Protein AF-A0A0F9P551-F1 (afdb_monomer)

Radius of gyration: 38.26 Å; Cα contacts (8 Å, |Δi|>4): 932; chains: 1; bounding box: 106×95×108 Å

Solvent-accessible surface area (backbone atoms only — not comparable to full-atom values): 45617 Å² total; per-residue (Å²): 137,90,83,88,80,82,90,79,88,76,88,74,81,80,76,86,79,78,91,81,73,90,78,82,71,66,56,50,33,87,83,81,59,68,55,83,84,88,73,91,74,80,84,85,91,88,88,81,89,72,80,91,84,75,76,63,84,85,62,98,41,70,69,56,33,46,75,71,72,43,53,67,63,56,70,69,58,26,50,51,53,43,26,50,54,52,14,51,54,50,42,54,69,57,48,46,57,55,52,64,55,62,74,62,84,69,69,72,20,66,42,71,40,87,91,47,86,70,47,82,42,56,34,69,60,22,51,54,53,52,55,57,47,64,75,50,62,85,40,66,87,38,74,65,27,51,52,49,42,52,55,37,48,44,48,46,40,45,27,56,35,53,32,43,23,49,57,28,49,30,40,40,43,47,33,42,73,39,49,68,60,39,52,51,33,48,54,50,18,58,40,28,52,82,36,74,60,45,57,58,54,46,52,52,56,48,30,57,50,15,62,75,67,76,46,78,30,66,69,54,41,41,75,34,60,29,73,70,61,74,77,72,30,65,54,64,91,45,54,78,61,49,60,49,46,38,71,71,50,50,73,57,32,57,46,30,30,24,24,28,23,27,41,32,39,31,46,34,45,46,38,53,56,50,38,54,51,54,50,49,35,50,75,72,48,55,63,53,76,81,39,98,70,68,78,64,56,93,79,70,50,70,65,61,53,46,33,51,43,18,53,46,38,26,22,59,54,37,35,47,91,68,33,60,41,48,72,57,19,59,54,47,23,56,52,29,30,35,56,30,11,50,51,50,39,53,49,25,33,76,74,37,83,50,74,64,8,48,50,32,31,50,34,52,48,35,29,54,12,47,40,46,32,50,25,40,53,56,14,54,78,64,79,40,86,61,39,81,50,52,78,46,97,55,37,52,25,29,66,65,59,69,63,22,27,38,29,76,52,21,64,58,47,56,53,50,21,36,54,58,27,53,44,75,38,75,42,98,86,71,49,71,45,66,44,78,48,63,61,53,52,51,77,42,33,10,61,59,58,37,50,50,50,14,54,72,70,43,30,33,99,90,65,42,63,29,78,41,73,65,49,50,52,37,70,63,37,24,56,40,52,43,79,49,50,85,73,24,71,79,36,72,44,28,49,47,48,36,53,30,36,23,34,24,32,38,69,43,72,55,51,65,68,56,52,42,50,52,54,33,43,76,71,73,50,44,88,86,42,87,55,31,74,56,54,54,48,54,48,41,70,76,34,61,90,69,44,70,73,62,92,53,62,67,59,45,52,50,49,53,48,43,52,50,53,35,51,51,51,53,47,49,47,52,34,27,69,69,52,75,37,25,38,32,55,44,47,51,54,47,29,52,52,52,46,53,51,48,57,57,48,57,76,66,47,84,84,81,65,95,62,96,37,72,66,51,54,45,45,52,56,50,48,50,39,51,60,76,16,35,38,92,86,80,61,47,44,36,53,69,53,32,49,57,52,44,19,58,47,41,68,72,58,34,66,67,46,51,52,48,50,31,41,73,67,68,59,48,78,51,73,66,57,45,55,51,53,55,33,39,32,53,38,42,79,71,37,60,77,78,52,64,60,61,44,92,69,81,40,90,68,50,71,66,56,37,49,51,55,40,46,53,44,50,51,50,22,72,76,30,72,82,41,54,82,44,54,68,56,58,44,38,47,73,73,38,58,88,76,47,54,74,52,47,49,48,34,34,47,38,73,79,35,76,88,30,41,22,68,68,45,56,48,48,55,63,46,42,48,45,59,50,33,54,77,28,80,82,27,27,42,61,60,49,73,71,44,68,75,50,73,73,74,83,83,70,78,86,75,76,80,92,69,78,89,74,84,80,79,83,82,83,80,80,90,129

Nearest PDB structures (foldseek):
  7oye-assembly1_A  TM=2.138E-01  e=5.828E+00  Gallus gallus
  8b8q-assembly1_A  TM=1.101E-01  e=6.343E+00  Mus musculus

Secondary structure (DSSP, 8-state):
------------------SS-------EETTTEE--PPP---S--------TT------S-HHHHHHTT-----HHHHHHHHHHHHHHHHIIIIIHHHHHHHTS-PPEEEE--TTSPPEEEEHHHHHHHHHHHHHHTTTTTSHHHHHHHHHHHHHHHHHHTT--THHHHTSHHHHHH-HHHHHHHHHHHHHHTT-TTHHHHHHHHHHHHHHHHT---HHHHHHTT------SS--S---THHHHHHHHHTHHHHHHHHHHHHHHHHHHHHHHHHHHHHHHHHHTTTTGGG-TT----TT--HHHHHHHHHHHHHHHTT--S--TTHHHHHHHBSSHHHHHHHHHHHHHHHH--SHHHHHHHHHHHHHHHHHHHHHHHHHHHTT------TTSTTTTEEEEETTEEEETTTHHHHHHHHHHHHS-EE-TTS-EE---HHHHHHTTB-HHHHHHHHHHHSB-TTS-BTTSHHHHHHTTS-HHHHT--TTGGGSHHHHHHHHHHHTT-EEEEPPHHHHHHHHHHHTT--TT-TTHHHHHHHHHHHTTTTSPP--SHHHHHHHHHHHHHHHHHHHHHHHHHTTSS-HHHHHHHHHHHHHHHHHHHHTT-----S---HHHHHHHHHHHHHHHTB-TTT--B-HHHHHHHHHHHHHHHHHHHHHHHHHHTTS---HHHHHHHHHHHHHHHTTTTTS-SB-S--SS--HHHHHHHHHHHHHHHHH-HHHHTS-HHHHHHHHHTTTS-HHHHHHHHHTTSGGGB-HHHHHHHHHTTTGGGGG-TT--HHHHHHPPP------STTS-------------PPP-

Mean predicted aligned error: 14.42 Å

Structure (mmCIF, N/CA/C/O backbone):
data_AF-A0A0F9P551-F1
#
_entry.id   AF-A0A0F9P551-F1
#
loop_
_atom_site.group_PDB
_atom_site.id
_atom_site.type_symbol
_atom_site.label_atom_id
_atom_site.label_alt_id
_atom_site.label_comp_id
_atom_site.label_asym_id
_atom_site.label_entity_id
_atom_site.label_seq_id
_atom_site.pdbx_PDB_ins_code
_atom_site.Cartn_x
_atom_site.Cartn_y
_atom_site.Cartn_z
_atom_site.occupancy
_atom_site.B_iso_or_equiv
_atom_site.auth_seq_id
_atom_site.auth_comp_id
_atom_site.auth_asym_id
_atom_site.auth_atom_id
_atom_site.pdbx_PDB_model_num
ATOM 1 N N . MET A 1 1 ? -3.604 -65.284 -14.907 1.00 31.25 1 MET A N 1
ATOM 2 C CA . MET A 1 1 ? -4.184 -66.222 -15.897 1.00 31.25 1 MET A CA 1
ATOM 3 C C . MET A 1 1 ? -5.579 -65.721 -16.247 1.00 31.25 1 MET A C 1
ATOM 5 O O . MET A 1 1 ? -6.462 -65.796 -15.415 1.00 31.25 1 MET A O 1
ATOM 9 N N . MET A 1 2 ? -5.682 -64.828 -17.230 1.00 32.00 2 MET A N 1
ATOM 10 C CA . MET A 1 2 ? -6.023 -65.096 -18.639 1.00 32.00 2 MET A CA 1
ATOM 11 C C . MET A 1 2 ? -7.514 -65.419 -18.840 1.00 32.00 2 MET A C 1
ATOM 13 O O . MET A 1 2 ? -7.912 -66.575 -18.876 1.00 32.00 2 MET A O 1
ATOM 17 N N . VAL A 1 3 ? -8.316 -64.366 -19.021 1.00 28.17 3 VAL A N 1
ATOM 18 C CA . VAL A 1 3 ? -9.577 -64.426 -19.770 1.00 28.17 3 VAL A CA 1
ATOM 19 C C . VAL A 1 3 ? -9.549 -63.283 -20.779 1.00 28.17 3 VAL A C 1
ATOM 21 O O . VAL A 1 3 ? -9.418 -62.113 -20.428 1.00 28.17 3 VAL A O 1
ATOM 24 N N . ILE A 1 4 ? -9.584 -63.669 -22.050 1.00 38.50 4 ILE A N 1
ATOM 25 C CA . ILE A 1 4 ? -9.648 -62.811 -23.229 1.00 38.50 4 ILE A CA 1
ATOM 26 C C . ILE A 1 4 ? -11.122 -62.546 -23.525 1.00 38.50 4 ILE A C 1
ATOM 28 O O . ILE A 1 4 ? -11.855 -63.501 -23.762 1.00 38.50 4 ILE A O 1
ATOM 32 N N . THR A 1 5 ? -11.526 -61.282 -23.662 1.00 36.62 5 THR A N 1
ATOM 33 C CA . THR A 1 5 ? -12.708 -60.925 -24.465 1.00 36.62 5 THR A CA 1
ATOM 34 C C . THR A 1 5 ? -12.536 -59.590 -25.192 1.00 36.62 5 THR A C 1
ATOM 36 O O . THR A 1 5 ? -12.412 -58.535 -24.582 1.00 36.62 5 THR A O 1
ATOM 39 N N . ARG A 1 6 ? -12.541 -59.708 -26.529 1.00 31.45 6 ARG A N 1
ATOM 40 C CA . ARG A 1 6 ? -13.059 -58.810 -27.583 1.00 31.45 6 ARG A CA 1
ATOM 41 C C . ARG A 1 6 ? -12.851 -57.287 -27.473 1.00 31.45 6 ARG A C 1
ATOM 43 O O . ARG A 1 6 ? -13.551 -56.581 -26.761 1.00 31.45 6 ARG A O 1
ATOM 50 N N . LYS A 1 7 ? -12.001 -56.780 -28.379 1.00 35.06 7 LYS A N 1
ATOM 51 C CA . LYS A 1 7 ? -11.989 -55.393 -28.876 1.00 35.06 7 LYS A CA 1
ATOM 52 C C . LYS A 1 7 ? -13.184 -55.145 -29.808 1.00 35.06 7 LYS A C 1
ATOM 54 O O . LYS A 1 7 ? -13.165 -55.612 -30.945 1.00 35.06 7 LYS A O 1
ATOM 59 N N . GLU A 1 8 ? -14.143 -54.329 -29.382 1.00 33.25 8 GLU A N 1
ATOM 60 C CA . GLU A 1 8 ? -15.024 -53.583 -30.288 1.00 33.25 8 GLU A CA 1
ATOM 61 C C . GLU A 1 8 ? -14.456 -52.174 -30.512 1.00 33.25 8 GLU A C 1
ATOM 63 O O . GLU A 1 8 ? -14.287 -51.378 -29.589 1.00 33.25 8 GLU A O 1
ATOM 68 N N . ARG A 1 9 ? -14.120 -51.866 -31.770 1.00 37.28 9 ARG A N 1
ATOM 69 C CA . ARG A 1 9 ? -13.750 -50.522 -32.227 1.00 37.28 9 ARG A CA 1
ATOM 70 C C . ARG A 1 9 ? -15.031 -49.728 -32.483 1.00 37.28 9 ARG A C 1
ATOM 72 O O . ARG A 1 9 ? -15.604 -49.823 -33.563 1.00 37.28 9 ARG A O 1
ATOM 79 N N . VAL A 1 10 ? -15.421 -48.879 -31.537 1.00 31.19 10 VAL A N 1
ATOM 80 C CA . VAL A 1 10 ? -16.375 -47.793 -31.793 1.00 31.19 10 VAL A CA 1
ATOM 81 C C . VAL A 1 10 ? -15.578 -46.531 -32.127 1.00 31.19 10 VAL A C 1
ATOM 83 O O . VAL A 1 10 ? -14.965 -45.911 -31.261 1.00 31.19 10 VAL A O 1
ATOM 86 N N . ARG A 1 11 ? -15.575 -46.138 -33.407 1.00 34.84 11 ARG A N 1
ATOM 87 C CA . ARG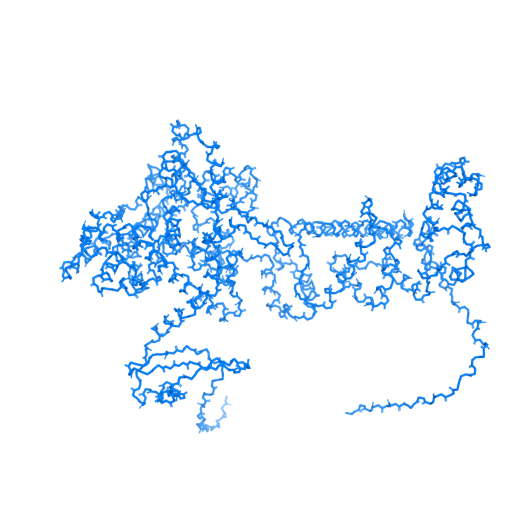 A 1 11 ? -15.148 -44.798 -33.838 1.00 34.84 11 ARG A CA 1
ATOM 88 C C . ARG A 1 11 ? -16.199 -43.786 -33.368 1.00 34.84 11 ARG A C 1
ATOM 90 O O . ARG A 1 11 ? -17.165 -43.533 -34.082 1.00 34.84 11 ARG A O 1
ATOM 97 N N . ARG A 1 12 ? -16.018 -43.191 -32.186 1.00 28.61 12 ARG A N 1
ATOM 98 C CA . ARG A 1 12 ? -16.680 -41.921 -31.849 1.00 28.61 12 ARG A CA 1
ATOM 99 C C . ARG A 1 12 ? -15.838 -40.784 -32.414 1.00 28.61 12 ARG A C 1
ATOM 101 O O . ARG A 1 12 ? -14.722 -40.548 -31.965 1.00 28.61 12 ARG A O 1
ATOM 108 N N . ALA A 1 13 ? -16.374 -40.104 -33.422 1.00 28.30 13 ALA A N 1
ATOM 109 C CA . ALA A 1 13 ? -15.877 -38.804 -33.837 1.00 28.30 13 ALA A CA 1
ATOM 110 C C . ALA A 1 13 ? -16.082 -37.827 -32.670 1.00 28.30 13 ALA A C 1
ATOM 112 O O . ALA A 1 13 ? -17.218 -37.502 -32.325 1.00 28.30 13 ALA A O 1
ATOM 113 N N . ILE A 1 14 ? -14.986 -37.395 -32.047 1.00 26.30 14 ILE A N 1
ATOM 114 C CA . ILE A 1 14 ? -14.995 -36.298 -31.082 1.00 26.30 14 ILE A CA 1
ATOM 115 C C . ILE A 1 14 ? -15.295 -35.031 -31.885 1.00 26.30 14 ILE A C 1
ATOM 117 O O . ILE A 1 14 ? -14.451 -34.530 -32.625 1.00 26.30 14 ILE A O 1
ATOM 121 N N . LYS A 1 15 ? -16.534 -34.545 -31.792 1.00 26.36 15 LYS A N 1
ATOM 122 C CA . LYS A 1 15 ? -16.854 -33.169 -32.159 1.00 26.36 15 LYS A CA 1
ATOM 123 C C . LYS A 1 15 ? -16.352 -32.296 -31.013 1.00 26.36 15 LYS A C 1
ATOM 125 O O . LYS A 1 15 ? -16.965 -32.292 -29.953 1.00 26.36 15 LYS A O 1
ATOM 130 N N . PHE A 1 16 ? -15.247 -31.587 -31.229 1.00 27.23 16 PHE A N 1
ATOM 131 C CA . PHE A 1 16 ? -14.892 -30.434 -30.405 1.00 27.23 16 PHE A CA 1
ATOM 132 C C . PHE A 1 16 ? -15.996 -29.382 -30.589 1.00 27.23 16 PHE A C 1
ATOM 134 O O . PHE A 1 16 ? -16.078 -28.732 -31.631 1.00 27.23 16 PHE A O 1
ATOM 141 N N . GLN A 1 17 ? -16.909 -29.300 -29.624 1.00 29.98 17 GLN A N 1
ATOM 142 C CA . GLN A 1 17 ? -17.651 -28.078 -29.341 1.00 29.98 17 GLN A CA 1
ATOM 143 C C . GLN A 1 17 ? -16.834 -27.352 -28.281 1.00 29.98 17 GLN A C 1
ATOM 145 O O . GLN A 1 17 ? -16.632 -27.893 -27.201 1.00 29.98 17 GLN A O 1
ATOM 150 N N . ASP A 1 18 ? -16.322 -26.186 -28.640 1.00 34.88 18 ASP A N 1
ATOM 151 C CA . ASP A 1 18 ? -15.535 -25.311 -27.778 1.00 34.88 18 ASP A CA 1
ATOM 152 C C . ASP A 1 18 ? -16.440 -24.116 -27.431 1.00 34.88 18 ASP A C 1
ATOM 154 O O . ASP A 1 18 ? -16.708 -23.319 -28.338 1.00 34.88 18 ASP A O 1
ATOM 158 N N . PRO A 1 19 ? -17.046 -24.035 -26.224 1.00 32.75 19 PRO A N 1
ATOM 159 C CA . PRO A 1 19 ? -17.932 -22.922 -25.897 1.00 32.75 19 PRO A CA 1
ATOM 160 C C . PRO A 1 19 ? -17.216 -21.702 -25.310 1.00 32.75 19 PRO A C 1
ATOM 162 O O . PRO A 1 19 ? -17.769 -20.623 -25.455 1.00 32.75 19 PRO A O 1
ATOM 165 N N . ASP A 1 20 ? -16.008 -21.817 -24.741 1.00 34.50 20 ASP A N 1
ATOM 166 C CA . ASP A 1 20 ? -15.398 -20.717 -23.959 1.00 34.50 20 ASP A CA 1
ATOM 167 C C . ASP A 1 20 ? -13.877 -20.546 -24.182 1.00 34.50 20 ASP A C 1
ATOM 169 O O . ASP A 1 20 ? -13.135 -20.097 -23.311 1.00 34.50 20 ASP A O 1
ATOM 173 N N . GLY A 1 21 ? -13.378 -20.888 -25.372 1.00 28.98 21 GLY A N 1
ATOM 174 C CA . GLY A 1 21 ? -11.988 -20.631 -25.755 1.00 28.98 21 GLY A CA 1
ATOM 175 C C . GLY A 1 21 ? -11.710 -19.146 -26.038 1.00 28.98 21 GLY A C 1
ATOM 176 O O . GLY A 1 21 ? -12.378 -18.517 -26.861 1.00 28.98 21 GLY A O 1
ATOM 177 N N . PHE A 1 22 ? -10.674 -18.592 -25.401 1.00 34.22 22 PHE A N 1
ATOM 178 C CA . PHE A 1 22 ? -10.137 -17.248 -25.652 1.00 34.22 22 PHE A CA 1
ATOM 179 C C . PHE A 1 22 ? -9.894 -16.995 -27.159 1.00 34.22 22 PHE A C 1
ATOM 181 O O . PHE A 1 22 ? -9.045 -17.630 -27.791 1.00 34.22 22 PHE A O 1
ATOM 188 N N . TYR A 1 23 ? -10.642 -16.056 -27.755 1.00 43.81 23 TYR A N 1
ATOM 189 C CA . TYR A 1 23 ? -10.592 -15.746 -29.190 1.00 43.81 23 TYR A CA 1
ATOM 190 C C . TYR A 1 23 ? -9.815 -14.451 -29.469 1.00 43.81 23 TYR A C 1
ATOM 192 O O . TYR A 1 23 ? -10.281 -13.357 -29.160 1.00 43.81 23 TYR A O 1
ATOM 200 N N . LEU A 1 24 ? -8.654 -14.562 -30.128 1.00 39.72 24 LEU A N 1
ATOM 201 C CA . LEU A 1 24 ? -7.885 -13.419 -30.643 1.00 39.72 24 LEU A CA 1
ATOM 202 C C . LEU A 1 24 ? -8.433 -12.971 -32.013 1.00 39.72 24 LEU A C 1
ATOM 204 O O . LEU A 1 24 ? -8.274 -13.700 -33.001 1.00 39.72 24 LEU A O 1
ATOM 208 N N . PRO A 1 25 ? -9.051 -11.780 -32.127 1.00 49.53 25 PRO A N 1
ATOM 209 C CA . PRO A 1 25 ? -9.676 -11.340 -33.368 1.00 49.53 25 PRO A CA 1
ATOM 210 C C . PRO A 1 25 ? -8.614 -10.908 -34.402 1.00 49.53 25 PRO A C 1
ATOM 212 O O . PRO A 1 25 ? -7.877 -9.943 -34.208 1.00 49.53 25 PRO A O 1
ATOM 215 N N . ARG A 1 26 ? -8.520 -11.640 -35.524 1.00 54.22 26 ARG A N 1
ATOM 216 C CA . ARG A 1 26 ? -7.579 -11.369 -36.632 1.00 54.22 26 ARG A CA 1
ATOM 217 C C . ARG A 1 26 ? -8.251 -10.499 -37.704 1.00 54.22 26 ARG A C 1
ATOM 219 O O . ARG A 1 26 ? -8.819 -11.015 -38.662 1.00 54.22 26 ARG A O 1
ATOM 226 N N . ASN A 1 27 ? -8.227 -9.182 -37.512 1.00 54.31 27 ASN A N 1
ATOM 227 C CA . ASN A 1 27 ? -9.172 -8.243 -38.147 1.00 54.31 27 ASN A CA 1
ATOM 228 C C . ASN A 1 27 ? -8.808 -7.722 -39.548 1.00 54.31 27 ASN A C 1
ATOM 230 O O . ASN A 1 27 ? -9.450 -6.791 -40.028 1.00 54.31 27 ASN A O 1
ATOM 234 N N . VAL A 1 28 ? -7.812 -8.288 -40.229 1.00 44.69 28 VAL A N 1
ATOM 235 C CA . VAL A 1 28 ? -7.437 -7.829 -41.575 1.00 44.69 28 VAL A CA 1
ATOM 236 C C . VAL A 1 28 ? -7.240 -9.042 -42.464 1.00 44.69 28 VAL A C 1
ATOM 238 O O . VAL A 1 28 ? -6.350 -9.836 -42.202 1.00 44.69 28 VAL A O 1
ATOM 241 N N . ALA A 1 29 ? -8.066 -9.202 -43.493 1.00 43.00 29 ALA A N 1
ATOM 242 C CA . ALA A 1 29 ? -7.725 -10.058 -44.620 1.00 43.00 29 ALA A CA 1
ATOM 243 C C . ALA A 1 29 ? -7.195 -9.164 -45.743 1.00 43.00 29 ALA A C 1
ATOM 245 O O . ALA A 1 29 ? -7.820 -8.148 -46.045 1.00 43.00 29 ALA A O 1
ATOM 246 N N . GLU A 1 30 ? -6.065 -9.526 -46.354 1.00 44.44 30 GLU A N 1
ATOM 247 C CA . GLU A 1 30 ? -5.337 -8.712 -47.355 1.00 44.44 30 GLU A CA 1
ATOM 248 C C . GLU A 1 30 ? -6.156 -8.333 -48.606 1.00 44.44 30 GLU A C 1
ATOM 250 O O . GLU A 1 30 ? -5.728 -7.501 -49.396 1.00 44.44 30 GLU A O 1
ATOM 255 N N . ASN A 1 31 ? -7.380 -8.843 -48.760 1.00 39.75 31 ASN A N 1
ATOM 256 C CA . ASN A 1 31 ? -8.250 -8.550 -49.901 1.00 39.75 31 ASN A CA 1
ATOM 257 C C . ASN A 1 31 ? -9.124 -7.286 -49.700 1.00 39.75 31 ASN A C 1
ATOM 259 O O . ASN A 1 31 ? -10.158 -7.146 -50.352 1.00 39.75 31 ASN A O 1
ATOM 263 N N . GLY A 1 32 ? -8.757 -6.379 -48.784 1.00 39.91 32 GLY A N 1
ATOM 264 C CA . GLY A 1 32 ? -9.345 -5.033 -48.688 1.00 39.91 32 GLY A CA 1
ATOM 265 C C . GLY A 1 32 ? -10.768 -4.936 -48.121 1.00 39.91 32 GLY A C 1
ATOM 266 O O . GLY A 1 32 ? -11.450 -3.950 -48.378 1.00 39.91 32 GLY A O 1
ATOM 267 N N . ARG A 1 33 ? -11.249 -5.926 -47.353 1.00 40.25 33 ARG A N 1
ATOM 268 C CA . ARG A 1 33 ? -12.558 -5.848 -46.670 1.00 40.25 33 ARG A CA 1
ATOM 269 C C . ARG A 1 33 ? -12.405 -6.073 -45.167 1.00 40.25 33 ARG A C 1
ATOM 271 O O . ARG A 1 33 ? -12.046 -7.164 -44.731 1.00 40.25 33 ARG A O 1
ATOM 278 N N . GLU A 1 34 ? -12.667 -5.019 -44.400 1.00 40.75 34 GLU A N 1
ATOM 279 C CA . GLU A 1 34 ? -12.530 -4.961 -42.941 1.00 40.75 34 GLU A CA 1
ATOM 280 C C . GLU A 1 34 ? -13.592 -5.836 -42.238 1.00 40.75 34 GLU A C 1
ATOM 282 O O . GLU A 1 34 ? -14.750 -5.881 -42.657 1.00 40.75 34 GLU A O 1
ATOM 287 N N . LEU A 1 35 ? -13.221 -6.537 -41.160 1.00 44.50 35 LEU A N 1
ATOM 288 C CA . LEU A 1 35 ? -14.144 -7.311 -40.315 1.00 44.50 35 LEU A CA 1
ATOM 289 C C . LEU A 1 35 ? -14.107 -6.765 -38.882 1.00 44.50 35 LEU A C 1
ATOM 291 O O . LEU A 1 35 ? -13.033 -6.680 -38.292 1.00 44.50 35 LEU A O 1
ATOM 295 N N . LYS A 1 36 ? -15.272 -6.438 -38.297 1.00 38.28 36 LYS A N 1
ATOM 296 C CA . LYS A 1 36 ? -15.396 -6.045 -36.877 1.00 38.28 36 LYS A CA 1
ATOM 297 C C . LYS A 1 36 ? -16.060 -7.151 -36.034 1.00 38.28 36 LYS A C 1
ATOM 299 O O . LYS A 1 36 ? -17.048 -7.728 -36.495 1.00 38.28 36 LYS A O 1
ATOM 304 N N . PRO A 1 37 ? -15.566 -7.442 -34.811 1.00 41.44 37 PRO A N 1
ATOM 305 C CA . PRO A 1 37 ? -16.167 -8.424 -33.903 1.00 41.44 37 PRO A CA 1
ATOM 306 C C . PRO A 1 37 ? -17.437 -7.899 -33.204 1.00 41.44 37 PRO A C 1
ATOM 308 O O . PRO A 1 37 ? -17.573 -6.701 -32.957 1.00 41.44 37 PRO A O 1
ATOM 311 N N . GLN A 1 38 ? -18.355 -8.809 -32.849 1.00 36.62 38 GLN A N 1
ATOM 312 C CA . GLN A 1 38 ? -19.454 -8.523 -31.920 1.00 36.62 38 GLN A CA 1
ATOM 313 C C . GLN A 1 38 ? -18.918 -8.489 -30.484 1.00 36.62 38 GLN A C 1
ATOM 315 O O . GLN A 1 38 ? -18.468 -9.509 -29.974 1.00 36.62 38 GLN A O 1
ATOM 320 N N . VAL A 1 39 ? -19.045 -7.348 -29.809 1.00 34.56 39 VAL A N 1
ATOM 321 C CA . VAL A 1 39 ? -19.187 -7.316 -28.348 1.00 34.56 39 VAL A CA 1
ATOM 322 C C . VAL A 1 39 ? -20.687 -7.244 -28.087 1.00 34.56 39 VAL A C 1
ATOM 324 O O . VAL A 1 39 ? -21.363 -6.387 -28.662 1.00 34.56 39 VAL A O 1
ATOM 327 N N . ARG A 1 40 ? -21.239 -8.150 -27.271 1.00 32.38 40 ARG A N 1
ATOM 328 C CA . ARG A 1 40 ? -22.624 -8.028 -26.792 1.00 32.38 40 ARG A CA 1
ATOM 329 C C . ARG A 1 40 ? -22.714 -6.781 -25.911 1.00 32.38 40 ARG A C 1
ATOM 331 O O . ARG A 1 40 ? -22.458 -6.844 -24.718 1.00 32.38 40 ARG A O 1
ATOM 338 N N . VAL A 1 41 ? -23.078 -5.650 -26.505 1.00 34.28 41 VAL A N 1
ATOM 339 C CA . VAL A 1 41 ? -23.569 -4.490 -25.762 1.00 34.28 41 VAL A CA 1
ATOM 340 C C . VAL A 1 41 ? -25.078 -4.659 -25.641 1.00 34.28 41 VAL A C 1
ATOM 342 O O . VAL A 1 41 ? -25.798 -4.648 -26.641 1.00 34.28 41 VAL A O 1
ATOM 345 N N . ALA A 1 42 ? -25.554 -4.876 -24.419 1.00 35.88 42 ALA A N 1
ATOM 346 C CA . ALA A 1 42 ? -26.972 -4.816 -24.109 1.00 35.88 42 ALA A CA 1
ATOM 347 C C . ALA A 1 42 ? -27.458 -3.355 -24.208 1.00 35.88 42 ALA A C 1
ATOM 349 O O . ALA A 1 42 ? -26.883 -2.493 -23.558 1.00 35.88 42 ALA A O 1
ATOM 350 N N . ASN A 1 43 ? -28.524 -3.133 -24.999 1.00 36.59 43 ASN A N 1
ATOM 351 C CA . ASN A 1 43 ? -29.462 -1.985 -25.033 1.00 36.59 43 ASN A CA 1
ATOM 352 C C . ASN A 1 43 ? -28.829 -0.573 -25.173 1.00 36.59 43 ASN A C 1
ATOM 354 O O . ASN A 1 43 ? -28.150 -0.110 -24.276 1.00 36.59 43 ASN A O 1
ATOM 358 N N . ARG A 1 44 ? -29.047 0.268 -26.195 1.00 34.66 44 ARG A N 1
ATOM 359 C CA . ARG A 1 44 ? -30.214 0.609 -27.037 1.00 34.66 44 ARG A CA 1
ATOM 360 C C . ARG A 1 44 ? -29.735 1.499 -28.228 1.00 34.66 44 ARG A C 1
ATOM 362 O O . ARG A 1 44 ? -28.565 1.873 -28.254 1.00 34.66 44 ARG A O 1
ATOM 369 N N . PRO A 1 45 ? -30.603 1.836 -29.207 1.00 47.31 45 PRO A N 1
ATOM 370 C CA . PRO A 1 45 ? -30.227 2.394 -30.513 1.00 47.31 45 PRO A CA 1
ATOM 371 C C . PRO A 1 45 ? -30.273 3.934 -30.593 1.00 47.31 45 PRO A C 1
ATOM 373 O O . PRO A 1 45 ? -30.770 4.575 -29.674 1.00 47.31 45 PRO A O 1
ATOM 376 N N . ILE A 1 46 ? -29.832 4.445 -31.760 1.00 35.75 46 ILE A N 1
ATOM 377 C CA . ILE A 1 46 ? -29.938 5.784 -32.407 1.00 35.75 46 ILE A CA 1
ATOM 378 C C . ILE A 1 46 ? -28.509 6.260 -32.739 1.00 35.75 46 ILE A C 1
ATOM 380 O O . ILE A 1 46 ? -27.673 6.331 -31.855 1.00 35.75 46 ILE A O 1
ATOM 384 N N . GLY A 1 47 ? -28.090 6.599 -33.955 1.00 33.16 47 GLY A N 1
ATOM 385 C CA . GLY A 1 47 ? -28.713 6.733 -35.267 1.00 33.16 47 GLY A CA 1
ATOM 386 C C . GLY A 1 47 ? -27.673 7.442 -36.150 1.00 33.16 47 GLY A C 1
ATOM 387 O O . GLY A 1 47 ? -27.154 8.482 -35.763 1.00 33.16 47 GLY A O 1
ATOM 388 N N . GLY A 1 48 ? -27.309 6.854 -37.290 1.00 34.69 48 GLY A N 1
ATOM 389 C CA . GLY A 1 48 ? -26.302 7.405 -38.203 1.00 34.69 48 GLY A CA 1
ATOM 390 C C . GLY A 1 48 ? -26.016 6.421 -39.330 1.00 34.69 48 GLY A C 1
ATOM 391 O O . GLY A 1 48 ? -25.315 5.432 -39.140 1.00 34.69 48 GLY A O 1
ATOM 392 N N . ALA A 1 49 ? -26.649 6.643 -40.479 1.00 37.22 49 ALA A N 1
ATOM 393 C CA . ALA A 1 49 ? -26.625 5.747 -41.625 1.00 37.22 49 ALA A CA 1
ATOM 394 C C . ALA A 1 49 ? -25.257 5.750 -42.330 1.00 37.22 49 ALA A C 1
ATOM 396 O O . ALA A 1 49 ? -24.871 6.744 -42.937 1.00 37.22 49 ALA A O 1
ATOM 397 N N . ALA A 1 50 ? -24.573 4.605 -42.317 1.00 37.81 50 ALA A N 1
ATOM 398 C CA . ALA A 1 50 ? -23.641 4.234 -43.378 1.00 37.81 50 ALA A CA 1
ATOM 399 C C . ALA A 1 50 ? -24.417 3.457 -44.460 1.00 37.81 50 ALA A C 1
ATOM 401 O O . ALA A 1 50 ? -25.265 2.618 -44.141 1.00 37.81 50 ALA A O 1
ATOM 402 N N . ALA A 1 51 ? -24.164 3.766 -45.733 1.00 38.78 51 ALA A N 1
ATOM 403 C CA . ALA A 1 51 ? -24.877 3.216 -46.886 1.00 38.78 51 ALA A CA 1
ATOM 404 C C . ALA A 1 51 ? -24.802 1.673 -46.961 1.00 38.78 51 ALA A C 1
ATOM 406 O O . ALA A 1 51 ? -23.758 1.058 -46.760 1.00 38.78 51 ALA A O 1
ATOM 407 N N . GLY A 1 52 ? -25.939 1.041 -47.262 1.00 37.81 52 GLY A N 1
ATOM 408 C CA . GLY A 1 52 ? -26.211 -0.385 -47.050 1.00 37.81 52 GLY A CA 1
ATOM 409 C C . GLY A 1 52 ? -25.622 -1.403 -48.036 1.00 37.81 52 GLY A C 1
ATOM 410 O O . GLY A 1 52 ? -26.234 -2.458 -48.187 1.00 37.81 52 GLY A O 1
ATOM 411 N N . PHE A 1 53 ? -24.471 -1.158 -48.675 1.00 41.78 53 PHE A N 1
ATOM 412 C CA . PHE A 1 53 ? -23.905 -2.109 -49.656 1.00 41.78 53 PHE A CA 1
ATOM 413 C C . PHE A 1 53 ? -22.585 -2.789 -49.272 1.00 41.78 53 PHE A C 1
ATOM 415 O O . PHE A 1 53 ? -22.164 -3.707 -49.969 1.00 41.78 53 PHE A O 1
ATOM 422 N N . GLU A 1 54 ? -22.001 -2.486 -48.113 1.00 42.25 54 GLU A N 1
ATOM 423 C CA . GLU A 1 54 ? -20.860 -3.248 -47.586 1.00 42.25 54 GLU A CA 1
ATOM 424 C C . GLU A 1 54 ? -21.104 -3.661 -46.135 1.00 42.25 54 GLU A C 1
ATOM 426 O O . GLU A 1 54 ? -20.475 -3.180 -45.197 1.00 42.25 54 GLU A O 1
ATOM 431 N N . LYS A 1 55 ? -22.049 -4.586 -45.920 1.00 44.06 55 LYS A N 1
ATOM 432 C CA . LYS A 1 55 ? -22.064 -5.323 -44.652 1.00 44.06 55 LYS A CA 1
ATOM 433 C C . LYS A 1 55 ? -20.878 -6.299 -44.662 1.00 44.06 55 LYS A C 1
ATOM 435 O O . LYS A 1 55 ? -20.799 -7.124 -45.579 1.00 44.06 55 LYS A O 1
ATOM 440 N N . PRO A 1 56 ? -19.966 -6.240 -43.679 1.00 50.47 56 PRO A N 1
ATOM 441 C CA . PRO A 1 56 ? -18.808 -7.123 -43.637 1.00 50.47 56 PRO A CA 1
ATOM 442 C C . PRO A 1 56 ? -19.255 -8.595 -43.566 1.00 50.47 56 PRO A C 1
ATOM 444 O O . PRO A 1 56 ? -20.115 -8.961 -42.761 1.00 50.47 56 PRO A O 1
ATOM 447 N N . ARG A 1 57 ? -18.711 -9.448 -44.447 1.00 52.22 57 ARG A N 1
ATOM 448 C CA . ARG A 1 57 ? -19.057 -10.881 -44.522 1.00 52.22 57 ARG A CA 1
ATOM 449 C C . ARG A 1 57 ? -18.498 -11.629 -43.315 1.00 52.22 57 ARG A C 1
ATOM 451 O O . ARG A 1 57 ? -17.296 -11.838 -43.222 1.00 52.22 57 ARG A O 1
ATOM 458 N N . GLN A 1 58 ? -19.369 -12.114 -42.440 1.00 55.94 58 GLN A N 1
ATOM 459 C CA . GLN A 1 58 ? -18.974 -12.979 -41.330 1.00 55.94 58 GLN A CA 1
ATOM 460 C C . GLN A 1 58 ? -18.729 -14.412 -41.827 1.00 55.94 58 GLN A C 1
ATOM 462 O O . GLN A 1 58 ? -19.546 -14.966 -42.562 1.00 55.94 58 GLN A O 1
ATOM 467 N N . MET A 1 59 ? -17.613 -15.022 -41.418 1.00 67.62 59 MET A N 1
ATOM 468 C CA . MET A 1 59 ? -17.308 -16.431 -41.686 1.00 67.62 59 MET A CA 1
ATOM 469 C C . MET A 1 59 ? -17.335 -17.220 -40.369 1.00 67.62 59 MET A C 1
ATOM 471 O O . MET A 1 59 ? -16.730 -16.765 -39.403 1.00 67.62 59 MET A O 1
ATOM 475 N N . PRO A 1 60 ? -17.975 -18.407 -40.308 1.00 61.81 60 PRO A N 1
ATOM 476 C CA . PRO A 1 60 ? -18.111 -19.162 -39.057 1.00 61.81 60 PRO A CA 1
ATOM 477 C C . PRO A 1 60 ? -16.785 -19.659 -38.477 1.00 61.81 60 PRO A C 1
ATOM 479 O O . PRO A 1 60 ? -16.687 -19.885 -37.280 1.00 61.81 60 PRO A O 1
ATOM 482 N N . THR A 1 61 ? -15.780 -19.891 -39.327 1.00 65.06 61 THR A N 1
ATOM 483 C CA . THR A 1 61 ? -14.454 -20.356 -38.909 1.00 65.06 61 THR A CA 1
ATOM 484 C C . THR A 1 61 ? -13.373 -19.807 -39.833 1.00 65.06 61 THR A C 1
ATOM 486 O O . THR A 1 61 ? -13.606 -19.608 -41.030 1.00 65.06 61 THR A O 1
ATOM 489 N N . MET A 1 62 ? -12.159 -19.646 -39.301 1.00 54.31 62 MET A N 1
ATOM 490 C CA . MET A 1 62 ? -10.970 -19.258 -40.072 1.00 54.31 62 MET A CA 1
ATOM 491 C C . MET A 1 62 ? -10.715 -20.223 -41.241 1.00 54.31 62 MET A C 1
ATOM 493 O O . MET A 1 62 ? -10.405 -19.795 -42.345 1.00 54.31 62 MET A O 1
ATOM 497 N N . VAL A 1 63 ? -10.954 -21.526 -41.041 1.00 63.22 63 VAL A N 1
ATOM 498 C CA . VAL A 1 63 ? -10.829 -22.553 -42.090 1.00 63.22 63 VAL A CA 1
ATOM 499 C C . VAL A 1 63 ? -11.786 -22.295 -43.257 1.00 63.22 63 VAL A C 1
ATOM 501 O O . VAL A 1 63 ? -11.406 -22.475 -44.413 1.00 63.22 63 VAL A O 1
ATOM 504 N N . ARG A 1 64 ? -13.027 -21.863 -42.986 1.00 66.06 64 ARG A N 1
ATOM 505 C CA . ARG A 1 64 ? -13.976 -21.481 -44.045 1.00 66.06 64 ARG A CA 1
ATOM 506 C C . ARG A 1 64 ? -13.563 -20.187 -44.739 1.00 66.06 64 ARG A C 1
ATOM 508 O O . ARG A 1 64 ? -13.744 -20.100 -45.946 1.00 66.06 64 ARG A O 1
ATOM 515 N N . GLY A 1 65 ? -12.975 -19.235 -44.015 1.00 76.31 65 GLY A N 1
ATOM 516 C CA . GLY A 1 65 ? -12.400 -18.024 -44.601 1.00 76.31 65 GLY A CA 1
ATOM 517 C C . GLY A 1 65 ? -11.229 -18.321 -45.539 1.00 76.31 65 GLY A C 1
ATOM 518 O O . GLY A 1 65 ? -11.250 -17.890 -46.685 1.00 76.31 65 GLY A O 1
ATOM 519 N N . ILE A 1 66 ? -10.275 -19.153 -45.111 1.00 70.38 66 ILE A N 1
ATOM 520 C CA . ILE A 1 66 ? -9.137 -19.576 -45.946 1.00 70.38 66 ILE A CA 1
ATOM 521 C C . ILE A 1 66 ? -9.639 -20.302 -47.199 1.00 70.38 66 ILE A C 1
ATOM 523 O O . ILE A 1 66 ? -9.237 -19.976 -48.312 1.00 70.38 66 ILE A O 1
ATOM 527 N N . LYS A 1 67 ? -10.595 -21.231 -47.047 1.00 69.56 67 LYS A N 1
ATOM 528 C CA . LYS A 1 67 ? -11.238 -21.912 -48.187 1.00 69.56 67 LYS A CA 1
ATOM 529 C C . LYS A 1 67 ? -12.013 -20.966 -49.109 1.00 69.56 67 LYS A C 1
ATOM 531 O O . LYS A 1 67 ? -12.180 -21.280 -50.280 1.00 69.56 67 LYS A O 1
ATOM 536 N N . ALA A 1 68 ? -12.486 -19.834 -48.593 1.00 73.12 68 ALA A N 1
ATOM 537 C CA . ALA A 1 68 ? -13.160 -18.789 -49.358 1.00 73.12 68 ALA A CA 1
ATOM 538 C C . ALA A 1 68 ? -12.189 -17.738 -49.938 1.00 73.12 68 ALA A C 1
ATOM 540 O O . ALA A 1 68 ? -12.647 -16.713 -50.440 1.00 73.12 68 ALA A O 1
ATOM 541 N N . GLY A 1 69 ? -10.873 -17.983 -49.880 1.00 74.81 69 GLY A N 1
ATOM 542 C CA . GLY A 1 69 ? -9.845 -17.126 -50.478 1.00 74.81 69 GLY A CA 1
ATOM 543 C C . GLY A 1 69 ? -9.387 -15.957 -49.602 1.00 74.81 69 GLY A C 1
ATOM 544 O O . GLY A 1 69 ? -8.750 -15.039 -50.112 1.00 74.81 69 GLY A O 1
ATOM 545 N N . PHE A 1 70 ? -9.707 -15.959 -48.305 1.00 69.81 70 PHE A N 1
ATOM 546 C CA . PHE A 1 70 ? -9.229 -14.940 -47.368 1.00 69.81 70 PHE A CA 1
ATOM 547 C C . PHE A 1 70 ? -7.872 -15.344 -46.773 1.00 69.81 70 PHE A C 1
ATOM 549 O O . PHE A 1 70 ? -7.750 -16.399 -46.147 1.00 69.81 70 PHE A O 1
ATOM 556 N N . SER A 1 71 ? -6.867 -14.484 -46.945 1.00 61.69 71 SER A N 1
ATOM 557 C CA . SER A 1 71 ? -5.597 -14.537 -46.207 1.00 61.69 71 SER A CA 1
ATOM 558 C C . SER A 1 71 ? -5.810 -13.949 -44.813 1.00 61.69 71 SER A C 1
ATOM 560 O O . SER A 1 71 ? -6.527 -12.962 -44.673 1.00 61.69 71 SER A O 1
ATOM 562 N N . TYR A 1 72 ? -5.223 -14.547 -43.780 1.00 67.06 72 TYR A N 1
ATOM 563 C CA . TYR A 1 72 ? -5.263 -14.018 -42.417 1.00 67.06 72 TYR A CA 1
ATOM 564 C C . TYR A 1 72 ? -3.837 -13.760 -41.942 1.00 67.06 72 TYR A C 1
ATOM 566 O O . TYR A 1 72 ? -2.968 -14.593 -42.213 1.00 67.06 72 TYR A O 1
ATOM 574 N N . PRO A 1 73 ? -3.593 -12.693 -41.163 1.00 64.12 73 PRO A N 1
ATOM 575 C CA . PRO A 1 73 ? -2.281 -12.422 -40.623 1.00 64.12 73 PRO A CA 1
ATOM 576 C C . PRO A 1 73 ? -1.823 -13.592 -39.743 1.00 64.12 73 PRO A C 1
ATOM 578 O O . PRO A 1 73 ? -2.640 -14.229 -39.043 1.00 64.12 73 PRO A O 1
ATOM 581 N N . PRO A 1 74 ? -0.515 -13.891 -39.761 1.00 60.97 74 PRO A N 1
ATOM 582 C CA . PRO A 1 74 ? 0.070 -14.846 -38.841 1.00 60.97 74 PRO A CA 1
ATOM 583 C C . PRO A 1 74 ? -0.228 -14.436 -37.390 1.00 60.97 74 PRO A C 1
ATOM 585 O O . PRO A 1 74 ? -0.479 -13.273 -37.074 1.00 60.97 74 PRO A O 1
ATOM 588 N N . PHE A 1 75 ? -0.265 -15.426 -36.496 1.00 52.97 75 PHE A N 1
ATOM 589 C CA . PHE A 1 75 ? -0.731 -15.255 -35.114 1.00 52.97 75 PHE A CA 1
ATOM 590 C C . PHE A 1 75 ? -0.018 -14.118 -34.370 1.00 52.97 75 PHE A C 1
ATOM 592 O O . PHE A 1 75 ? -0.664 -13.348 -33.669 1.00 52.97 75 PHE A O 1
ATOM 599 N N . ASN A 1 76 ? 1.295 -13.990 -34.564 1.00 43.06 76 ASN A N 1
ATOM 600 C CA . ASN A 1 76 ? 2.109 -12.935 -33.968 1.00 43.06 76 ASN A CA 1
ATOM 601 C C . ASN A 1 76 ? 1.664 -11.532 -34.405 1.00 43.06 76 ASN A C 1
ATOM 603 O O . ASN A 1 76 ? 1.525 -10.661 -33.560 1.00 43.06 76 ASN A O 1
ATOM 607 N N . GLU A 1 77 ? 1.380 -11.323 -35.689 1.00 57.25 77 GLU A N 1
ATOM 608 C CA . GLU A 1 77 ? 0.904 -10.035 -36.197 1.00 57.25 77 GLU A CA 1
ATOM 609 C C . GLU A 1 77 ? -0.508 -9.714 -35.687 1.00 57.25 77 GLU A C 1
ATOM 611 O O . GLU A 1 77 ? -0.792 -8.577 -35.311 1.00 57.25 77 GLU A O 1
ATOM 616 N N . ALA A 1 78 ? -1.391 -10.714 -35.618 1.00 52.62 78 ALA A N 1
ATOM 617 C CA . ALA A 1 78 ? -2.726 -10.531 -35.059 1.00 52.62 78 ALA A CA 1
ATOM 618 C C . ALA A 1 78 ? -2.699 -10.204 -33.557 1.00 52.62 78 ALA A C 1
ATOM 620 O O . ALA A 1 78 ? -3.449 -9.337 -33.113 1.00 52.62 78 ALA A O 1
ATOM 621 N N . LEU A 1 79 ? -1.825 -10.865 -32.792 1.00 46.72 79 LEU A N 1
ATOM 622 C CA . LEU A 1 79 ? -1.615 -10.586 -31.374 1.00 46.72 79 LEU A CA 1
ATOM 623 C C . LEU A 1 79 ? -1.062 -9.171 -31.171 1.00 46.72 79 LEU A C 1
ATOM 625 O O . LEU A 1 79 ? -1.610 -8.438 -30.357 1.00 46.72 79 LEU A O 1
ATOM 629 N N . THR A 1 80 ? -0.053 -8.756 -31.949 1.00 47.91 80 THR A N 1
ATOM 630 C CA . THR A 1 80 ? 0.482 -7.385 -31.909 1.00 47.91 80 THR A CA 1
ATOM 631 C C . THR A 1 80 ? -0.611 -6.355 -32.197 1.00 47.91 80 THR A C 1
ATOM 633 O O . THR A 1 80 ? -0.831 -5.472 -31.378 1.00 47.91 80 THR A O 1
ATOM 636 N N . LYS A 1 81 ? -1.389 -6.518 -33.279 1.00 55.31 81 LYS A N 1
ATOM 637 C CA . LYS A 1 81 ? -2.499 -5.602 -33.609 1.00 55.31 81 LYS A CA 1
ATOM 638 C C . LYS A 1 81 ? -3.592 -5.575 -32.536 1.00 55.31 81 LYS A C 1
ATOM 640 O O . LYS A 1 81 ? -4.182 -4.526 -32.279 1.00 55.31 81 LYS A O 1
ATOM 645 N N . TYR A 1 82 ? -3.897 -6.718 -31.921 1.00 49.69 82 TYR A N 1
ATOM 646 C CA . TYR A 1 82 ? -4.876 -6.790 -30.838 1.00 49.69 82 TYR A CA 1
ATOM 647 C C . TYR A 1 82 ? -4.382 -6.051 -29.592 1.00 49.69 82 TYR A C 1
ATOM 649 O O . TYR A 1 82 ? -5.111 -5.199 -29.080 1.00 49.69 82 TYR A O 1
ATOM 657 N N . VAL A 1 83 ? -3.143 -6.320 -29.168 1.00 46.53 83 VAL A N 1
ATOM 658 C CA . VAL A 1 83 ? -2.470 -5.624 -28.064 1.00 46.53 83 VAL A CA 1
ATOM 659 C C . VAL A 1 83 ? -2.455 -4.119 -28.325 1.00 46.53 83 VAL A C 1
ATOM 661 O O . VAL A 1 83 ? -2.962 -3.384 -27.485 1.00 46.53 83 VAL A O 1
ATOM 664 N N . ASP A 1 84 ? -2.034 -3.675 -29.513 1.00 48.53 84 ASP A N 1
ATOM 665 C CA . ASP A 1 84 ? -2.045 -2.263 -29.924 1.00 48.53 84 ASP A CA 1
ATOM 666 C C . ASP A 1 84 ? -3.455 -1.642 -29.844 1.00 48.53 84 ASP A C 1
ATOM 668 O O . ASP A 1 84 ? -3.629 -0.510 -29.396 1.00 48.53 84 ASP A O 1
ATOM 672 N N . SER A 1 85 ? -4.504 -2.381 -30.220 1.00 49.88 85 SER A N 1
ATOM 673 C CA . SER A 1 85 ? -5.886 -1.876 -30.177 1.00 49.88 85 SER A CA 1
ATOM 674 C C . SER A 1 85 ? -6.470 -1.777 -28.760 1.00 49.88 85 SER A C 1
ATOM 676 O O . SER A 1 85 ? -7.242 -0.864 -28.459 1.00 49.88 85 SER A O 1
ATOM 678 N N . VAL A 1 86 ? -6.166 -2.735 -27.878 1.00 45.72 86 VAL A N 1
ATOM 679 C CA . VAL A 1 86 ? -6.587 -2.715 -26.464 1.00 45.72 86 VAL A CA 1
ATOM 680 C C . VAL A 1 86 ? -5.850 -1.596 -25.744 1.00 45.72 86 VAL A C 1
ATOM 682 O O . VAL A 1 86 ? -6.471 -0.758 -25.097 1.00 45.72 86 VAL A O 1
ATOM 685 N N . ALA A 1 87 ? -4.547 -1.529 -25.962 1.00 43.25 87 ALA A N 1
ATOM 686 C CA . ALA A 1 87 ? -3.672 -0.482 -25.497 1.00 43.25 87 ALA A CA 1
ATOM 687 C C . ALA A 1 87 ? -4.129 0.942 -25.819 1.00 43.25 87 ALA A C 1
ATOM 689 O O . ALA A 1 87 ? -4.210 1.766 -24.914 1.00 43.25 87 ALA A O 1
ATOM 690 N N . ILE A 1 88 ? -4.420 1.236 -27.092 1.00 48.28 88 ILE A N 1
ATOM 691 C CA . ILE A 1 88 ? -4.866 2.569 -27.518 1.00 48.28 88 ILE A CA 1
ATOM 692 C C . ILE A 1 88 ? -6.161 2.937 -26.787 1.00 48.28 88 ILE A C 1
ATOM 694 O O . ILE A 1 88 ? -6.262 4.030 -26.240 1.00 48.28 88 ILE A O 1
ATOM 698 N N . ARG A 1 89 ? -7.111 2.001 -26.663 1.00 50.84 89 ARG A N 1
ATOM 699 C CA . ARG A 1 89 ? -8.369 2.228 -25.928 1.00 50.84 89 ARG A CA 1
ATOM 700 C C . ARG A 1 89 ? -8.148 2.498 -24.438 1.00 50.84 89 ARG A C 1
ATOM 702 O O . ARG A 1 89 ? -8.810 3.368 -23.875 1.00 50.84 89 ARG A O 1
ATOM 709 N N . VAL A 1 90 ? -7.231 1.771 -23.798 1.00 45.06 90 VAL A N 1
ATOM 710 C CA . VAL A 1 90 ? -6.863 1.984 -22.388 1.00 45.06 90 VAL A CA 1
ATOM 711 C C . VAL A 1 90 ? -6.167 3.340 -22.210 1.00 45.06 90 VAL A C 1
ATOM 713 O O . VAL A 1 90 ? -6.540 4.112 -21.323 1.00 45.06 90 VAL A O 1
ATOM 716 N N . ALA A 1 91 ? -5.212 3.669 -23.085 1.00 46.09 91 ALA A N 1
ATOM 717 C CA . ALA A 1 91 ? -4.479 4.931 -23.069 1.00 46.09 91 ALA A CA 1
ATOM 718 C C . ALA A 1 91 ? -5.403 6.142 -23.301 1.00 46.09 91 ALA A C 1
ATOM 720 O O . ALA A 1 91 ? -5.326 7.125 -22.566 1.00 46.09 91 ALA A O 1
ATOM 721 N N . GLU A 1 92 ? -6.331 6.067 -24.256 1.00 47.84 92 GLU A N 1
ATOM 722 C CA . GLU A 1 92 ? -7.301 7.133 -24.536 1.00 47.84 92 GLU A CA 1
ATOM 723 C C . GLU A 1 92 ? -8.306 7.331 -23.392 1.00 47.84 92 GLU A C 1
ATOM 725 O O . GLU A 1 92 ? -8.598 8.468 -23.010 1.00 47.84 92 GLU A O 1
ATOM 730 N N . LYS A 1 93 ? -8.827 6.239 -22.813 1.00 47.69 93 LYS A N 1
ATOM 731 C CA . LYS A 1 93 ? -9.866 6.305 -21.774 1.00 47.69 93 LYS A CA 1
ATOM 732 C C . LYS A 1 93 ? -9.332 6.854 -20.447 1.00 47.69 93 LYS A C 1
ATOM 734 O O . LYS A 1 93 ? -10.027 7.655 -19.813 1.00 47.69 93 LYS A O 1
ATOM 739 N N . ASN A 1 94 ? -8.124 6.442 -20.053 1.00 46.53 94 ASN A N 1
ATOM 740 C CA . ASN A 1 94 ? -7.590 6.684 -18.710 1.00 46.53 94 ASN A CA 1
ATOM 741 C C . ASN A 1 94 ? -6.439 7.706 -18.696 1.00 46.53 94 ASN A C 1
ATOM 743 O O . ASN A 1 94 ? -6.468 8.644 -17.900 1.00 46.53 94 ASN A O 1
ATOM 747 N N . LEU A 1 95 ? -5.463 7.589 -19.605 1.00 42.75 95 LEU A N 1
ATOM 748 C CA . LEU A 1 95 ? -4.309 8.497 -19.668 1.00 42.75 95 LEU A CA 1
ATOM 749 C C . LEU A 1 95 ? -4.666 9.827 -20.346 1.00 42.75 95 LEU A C 1
ATOM 751 O O . LEU A 1 95 ? -4.338 10.887 -19.820 1.00 42.75 95 LEU A O 1
ATOM 755 N N . GLY A 1 96 ? -5.405 9.798 -21.460 1.00 42.53 96 GLY A N 1
ATOM 756 C CA . GLY A 1 96 ? -5.781 11.001 -22.214 1.00 42.53 96 GLY A CA 1
ATOM 757 C C . GLY A 1 96 ? -6.530 12.042 -21.371 1.00 42.53 96 GLY A C 1
ATOM 758 O O . GLY A 1 96 ? -6.236 13.233 -21.447 1.00 42.53 96 GLY A O 1
ATOM 759 N N . LYS A 1 97 ? -7.440 11.603 -20.490 1.00 46.84 97 LYS A N 1
ATOM 760 C CA . LYS A 1 97 ? -8.185 12.494 -19.579 1.00 46.84 97 LYS A CA 1
ATOM 761 C C . LYS A 1 97 ? -7.325 13.083 -18.459 1.00 46.84 97 LYS A C 1
ATOM 763 O O . LYS A 1 97 ? -7.567 14.221 -18.061 1.00 46.84 97 LYS A O 1
ATOM 768 N N . ALA A 1 98 ? -6.352 12.331 -17.944 1.00 42.19 98 ALA A N 1
ATOM 769 C CA . ALA A 1 98 ? -5.412 12.827 -16.939 1.00 42.19 98 ALA A CA 1
ATOM 770 C C . ALA A 1 98 ? -4.443 13.853 -17.554 1.00 42.19 98 ALA A C 1
ATOM 772 O O . ALA A 1 98 ? -4.221 14.915 -16.981 1.00 42.19 98 ALA A O 1
ATOM 773 N N . VAL A 1 99 ? -3.954 13.584 -18.767 1.00 40.50 99 VAL A N 1
ATOM 774 C CA . VAL A 1 99 ? -3.017 14.443 -19.509 1.00 40.50 99 VAL A CA 1
ATOM 775 C C . VAL A 1 99 ? -3.666 15.758 -19.950 1.00 40.50 99 VAL A C 1
ATOM 777 O O . VAL A 1 99 ? -3.102 16.823 -19.719 1.00 40.50 99 VAL A O 1
ATOM 780 N N . LEU A 1 100 ? -4.891 15.718 -20.482 1.00 43.56 100 LEU A N 1
ATOM 781 C CA . LEU A 1 100 ? -5.639 16.927 -20.864 1.00 43.56 100 LEU A CA 1
ATOM 782 C C . LEU A 1 100 ? -6.011 17.818 -19.664 1.00 43.56 100 LEU A C 1
ATOM 784 O O . LEU A 1 100 ? -6.255 19.013 -19.831 1.00 43.56 100 LEU A O 1
ATOM 788 N N . LYS A 1 101 ? -6.063 17.261 -18.445 1.00 45.75 101 LYS A N 1
ATOM 789 C CA . LYS A 1 101 ? -6.242 18.046 -17.213 1.00 45.75 101 LYS A CA 1
ATOM 790 C C . LYS A 1 101 ? -4.954 18.755 -16.780 1.00 45.75 101 LYS A C 1
ATOM 792 O O . LYS A 1 101 ? -5.050 19.846 -16.231 1.00 45.75 101 LYS A O 1
ATOM 797 N N . LEU A 1 102 ? -3.781 18.189 -17.071 1.00 41.44 102 LEU A N 1
ATOM 798 C CA . LEU A 1 102 ? -2.475 18.779 -16.739 1.00 41.44 102 LEU A CA 1
ATOM 799 C C . LEU A 1 102 ? -2.106 19.973 -17.631 1.00 41.44 102 LEU A C 1
ATOM 801 O O . LEU A 1 102 ? -1.377 20.862 -17.200 1.00 41.44 102 LEU A O 1
ATOM 805 N N . GLU A 1 103 ? -2.642 20.040 -18.851 1.00 44.16 103 GLU A N 1
ATOM 806 C CA . GLU A 1 103 ? -2.400 21.159 -19.773 1.00 44.16 103 GLU A CA 1
ATOM 807 C C . GLU A 1 103 ? -3.043 22.483 -19.297 1.00 44.16 103 GLU A C 1
ATOM 809 O O . GLU A 1 103 ? -2.681 23.569 -19.754 1.00 44.16 103 GLU A O 1
ATOM 814 N N . LYS A 1 104 ? -3.976 22.431 -18.332 1.00 45.16 104 LYS A N 1
ATOM 815 C CA . LYS A 1 104 ? -4.672 23.612 -17.803 1.00 45.16 104 LYS A CA 1
ATOM 816 C C . LYS A 1 104 ? -4.033 24.131 -16.503 1.00 45.16 104 LYS A C 1
ATOM 818 O O . LYS A 1 104 ? -4.398 23.715 -15.414 1.00 45.16 104 LYS A O 1
ATOM 823 N N . LYS A 1 105 ? -3.172 25.151 -16.644 1.00 43.19 105 LYS A N 1
ATOM 824 C CA . LYS A 1 105 ? -2.824 26.178 -15.626 1.00 43.19 105 LYS A CA 1
ATOM 825 C C . LYS A 1 105 ? -2.224 25.700 -14.280 1.00 43.19 105 LYS A C 1
ATOM 827 O O . LYS A 1 105 ? -2.572 26.245 -13.237 1.00 43.19 105 LYS A O 1
ATOM 832 N N . GLY A 1 106 ? -1.268 24.772 -14.283 1.00 47.69 106 GLY A N 1
ATOM 833 C CA . GLY A 1 106 ? -0.361 24.597 -13.133 1.00 47.69 106 GLY A CA 1
ATOM 834 C C . GLY A 1 106 ? 0.793 25.609 -13.167 1.00 47.69 106 GLY A C 1
ATOM 835 O O . GLY A 1 106 ? 1.354 25.856 -14.237 1.00 47.69 106 GLY A O 1
ATOM 836 N N . ALA A 1 107 ? 1.154 26.205 -12.026 1.00 48.44 107 ALA A N 1
ATOM 837 C CA . ALA A 1 107 ? 2.366 27.017 -11.908 1.00 48.44 107 ALA A CA 1
ATOM 838 C C . ALA A 1 107 ? 3.596 26.128 -12.172 1.00 48.44 107 ALA A C 1
ATOM 840 O O . ALA A 1 107 ? 3.785 25.104 -11.518 1.00 48.44 107 ALA A O 1
ATOM 841 N N . ARG A 1 108 ? 4.417 26.487 -13.164 1.00 53.88 108 ARG A N 1
ATOM 842 C CA . ARG A 1 108 ? 5.690 25.801 -13.418 1.00 53.88 108 ARG A CA 1
ATOM 843 C C . ARG A 1 108 ? 6.709 26.299 -12.403 1.00 53.88 108 ARG A C 1
ATOM 845 O O . ARG A 1 108 ? 6.982 27.498 -12.364 1.00 53.88 108 ARG A O 1
ATOM 852 N N . GLY A 1 109 ? 7.259 25.396 -11.604 1.00 55.56 109 GLY A N 1
ATOM 853 C CA . GLY A 1 109 ? 8.441 25.690 -10.811 1.00 55.56 109 GLY A CA 1
ATOM 854 C C . GLY A 1 109 ? 9.697 25.480 -11.637 1.00 55.56 109 GLY A C 1
ATOM 855 O O . GLY A 1 109 ? 9.755 24.615 -12.514 1.00 55.56 109 GLY A O 1
ATOM 856 N N . ARG A 1 110 ? 10.720 26.282 -11.354 1.00 59.88 110 ARG A N 1
ATOM 857 C CA . ARG A 1 110 ? 12.052 26.075 -11.915 1.00 59.88 110 ARG A CA 1
ATOM 858 C C . ARG A 1 110 ? 12.920 25.396 -10.877 1.00 59.88 110 ARG A C 1
ATOM 860 O O . ARG A 1 110 ? 13.132 25.918 -9.783 1.00 59.88 110 ARG A O 1
ATOM 867 N N . VAL A 1 111 ? 13.469 24.250 -11.246 1.00 49.94 111 VAL A N 1
ATOM 868 C CA . VAL A 1 111 ? 14.590 23.667 -10.514 1.00 49.94 111 VAL A CA 1
ATOM 869 C C . VAL A 1 111 ? 15.856 24.325 -11.044 1.00 49.94 111 VAL A C 1
ATOM 871 O O . VAL A 1 111 ? 16.399 23.907 -12.064 1.00 49.94 111 VAL A O 1
ATOM 874 N N . SER A 1 112 ? 16.289 25.397 -10.376 1.00 49.53 112 SER A N 1
ATOM 875 C CA . SER A 1 112 ? 17.557 26.060 -10.683 1.00 49.53 112 SER A CA 1
ATOM 876 C C . SER A 1 112 ? 18.638 25.513 -9.759 1.00 49.53 112 SER A C 1
ATOM 878 O O . SER A 1 112 ? 18.871 25.996 -8.649 1.00 49.53 112 SER A O 1
ATOM 880 N N . LEU A 1 113 ? 19.282 24.439 -10.206 1.00 51.16 113 LEU A N 1
ATOM 881 C CA . LEU A 1 113 ? 20.384 23.815 -9.488 1.00 51.16 113 LEU A CA 1
ATOM 882 C C . LEU A 1 113 ? 21.696 24.380 -10.038 1.00 51.16 113 LEU A C 1
ATOM 884 O O . LEU A 1 113 ? 22.146 24.004 -11.119 1.00 51.16 113 LEU A O 1
ATOM 888 N N . PHE A 1 114 ? 22.308 25.293 -9.280 1.00 43.88 114 PHE A N 1
ATOM 889 C CA . PHE A 1 114 ? 23.698 25.736 -9.470 1.00 43.88 114 PHE A CA 1
ATOM 890 C C . PHE A 1 114 ? 24.050 26.208 -10.889 1.00 43.88 114 PHE A C 1
ATOM 892 O O . PHE A 1 114 ? 25.022 25.741 -11.472 1.00 43.88 114 PHE A O 1
ATOM 899 N N . GLN A 1 115 ? 23.282 27.154 -11.439 1.00 43.66 115 GLN A N 1
ATOM 900 C CA . GLN A 1 115 ? 23.582 27.801 -12.731 1.00 43.66 115 GLN A CA 1
ATOM 901 C C . GLN A 1 115 ? 23.574 26.859 -13.955 1.00 43.66 115 GLN A C 1
ATOM 903 O O . GLN A 1 115 ? 24.022 27.249 -15.032 1.00 43.66 115 GLN A O 1
ATOM 908 N N . THR A 1 116 ? 23.046 25.638 -13.825 1.00 45.62 116 THR A N 1
ATOM 909 C CA . THR A 1 116 ? 22.774 24.762 -14.976 1.00 45.62 116 THR A CA 1
ATOM 910 C C . THR A 1 116 ? 21.397 25.050 -15.581 1.00 45.62 116 THR A C 1
ATOM 912 O O . THR A 1 116 ? 20.583 25.754 -14.988 1.00 45.62 116 THR A O 1
ATOM 915 N N . ARG A 1 117 ? 21.164 24.566 -16.810 1.00 50.12 117 ARG A N 1
ATOM 916 C CA . ARG A 1 117 ? 19.963 24.834 -17.621 1.00 50.12 117 ARG A CA 1
ATOM 917 C C . ARG A 1 117 ? 18.688 24.526 -16.820 1.00 50.12 117 ARG A C 1
ATOM 919 O O . ARG A 1 117 ? 18.498 23.385 -16.406 1.00 50.12 117 ARG A O 1
ATOM 926 N N . ASP A 1 118 ? 17.837 25.536 -16.625 1.00 57.78 118 ASP A N 1
ATOM 927 C CA . ASP A 1 118 ? 16.581 25.397 -15.880 1.00 57.78 118 ASP A CA 1
ATOM 928 C C . ASP A 1 118 ? 15.693 24.317 -16.527 1.00 57.78 118 ASP A C 1
ATOM 930 O O . ASP A 1 118 ? 15.448 24.339 -17.738 1.00 57.78 118 ASP A O 1
ATOM 934 N N . VAL A 1 119 ? 15.199 23.378 -15.714 1.00 56.78 119 VAL A N 1
ATOM 935 C CA . VAL A 1 119 ? 14.162 22.423 -16.122 1.00 56.78 119 VAL A CA 1
ATOM 936 C C . VAL A 1 119 ? 12.838 22.881 -15.520 1.00 56.78 119 VAL A C 1
ATOM 938 O O . VAL A 1 119 ? 12.708 22.992 -14.298 1.00 56.78 119 VAL A O 1
ATOM 941 N N . ASP A 1 120 ? 11.862 23.146 -16.386 1.00 60.84 120 ASP A N 1
ATOM 942 C CA . ASP A 1 120 ? 10.486 23.431 -15.983 1.00 60.84 120 ASP A CA 1
ATOM 943 C C . ASP A 1 120 ? 9.821 22.125 -15.513 1.00 60.84 120 ASP A C 1
ATOM 945 O O . ASP A 1 120 ? 9.574 21.223 -16.319 1.00 60.84 120 ASP A O 1
ATOM 949 N N . ILE A 1 121 ? 9.507 22.024 -14.219 1.00 62.88 121 ILE A N 1
ATOM 950 C CA . ILE A 1 121 ? 8.738 20.911 -13.634 1.00 62.88 121 ILE A CA 1
ATOM 951 C C . ILE A 1 121 ? 7.585 21.462 -12.766 1.00 62.88 121 ILE A C 1
ATOM 953 O O . ILE A 1 121 ? 7.522 22.673 -12.540 1.00 62.88 121 ILE A O 1
ATOM 957 N N . PRO A 1 122 ? 6.628 20.636 -12.296 1.00 62.50 122 PRO A N 1
ATOM 958 C CA . PRO A 1 122 ? 5.608 21.100 -11.351 1.00 62.50 122 PRO A CA 1
ATOM 959 C C . PRO A 1 122 ? 6.239 21.747 -10.107 1.00 62.50 122 PRO A C 1
ATOM 961 O O . PRO A 1 122 ? 7.248 21.247 -9.597 1.00 62.50 122 PRO A O 1
ATOM 964 N N . ALA A 1 123 ? 5.673 22.867 -9.646 1.00 63.25 123 ALA A N 1
ATOM 965 C CA . ALA A 1 123 ? 6.255 23.690 -8.583 1.00 63.25 123 ALA A CA 1
ATOM 966 C C . ALA A 1 123 ? 6.509 22.909 -7.291 1.00 63.25 123 ALA A C 1
ATOM 968 O O . ALA A 1 123 ? 7.581 23.008 -6.703 1.00 63.25 123 ALA A O 1
ATOM 969 N N . GLU A 1 124 ? 5.587 22.029 -6.934 1.00 59.88 124 GLU A N 1
ATOM 970 C CA . GLU A 1 124 ? 5.627 21.211 -5.730 1.00 59.88 124 GLU A CA 1
ATOM 971 C C . GLU A 1 124 ? 6.820 20.244 -5.738 1.00 59.88 124 GLU A C 1
ATOM 973 O O . GLU A 1 124 ? 7.508 20.077 -4.731 1.00 59.88 124 GLU A O 1
ATOM 978 N N . VAL A 1 125 ? 7.122 19.643 -6.896 1.00 56.09 125 VAL A N 1
ATOM 979 C CA . VAL A 1 125 ? 8.307 18.787 -7.066 1.00 56.09 125 VAL A CA 1
ATOM 980 C C . VAL A 1 125 ? 9.573 19.636 -7.015 1.00 56.09 125 VAL A C 1
ATOM 982 O O . VAL A 1 125 ? 10.557 19.242 -6.386 1.00 56.09 125 VAL A O 1
ATOM 985 N N . SER A 1 126 ? 9.548 20.813 -7.649 1.00 62.91 126 SER A N 1
ATOM 986 C CA . SER A 1 126 ? 10.697 21.717 -7.643 1.00 62.91 126 SER A CA 1
ATOM 987 C C . SER A 1 126 ? 11.047 22.203 -6.241 1.00 62.91 126 SER A C 1
ATOM 989 O O . SER A 1 126 ? 12.223 22.223 -5.892 1.00 62.91 126 SER A O 1
ATOM 991 N N . ASP A 1 127 ? 10.049 22.500 -5.411 1.00 65.50 127 ASP A N 1
ATOM 992 C CA . ASP A 1 127 ? 10.236 23.005 -4.055 1.00 65.50 127 ASP A CA 1
ATOM 993 C C . ASP A 1 127 ? 10.847 21.942 -3.141 1.00 65.50 127 ASP A C 1
ATOM 995 O O . ASP A 1 127 ? 11.778 22.240 -2.392 1.00 65.50 127 ASP A O 1
ATOM 999 N N . VAL A 1 128 ? 10.400 20.684 -3.247 1.00 60.97 128 VAL A N 1
ATOM 1000 C CA . VAL A 1 128 ? 10.996 19.558 -2.507 1.00 60.97 128 VAL A CA 1
ATOM 1001 C C . VAL A 1 128 ? 12.453 19.349 -2.923 1.00 60.97 128 VAL A C 1
ATOM 1003 O O . VAL A 1 128 ? 13.330 19.261 -2.062 1.00 60.97 128 VAL A O 1
ATOM 1006 N N . ILE A 1 129 ? 12.739 19.329 -4.231 1.00 61.91 129 ILE A N 1
ATOM 1007 C CA . ILE A 1 129 ? 14.108 19.153 -4.741 1.00 61.91 129 ILE A CA 1
ATOM 1008 C C . ILE A 1 129 ? 15.005 20.313 -4.293 1.00 61.91 129 ILE A C 1
ATOM 1010 O O . ILE A 1 129 ? 16.096 20.081 -3.774 1.00 61.91 129 ILE A O 1
ATOM 1014 N N . ASN A 1 130 ? 14.545 21.556 -4.450 1.00 66.62 130 ASN A N 1
ATOM 1015 C CA . ASN A 1 130 ? 15.294 22.754 -4.076 1.00 66.62 130 ASN A CA 1
ATOM 1016 C C . ASN A 1 130 ? 15.558 22.801 -2.561 1.00 66.62 130 ASN A C 1
ATOM 1018 O O . ASN A 1 130 ? 16.666 23.148 -2.145 1.00 66.62 130 ASN A O 1
ATOM 1022 N N . LYS A 1 131 ? 14.578 22.404 -1.736 1.00 69.81 131 LYS A N 1
ATOM 1023 C CA . LYS A 1 131 ? 14.709 22.322 -0.274 1.00 69.81 131 LYS A CA 1
ATOM 1024 C C . LYS A 1 131 ? 15.770 21.312 0.151 1.00 69.81 131 LYS A C 1
ATOM 1026 O O . LYS A 1 131 ? 16.596 21.636 1.002 1.00 69.81 131 LYS A O 1
ATOM 1031 N N . GLU A 1 132 ? 15.770 20.111 -0.422 1.00 62.94 132 GLU A N 1
ATOM 1032 C CA . GLU A 1 132 ? 16.771 19.094 -0.079 1.00 62.94 132 GLU A CA 1
ATOM 1033 C C . GLU A 1 132 ? 18.159 19.467 -0.604 1.00 62.94 132 GLU A C 1
ATOM 1035 O O . GLU A 1 132 ? 19.151 19.338 0.107 1.00 62.94 132 GLU A O 1
ATOM 1040 N N . VAL A 1 133 ? 18.241 20.045 -1.801 1.00 62.28 133 VAL A N 1
ATOM 1041 C CA . VAL A 1 133 ? 19.503 20.530 -2.370 1.00 62.28 133 VAL A CA 1
ATOM 1042 C C . VAL A 1 133 ? 20.132 21.642 -1.529 1.00 62.28 133 VAL A C 1
ATOM 1044 O O . VAL A 1 133 ? 21.351 21.651 -1.334 1.00 62.28 133 VAL A O 1
ATOM 1047 N N . ALA A 1 134 ? 19.327 22.571 -1.008 1.00 67.31 134 ALA A N 1
ATOM 1048 C CA . ALA A 1 134 ? 19.821 23.666 -0.180 1.00 67.31 134 ALA A CA 1
ATOM 1049 C C . ALA A 1 134 ? 20.575 23.165 1.065 1.00 67.31 134 ALA A C 1
ATOM 1051 O O . ALA A 1 134 ? 21.548 23.797 1.474 1.00 67.31 134 ALA A O 1
ATOM 1052 N N . LYS A 1 135 ? 20.192 22.002 1.614 1.00 64.06 135 LYS A N 1
ATOM 1053 C CA . LYS A 1 135 ? 20.861 21.385 2.771 1.00 64.06 135 LYS A CA 1
ATOM 1054 C C . LYS A 1 135 ? 22.257 20.835 2.450 1.00 64.06 135 LYS A C 1
ATOM 1056 O O . LYS A 1 135 ? 23.072 20.702 3.353 1.00 64.06 135 LYS A O 1
ATOM 1061 N N . ILE A 1 136 ? 22.543 20.521 1.184 1.00 60.50 136 ILE A N 1
ATOM 1062 C CA . ILE A 1 136 ? 23.751 19.782 0.756 1.00 60.50 136 ILE A CA 1
ATOM 1063 C C . ILE A 1 136 ? 24.764 20.715 0.059 1.00 60.50 136 ILE A C 1
ATOM 1065 O O . ILE A 1 136 ? 25.922 20.367 -0.169 1.00 60.50 136 ILE A O 1
ATOM 1069 N N . LYS A 1 137 ? 24.346 21.951 -0.239 1.00 63.94 137 LYS A N 1
ATOM 1070 C CA . LYS A 1 137 ? 25.087 22.972 -0.993 1.00 63.94 137 LYS A CA 1
ATOM 1071 C C . LYS A 1 137 ? 26.488 23.307 -0.450 1.00 63.94 137 LYS A C 1
ATOM 1073 O O . LYS A 1 137 ? 27.327 23.740 -1.230 1.00 63.94 137 LYS A O 1
ATOM 1078 N N . GLY A 1 138 ? 26.750 23.099 0.842 1.00 65.25 138 GLY A N 1
ATOM 1079 C CA . GLY A 1 138 ? 28.061 23.349 1.459 1.00 65.25 138 GLY A CA 1
ATOM 1080 C C . GLY A 1 138 ? 29.089 22.223 1.301 1.00 65.25 138 GLY A C 1
ATOM 1081 O O . GLY A 1 138 ? 30.259 22.447 1.582 1.00 65.25 138 GLY A O 1
ATOM 1082 N N . VAL A 1 139 ? 28.670 21.029 0.868 1.00 61.59 139 VAL A N 1
ATOM 1083 C CA . VAL A 1 139 ? 29.529 19.831 0.834 1.00 61.59 139 VAL A CA 1
ATOM 1084 C C . VAL A 1 139 ? 30.134 19.605 -0.553 1.00 61.59 139 VAL A C 1
ATOM 1086 O O . VAL A 1 139 ? 31.222 19.061 -0.679 1.00 61.59 139 VAL A O 1
ATOM 1089 N N . VAL A 1 140 ? 29.463 20.024 -1.627 1.00 59.69 140 VAL A N 1
ATOM 1090 C CA . VAL A 1 140 ? 29.931 19.745 -2.994 1.00 59.69 140 VAL A CA 1
ATOM 1091 C C . VAL A 1 140 ? 31.051 20.692 -3.412 1.00 59.69 140 VAL A C 1
ATOM 1093 O O . VAL A 1 140 ? 30.877 21.907 -3.418 1.00 59.69 140 VAL A O 1
ATOM 1096 N N . GLY A 1 141 ? 32.191 20.112 -3.794 1.00 66.69 141 GLY A N 1
ATOM 1097 C CA . GLY A 1 141 ? 33.411 20.832 -4.170 1.00 66.69 141 GLY A CA 1
ATOM 1098 C C . GLY A 1 141 ? 34.421 21.010 -3.031 1.00 66.69 141 GLY A C 1
ATOM 1099 O O . GLY A 1 141 ? 35.537 21.449 -3.297 1.00 66.69 141 GLY A O 1
ATOM 1100 N N . SER A 1 142 ? 34.070 20.642 -1.792 1.00 78.06 142 SER A N 1
ATOM 1101 C CA . SER A 1 142 ? 35.029 20.547 -0.684 1.00 78.06 142 SER A CA 1
ATOM 1102 C C . SER A 1 142 ? 35.820 19.230 -0.738 1.00 78.06 142 SER A C 1
ATOM 1104 O O . SER A 1 142 ? 35.483 18.313 -1.496 1.00 78.06 142 SER A O 1
ATOM 1106 N N . GLU A 1 143 ? 36.880 19.113 0.065 1.00 76.31 143 GLU A N 1
ATOM 1107 C CA . GLU A 1 143 ? 37.645 17.865 0.200 1.00 76.31 143 GLU A CA 1
ATOM 1108 C C . GLU A 1 143 ? 36.744 16.715 0.687 1.00 76.31 143 GLU A C 1
ATOM 1110 O O . GLU A 1 143 ? 36.773 15.611 0.136 1.00 76.31 143 GLU A O 1
ATOM 1115 N N . GLU A 1 144 ? 35.840 17.012 1.624 1.00 72.44 144 GLU A N 1
ATOM 1116 C CA . GLU A 1 144 ? 34.813 16.094 2.115 1.00 72.44 144 GLU A CA 1
ATOM 1117 C C . GLU A 1 144 ? 33.817 15.705 1.012 1.00 72.44 144 GLU A C 1
ATOM 1119 O O . GLU A 1 144 ? 33.434 14.539 0.911 1.00 72.44 144 GLU A O 1
ATOM 1124 N N . GLY A 1 145 ? 33.435 16.638 0.133 1.00 73.19 145 GLY A N 1
ATOM 1125 C CA . GLY A 1 145 ? 32.589 16.361 -1.033 1.00 73.19 145 GLY A CA 1
ATOM 1126 C C . GLY A 1 145 ? 33.237 15.454 -2.072 1.00 73.19 145 GLY A C 1
ATOM 1127 O O . GLY A 1 145 ? 32.567 14.601 -2.667 1.00 73.19 145 GLY A O 1
ATOM 1128 N N . ASN A 1 146 ? 34.544 15.607 -2.283 1.00 76.44 146 ASN A N 1
ATOM 1129 C CA . ASN A 1 146 ? 35.311 14.748 -3.180 1.00 76.44 146 ASN A CA 1
ATOM 1130 C C . ASN A 1 146 ? 35.424 13.328 -2.615 1.00 76.44 146 ASN A C 1
ATOM 1132 O O . ASN A 1 146 ? 35.199 12.363 -3.349 1.00 76.44 146 ASN A O 1
ATOM 1136 N N . LEU A 1 147 ? 35.692 13.193 -1.312 1.00 72.75 147 LEU A N 1
ATOM 1137 C CA . LEU A 1 147 ? 35.688 11.902 -0.624 1.00 72.75 147 LEU A CA 1
ATOM 1138 C C . LEU A 1 147 ? 34.297 11.249 -0.665 1.00 72.75 147 LEU A C 1
ATOM 1140 O O . LEU A 1 147 ? 34.180 10.077 -1.025 1.00 72.75 147 LEU A O 1
ATOM 1144 N N . PHE A 1 148 ? 33.239 12.014 -0.382 1.00 75.00 148 PHE A N 1
ATOM 1145 C CA . PHE A 1 148 ? 31.852 11.555 -0.486 1.00 75.00 148 PHE A CA 1
ATOM 1146 C C . PHE A 1 148 ? 31.550 11.022 -1.889 1.00 75.00 148 PHE A C 1
ATOM 1148 O O . PHE A 1 148 ? 31.041 9.914 -2.037 1.00 75.00 148 PHE A O 1
ATOM 1155 N N . THR A 1 149 ? 31.909 11.776 -2.930 1.00 76.88 149 THR A N 1
ATOM 1156 C CA . THR A 1 149 ? 31.675 11.386 -4.327 1.00 76.88 149 THR A CA 1
ATOM 1157 C C . THR A 1 149 ? 32.433 10.110 -4.693 1.00 76.88 149 THR A C 1
ATOM 1159 O O . THR A 1 149 ? 31.872 9.247 -5.366 1.00 76.88 149 THR A O 1
ATOM 1162 N N . GLN A 1 150 ? 33.670 9.941 -4.216 1.00 78.12 150 GLN A N 1
ATOM 1163 C CA . GLN A 1 150 ? 34.450 8.718 -4.432 1.00 78.12 150 GLN A CA 1
ATOM 1164 C C . GLN A 1 150 ? 33.823 7.499 -3.748 1.00 78.12 150 GLN A C 1
ATOM 1166 O O . GLN A 1 150 ? 33.621 6.476 -4.400 1.00 78.12 150 GLN A O 1
ATOM 1171 N N . ILE A 1 151 ? 33.468 7.609 -2.462 1.00 76.00 151 ILE A N 1
ATOM 1172 C CA . ILE A 1 151 ? 32.795 6.530 -1.716 1.00 76.00 151 ILE A CA 1
ATOM 1173 C C . ILE A 1 151 ? 31.494 6.146 -2.421 1.00 76.00 151 ILE A C 1
ATOM 1175 O O . ILE A 1 151 ? 31.219 4.974 -2.662 1.00 76.00 151 ILE A O 1
ATOM 1179 N N . ASN A 1 152 ? 30.720 7.150 -2.810 1.00 82.06 152 ASN A N 1
ATOM 1180 C CA . ASN A 1 152 ? 29.438 6.978 -3.457 1.00 82.06 152 ASN A CA 1
ATOM 1181 C C . ASN A 1 152 ? 29.548 6.329 -4.848 1.00 82.06 152 ASN A C 1
ATOM 1183 O O . ASN A 1 152 ? 28.766 5.442 -5.177 1.00 82.06 152 ASN A O 1
ATOM 1187 N N . ASN A 1 153 ? 30.542 6.713 -5.653 1.00 79.25 153 ASN A N 1
ATOM 1188 C CA . ASN A 1 153 ? 30.807 6.078 -6.946 1.00 79.25 153 ASN A CA 1
ATOM 1189 C C . ASN A 1 153 ? 31.263 4.623 -6.786 1.00 79.25 153 ASN A C 1
ATOM 1191 O O . ASN A 1 153 ? 30.811 3.765 -7.541 1.00 79.25 153 ASN A O 1
ATOM 1195 N N . ASN A 1 154 ? 32.082 4.326 -5.773 1.00 77.38 154 ASN A N 1
ATOM 1196 C CA . ASN A 1 154 ? 32.479 2.953 -5.462 1.00 77.38 154 ASN A CA 1
ATOM 1197 C C . ASN A 1 154 ? 31.271 2.098 -5.052 1.00 77.38 154 ASN A C 1
ATOM 1199 O O . ASN A 1 154 ? 31.095 1.002 -5.579 1.00 77.38 154 ASN A O 1
ATOM 1203 N N . LEU A 1 155 ? 30.407 2.611 -4.168 1.00 78.81 155 LEU A N 1
ATOM 1204 C CA . LEU A 1 155 ? 29.188 1.911 -3.751 1.00 78.81 155 LEU A CA 1
ATOM 1205 C C . LEU A 1 155 ? 28.208 1.716 -4.909 1.00 78.81 155 LEU A C 1
ATOM 1207 O O . LEU A 1 155 ? 27.660 0.632 -5.050 1.00 78.81 155 LEU A O 1
ATOM 1211 N N . ARG A 1 156 ? 28.031 2.709 -5.790 1.00 83.38 156 ARG A N 1
ATOM 1212 C CA . ARG A 1 156 ? 27.236 2.534 -7.019 1.00 83.38 156 ARG A CA 1
ATOM 1213 C C . ARG A 1 156 ? 27.797 1.442 -7.911 1.00 83.38 156 ARG A C 1
ATOM 1215 O O . ARG A 1 156 ? 27.024 0.642 -8.420 1.00 83.38 156 ARG A O 1
ATOM 1222 N N . GLY A 1 157 ? 29.119 1.406 -8.080 1.00 76.94 157 GLY A N 1
ATOM 1223 C CA . GLY A 1 157 ? 29.800 0.359 -8.833 1.00 76.94 157 GLY A CA 1
ATOM 1224 C C . GLY A 1 157 ? 29.516 -1.025 -8.257 1.00 76.94 157 GLY A C 1
ATOM 1225 O O . GLY A 1 157 ? 29.177 -1.931 -9.008 1.00 76.94 157 GLY A O 1
ATOM 1226 N N . ILE A 1 158 ? 29.576 -1.178 -6.930 1.00 78.25 158 ILE A N 1
ATOM 1227 C CA . ILE A 1 158 ? 29.246 -2.434 -6.237 1.00 78.25 158 ILE A CA 1
ATOM 1228 C C . ILE A 1 158 ? 27.762 -2.783 -6.402 1.00 78.25 158 ILE A C 1
ATOM 1230 O O . ILE A 1 158 ? 27.442 -3.899 -6.792 1.00 78.25 158 ILE A O 1
ATOM 1234 N N . MET A 1 159 ? 26.855 -1.835 -6.168 1.00 81.00 159 MET A N 1
ATOM 1235 C CA . MET A 1 159 ? 25.411 -2.077 -6.244 1.00 81.00 159 MET A CA 1
ATOM 1236 C C . MET A 1 159 ? 24.926 -2.391 -7.666 1.00 81.00 159 MET A C 1
ATOM 1238 O O . MET A 1 159 ? 24.021 -3.204 -7.841 1.00 81.00 159 MET A O 1
ATOM 1242 N N . ALA A 1 160 ? 25.542 -1.772 -8.679 1.00 79.81 160 ALA A N 1
ATOM 1243 C CA . ALA A 1 160 ? 25.287 -2.042 -10.094 1.00 79.81 160 ALA A CA 1
ATOM 1244 C C . ALA A 1 160 ? 26.069 -3.256 -10.631 1.00 79.81 160 ALA A C 1
ATOM 1246 O O . ALA A 1 160 ? 25.836 -3.688 -11.758 1.00 79.81 160 ALA A O 1
ATOM 1247 N N . SER A 1 161 ? 27.018 -3.803 -9.863 1.00 76.56 161 SER A N 1
ATOM 1248 C CA . SER A 1 161 ? 27.775 -4.984 -10.280 1.00 76.56 161 SER A CA 1
ATOM 1249 C C . SER A 1 161 ? 26.867 -6.204 -10.329 1.00 76.56 161 SER A C 1
ATOM 1251 O O . SER A 1 161 ? 26.041 -6.406 -9.447 1.00 76.56 161 SER A O 1
ATOM 1253 N N . GLY A 1 162 ? 27.052 -7.068 -11.327 1.00 74.94 162 GLY A N 1
ATOM 1254 C CA . GLY A 1 162 ? 26.218 -8.265 -11.443 1.00 74.94 162 GLY A CA 1
ATOM 1255 C C . GLY A 1 162 ? 24.822 -7.991 -11.998 1.00 74.94 162 GLY A C 1
ATOM 1256 O O . GLY A 1 162 ? 24.010 -8.907 -12.015 1.00 74.94 162 GLY A O 1
ATOM 1257 N N . ASP A 1 163 ? 24.543 -6.770 -12.453 1.00 77.00 163 ASP A N 1
ATOM 1258 C CA . ASP A 1 163 ? 23.221 -6.363 -12.903 1.00 77.00 163 ASP A CA 1
ATOM 1259 C C . ASP A 1 163 ? 23.079 -6.465 -14.436 1.00 77.00 163 ASP A C 1
ATOM 1261 O O . ASP A 1 163 ? 23.839 -5.859 -15.195 1.00 77.00 163 ASP A O 1
ATOM 1265 N N . ALA A 1 164 ? 22.091 -7.229 -14.912 1.00 82.12 164 ALA A N 1
ATOM 1266 C CA . ALA A 1 164 ? 21.658 -7.255 -16.312 1.00 82.12 164 ALA A CA 1
ATOM 1267 C C . ALA A 1 164 ? 20.359 -6.450 -16.524 1.00 82.12 164 ALA A C 1
ATOM 1269 O O . ALA A 1 164 ? 19.704 -6.576 -17.568 1.00 82.12 164 ALA A O 1
ATOM 1270 N N . SER A 1 165 ? 20.010 -5.581 -15.566 1.00 83.94 165 SER A N 1
ATOM 1271 C CA . SER A 1 165 ? 18.760 -4.824 -15.527 1.00 83.94 165 SER A CA 1
ATOM 1272 C C . SER A 1 165 ? 18.509 -3.941 -16.717 1.00 83.94 165 SER A C 1
ATOM 1274 O O . SER A 1 165 ? 17.359 -3.620 -17.011 1.00 83.94 165 SER A O 1
ATOM 1276 N N . ARG A 1 166 ? 19.561 -3.599 -17.461 1.00 86.19 166 ARG A N 1
ATOM 1277 C CA . ARG A 1 166 ? 19.450 -2.927 -18.750 1.00 86.19 166 ARG A CA 1
ATOM 1278 C C . ARG A 1 166 ? 18.284 -3.473 -19.577 1.00 86.19 166 ARG A C 1
ATOM 1280 O O . ARG A 1 166 ? 17.516 -2.687 -20.127 1.00 86.19 166 ARG A O 1
ATOM 1287 N N . VAL A 1 167 ? 18.153 -4.794 -19.648 1.00 81.50 167 VAL A N 1
ATOM 1288 C CA . VAL A 1 167 ? 17.140 -5.470 -20.461 1.00 81.50 167 VAL A CA 1
ATOM 1289 C C . VAL A 1 167 ? 15.731 -5.074 -20.020 1.00 81.50 167 VAL A C 1
ATOM 1291 O O . VAL A 1 167 ? 14.932 -4.627 -20.842 1.00 81.50 167 VAL A O 1
ATOM 1294 N N . GLY A 1 168 ? 15.438 -5.201 -18.726 1.00 82.69 168 GLY A N 1
ATOM 1295 C CA . GLY A 1 168 ? 14.148 -4.867 -18.126 1.00 82.69 168 GLY A CA 1
ATOM 1296 C C . GLY A 1 168 ? 13.935 -3.375 -17.870 1.00 82.69 168 GLY A C 1
ATOM 1297 O O . GLY A 1 168 ? 12.883 -2.994 -17.368 1.00 82.69 168 GLY A O 1
ATOM 1298 N N . ILE A 1 169 ? 14.904 -2.517 -18.207 1.00 85.69 169 ILE A N 1
ATOM 1299 C CA . ILE A 1 169 ? 14.860 -1.089 -17.882 1.00 85.69 169 ILE A CA 1
ATOM 1300 C C . ILE A 1 169 ? 15.058 -0.196 -19.115 1.00 85.69 169 ILE A C 1
ATOM 1302 O O . ILE A 1 169 ? 14.163 0.567 -19.489 1.00 85.69 169 ILE A O 1
ATOM 1306 N N . GLN A 1 170 ? 16.237 -0.263 -19.734 1.00 87.94 170 GLN A N 1
ATOM 1307 C CA . GLN A 1 170 ? 16.670 0.614 -20.829 1.00 87.94 170 GLN A CA 1
ATOM 1308 C C . GLN A 1 170 ? 16.240 0.084 -22.197 1.00 87.94 170 GLN A C 1
ATOM 1310 O O . GLN A 1 170 ? 15.955 0.871 -23.095 1.00 87.94 170 GLN A O 1
ATOM 1315 N N . SER A 1 171 ? 16.161 -1.237 -22.364 1.00 89.69 171 SER A N 1
ATOM 1316 C CA . SER A 1 171 ? 15.761 -1.849 -23.635 1.00 89.69 171 SER A CA 1
ATOM 1317 C C . SER A 1 171 ? 14.236 -1.933 -23.794 1.00 89.69 171 SER A C 1
ATOM 1319 O O . SER A 1 171 ? 13.760 -2.224 -24.887 1.00 89.69 171 SER A O 1
ATOM 1321 N N . LEU A 1 172 ? 13.447 -1.633 -22.753 1.00 90.88 172 LEU A N 1
ATOM 1322 C CA . LEU A 1 172 ? 11.980 -1.694 -22.803 1.00 90.88 172 LEU A CA 1
ATOM 1323 C C . LEU A 1 172 ? 11.352 -0.797 -23.890 1.00 90.88 172 LEU A C 1
ATOM 1325 O O . LEU A 1 172 ? 10.546 -1.314 -24.668 1.00 90.88 172 LEU A O 1
ATOM 1329 N N . PRO A 1 173 ? 11.711 0.500 -24.031 1.00 89.88 173 PRO A N 1
ATOM 1330 C CA . PRO A 1 173 ? 11.188 1.324 -25.123 1.00 89.88 173 PRO A CA 1
ATOM 1331 C C . PRO A 1 173 ? 11.546 0.763 -26.504 1.00 89.88 173 PRO A C 1
ATOM 1333 O O . PRO A 1 173 ? 10.741 0.833 -27.432 1.00 89.88 173 PRO A O 1
ATOM 1336 N N . PHE A 1 174 ? 12.737 0.167 -26.635 1.00 92.50 174 PHE A N 1
ATOM 1337 C CA . PHE A 1 174 ? 13.158 -0.468 -27.878 1.00 92.50 174 PHE A CA 1
ATOM 1338 C C . PHE A 1 174 ? 12.335 -1.717 -28.187 1.00 92.50 174 PHE A C 1
ATOM 1340 O O . PHE A 1 174 ? 11.849 -1.887 -29.302 1.00 92.50 174 PHE A O 1
ATOM 1347 N N . MET A 1 175 ? 12.143 -2.566 -27.179 1.00 91.25 175 MET A N 1
ATOM 1348 C CA . MET A 1 175 ? 11.361 -3.790 -27.280 1.00 91.25 175 MET A CA 1
ATOM 1349 C C . MET A 1 175 ? 9.899 -3.494 -27.618 1.00 91.25 175 MET A C 1
ATOM 1351 O O . MET A 1 175 ? 9.299 -4.228 -28.398 1.00 91.25 175 MET A O 1
ATOM 1355 N N . ALA A 1 176 ? 9.348 -2.395 -27.102 1.00 89.62 176 ALA A N 1
ATOM 1356 C CA . ALA A 1 176 ? 8.009 -1.939 -27.446 1.00 89.62 176 ALA A CA 1
ATOM 1357 C C . ALA A 1 176 ? 7.899 -1.416 -28.892 1.00 89.62 176 ALA A C 1
ATOM 1359 O O . ALA A 1 176 ? 6.874 -1.626 -29.539 1.00 89.62 176 ALA A O 1
ATOM 1360 N N . ASP A 1 177 ? 8.927 -0.741 -29.425 1.00 87.75 177 ASP A N 1
ATOM 1361 C CA . ASP A 1 177 ? 8.886 -0.231 -30.805 1.00 87.75 177 ASP A CA 1
ATOM 1362 C C . ASP A 1 177 ? 9.199 -1.315 -31.849 1.00 87.75 177 ASP A C 1
ATOM 1364 O O . ASP A 1 177 ? 8.538 -1.367 -32.889 1.00 87.75 177 ASP A O 1
ATOM 1368 N N . ASN A 1 178 ? 10.171 -2.192 -31.567 1.00 91.88 178 ASN A N 1
ATOM 1369 C CA . ASN A 1 178 ? 10.583 -3.293 -32.435 1.00 91.88 178 ASN A CA 1
ATOM 1370 C C . ASN A 1 178 ? 11.075 -4.513 -31.624 1.00 91.88 178 ASN A C 1
ATOM 1372 O O . ASN A 1 178 ? 12.283 -4.708 -31.445 1.00 91.88 178 ASN A O 1
ATOM 1376 N N . PRO A 1 179 ? 10.162 -5.398 -31.181 1.00 91.06 179 PRO A N 1
ATOM 1377 C CA . PRO A 1 179 ? 10.510 -6.519 -30.305 1.00 91.06 179 PRO A CA 1
ATOM 1378 C C . PRO A 1 179 ? 11.449 -7.530 -30.970 1.00 91.06 179 PRO A C 1
ATOM 1380 O O . PRO A 1 179 ? 12.248 -8.173 -30.294 1.00 91.06 179 PRO A O 1
ATOM 1383 N N . ARG A 1 180 ? 11.384 -7.676 -32.303 1.00 93.19 180 ARG A N 1
ATOM 1384 C CA . ARG A 1 180 ? 12.252 -8.605 -33.043 1.00 93.19 180 ARG A CA 1
ATOM 1385 C C . ARG A 1 180 ? 13.698 -8.132 -33.041 1.00 93.19 180 ARG A C 1
ATOM 1387 O O . ARG A 1 180 ? 14.590 -8.934 -32.775 1.00 93.19 180 ARG A O 1
ATOM 1394 N N . LEU A 1 181 ? 13.920 -6.852 -33.339 1.00 93.50 181 LEU A N 1
ATOM 1395 C CA . LEU A 1 181 ? 15.263 -6.286 -33.365 1.00 93.50 181 LEU A CA 1
ATOM 1396 C C . LEU A 1 181 ? 15.838 -6.175 -31.948 1.00 93.50 181 LEU A C 1
ATOM 1398 O O . LEU A 1 181 ? 16.988 -6.543 -31.749 1.00 93.50 181 LEU A O 1
ATOM 1402 N N . ALA A 1 182 ? 15.020 -5.809 -30.956 1.00 92.25 182 ALA A N 1
ATOM 1403 C CA . ALA A 1 182 ? 15.417 -5.838 -29.547 1.00 92.25 182 ALA A CA 1
ATOM 1404 C C . ALA A 1 182 ? 15.820 -7.247 -29.078 1.00 92.25 182 ALA A C 1
ATOM 1406 O O . ALA A 1 182 ? 16.838 -7.409 -28.412 1.00 92.25 182 ALA A O 1
ATOM 1407 N N . LEU A 1 183 ? 15.084 -8.294 -29.473 1.00 91.06 183 LEU A N 1
ATOM 1408 C CA . LEU A 1 183 ? 15.458 -9.676 -29.153 1.00 91.06 183 LEU A CA 1
ATOM 1409 C C . LEU A 1 183 ? 16.749 -10.112 -29.868 1.00 91.06 183 LEU A C 1
ATOM 1411 O O . LEU A 1 183 ? 17.531 -10.884 -29.312 1.00 91.06 183 LEU A O 1
ATOM 1415 N N . ALA A 1 184 ? 16.987 -9.636 -31.093 1.00 93.25 184 ALA A N 1
ATOM 1416 C CA . ALA A 1 184 ? 18.250 -9.867 -31.789 1.00 93.25 184 ALA A CA 1
ATOM 1417 C C . ALA A 1 184 ? 19.417 -9.177 -31.062 1.00 93.25 184 ALA A C 1
ATOM 1419 O O . ALA A 1 184 ? 20.422 -9.836 -30.799 1.00 93.25 184 ALA A O 1
ATOM 1420 N N . SER A 1 185 ? 19.250 -7.913 -30.655 1.00 93.25 185 SER A N 1
ATOM 1421 C CA . SER A 1 185 ? 20.221 -7.199 -29.820 1.00 93.25 185 SER A CA 1
ATOM 1422 C C . SER A 1 185 ? 20.507 -7.941 -28.522 1.00 93.25 185 SER A C 1
ATOM 1424 O O . SER A 1 185 ? 21.664 -8.140 -28.168 1.00 93.25 185 SER A O 1
ATOM 1426 N N . PHE A 1 186 ? 19.459 -8.420 -27.850 1.00 90.75 186 PHE A N 1
ATOM 1427 C CA . PHE A 1 186 ? 19.564 -9.185 -26.614 1.00 90.75 186 PHE A CA 1
ATOM 1428 C C . PHE A 1 186 ? 20.409 -10.449 -26.793 1.00 90.75 186 PHE A C 1
ATOM 1430 O O . PHE A 1 186 ? 21.279 -10.727 -25.977 1.00 90.75 186 PHE A O 1
ATOM 1437 N N . ARG A 1 187 ? 20.217 -11.203 -27.883 1.00 94.12 187 ARG A N 1
ATOM 1438 C CA . ARG A 1 187 ? 21.032 -12.400 -28.156 1.00 94.12 187 ARG A CA 1
ATOM 1439 C C . ARG A 1 187 ? 22.511 -12.068 -28.325 1.00 94.12 187 ARG A C 1
ATOM 1441 O O . ARG A 1 187 ? 23.348 -12.797 -27.802 1.00 94.12 187 ARG A O 1
ATOM 1448 N N . VAL A 1 188 ? 22.827 -10.987 -29.038 1.00 94.75 188 VAL A N 1
ATOM 1449 C CA . VAL A 1 188 ? 24.216 -10.537 -29.210 1.00 94.75 188 VAL A CA 1
ATOM 1450 C C . VAL A 1 188 ? 24.785 -10.059 -27.875 1.00 94.75 188 VAL A C 1
ATOM 1452 O O . VAL A 1 188 ? 25.873 -10.480 -27.506 1.00 94.75 188 VAL A O 1
ATOM 1455 N N . ALA A 1 189 ? 24.027 -9.275 -27.106 1.00 91.94 189 ALA A N 1
ATOM 1456 C CA . ALA A 1 189 ? 24.430 -8.820 -25.781 1.00 91.94 189 ALA A CA 1
ATOM 1457 C C . ALA A 1 189 ? 24.718 -10.008 -24.843 1.00 91.94 189 ALA A C 1
ATOM 1459 O O . ALA A 1 189 ? 25.766 -10.064 -24.218 1.00 91.94 189 ALA A O 1
ATOM 1460 N N . PHE A 1 190 ? 23.861 -11.031 -24.800 1.00 92.31 190 PHE A N 1
ATOM 1461 C CA . PHE A 1 190 ? 24.126 -12.237 -24.002 1.00 92.31 190 PHE A CA 1
ATOM 1462 C C . PHE A 1 190 ? 25.333 -13.027 -24.496 1.00 92.31 190 PHE A C 1
ATOM 1464 O O . PHE A 1 190 ? 26.034 -13.636 -23.689 1.00 92.31 190 PHE A O 1
ATOM 1471 N N . ARG A 1 191 ? 25.624 -12.996 -25.800 1.00 95.19 191 ARG A N 1
ATOM 1472 C CA . ARG A 1 1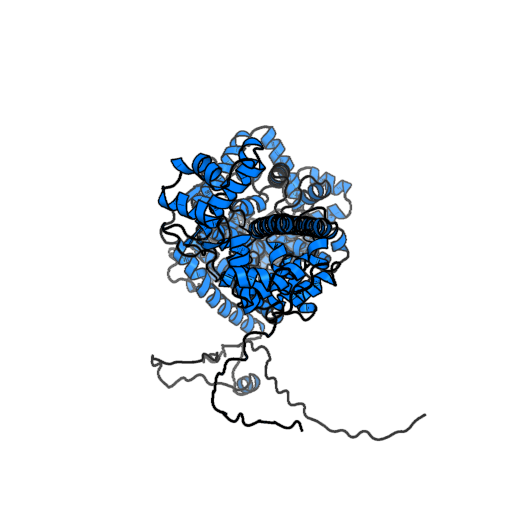91 ? 26.852 -13.586 -26.332 1.00 95.19 191 ARG A CA 1
ATOM 1473 C C . ARG A 1 191 ? 28.093 -12.883 -25.767 1.00 95.19 191 ARG A C 1
ATOM 1475 O O . ARG A 1 191 ? 29.062 -13.584 -25.492 1.00 95.19 191 ARG A O 1
ATOM 1482 N N . THR A 1 192 ? 28.049 -11.579 -25.461 1.00 92.50 192 THR A N 1
ATOM 1483 C CA . THR A 1 192 ? 29.203 -10.853 -24.881 1.00 92.50 192 THR A CA 1
ATOM 1484 C C . THR A 1 192 ? 29.575 -11.309 -23.464 1.00 92.50 192 THR A C 1
ATOM 1486 O O . THR A 1 192 ? 30.728 -11.150 -23.045 1.00 92.50 192 THR A O 1
ATOM 1489 N N . LEU A 1 193 ? 28.657 -11.977 -22.744 1.00 89.56 193 LEU A N 1
ATOM 1490 C CA . LEU A 1 193 ? 28.961 -12.645 -21.469 1.00 89.56 193 LEU A CA 1
ATOM 1491 C C . LEU A 1 193 ? 30.007 -13.757 -21.625 1.00 89.56 193 LEU A C 1
ATOM 1493 O O . LEU A 1 193 ? 30.793 -13.998 -20.706 1.00 89.56 193 LEU A O 1
ATOM 1497 N N . LEU A 1 194 ? 29.976 -14.467 -22.754 1.00 92.69 194 LEU A N 1
ATOM 1498 C CA . LEU A 1 194 ? 30.834 -15.622 -23.032 1.00 92.69 194 LEU A CA 1
ATOM 1499 C C . LEU A 1 194 ? 31.972 -15.273 -23.994 1.00 92.69 194 LEU A C 1
ATOM 1501 O O . LEU A 1 194 ? 33.063 -15.820 -23.867 1.00 92.69 194 LEU A O 1
ATOM 1505 N N . ASP A 1 195 ? 31.713 -14.355 -24.919 1.00 94.56 195 ASP A N 1
ATOM 1506 C CA . ASP A 1 195 ? 32.569 -14.006 -26.045 1.00 94.56 195 ASP A CA 1
ATOM 1507 C C . ASP A 1 195 ? 32.740 -12.474 -26.113 1.00 94.56 195 ASP A C 1
ATOM 1509 O O . ASP A 1 195 ? 31.869 -11.791 -26.656 1.00 94.56 195 ASP A O 1
ATOM 1513 N N . PRO A 1 196 ? 33.823 -11.903 -25.542 1.00 90.62 196 PRO A N 1
ATOM 1514 C CA . PRO A 1 196 ? 34.081 -10.461 -25.595 1.00 90.62 196 PRO A CA 1
ATOM 1515 C C . PRO A 1 196 ? 34.086 -9.885 -27.012 1.00 90.62 196 PRO A C 1
ATOM 1517 O O . PRO A 1 196 ? 33.767 -8.712 -27.169 1.00 90.62 196 PRO A O 1
ATOM 1520 N N . ASP A 1 197 ? 34.427 -10.681 -28.026 1.00 94.50 197 ASP A N 1
ATOM 1521 C CA . ASP A 1 197 ? 34.595 -10.202 -29.398 1.00 94.50 197 ASP A CA 1
ATOM 1522 C C . ASP A 1 197 ? 33.256 -10.112 -30.149 1.00 94.50 197 ASP A C 1
ATOM 1524 O O . ASP A 1 197 ? 33.181 -9.537 -31.238 1.00 94.50 197 ASP A O 1
ATOM 1528 N N . ALA A 1 198 ? 32.164 -10.606 -29.551 1.00 95.62 198 ALA A N 1
ATOM 1529 C CA . ALA A 1 198 ? 30.829 -10.568 -30.140 1.00 95.62 198 ALA A CA 1
ATOM 1530 C C . ALA A 1 198 ? 30.346 -9.138 -30.449 1.00 95.62 198 ALA A C 1
ATOM 1532 O O . ALA A 1 198 ? 29.619 -8.939 -31.425 1.00 95.62 198 ALA A O 1
ATOM 1533 N N . ILE A 1 199 ? 30.757 -8.135 -29.662 1.00 94.69 199 ILE A N 1
ATOM 1534 C CA . ILE A 1 199 ? 30.441 -6.726 -29.946 1.00 94.69 199 ILE A CA 1
ATOM 1535 C C . ILE A 1 199 ? 31.201 -6.215 -31.172 1.00 94.69 199 ILE A C 1
ATOM 1537 O O . ILE A 1 199 ? 30.624 -5.522 -32.006 1.00 94.69 199 ILE A O 1
ATOM 1541 N N . THR A 1 200 ? 32.472 -6.585 -31.325 1.00 94.31 200 THR A N 1
ATOM 1542 C CA . THR A 1 200 ? 33.284 -6.210 -32.488 1.00 94.31 200 THR A CA 1
ATOM 1543 C C . THR A 1 200 ? 32.745 -6.863 -33.755 1.00 94.31 200 THR A C 1
ATOM 1545 O O . THR A 1 200 ? 32.607 -6.192 -34.777 1.00 94.31 200 THR A O 1
ATOM 1548 N N . GLU A 1 201 ? 32.373 -8.144 -33.680 1.00 96.81 201 GLU A N 1
ATOM 1549 C CA . GLU A 1 201 ? 31.698 -8.852 -34.771 1.00 96.81 201 GLU A CA 1
ATOM 1550 C C . GLU A 1 201 ? 30.379 -8.159 -35.144 1.00 96.81 201 GLU A C 1
ATOM 1552 O O . GLU A 1 201 ? 30.105 -7.930 -36.322 1.00 96.81 201 GLU A O 1
ATOM 1557 N N . PHE A 1 202 ? 29.579 -7.767 -34.147 1.00 97.12 202 PHE A N 1
ATOM 1558 C CA . PHE A 1 202 ? 28.336 -7.035 -34.371 1.00 97.12 202 PHE A CA 1
ATOM 1559 C C . PHE A 1 202 ? 28.562 -5.689 -35.066 1.00 97.12 202 PHE A C 1
ATOM 1561 O O . PHE A 1 202 ? 27.894 -5.426 -36.063 1.00 97.12 202 PHE A O 1
ATOM 1568 N N . VAL A 1 203 ? 29.491 -4.859 -34.579 1.00 96.81 203 VAL A N 1
ATOM 1569 C CA . VAL A 1 203 ? 29.783 -3.536 -35.162 1.00 96.81 203 VAL A CA 1
ATOM 1570 C C . VAL A 1 203 ? 30.267 -3.678 -36.602 1.00 96.81 203 VAL A C 1
ATOM 1572 O O . VAL A 1 203 ? 29.747 -3.006 -37.488 1.00 96.81 203 VAL A O 1
ATOM 1575 N N . LYS A 1 204 ? 31.175 -4.624 -36.866 1.00 97.44 204 LYS A N 1
ATOM 1576 C CA . LYS A 1 204 ? 31.633 -4.921 -38.227 1.00 97.44 204 LYS A CA 1
ATOM 1577 C C . LYS A 1 204 ? 30.465 -5.294 -39.147 1.00 97.44 204 LYS A C 1
ATOM 1579 O O . LYS A 1 204 ? 30.321 -4.725 -40.225 1.00 97.44 204 LYS A O 1
ATOM 1584 N N . ASN A 1 205 ? 29.605 -6.214 -38.707 1.00 97.69 205 ASN A N 1
ATOM 1585 C CA . ASN A 1 205 ? 28.438 -6.643 -39.481 1.00 97.69 205 ASN A CA 1
ATOM 1586 C C . ASN A 1 205 ? 27.411 -5.514 -39.670 1.00 97.69 205 ASN A C 1
ATOM 1588 O O . ASN A 1 205 ? 26.726 -5.468 -40.694 1.00 97.69 205 ASN A O 1
ATOM 1592 N N . PHE A 1 206 ? 27.268 -4.627 -38.682 1.00 97.56 206 PHE A N 1
ATOM 1593 C CA . PHE A 1 206 ? 26.415 -3.446 -38.758 1.00 97.56 206 PHE A CA 1
ATOM 1594 C C . PHE A 1 206 ? 26.933 -2.477 -39.828 1.00 97.56 206 PHE A C 1
ATOM 1596 O O . PHE A 1 206 ? 26.162 -2.076 -40.697 1.00 97.56 206 PHE A O 1
ATOM 1603 N N . ASP A 1 207 ? 28.234 -2.183 -39.833 1.00 98.00 207 ASP A N 1
ATOM 1604 C CA . ASP A 1 207 ? 28.863 -1.280 -40.801 1.00 98.00 207 ASP A CA 1
ATOM 1605 C C . ASP A 1 207 ? 28.840 -1.825 -42.226 1.00 98.00 207 ASP A C 1
ATOM 1607 O O . ASP A 1 207 ? 28.504 -1.097 -43.159 1.00 98.00 207 ASP A O 1
ATOM 1611 N N . GLU A 1 208 ? 29.122 -3.117 -42.410 1.00 97.94 208 GLU A N 1
ATOM 1612 C CA . GLU A 1 208 ? 29.012 -3.772 -43.717 1.00 97.94 208 GLU A CA 1
ATOM 1613 C C . GLU A 1 208 ? 27.586 -3.652 -44.282 1.00 97.94 208 GLU A C 1
ATOM 1615 O O . GLU A 1 208 ? 27.395 -3.344 -45.462 1.00 97.94 208 GLU A O 1
ATOM 1620 N N . GLN A 1 209 ? 26.567 -3.826 -43.435 1.00 97.06 209 GLN A N 1
ATOM 1621 C CA . GLN A 1 209 ? 25.171 -3.645 -43.834 1.00 97.06 209 GLN A CA 1
ATOM 1622 C C . GLN A 1 209 ? 24.802 -2.183 -44.083 1.00 97.06 209 GLN A C 1
ATOM 1624 O O . GLN A 1 209 ? 24.013 -1.919 -44.994 1.00 97.06 209 GLN A O 1
ATOM 1629 N N . ALA A 1 210 ? 25.331 -1.257 -43.284 1.00 96.94 210 ALA A N 1
ATOM 1630 C CA . ALA A 1 210 ? 25.082 0.169 -43.429 1.00 96.94 210 ALA A CA 1
ATOM 1631 C C . ALA A 1 210 ? 25.646 0.682 -44.760 1.00 96.94 210 ALA A C 1
ATOM 1633 O O . ALA A 1 210 ? 24.922 1.284 -45.552 1.00 96.94 210 ALA A O 1
ATOM 1634 N N . LEU A 1 211 ? 26.889 0.312 -45.084 1.00 96.81 211 LEU A N 1
ATOM 1635 C CA . LEU A 1 211 ? 27.521 0.617 -46.368 1.00 96.81 211 LEU A CA 1
ATOM 1636 C C . LEU A 1 211 ? 26.744 0.016 -47.547 1.00 96.81 211 LEU A C 1
ATOM 1638 O O . LEU A 1 211 ? 26.491 0.710 -48.530 1.00 96.81 211 LEU A O 1
ATOM 1642 N N . ALA A 1 212 ? 26.300 -1.242 -47.440 1.00 97.06 212 ALA A N 1
ATOM 1643 C CA . ALA A 1 212 ? 25.526 -1.899 -48.496 1.00 97.06 212 ALA A CA 1
ATOM 1644 C C . ALA A 1 212 ? 24.154 -1.245 -48.750 1.00 97.06 212 ALA A C 1
ATOM 1646 O O . ALA A 1 212 ? 23.633 -1.318 -49.863 1.00 97.06 212 ALA A O 1
ATOM 1647 N N . LYS A 1 213 ? 23.555 -0.623 -47.728 1.00 96.31 213 LYS A N 1
ATOM 1648 C CA . LYS A 1 213 ? 22.232 0.024 -47.797 1.00 96.31 213 LYS A CA 1
ATOM 1649 C C . LYS A 1 213 ? 22.306 1.546 -47.927 1.00 96.31 213 LYS A C 1
ATOM 1651 O O . LYS A 1 213 ? 21.257 2.183 -47.934 1.00 96.31 213 LYS A O 1
ATOM 1656 N N . ALA A 1 214 ? 23.510 2.114 -48.020 1.00 95.62 214 ALA A N 1
ATOM 1657 C CA . ALA A 1 214 ? 23.749 3.554 -47.951 1.00 95.62 214 ALA A CA 1
ATOM 1658 C C . ALA A 1 214 ? 23.088 4.213 -46.718 1.00 95.62 214 ALA A C 1
ATOM 1660 O O . ALA A 1 214 ? 22.498 5.288 -46.816 1.00 95.62 214 ALA A O 1
ATOM 1661 N N . THR A 1 215 ? 23.170 3.555 -45.556 1.00 96.25 215 THR A N 1
ATOM 1662 C CA . THR A 1 215 ? 22.781 4.118 -44.254 1.00 96.25 215 THR A CA 1
ATOM 1663 C C . THR A 1 215 ? 24.026 4.458 -43.416 1.00 96.25 215 THR A C 1
ATOM 1665 O O . THR A 1 215 ? 25.133 4.033 -43.757 1.00 96.25 215 THR A O 1
ATOM 1668 N N . PRO A 1 216 ? 23.901 5.262 -42.342 1.00 97.62 216 PRO A N 1
ATOM 1669 C CA . PRO A 1 216 ? 25.049 5.670 -41.534 1.00 97.62 216 PRO A CA 1
ATOM 1670 C C . PRO A 1 216 ? 25.706 4.487 -40.804 1.00 97.62 216 PRO A C 1
ATOM 1672 O O . PRO A 1 216 ? 25.020 3.694 -40.157 1.00 97.62 216 PRO A O 1
ATOM 1675 N N . THR A 1 217 ? 27.037 4.406 -40.876 1.00 98.12 217 THR A N 1
ATOM 1676 C CA . THR A 1 217 ? 27.872 3.458 -40.113 1.00 98.12 217 THR A CA 1
ATOM 1677 C C . THR A 1 217 ? 27.904 3.807 -38.622 1.00 98.12 217 THR A C 1
ATOM 1679 O O . THR A 1 217 ? 27.485 4.898 -38.219 1.00 98.12 217 THR A O 1
ATOM 1682 N N . SER A 1 218 ? 28.426 2.917 -37.775 1.00 96.88 218 SER A N 1
ATOM 1683 C CA . SER A 1 218 ? 28.584 3.167 -36.341 1.00 96.88 218 SER A CA 1
ATOM 1684 C C . SER A 1 218 ? 29.443 4.397 -36.071 1.00 96.88 218 SER A C 1
ATOM 1686 O O . SER A 1 218 ? 29.048 5.236 -35.267 1.00 96.88 218 SER A O 1
ATOM 1688 N N . ASP A 1 219 ? 30.555 4.569 -36.791 1.00 96.38 219 ASP A N 1
ATOM 1689 C CA . ASP A 1 219 ? 31.418 5.751 -36.661 1.00 96.38 219 ASP A CA 1
ATOM 1690 C C . ASP A 1 219 ? 30.663 7.038 -36.990 1.00 96.38 219 ASP A C 1
ATOM 1692 O O . ASP A 1 219 ? 30.808 8.058 -36.308 1.00 96.38 219 ASP A O 1
ATOM 1696 N N . ARG A 1 220 ? 29.799 6.989 -38.012 1.00 97.12 220 ARG A N 1
ATOM 1697 C CA . ARG A 1 220 ? 28.977 8.135 -38.389 1.00 97.12 220 ARG A CA 1
ATOM 1698 C C . ARG A 1 220 ? 27.975 8.474 -37.289 1.00 97.12 220 ARG A C 1
ATOM 1700 O O . ARG A 1 220 ? 27.885 9.640 -36.914 1.00 97.12 220 ARG A O 1
ATOM 1707 N N . TRP A 1 221 ? 27.292 7.480 -36.724 1.00 97.25 221 TRP A N 1
ATOM 1708 C CA . TRP A 1 221 ? 26.385 7.680 -35.592 1.00 97.25 221 TRP A CA 1
ATOM 1709 C C . TRP A 1 221 ? 27.086 8.259 -34.363 1.00 97.25 221 TRP A C 1
ATOM 1711 O O . TRP A 1 221 ? 26.597 9.225 -33.775 1.00 97.25 221 TRP A O 1
ATOM 1721 N N . VAL A 1 222 ? 28.250 7.717 -34.004 1.00 95.62 222 VAL A N 1
ATOM 1722 C CA . VAL A 1 222 ? 29.057 8.212 -32.880 1.00 95.62 222 VAL A CA 1
ATOM 1723 C C . VAL A 1 222 ? 29.512 9.651 -33.130 1.00 95.62 222 VAL A C 1
ATOM 1725 O O . VAL A 1 222 ? 29.410 10.487 -32.234 1.00 95.62 222 VAL A O 1
ATOM 1728 N N . SER A 1 223 ? 29.916 9.990 -34.362 1.00 94.56 223 SER A N 1
ATOM 1729 C CA . SER A 1 223 ? 30.266 11.370 -34.738 1.00 94.56 223 SER A CA 1
ATOM 1730 C C . SER A 1 223 ? 29.088 12.348 -34.625 1.00 94.56 223 SER A C 1
ATOM 1732 O O . SER A 1 223 ? 29.292 13.532 -34.373 1.00 94.56 223 SER A O 1
ATOM 1734 N N . SER A 1 224 ? 27.858 11.845 -34.757 1.00 95.06 224 SER A N 1
ATOM 1735 C CA . SER A 1 224 ? 26.601 12.574 -34.543 1.00 95.06 224 SER A CA 1
ATOM 1736 C C . SER A 1 224 ? 26.119 12.526 -33.085 1.00 95.06 224 SER A C 1
ATOM 1738 O O . SER A 1 224 ? 24.945 12.768 -32.802 1.00 95.06 224 SER A O 1
ATOM 1740 N N . GLY A 1 225 ? 26.993 12.168 -32.142 1.00 93.88 225 GLY A N 1
ATOM 1741 C CA . GLY A 1 225 ? 26.705 12.181 -30.709 1.00 93.88 225 GLY A CA 1
ATOM 1742 C C . GLY A 1 225 ? 25.931 10.970 -30.187 1.00 93.88 225 GLY A C 1
ATOM 1743 O O . GLY A 1 225 ? 25.381 11.048 -29.088 1.00 93.88 225 GLY A O 1
ATOM 1744 N N . LEU A 1 226 ? 25.844 9.860 -30.931 1.00 95.81 226 LEU A N 1
ATOM 1745 C CA . LEU A 1 226 ? 25.320 8.609 -30.375 1.00 95.81 226 LEU A CA 1
ATOM 1746 C C . LEU A 1 226 ? 26.294 8.095 -29.304 1.00 95.81 226 LEU A C 1
ATOM 1748 O O . LEU A 1 226 ? 27.473 7.889 -29.583 1.00 95.81 226 LEU A O 1
ATOM 1752 N N . GLU A 1 227 ? 25.805 7.882 -28.083 1.00 95.06 227 GLU A N 1
ATOM 1753 C CA . GLU A 1 227 ? 26.641 7.429 -26.972 1.00 95.06 227 GLU A CA 1
ATOM 1754 C C . GLU A 1 227 ? 27.090 5.986 -27.204 1.00 95.06 227 GLU A C 1
ATOM 1756 O O . GLU A 1 227 ? 26.270 5.063 -27.273 1.00 95.06 227 GLU A O 1
ATOM 1761 N N . PHE A 1 228 ? 28.405 5.787 -27.246 1.00 92.88 228 PHE A N 1
ATOM 1762 C CA . PHE A 1 228 ? 29.025 4.481 -27.414 1.00 92.88 228 PHE A CA 1
ATOM 1763 C C . PHE A 1 228 ? 30.016 4.236 -26.281 1.00 92.88 228 PHE A C 1
ATOM 1765 O O . PHE A 1 228 ? 31.138 4.745 -26.260 1.00 92.88 228 PHE A O 1
ATOM 1772 N N . SER A 1 229 ? 29.572 3.464 -25.298 1.00 88.25 229 SER A N 1
ATOM 1773 C CA . SER A 1 229 ? 30.320 3.232 -24.071 1.00 88.25 229 SER A CA 1
ATOM 1774 C C . SER A 1 229 ? 31.468 2.248 -24.325 1.00 88.25 229 SER A C 1
ATOM 1776 O O . SER A 1 229 ? 31.350 1.327 -25.132 1.00 88.25 229 SER A O 1
ATOM 1778 N N . LYS A 1 230 ? 32.604 2.417 -23.644 1.00 81.00 230 LYS A N 1
ATOM 1779 C CA . LYS A 1 230 ? 33.759 1.521 -23.822 1.00 81.00 230 LYS A CA 1
ATOM 1780 C C . LYS A 1 230 ? 33.428 0.100 -23.339 1.00 81.00 230 LYS A C 1
ATOM 1782 O O . LYS A 1 230 ? 33.032 -0.085 -22.193 1.00 81.00 230 LYS A O 1
ATOM 1787 N N . SER A 1 231 ? 33.685 -0.898 -24.187 1.00 65.31 231 SER A N 1
ATOM 1788 C CA . SER A 1 231 ? 33.520 -2.343 -23.925 1.00 65.31 231 SER A CA 1
ATOM 1789 C C . SER A 1 231 ? 34.632 -2.921 -23.020 1.00 65.31 231 SER A C 1
ATOM 1791 O O . SER A 1 231 ? 35.174 -4.001 -23.259 1.00 65.31 231 SER A O 1
ATOM 1793 N N . SER A 1 232 ? 35.069 -2.197 -21.989 1.00 56.78 232 SER A N 1
ATOM 1794 C CA . SER A 1 232 ? 36.201 -2.642 -21.157 1.00 56.78 232 SER A CA 1
ATOM 1795 C C . SER A 1 232 ? 35.796 -3.609 -20.040 1.00 56.78 232 SER A C 1
ATOM 1797 O O . SER A 1 232 ? 36.670 -4.154 -19.371 1.00 56.78 232 SER A O 1
ATOM 1799 N N . GLY A 1 233 ? 34.497 -3.814 -19.778 1.00 52.53 233 GLY A N 1
ATOM 1800 C CA . GLY A 1 233 ? 34.024 -4.514 -18.570 1.00 52.53 233 GLY A CA 1
ATOM 1801 C C . GLY A 1 233 ? 34.331 -3.765 -17.259 1.00 52.53 233 GLY A C 1
ATOM 1802 O O . GLY A 1 233 ? 33.829 -4.146 -16.202 1.00 52.53 233 GLY A O 1
ATOM 1803 N N . ALA A 1 234 ? 35.092 -2.668 -17.329 1.00 48.34 234 ALA A N 1
ATOM 1804 C CA . ALA A 1 234 ? 35.210 -1.649 -16.299 1.00 48.34 234 ALA A CA 1
ATOM 1805 C C . ALA A 1 234 ? 34.006 -0.707 -16.441 1.00 48.34 234 ALA A C 1
ATOM 1807 O O . ALA A 1 234 ? 34.111 0.410 -16.944 1.00 48.34 234 ALA A O 1
ATOM 1808 N N . GLY A 1 235 ? 32.818 -1.227 -16.130 1.00 41.91 235 GLY A N 1
ATOM 1809 C CA . GLY A 1 235 ? 31.611 -0.416 -16.064 1.00 41.91 235 GLY A CA 1
ATOM 1810 C C . GLY A 1 235 ? 31.788 0.632 -14.973 1.00 41.91 235 GLY A C 1
ATOM 1811 O O . GLY A 1 235 ? 32.054 0.271 -13.831 1.00 41.91 235 GLY A O 1
ATOM 1812 N N . THR A 1 236 ? 31.637 1.911 -15.335 1.00 46.19 236 THR A N 1
ATOM 1813 C CA . THR A 1 236 ? 31.911 3.102 -14.505 1.00 46.19 236 THR A CA 1
ATOM 1814 C C . THR A 1 236 ? 33.378 3.216 -14.073 1.00 46.19 236 THR A C 1
ATOM 1816 O O . THR A 1 236 ? 34.074 2.216 -13.953 1.00 46.19 236 THR A O 1
ATOM 1819 N N . ASP A 1 237 ? 33.884 4.433 -13.865 1.00 45.62 237 ASP A N 1
ATOM 1820 C CA . ASP A 1 237 ? 35.196 4.682 -13.249 1.00 45.62 237 ASP A CA 1
ATOM 1821 C C . ASP A 1 237 ? 35.196 4.210 -11.778 1.00 45.62 237 ASP A C 1
ATOM 1823 O O . ASP A 1 237 ? 35.367 4.991 -10.842 1.00 45.62 237 ASP A O 1
ATOM 1827 N N . ILE A 1 238 ? 34.966 2.917 -11.544 1.00 46.94 238 ILE A N 1
ATOM 1828 C CA . ILE A 1 238 ? 35.381 2.243 -10.329 1.00 46.94 238 ILE A CA 1
ATOM 1829 C C . ILE A 1 238 ? 36.897 2.310 -10.432 1.00 46.94 238 ILE A C 1
ATOM 1831 O O . ILE A 1 238 ? 37.501 1.548 -11.191 1.00 46.94 238 ILE A O 1
ATOM 1835 N N . GLY A 1 239 ? 37.507 3.277 -9.744 1.00 47.88 239 GLY A N 1
ATOM 1836 C CA . GLY A 1 239 ? 38.960 3.369 -9.611 1.00 47.88 239 GLY A CA 1
ATOM 1837 C C . GLY A 1 239 ? 39.552 2.051 -9.090 1.00 47.88 239 GLY A C 1
ATOM 1838 O O . GLY A 1 239 ? 38.870 1.033 -9.015 1.00 47.88 239 GLY A O 1
ATOM 1839 N N . GLY A 1 240 ? 40.820 2.035 -8.671 1.00 52.97 240 GLY A N 1
ATOM 1840 C CA . GLY A 1 240 ? 41.558 0.801 -8.319 1.00 52.97 240 GLY A CA 1
ATOM 1841 C C . GLY A 1 240 ? 40.883 -0.215 -7.366 1.00 52.97 240 GLY A C 1
ATOM 1842 O O . GLY A 1 240 ? 41.385 -1.326 -7.221 1.00 52.97 240 GLY A O 1
ATOM 1843 N N . LEU A 1 241 ? 39.739 0.112 -6.754 1.00 52.91 241 LEU A N 1
ATOM 1844 C CA . LEU A 1 241 ? 38.844 -0.804 -6.050 1.00 52.91 241 LEU A CA 1
ATOM 1845 C C . LEU A 1 241 ? 38.291 -1.955 -6.909 1.00 52.91 241 LEU A C 1
ATOM 1847 O O . LEU A 1 241 ? 38.173 -3.058 -6.385 1.00 52.91 241 LEU A O 1
ATOM 1851 N N . SER A 1 242 ? 37.980 -1.751 -8.197 1.00 56.53 242 SER A N 1
ATOM 1852 C CA . SER A 1 242 ? 37.537 -2.849 -9.082 1.00 56.53 242 SER A CA 1
ATOM 1853 C C . SER A 1 242 ? 38.632 -3.902 -9.205 1.00 56.53 242 SER A C 1
ATOM 1855 O O . SER A 1 242 ? 38.385 -5.080 -8.977 1.00 56.53 242 SER A O 1
ATOM 1857 N N . THR A 1 243 ? 39.873 -3.464 -9.407 1.00 61.91 243 THR A N 1
ATOM 1858 C CA . THR A 1 243 ? 41.065 -4.315 -9.419 1.00 61.91 243 THR A CA 1
ATOM 1859 C C . THR A 1 243 ? 41.263 -5.058 -8.094 1.00 61.91 243 THR A C 1
ATOM 1861 O O . THR A 1 243 ? 41.666 -6.218 -8.095 1.00 61.91 243 THR A O 1
ATOM 1864 N N . ILE A 1 244 ? 40.951 -4.428 -6.954 1.00 63.09 244 ILE A N 1
ATOM 1865 C CA . ILE A 1 244 ? 41.036 -5.058 -5.625 1.00 63.09 244 ILE A CA 1
ATOM 1866 C C . ILE A 1 244 ? 39.930 -6.103 -5.431 1.00 63.09 244 ILE A C 1
ATOM 1868 O O . ILE A 1 244 ? 40.219 -7.201 -4.956 1.00 63.09 244 ILE A O 1
ATOM 1872 N N . ILE A 1 245 ? 38.684 -5.792 -5.802 1.00 62.72 245 ILE A N 1
ATOM 1873 C CA . ILE A 1 245 ? 37.564 -6.744 -5.762 1.00 62.72 245 ILE A CA 1
ATOM 1874 C C . ILE A 1 245 ? 37.883 -7.921 -6.683 1.00 62.72 245 ILE A C 1
ATOM 1876 O O . ILE A 1 245 ? 37.799 -9.064 -6.259 1.00 62.72 245 ILE A O 1
ATOM 1880 N N . GLU A 1 246 ? 38.345 -7.663 -7.901 1.00 62.84 246 GLU A N 1
ATOM 1881 C CA . GLU A 1 246 ? 38.742 -8.689 -8.864 1.00 62.84 246 GLU A CA 1
ATOM 1882 C C . GLU A 1 246 ? 39.853 -9.603 -8.345 1.00 62.84 246 GLU A C 1
ATOM 1884 O O . GLU A 1 246 ? 39.766 -10.820 -8.500 1.00 62.84 246 GLU A O 1
ATOM 1889 N N . GLN A 1 247 ? 40.884 -9.037 -7.712 1.00 68.62 247 GLN A N 1
ATOM 1890 C CA . GLN A 1 247 ? 41.986 -9.819 -7.153 1.00 68.62 247 GLN A CA 1
ATOM 1891 C C . GLN A 1 247 ? 41.563 -10.629 -5.925 1.00 68.62 247 GLN A C 1
ATOM 1893 O O . GLN A 1 247 ? 42.099 -11.714 -5.704 1.00 68.62 247 GLN A O 1
ATOM 1898 N N . LYS A 1 248 ? 40.616 -10.127 -5.123 1.00 68.94 248 LYS A N 1
ATOM 1899 C CA . LYS A 1 248 ? 40.225 -10.761 -3.856 1.00 68.94 248 LYS A CA 1
ATOM 1900 C C . LYS A 1 248 ? 39.009 -11.684 -3.948 1.00 68.94 248 LYS A C 1
ATOM 1902 O O . LYS A 1 248 ? 38.911 -12.584 -3.122 1.00 68.94 248 LYS A O 1
ATOM 1907 N N . THR A 1 249 ? 38.099 -11.504 -4.908 1.00 68.94 249 THR A N 1
ATOM 1908 C CA . THR A 1 249 ? 36.836 -12.273 -4.977 1.00 68.94 249 THR A CA 1
ATOM 1909 C C . THR A 1 249 ? 36.847 -13.421 -5.993 1.00 68.94 249 THR A C 1
ATOM 1911 O O . THR A 1 249 ? 35.867 -14.161 -6.101 1.00 68.94 249 THR A O 1
ATOM 1914 N N . GLY A 1 250 ? 37.952 -13.625 -6.723 1.00 79.12 250 GLY A N 1
ATOM 1915 C CA . GLY A 1 250 ? 38.151 -14.793 -7.586 1.00 79.12 250 GLY A CA 1
ATOM 1916 C C . GLY A 1 250 ? 37.069 -14.928 -8.676 1.00 79.12 250 GLY A C 1
ATOM 1917 O O . GLY A 1 250 ? 36.879 -13.991 -9.456 1.00 79.12 250 GLY A O 1
ATOM 1918 N N . PRO A 1 251 ? 36.343 -16.065 -8.770 1.00 76.50 251 PRO A N 1
ATOM 1919 C CA . PRO A 1 251 ? 35.295 -16.278 -9.776 1.00 76.50 251 PRO A CA 1
ATOM 1920 C C . PRO A 1 251 ? 34.225 -15.176 -9.822 1.00 76.50 251 PRO A C 1
ATOM 1922 O O . PRO A 1 251 ? 33.733 -14.852 -10.906 1.00 76.50 251 PRO A O 1
ATOM 1925 N N . PHE A 1 252 ? 33.906 -14.555 -8.682 1.00 71.44 252 PHE A N 1
ATOM 1926 C CA . PHE A 1 252 ? 32.893 -13.501 -8.596 1.00 71.44 252 PHE A CA 1
ATOM 1927 C C . PHE A 1 252 ? 33.308 -12.230 -9.354 1.00 71.44 252 PHE A C 1
ATOM 1929 O O . PHE A 1 252 ? 32.514 -11.679 -10.114 1.00 71.44 252 PHE A O 1
ATOM 1936 N N . GLY A 1 253 ? 34.581 -11.824 -9.273 1.00 77.19 253 GLY A N 1
ATOM 1937 C CA . GLY A 1 253 ? 35.110 -10.694 -10.044 1.00 77.19 253 GLY A CA 1
ATOM 1938 C C . GLY A 1 253 ? 34.981 -10.890 -11.561 1.00 77.19 253 GLY A C 1
ATOM 1939 O O . GLY A 1 253 ? 34.680 -9.950 -12.298 1.00 77.19 253 GLY A O 1
ATOM 1940 N N . SER A 1 254 ? 35.120 -12.131 -12.042 1.00 81.06 254 SER A N 1
ATOM 1941 C CA . SER A 1 254 ? 34.913 -12.448 -13.461 1.00 81.06 254 SER A CA 1
ATOM 1942 C C . SER A 1 254 ? 33.445 -12.321 -13.897 1.00 81.06 254 SER A C 1
ATOM 1944 O O . SER A 1 254 ? 33.182 -11.883 -15.017 1.00 81.06 254 SER A O 1
ATOM 1946 N N . LEU A 1 255 ? 32.491 -12.642 -13.014 1.00 79.94 255 LEU A N 1
ATOM 1947 C CA . LEU A 1 255 ? 31.057 -12.480 -13.266 1.00 79.94 255 LEU A CA 1
ATOM 1948 C C . LEU A 1 255 ? 30.667 -10.997 -13.330 1.00 79.94 255 LEU A C 1
ATOM 1950 O O . LEU A 1 255 ? 29.923 -10.602 -14.229 1.00 79.94 255 LEU A O 1
ATOM 1954 N N . ILE A 1 256 ? 31.227 -10.164 -12.447 1.00 79.88 256 ILE A N 1
ATOM 1955 C CA . ILE A 1 256 ? 31.038 -8.704 -12.477 1.00 79.88 256 ILE A CA 1
ATOM 1956 C C . ILE A 1 256 ? 31.513 -8.122 -13.814 1.00 79.88 256 ILE A C 1
ATOM 1958 O O . ILE A 1 256 ? 30.775 -7.388 -14.462 1.00 79.88 256 ILE A O 1
ATOM 1962 N N . LYS A 1 257 ? 32.704 -8.502 -14.302 1.00 82.38 257 LYS A N 1
ATOM 1963 C CA . LYS A 1 257 ? 33.188 -8.044 -15.621 1.00 82.38 257 LYS A CA 1
ATOM 1964 C C . LYS A 1 257 ? 32.254 -8.428 -16.758 1.00 82.38 257 LYS A C 1
ATOM 1966 O O . LYS A 1 257 ? 32.010 -7.623 -17.653 1.00 82.38 257 LYS A O 1
ATOM 1971 N N . ARG A 1 258 ? 31.769 -9.672 -16.746 1.00 87.19 258 ARG A N 1
ATOM 1972 C CA . ARG A 1 258 ? 30.868 -10.186 -17.784 1.00 87.19 258 ARG A CA 1
ATOM 1973 C C . ARG A 1 258 ? 29.542 -9.431 -17.769 1.00 87.19 258 ARG A C 1
ATOM 1975 O O . ARG A 1 258 ? 29.099 -8.996 -18.821 1.00 87.19 258 ARG A O 1
ATOM 1982 N N . THR A 1 259 ? 28.948 -9.220 -16.600 1.00 84.69 259 THR A N 1
ATOM 1983 C CA . THR A 1 259 ? 27.675 -8.489 -16.450 1.00 84.69 259 THR A CA 1
ATOM 1984 C C . THR A 1 259 ? 27.813 -7.004 -16.784 1.00 84.69 259 THR A C 1
ATOM 1986 O O . THR A 1 259 ? 27.009 -6.484 -17.551 1.00 84.69 259 THR A O 1
ATOM 1989 N N . ASN A 1 260 ? 28.896 -6.347 -16.359 1.00 83.94 260 ASN A N 1
ATOM 1990 C CA . ASN A 1 260 ? 29.214 -4.980 -16.783 1.00 83.94 260 ASN A CA 1
ATOM 1991 C C . ASN A 1 260 ? 29.375 -4.873 -18.303 1.00 83.94 260 ASN A C 1
ATOM 1993 O O . ASN A 1 260 ? 28.903 -3.910 -18.903 1.00 83.94 260 ASN A O 1
ATOM 1997 N N . ARG A 1 261 ? 30.017 -5.865 -18.932 1.00 88.00 261 ARG A N 1
ATOM 1998 C CA . ARG A 1 261 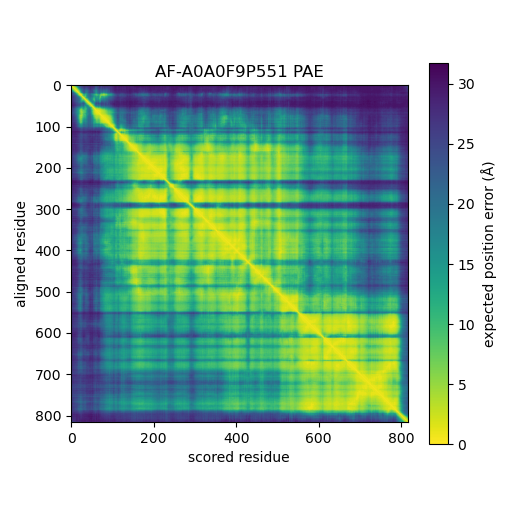? 30.137 -5.938 -20.391 1.00 88.00 261 ARG A CA 1
ATOM 1999 C C . ARG A 1 261 ? 28.782 -6.153 -21.061 1.00 88.00 261 ARG A C 1
ATOM 2001 O O . ARG A 1 261 ? 28.469 -5.465 -22.023 1.00 88.00 261 ARG A O 1
ATOM 2008 N N . LEU A 1 262 ? 27.952 -7.059 -20.549 1.00 89.50 262 LEU A N 1
ATOM 2009 C CA . LEU A 1 262 ? 26.579 -7.240 -21.026 1.00 89.50 262 LEU A CA 1
ATOM 2010 C C . LEU A 1 262 ? 25.808 -5.912 -20.980 1.00 89.50 262 LEU A C 1
ATOM 2012 O O . LEU A 1 262 ? 25.107 -5.569 -21.933 1.00 89.50 262 LEU A O 1
ATOM 2016 N N . PHE A 1 263 ? 25.976 -5.148 -19.899 1.00 88.00 263 PHE A N 1
ATOM 2017 C CA . PHE A 1 263 ? 25.360 -3.840 -19.732 1.00 88.00 263 PHE A CA 1
ATOM 2018 C C . PHE A 1 263 ? 25.898 -2.813 -20.747 1.00 88.00 263 PHE A C 1
ATOM 2020 O O . PHE A 1 263 ? 25.105 -2.172 -21.439 1.00 88.00 263 PHE A O 1
ATOM 2027 N N . SER A 1 264 ? 27.223 -2.662 -20.881 1.00 88.31 264 SER A N 1
ATOM 2028 C CA . SER A 1 264 ? 27.842 -1.696 -21.807 1.00 88.31 264 SER A CA 1
ATOM 2029 C C . SER A 1 264 ? 27.609 -2.042 -23.273 1.00 88.31 264 SER A C 1
ATOM 2031 O O . SER A 1 264 ? 27.288 -1.171 -24.078 1.00 88.31 264 SER A O 1
ATOM 2033 N N . ASP A 1 265 ? 27.739 -3.314 -23.628 1.00 92.38 265 ASP A N 1
ATOM 2034 C CA . ASP A 1 265 ? 27.708 -3.762 -25.015 1.00 92.38 265 ASP A CA 1
ATOM 2035 C C . ASP A 1 265 ? 26.271 -3.900 -25.488 1.00 92.38 265 ASP A C 1
ATOM 2037 O O . ASP A 1 265 ? 25.940 -3.418 -26.569 1.00 92.38 265 ASP A O 1
ATOM 2041 N N . GLY A 1 266 ? 25.382 -4.440 -24.643 1.00 91.88 266 GLY A N 1
ATOM 2042 C CA . GLY A 1 266 ? 23.940 -4.337 -24.866 1.00 91.88 266 GLY A CA 1
ATOM 2043 C C . GLY A 1 266 ? 23.521 -2.877 -25.052 1.00 91.88 266 GLY A C 1
ATOM 2044 O O . GLY A 1 266 ? 22.715 -2.576 -25.933 1.00 91.88 266 GLY A O 1
ATOM 2045 N N . GLY A 1 267 ? 24.150 -1.975 -24.278 1.00 92.00 267 GLY A N 1
ATOM 2046 C CA . GLY A 1 267 ? 24.268 -0.525 -24.493 1.00 92.00 267 GLY A CA 1
ATOM 2047 C C . GLY A 1 267 ? 24.274 -0.115 -25.935 1.00 92.00 267 GLY A C 1
ATOM 2048 O O . GLY A 1 267 ? 23.310 0.430 -26.483 1.00 92.00 267 GLY A O 1
ATOM 2049 N N . ASN A 1 268 ? 25.432 -0.382 -26.491 1.00 94.75 268 ASN A N 1
ATOM 2050 C CA . ASN A 1 268 ? 25.851 0.043 -27.799 1.00 94.75 268 ASN A CA 1
ATOM 2051 C C . ASN A 1 268 ? 25.038 -0.642 -28.899 1.00 94.75 268 ASN A C 1
ATOM 2053 O O . ASN A 1 268 ? 24.620 0.019 -29.848 1.00 94.75 268 ASN A O 1
ATOM 2057 N N . ILE A 1 269 ? 24.751 -1.938 -28.741 1.00 95.69 269 ILE A N 1
ATOM 2058 C CA . ILE A 1 269 ? 23.989 -2.736 -29.707 1.00 95.69 269 ILE A CA 1
ATOM 2059 C C . ILE A 1 269 ? 22.571 -2.179 -29.869 1.00 95.69 269 ILE A C 1
ATOM 2061 O O . ILE A 1 269 ? 22.138 -1.933 -30.996 1.00 95.69 269 ILE A O 1
ATOM 2065 N N . ASP A 1 270 ? 21.844 -1.939 -28.769 1.00 94.88 270 ASP A N 1
ATOM 2066 C CA . ASP A 1 270 ? 20.489 -1.381 -28.862 1.00 94.88 270 ASP A CA 1
ATOM 2067 C C . ASP A 1 270 ? 20.502 0.023 -29.456 1.00 94.88 270 ASP A C 1
ATOM 2069 O O . ASP A 1 270 ? 19.627 0.344 -30.255 1.00 94.88 270 ASP A O 1
ATOM 2073 N N . ARG A 1 271 ? 21.480 0.861 -29.086 1.00 95.81 271 ARG A N 1
ATOM 2074 C CA . ARG A 1 271 ? 21.568 2.231 -29.603 1.00 95.81 271 ARG A CA 1
ATOM 2075 C C . ARG A 1 271 ? 21.805 2.245 -31.109 1.00 95.81 271 ARG A C 1
ATOM 2077 O O . ARG A 1 271 ? 21.076 2.932 -31.815 1.00 95.81 271 ARG A O 1
ATOM 2084 N N . LEU A 1 272 ? 22.751 1.455 -31.613 1.00 97.50 272 LEU A N 1
ATOM 2085 C CA . LEU A 1 272 ? 23.010 1.359 -33.053 1.00 97.50 272 LEU A CA 1
ATOM 2086 C C . LEU A 1 272 ? 21.788 0.836 -33.815 1.00 97.50 272 LEU A C 1
ATOM 2088 O O . LEU A 1 272 ? 21.346 1.456 -34.783 1.00 97.50 272 LEU A O 1
ATOM 2092 N N . ASN A 1 273 ? 21.187 -0.257 -33.340 1.00 97.06 273 ASN A N 1
ATOM 2093 C CA . ASN A 1 273 ? 20.006 -0.838 -33.978 1.00 97.06 273 ASN A CA 1
ATOM 2094 C C . ASN A 1 273 ? 18.789 0.098 -33.930 1.00 97.06 273 ASN A C 1
ATOM 2096 O O . ASN A 1 273 ? 18.036 0.185 -34.900 1.00 97.06 273 ASN A O 1
ATOM 2100 N N . MET A 1 274 ? 18.585 0.814 -32.822 1.00 95.25 274 MET A N 1
ATOM 2101 C CA . MET A 1 274 ? 17.500 1.783 -32.699 1.00 95.25 274 MET A CA 1
ATOM 2102 C C . MET A 1 274 ? 17.738 3.013 -33.582 1.00 95.25 274 MET A C 1
ATOM 2104 O O . MET A 1 274 ? 16.792 3.481 -34.214 1.00 95.25 274 MET A O 1
ATOM 2108 N N . ALA A 1 275 ? 18.972 3.518 -33.659 1.00 95.94 275 ALA A N 1
ATOM 2109 C CA . ALA A 1 275 ? 19.322 4.658 -34.503 1.00 95.94 275 ALA A CA 1
ATOM 2110 C C . ALA A 1 275 ? 19.092 4.350 -35.988 1.00 95.94 275 ALA A C 1
ATOM 2112 O O . ALA A 1 275 ? 18.380 5.091 -36.666 1.00 95.94 275 ALA A O 1
ATOM 2113 N N . ASP A 1 276 ? 19.595 3.211 -36.468 1.00 96.69 276 ASP A N 1
ATOM 2114 C CA . ASP A 1 276 ? 19.384 2.749 -37.844 1.00 96.69 276 ASP A CA 1
ATOM 2115 C C . ASP A 1 276 ? 17.896 2.513 -38.154 1.00 96.69 276 ASP A C 1
ATOM 2117 O O . ASP A 1 276 ? 17.399 2.924 -39.203 1.00 96.69 276 ASP A O 1
ATOM 2121 N N . MET A 1 277 ? 17.142 1.933 -37.215 1.00 94.56 277 MET A N 1
ATOM 2122 C CA . MET A 1 277 ? 15.694 1.765 -37.357 1.00 94.56 277 MET A CA 1
ATOM 2123 C C . MET A 1 277 ? 14.962 3.110 -37.484 1.00 94.56 277 MET A C 1
ATOM 2125 O O . MET A 1 277 ? 14.114 3.257 -38.365 1.00 94.56 277 MET A O 1
ATOM 2129 N N . LEU A 1 278 ? 15.252 4.082 -36.614 1.00 91.56 278 LEU A N 1
ATOM 2130 C CA . LEU A 1 278 ? 14.616 5.403 -36.661 1.00 91.56 278 LEU A CA 1
ATOM 2131 C C . LEU A 1 278 ? 15.003 6.167 -37.933 1.00 91.56 278 LEU A C 1
ATOM 2133 O O . LEU A 1 278 ? 14.155 6.831 -38.525 1.00 91.56 278 LEU A O 1
ATOM 2137 N N . TYR A 1 279 ? 16.246 6.025 -38.393 1.00 93.00 279 TYR A N 1
ATOM 2138 C CA . TYR A 1 279 ? 16.711 6.623 -39.642 1.00 93.00 279 TYR A CA 1
ATOM 2139 C C . TYR A 1 279 ? 15.989 6.042 -40.862 1.00 93.00 279 TYR A C 1
ATOM 2141 O O . TYR A 1 279 ? 15.497 6.795 -41.699 1.00 93.00 279 TYR A O 1
ATOM 2149 N N . LYS A 1 280 ? 15.823 4.717 -40.932 1.00 92.25 280 LYS A N 1
ATOM 2150 C CA . LYS A 1 280 ? 15.043 4.066 -42.000 1.00 92.25 280 LYS A CA 1
ATOM 2151 C C . LYS A 1 280 ? 13.585 4.505 -41.996 1.00 92.25 280 LYS A C 1
ATOM 2153 O O . LYS A 1 280 ? 13.057 4.879 -43.036 1.00 92.25 280 LYS A O 1
ATOM 2158 N N . GLN A 1 281 ? 12.957 4.560 -40.820 1.00 87.56 281 GLN A N 1
ATOM 2159 C CA . GLN A 1 281 ? 11.591 5.081 -40.694 1.00 87.56 281 GLN A CA 1
ATOM 2160 C C . GLN A 1 281 ? 11.482 6.538 -41.167 1.00 87.56 281 GLN A C 1
ATOM 2162 O O . GLN A 1 281 ? 10.449 6.926 -41.713 1.00 87.56 281 GLN A O 1
ATOM 2167 N N . GLN A 1 282 ? 12.526 7.348 -40.967 1.00 86.25 282 GLN A N 1
ATOM 2168 C CA . GLN A 1 282 ? 12.583 8.713 -41.486 1.00 86.25 282 GLN A CA 1
ATOM 2169 C C . GLN A 1 282 ? 12.704 8.734 -43.017 1.00 86.25 282 GLN A C 1
ATOM 2171 O O . GLN A 1 282 ? 11.968 9.478 -43.664 1.00 86.25 282 GLN A O 1
ATOM 2176 N N . GLN A 1 283 ? 13.585 7.914 -43.602 1.00 86.69 283 GLN A N 1
ATOM 2177 C CA . GLN A 1 283 ? 13.765 7.813 -45.058 1.00 86.69 283 GLN A CA 1
ATOM 2178 C C . GLN A 1 283 ? 12.504 7.311 -45.776 1.00 86.69 283 GLN A C 1
ATOM 2180 O O . GLN A 1 283 ? 12.164 7.803 -46.848 1.00 86.69 283 GLN A O 1
ATOM 2185 N N . GLU A 1 284 ? 11.777 6.375 -45.168 1.00 85.44 284 GLU A N 1
ATOM 2186 C CA . GLU A 1 284 ? 10.530 5.808 -45.701 1.00 85.44 284 GLU A CA 1
ATOM 2187 C C . GLU A 1 284 ? 9.323 6.762 -45.569 1.00 85.44 284 GLU A C 1
ATOM 2189 O O . GLU A 1 284 ? 8.200 6.402 -45.921 1.00 85.44 284 GLU A O 1
ATOM 2194 N N . GLY A 1 285 ? 9.512 7.973 -45.027 1.00 74.19 285 GLY A N 1
ATOM 2195 C CA . GLY A 1 285 ? 8.427 8.917 -44.733 1.00 74.19 285 GLY A CA 1
ATOM 2196 C C . GLY A 1 285 ? 7.524 8.483 -43.568 1.00 74.19 285 GLY A C 1
ATOM 2197 O O . GLY A 1 285 ? 6.541 9.155 -43.253 1.00 74.19 285 GLY A O 1
ATOM 2198 N N . GLY A 1 286 ? 7.865 7.384 -42.890 1.00 58.72 286 GLY A N 1
ATOM 2199 C CA . GLY A 1 286 ? 7.082 6.761 -41.825 1.00 58.72 286 GLY A CA 1
ATOM 2200 C C . GLY A 1 286 ? 6.994 7.582 -40.537 1.00 58.72 286 GLY A C 1
ATOM 2201 O O . GLY A 1 286 ? 6.028 7.433 -39.790 1.00 58.72 286 GLY A O 1
ATOM 2202 N N . ILE A 1 287 ? 7.935 8.497 -40.281 1.00 57.91 287 ILE A N 1
ATOM 2203 C CA . ILE A 1 287 ? 7.823 9.438 -39.149 1.00 57.91 287 ILE A CA 1
ATOM 2204 C C . ILE A 1 287 ? 6.729 10.490 -39.406 1.00 57.91 287 ILE A C 1
ATOM 2206 O O . ILE A 1 287 ? 6.046 10.897 -38.468 1.00 57.91 287 ILE A O 1
ATOM 2210 N N . GLY A 1 288 ? 6.479 10.856 -40.669 1.00 49.00 288 GLY A N 1
ATOM 2211 C CA . GLY A 1 288 ? 5.427 11.808 -41.046 1.00 49.00 288 GLY A CA 1
ATOM 2212 C C . GLY A 1 288 ? 4.000 11.253 -40.938 1.00 49.00 288 GLY A C 1
ATOM 2213 O O . GLY A 1 288 ? 3.047 12.024 -40.835 1.00 49.00 288 GLY A O 1
ATOM 2214 N N . LEU A 1 289 ? 3.824 9.925 -40.909 1.00 43.84 289 LEU A N 1
ATOM 2215 C CA . LEU A 1 289 ? 2.498 9.289 -40.916 1.00 43.84 289 LEU A CA 1
ATOM 2216 C C . LEU A 1 289 ? 1.748 9.388 -39.570 1.00 43.84 289 LEU A C 1
ATOM 2218 O O . LEU A 1 289 ? 0.535 9.204 -39.534 1.00 43.84 289 LEU A O 1
ATOM 2222 N N . LEU A 1 290 ? 2.447 9.692 -38.469 1.00 44.66 290 LEU A N 1
ATOM 2223 C CA . LEU A 1 290 ? 1.865 9.851 -37.123 1.00 44.66 290 LEU A CA 1
ATOM 2224 C C . LEU A 1 290 ? 1.568 11.310 -36.738 1.00 44.66 290 LEU A C 1
ATOM 2226 O O . LEU A 1 290 ? 1.091 11.573 -35.634 1.00 44.66 290 LEU A O 1
ATOM 2230 N N . GLY A 1 291 ? 1.787 12.260 -37.646 1.00 42.22 291 GLY A N 1
ATOM 2231 C CA . GLY A 1 291 ? 1.386 13.640 -37.429 1.00 42.22 291 GLY A CA 1
ATOM 2232 C C . GLY A 1 291 ? 1.689 14.516 -38.631 1.00 42.22 291 GLY A C 1
ATOM 2233 O O . GLY A 1 291 ? 2.833 14.899 -38.853 1.00 42.22 291 GLY A O 1
ATOM 2234 N N . SER A 1 292 ? 0.634 14.960 -39.314 1.00 41.41 292 SER A N 1
ATOM 2235 C CA . SER A 1 292 ? 0.612 16.034 -40.320 1.00 41.41 292 SER A CA 1
ATOM 2236 C C . SER A 1 292 ? 1.073 17.412 -39.795 1.00 41.41 292 SER A C 1
ATOM 2238 O O . SER A 1 292 ? 0.723 18.443 -40.362 1.00 41.41 292 SER A O 1
ATOM 2240 N N . ALA A 1 293 ? 1.808 17.450 -38.683 1.00 39.88 293 ALA A N 1
ATOM 2241 C CA . ALA A 1 293 ? 2.247 18.637 -37.960 1.00 39.88 293 ALA A CA 1
ATOM 2242 C C . ALA A 1 293 ? 3.770 18.672 -37.743 1.00 39.88 293 ALA A C 1
ATOM 2244 O O . ALA A 1 293 ? 4.274 19.549 -37.040 1.00 39.88 293 ALA A O 1
ATOM 2245 N N . THR A 1 294 ? 4.539 17.746 -38.327 1.00 45.59 294 THR A N 1
ATOM 2246 C CA . THR A 1 294 ? 5.996 17.873 -38.320 1.00 45.59 294 THR A CA 1
ATOM 2247 C C . THR A 1 294 ? 6.437 18.921 -39.333 1.00 45.59 294 THR A C 1
ATOM 2249 O O . THR A 1 294 ? 6.711 18.614 -40.490 1.00 45.59 294 THR A O 1
ATOM 2252 N N . ASN A 1 295 ? 6.617 20.151 -38.856 1.00 45.66 295 ASN A N 1
ATOM 2253 C CA . ASN A 1 295 ? 7.592 21.086 -39.412 1.00 45.66 295 ASN A CA 1
ATOM 2254 C C . ASN A 1 295 ? 9.020 20.552 -39.162 1.00 45.66 295 ASN A C 1
ATOM 2256 O O . ASN A 1 295 ? 9.848 21.245 -38.571 1.00 45.66 295 ASN A O 1
ATOM 2260 N N . ILE A 1 296 ? 9.355 19.333 -39.614 1.00 53.59 296 ILE A N 1
ATOM 2261 C CA . ILE A 1 296 ? 10.726 19.159 -40.097 1.00 53.59 296 ILE A CA 1
ATOM 2262 C C . ILE A 1 296 ? 10.739 20.112 -41.271 1.00 53.59 296 ILE A C 1
ATOM 2264 O O . ILE A 1 296 ? 10.061 19.839 -42.262 1.00 53.59 296 ILE A O 1
ATOM 2268 N N . LYS A 1 297 ? 11.354 21.292 -41.106 1.00 52.81 297 LYS A N 1
ATOM 2269 C CA . LYS A 1 297 ? 11.500 22.231 -42.217 1.00 52.81 297 LYS A CA 1
ATOM 2270 C C . LYS A 1 297 ? 11.970 21.380 -43.385 1.00 52.81 297 LYS A C 1
ATOM 2272 O O . LYS A 1 297 ? 13.004 20.726 -43.266 1.00 52.81 297 LYS A O 1
ATOM 2277 N N . SER A 1 298 ? 11.172 21.295 -44.441 1.00 58.59 298 SER A N 1
ATOM 2278 C CA . SER A 1 298 ? 11.582 20.663 -45.686 1.00 58.59 298 SER A CA 1
ATOM 2279 C C . SER A 1 298 ? 12.942 21.271 -46.042 1.00 58.59 298 SER A C 1
ATOM 2281 O O . SER A 1 298 ? 12.995 22.459 -46.358 1.00 58.59 298 SER A O 1
ATOM 2283 N N . GLY A 1 299 ? 14.030 20.520 -45.837 1.00 70.06 299 GLY A N 1
ATOM 2284 C CA . GLY A 1 299 ? 15.398 21.053 -45.862 1.00 70.06 299 GLY A CA 1
ATOM 2285 C C . GLY A 1 299 ? 16.251 20.892 -44.593 1.00 70.06 299 GLY A C 1
ATOM 2286 O O . GLY A 1 299 ? 17.346 21.445 -44.579 1.00 70.06 299 GLY A O 1
ATOM 2287 N N . ALA A 1 300 ? 15.819 20.164 -43.553 1.00 79.88 300 ALA A N 1
ATOM 2288 C CA . ALA A 1 300 ? 16.745 19.730 -42.499 1.00 79.88 300 ALA A CA 1
ATOM 2289 C C . ALA A 1 300 ? 17.894 18.921 -43.125 1.00 79.88 300 ALA A C 1
ATOM 2291 O O . ALA A 1 300 ? 17.658 18.011 -43.924 1.00 79.88 300 ALA A O 1
ATOM 2292 N N . SER A 1 301 ? 19.129 19.279 -42.786 1.00 89.25 301 SER A N 1
ATOM 2293 C CA . SER A 1 301 ? 20.319 18.572 -43.250 1.00 89.25 301 SER A CA 1
ATOM 2294 C C . SER A 1 301 ? 20.359 17.154 -42.681 1.00 89.25 301 SER A C 1
ATOM 2296 O O . SER A 1 301 ? 19.817 16.878 -41.609 1.00 89.25 301 SER A O 1
ATOM 2298 N N . GLU A 1 302 ? 21.042 16.244 -43.376 1.00 89.06 302 GLU A N 1
ATOM 2299 C CA . GLU A 1 302 ? 21.240 14.883 -42.872 1.00 89.06 302 GLU A CA 1
ATOM 2300 C C . GLU A 1 302 ? 21.871 14.891 -41.472 1.00 89.06 302 GLU A C 1
ATOM 2302 O O . GLU A 1 302 ? 21.411 14.170 -40.594 1.00 89.06 302 GLU A O 1
ATOM 2307 N N . GLN A 1 303 ? 22.855 15.761 -41.225 1.00 92.06 303 GLN A N 1
ATOM 2308 C CA . GLN A 1 303 ? 23.500 15.868 -39.917 1.00 92.06 303 GLN A CA 1
ATOM 2309 C C . GLN A 1 303 ? 22.508 16.234 -38.804 1.00 92.06 303 GLN A C 1
ATOM 2311 O O . GLN A 1 303 ? 22.529 15.603 -37.754 1.00 92.06 303 GLN A O 1
ATOM 2316 N N . GLU A 1 304 ? 21.602 17.190 -39.032 1.00 88.06 304 GLU A N 1
ATOM 2317 C CA . GLU A 1 304 ? 20.585 17.563 -38.037 1.00 88.06 304 GLU A CA 1
ATOM 2318 C C . GLU A 1 304 ? 19.645 16.394 -37.708 1.00 88.06 304 GLU A C 1
ATOM 2320 O O . GLU A 1 304 ? 19.230 16.237 -36.556 1.00 88.06 304 GLU A O 1
ATOM 2325 N N . ILE A 1 305 ? 19.326 15.561 -38.705 1.00 87.44 305 ILE A N 1
ATOM 2326 C CA . ILE A 1 305 ? 18.530 14.342 -38.522 1.00 87.44 305 ILE A CA 1
ATOM 2327 C C . ILE A 1 305 ? 19.311 13.326 -37.685 1.00 87.44 305 ILE A C 1
ATOM 2329 O O . ILE A 1 305 ? 18.757 12.786 -36.724 1.00 87.44 305 ILE A O 1
ATOM 2333 N N . LEU A 1 306 ? 20.585 13.086 -38.014 1.00 92.75 306 LEU A N 1
ATOM 2334 C CA . LEU A 1 306 ? 21.436 12.163 -37.264 1.00 92.75 306 LEU A CA 1
ATOM 2335 C C . LEU A 1 306 ? 21.585 12.611 -35.806 1.00 92.75 306 LEU A C 1
ATOM 2337 O O . LEU A 1 306 ? 21.355 11.814 -34.903 1.00 92.75 306 LEU A O 1
ATOM 2341 N N . ASP A 1 307 ? 21.865 13.892 -35.566 1.00 91.06 307 ASP A N 1
ATOM 2342 C CA . ASP A 1 307 ? 22.020 14.444 -34.218 1.00 91.06 307 ASP A CA 1
ATOM 2343 C C . ASP A 1 307 ? 20.717 14.332 -33.407 1.00 91.06 307 ASP A C 1
ATOM 2345 O O . ASP A 1 307 ? 20.734 14.034 -32.209 1.00 91.06 307 ASP A O 1
ATOM 2349 N N . ALA A 1 308 ? 19.564 14.565 -34.047 1.00 87.56 308 ALA A N 1
ATOM 2350 C CA . ALA A 1 308 ? 18.261 14.407 -33.407 1.00 87.56 308 ALA A CA 1
ATOM 2351 C C . ALA A 1 308 ? 17.984 12.945 -33.034 1.00 87.56 308 ALA A C 1
ATOM 2353 O O . ALA A 1 308 ? 17.581 12.675 -31.900 1.00 87.56 308 ALA A O 1
ATOM 2354 N N . ILE A 1 309 ? 18.235 12.001 -33.947 1.00 91.31 309 ILE A N 1
ATOM 2355 C CA . ILE A 1 309 ? 18.075 10.566 -33.683 1.00 91.31 309 ILE A CA 1
ATOM 2356 C C . ILE A 1 309 ? 19.017 10.129 -32.558 1.00 91.31 309 ILE A C 1
ATOM 2358 O O . ILE A 1 309 ? 18.549 9.512 -31.603 1.00 91.31 309 ILE A O 1
ATOM 2362 N N . SER A 1 310 ? 20.293 10.518 -32.593 1.00 94.88 310 SER A N 1
ATOM 2363 C CA . SER A 1 310 ? 21.267 10.206 -31.543 1.00 94.88 310 SER A CA 1
ATOM 2364 C C . SER A 1 310 ? 20.804 10.674 -30.164 1.00 94.88 310 SER A C 1
ATOM 2366 O O . SER A 1 310 ? 20.803 9.889 -29.217 1.00 94.88 310 SER A O 1
ATOM 2368 N N . ARG A 1 311 ? 20.312 11.916 -30.032 1.00 93.06 311 ARG A N 1
ATOM 2369 C CA . ARG A 1 311 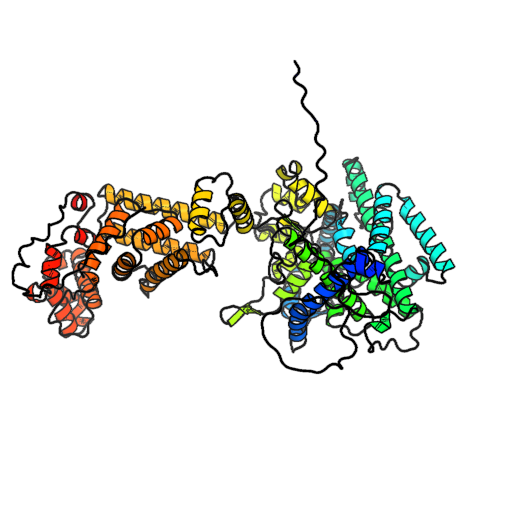? 19.785 12.427 -28.750 1.00 93.06 311 ARG A CA 1
ATOM 2370 C C . ARG A 1 311 ? 18.560 11.663 -28.258 1.00 93.06 311 ARG A C 1
ATOM 2372 O O . ARG A 1 311 ? 18.384 11.500 -27.050 1.00 93.06 311 ARG A O 1
ATOM 2379 N N . ILE A 1 312 ? 17.687 11.230 -29.162 1.00 90.12 312 ILE A N 1
ATOM 2380 C CA . ILE A 1 312 ? 16.491 10.451 -28.816 1.00 90.12 312 ILE A CA 1
ATOM 2381 C C . ILE A 1 312 ? 16.886 9.050 -28.357 1.00 90.12 312 ILE A C 1
ATOM 2383 O O . ILE A 1 312 ? 16.447 8.594 -27.301 1.00 90.12 312 ILE A O 1
ATOM 2387 N N . VAL A 1 313 ? 17.750 8.389 -29.123 1.00 93.75 313 VAL A N 1
ATOM 2388 C CA . VAL A 1 313 ? 18.242 7.044 -28.831 1.00 93.75 313 VAL A CA 1
ATOM 2389 C C . VAL A 1 313 ? 19.019 7.031 -27.518 1.00 93.75 313 VAL A C 1
ATOM 2391 O O . VAL A 1 313 ? 18.748 6.191 -26.659 1.00 93.75 313 VAL A O 1
ATOM 2394 N N . ASN A 1 314 ? 19.900 8.004 -27.292 1.00 94.75 314 ASN A N 1
ATOM 2395 C CA . ASN A 1 314 ? 20.607 8.165 -26.023 1.00 94.75 314 ASN A CA 1
ATOM 2396 C C . ASN A 1 314 ? 19.624 8.279 -24.854 1.00 94.75 314 ASN A C 1
ATOM 2398 O O . ASN A 1 314 ? 19.713 7.489 -23.917 1.00 94.75 314 ASN A O 1
ATOM 2402 N N . ARG A 1 315 ? 18.626 9.169 -24.939 1.00 92.31 315 ARG A N 1
ATOM 2403 C CA . ARG A 1 315 ? 17.655 9.354 -23.848 1.00 92.31 315 ARG A CA 1
ATOM 2404 C C . ARG A 1 315 ? 16.802 8.117 -23.593 1.00 92.31 315 ARG A C 1
ATOM 2406 O O . ARG A 1 315 ? 16.660 7.705 -22.445 1.00 92.31 315 ARG A O 1
ATOM 2413 N N . SER A 1 316 ? 16.301 7.480 -24.650 1.00 89.38 316 SER A N 1
ATOM 2414 C CA . SER A 1 316 ? 15.508 6.247 -24.533 1.00 89.38 316 SER A CA 1
ATOM 2415 C C . SER A 1 316 ? 16.306 5.071 -23.953 1.00 89.38 316 SER A C 1
ATOM 2417 O O . SER A 1 316 ? 15.745 4.244 -23.242 1.00 89.38 316 SER A O 1
ATOM 2419 N N . SER A 1 317 ? 17.621 5.038 -24.191 1.00 91.25 317 SER A N 1
ATOM 2420 C CA . SER A 1 317 ? 18.548 4.027 -23.667 1.00 91.25 317 SER A CA 1
ATOM 2421 C C . SER A 1 317 ? 19.223 4.429 -22.352 1.00 91.25 317 SER A C 1
ATOM 2423 O O . SER A 1 317 ? 20.181 3.777 -21.930 1.00 91.25 317 SER A O 1
ATOM 2425 N N . GLY A 1 318 ? 18.739 5.482 -21.686 1.00 90.44 318 GLY A N 1
ATOM 2426 C CA . GLY A 1 318 ? 19.182 5.820 -20.340 1.00 90.44 318 GLY A CA 1
ATOM 2427 C C . GLY A 1 318 ? 20.359 6.795 -20.233 1.00 90.44 318 GLY A C 1
ATOM 2428 O O . GLY A 1 318 ? 20.989 6.868 -19.177 1.00 90.44 318 GLY A O 1
ATOM 2429 N N . PHE A 1 319 ? 20.702 7.507 -21.305 1.00 92.81 319 PHE A N 1
ATOM 2430 C CA . PHE A 1 319 ? 21.824 8.441 -21.350 1.00 92.81 319 PHE A CA 1
ATOM 2431 C C . PHE A 1 319 ? 21.382 9.861 -21.709 1.00 92.81 319 PHE A C 1
ATOM 2433 O O . PHE A 1 319 ? 20.570 10.089 -22.600 1.00 92.81 319 PHE A O 1
ATOM 2440 N N . THR A 1 320 ? 21.967 10.837 -21.027 1.00 91.31 320 THR A N 1
ATOM 2441 C CA . THR A 1 320 ? 21.854 12.258 -21.361 1.00 91.31 320 THR A CA 1
ATOM 2442 C C . THR A 1 320 ? 23.126 12.968 -20.914 1.00 91.31 320 THR A C 1
ATOM 2444 O O . THR A 1 320 ? 23.786 12.540 -19.955 1.00 91.31 320 THR A O 1
ATOM 2447 N N . ASP A 1 321 ? 23.481 14.040 -21.615 1.00 86.12 321 ASP A N 1
ATOM 2448 C CA . ASP A 1 321 ? 24.606 14.908 -21.255 1.00 86.12 321 ASP A CA 1
ATOM 2449 C C . ASP A 1 321 ? 24.238 15.899 -20.157 1.00 86.12 321 ASP A C 1
ATOM 2451 O O . ASP A 1 321 ? 25.092 16.326 -19.378 1.00 86.12 321 ASP A O 1
ATOM 2455 N N . ASN A 1 322 ? 22.947 16.206 -20.039 1.00 87.12 322 ASN A N 1
ATOM 2456 C CA . ASN A 1 322 ? 22.435 17.131 -19.045 1.00 87.12 322 ASN A CA 1
ATOM 2457 C C . ASN A 1 322 ? 22.016 16.335 -17.816 1.00 87.12 322 ASN A C 1
ATOM 2459 O O . ASN A 1 322 ? 20.949 15.741 -17.790 1.00 87.12 322 ASN A O 1
ATOM 2463 N N . VAL A 1 323 ? 22.856 16.299 -16.788 1.00 85.38 323 VAL A N 1
ATOM 2464 C CA . VAL A 1 323 ? 22.466 15.735 -15.492 1.00 85.38 323 VAL A CA 1
ATOM 2465 C C . VAL A 1 323 ? 21.691 16.789 -14.702 1.00 85.38 323 VAL A C 1
ATOM 2467 O O . VAL A 1 323 ? 22.196 17.898 -14.527 1.00 85.38 323 VAL A O 1
ATOM 2470 N N . ILE A 1 324 ? 20.509 16.443 -14.174 1.00 79.19 324 ILE A N 1
ATOM 2471 C CA . ILE A 1 324 ? 19.764 17.313 -13.247 1.00 79.19 324 ILE A CA 1
ATOM 2472 C C . ILE A 1 324 ? 20.673 17.678 -12.077 1.00 79.19 324 ILE A C 1
ATOM 2474 O O . ILE A 1 324 ? 21.099 16.808 -11.326 1.00 79.19 324 ILE A O 1
ATOM 2478 N N . GLY A 1 325 ? 20.967 18.967 -11.924 1.00 80.44 325 GLY A N 1
ATOM 2479 C CA . GLY A 1 325 ? 21.821 19.471 -10.852 1.00 80.44 325 GLY A CA 1
ATOM 2480 C C . GLY A 1 325 ? 23.318 19.288 -11.045 1.00 80.44 325 GLY A C 1
ATOM 2481 O O . GLY A 1 325 ? 24.054 19.421 -10.069 1.00 80.44 325 GLY A O 1
ATOM 2482 N N . GLY A 1 326 ? 23.775 18.989 -12.265 1.00 84.88 326 GLY A N 1
ATOM 2483 C CA . GLY A 1 326 ? 25.198 18.915 -12.591 1.00 84.88 326 GLY A CA 1
ATOM 2484 C C . GLY A 1 326 ? 25.952 17.947 -11.676 1.00 84.88 326 GLY A C 1
ATOM 2485 O O . GLY A 1 326 ? 25.514 16.815 -11.457 1.00 84.88 326 GLY A O 1
ATOM 2486 N N . ASP A 1 327 ? 27.074 18.395 -11.116 1.00 79.88 327 ASP A N 1
ATOM 2487 C CA . ASP A 1 327 ? 27.901 17.571 -10.228 1.00 79.88 327 ASP A CA 1
ATOM 2488 C C . ASP A 1 327 ? 27.220 17.242 -8.894 1.00 79.88 327 ASP A C 1
ATOM 2490 O O . ASP A 1 327 ? 27.395 16.140 -8.376 1.00 79.88 327 ASP A O 1
ATOM 2494 N N . LEU A 1 328 ? 26.350 18.116 -8.377 1.00 75.00 328 LEU A N 1
ATOM 2495 C CA . LEU A 1 328 ? 25.554 17.786 -7.193 1.00 75.00 328 LEU A CA 1
ATOM 2496 C C . LEU A 1 328 ? 24.541 16.682 -7.503 1.00 75.00 328 LEU A C 1
ATOM 2498 O O . LEU A 1 328 ? 24.383 15.758 -6.712 1.00 75.00 328 LEU A O 1
ATOM 2502 N N . GLY A 1 329 ? 23.891 16.724 -8.666 1.00 81.06 329 GLY A N 1
ATOM 2503 C CA . GLY A 1 329 ? 23.036 15.627 -9.123 1.00 81.06 329 GLY A CA 1
ATOM 2504 C C . GLY A 1 329 ? 23.779 14.298 -9.157 1.00 81.06 329 GLY A C 1
ATOM 2505 O O . GLY A 1 329 ? 23.258 13.267 -8.724 1.00 81.06 329 GLY A O 1
ATOM 2506 N N . ARG A 1 330 ? 25.044 14.339 -9.596 1.00 83.25 330 ARG A N 1
ATOM 2507 C CA . ARG A 1 330 ? 25.947 13.187 -9.556 1.00 83.25 330 ARG A CA 1
ATOM 2508 C C . ARG A 1 330 ? 26.321 12.754 -8.149 1.00 83.25 330 ARG A C 1
ATOM 2510 O O . ARG A 1 330 ? 26.651 11.589 -7.995 1.00 83.25 330 ARG A O 1
ATOM 2517 N N . ALA A 1 331 ? 26.240 13.595 -7.128 1.00 79.69 331 ALA A N 1
ATOM 2518 C CA . ALA A 1 331 ? 26.407 13.180 -5.736 1.00 79.69 331 ALA A CA 1
ATOM 2519 C C . ALA A 1 331 ? 25.093 12.633 -5.137 1.00 79.69 331 ALA A C 1
ATOM 2521 O O . ALA A 1 331 ? 25.105 11.622 -4.434 1.00 79.69 331 ALA A O 1
ATOM 2522 N N . ILE A 1 332 ? 23.957 13.252 -5.468 1.00 81.81 332 ILE A N 1
ATOM 2523 C CA . ILE A 1 332 ? 22.649 12.975 -4.859 1.00 81.81 332 ILE A CA 1
ATOM 2524 C C . ILE A 1 332 ? 21.990 11.709 -5.398 1.00 81.81 332 ILE A C 1
ATOM 2526 O O . ILE A 1 332 ? 21.410 10.985 -4.603 1.00 81.81 332 ILE A O 1
ATOM 2530 N N . PHE A 1 333 ? 22.037 11.425 -6.703 1.00 87.44 333 PHE A N 1
ATOM 2531 C CA . PHE A 1 333 ? 21.213 10.362 -7.308 1.00 87.44 333 PHE A CA 1
ATOM 2532 C C . PHE A 1 333 ? 22.010 9.117 -7.662 1.00 87.44 333 PHE A C 1
ATOM 2534 O O . PHE A 1 333 ? 23.100 9.254 -8.197 1.00 87.44 333 PHE A O 1
ATOM 2541 N N . PHE A 1 334 ? 21.482 7.908 -7.458 1.00 88.00 334 PHE A N 1
ATOM 2542 C CA . PHE A 1 334 ? 22.181 6.655 -7.787 1.00 88.00 334 PHE A CA 1
ATOM 2543 C C . PHE A 1 334 ? 22.690 6.614 -9.238 1.00 88.00 334 PHE A C 1
ATOM 2545 O O . PHE A 1 334 ? 23.874 6.418 -9.487 1.00 88.00 334 PHE A O 1
ATOM 2552 N N . ALA A 1 335 ? 21.801 6.865 -10.199 1.00 89.75 335 ALA A N 1
ATOM 2553 C CA . ALA A 1 335 ? 22.121 6.882 -11.623 1.00 89.75 335 ALA A CA 1
ATOM 2554 C C . ALA A 1 335 ? 21.639 8.209 -12.232 1.00 89.75 335 ALA A C 1
ATOM 2556 O O . ALA A 1 335 ? 20.549 8.278 -12.799 1.00 89.75 335 ALA A O 1
ATOM 2557 N N . PRO A 1 336 ? 22.418 9.295 -12.098 1.00 89.06 336 PRO A N 1
ATOM 2558 C CA . PRO A 1 336 ? 21.947 10.658 -12.346 1.00 89.06 336 PRO A CA 1
ATOM 2559 C C . PRO A 1 336 ? 21.597 10.919 -13.820 1.00 89.06 336 PRO A C 1
ATOM 2561 O O . PRO A 1 336 ? 20.550 11.496 -14.117 1.00 89.06 336 PRO A O 1
ATOM 2564 N N . ARG A 1 337 ? 22.435 10.446 -14.756 1.00 90.75 337 ARG A N 1
ATOM 2565 C CA . ARG A 1 337 ? 22.161 10.513 -16.204 1.00 90.75 337 ARG A CA 1
ATOM 2566 C C . ARG A 1 337 ? 20.933 9.683 -16.561 1.00 90.75 337 ARG A C 1
ATOM 2568 O O . ARG A 1 337 ? 20.049 10.164 -17.257 1.00 90.75 337 ARG A O 1
ATOM 2575 N N . PHE A 1 338 ? 20.851 8.471 -16.019 1.00 90.69 338 PHE A N 1
ATOM 2576 C CA . PHE A 1 338 ? 19.724 7.581 -16.253 1.00 90.69 338 PHE A CA 1
ATOM 2577 C C . PHE A 1 338 ? 18.408 8.211 -15.792 1.00 90.69 338 PHE A C 1
ATOM 2579 O O . PHE A 1 338 ? 17.513 8.422 -16.604 1.00 90.69 338 PHE A O 1
ATOM 2586 N N . PHE A 1 339 ? 18.324 8.624 -14.529 1.00 89.25 339 PHE A N 1
ATOM 2587 C CA . PHE A 1 339 ? 17.137 9.273 -13.983 1.00 89.25 339 PHE A CA 1
ATOM 2588 C C . PHE A 1 339 ? 16.743 10.529 -14.774 1.00 89.25 339 PHE A C 1
ATOM 2590 O O . PHE A 1 339 ? 15.575 10.693 -15.129 1.00 89.25 339 PHE A O 1
ATOM 2597 N N . THR A 1 340 ? 17.722 11.368 -15.131 1.00 89.12 340 THR A N 1
ATOM 2598 C CA . THR A 1 340 ? 17.459 12.567 -15.936 1.00 89.12 340 THR A CA 1
ATOM 2599 C C . THR A 1 340 ? 16.922 12.215 -17.319 1.00 89.12 340 THR A C 1
ATOM 2601 O O . THR A 1 340 ? 15.925 12.786 -17.745 1.00 89.12 340 THR A O 1
ATOM 2604 N N . SER A 1 341 ? 17.512 11.233 -18.002 1.00 92.19 341 SER A N 1
ATOM 2605 C CA . SER A 1 341 ? 17.057 10.813 -19.331 1.00 92.19 341 SER A CA 1
ATOM 2606 C C . SER A 1 341 ? 15.615 10.294 -19.326 1.00 92.19 341 SER A C 1
ATOM 2608 O O . SER A 1 341 ? 14.852 10.566 -20.257 1.00 92.19 341 SER A O 1
ATOM 2610 N N . GLN A 1 342 ? 15.197 9.612 -18.255 1.00 91.06 342 GLN A N 1
ATOM 2611 C CA . GLN A 1 342 ? 13.822 9.148 -18.108 1.00 91.06 342 GLN A CA 1
ATOM 2612 C C . GLN A 1 342 ? 12.851 10.309 -17.871 1.00 91.06 342 GLN A C 1
ATOM 2614 O O . GLN A 1 342 ? 11.796 10.361 -18.505 1.00 91.06 342 GLN A O 1
ATOM 2619 N N . LEU A 1 343 ? 13.221 11.262 -17.008 1.00 87.12 343 LEU A N 1
ATOM 2620 C CA . LEU A 1 343 ? 12.438 12.478 -16.782 1.00 87.12 343 LEU A CA 1
ATOM 2621 C C . LEU A 1 343 ? 12.318 13.313 -18.058 1.00 87.12 343 LEU A C 1
ATOM 2623 O O . LEU A 1 343 ? 11.211 13.692 -18.426 1.00 87.12 343 LEU A O 1
ATOM 2627 N N . GLU A 1 344 ? 13.418 13.538 -18.777 1.00 88.06 344 GLU A N 1
ATOM 2628 C CA . GLU A 1 344 ? 13.409 14.226 -20.070 1.00 88.06 344 GLU A CA 1
ATOM 2629 C C . GLU A 1 344 ? 12.511 13.500 -21.076 1.00 88.06 344 GLU A C 1
ATOM 2631 O O . GLU A 1 344 ? 11.760 14.143 -21.801 1.00 88.06 344 GLU A O 1
ATOM 2636 N N . THR A 1 345 ? 12.548 12.166 -21.124 1.00 89.56 345 THR A N 1
ATOM 2637 C CA . THR A 1 345 ? 11.684 11.377 -22.016 1.00 89.56 345 THR A CA 1
ATOM 2638 C C . THR A 1 345 ? 10.205 11.580 -21.686 1.00 89.56 345 THR A C 1
ATOM 2640 O O . THR A 1 345 ? 9.414 11.841 -22.591 1.00 89.56 345 THR A O 1
ATOM 2643 N N . ILE A 1 346 ? 9.835 11.535 -20.403 1.00 86.69 346 ILE A N 1
ATOM 2644 C CA . ILE A 1 346 ? 8.465 11.787 -19.935 1.00 86.69 346 ILE A CA 1
ATOM 2645 C C . ILE A 1 346 ? 8.035 13.222 -20.255 1.00 86.69 346 ILE A C 1
ATOM 2647 O O . ILE A 1 346 ? 7.001 13.423 -20.890 1.00 86.69 346 ILE A O 1
ATOM 2651 N N . ILE A 1 347 ? 8.840 14.216 -19.869 1.00 83.81 347 ILE A N 1
ATOM 2652 C CA . ILE A 1 347 ? 8.551 15.635 -20.107 1.00 83.81 347 ILE A CA 1
ATOM 2653 C C . ILE A 1 347 ? 8.360 15.870 -21.602 1.00 83.81 347 ILE A C 1
ATOM 2655 O O . ILE A 1 347 ? 7.331 16.398 -22.008 1.00 83.81 347 ILE A O 1
ATOM 2659 N N . LYS A 1 348 ? 9.279 15.395 -22.447 1.00 86.00 348 LYS A N 1
ATOM 2660 C CA . LYS A 1 348 ? 9.165 15.567 -23.897 1.00 86.00 348 LYS A CA 1
ATOM 2661 C C . LYS A 1 348 ? 7.962 14.851 -24.499 1.00 86.00 348 LYS A C 1
ATOM 2663 O O . LYS A 1 348 ? 7.316 15.417 -25.377 1.00 86.00 348 LYS A O 1
ATOM 2668 N N . ALA A 1 349 ? 7.626 13.654 -24.022 1.00 84.38 349 ALA A N 1
ATOM 2669 C CA . ALA A 1 349 ? 6.426 12.953 -24.468 1.00 84.38 349 ALA A CA 1
ATOM 2670 C C . ALA A 1 349 ? 5.152 13.787 -24.225 1.00 84.38 349 ALA A C 1
ATOM 2672 O O . ALA A 1 349 ? 4.248 13.791 -25.070 1.00 84.38 349 ALA A O 1
ATOM 2673 N N . PHE A 1 350 ? 5.093 14.533 -23.116 1.00 79.44 350 PHE A N 1
ATOM 2674 C CA . PHE A 1 350 ? 3.928 15.338 -22.742 1.00 79.44 350 PHE A CA 1
ATOM 2675 C C . PHE A 1 350 ? 3.946 16.776 -23.268 1.00 79.44 350 PHE A C 1
ATOM 2677 O O . PHE A 1 350 ? 2.902 17.261 -23.693 1.00 79.44 350 PHE A O 1
ATOM 2684 N N . SER A 1 351 ? 5.091 17.458 -23.264 1.00 78.31 351 SER A N 1
ATOM 2685 C CA . SER A 1 351 ? 5.161 18.909 -23.483 1.00 78.31 351 SER A CA 1
ATOM 2686 C C . SER A 1 351 ? 5.863 19.336 -24.770 1.00 78.31 351 SER A C 1
ATOM 2688 O O . SER A 1 351 ? 5.796 20.512 -25.121 1.00 78.31 351 SER A O 1
ATOM 2690 N N . ASP A 1 352 ? 6.578 18.436 -25.451 1.00 76.75 352 ASP A N 1
ATOM 2691 C CA . ASP A 1 352 ? 7.393 18.787 -26.616 1.00 76.75 352 ASP A CA 1
ATOM 2692 C C . ASP A 1 352 ? 6.669 18.402 -27.924 1.00 76.75 352 ASP A C 1
ATOM 2694 O O . ASP A 1 352 ? 6.242 17.262 -28.133 1.00 76.75 352 ASP A O 1
ATOM 2698 N N . GLY A 1 353 ? 6.473 19.389 -28.802 1.00 75.69 353 GLY A N 1
ATOM 2699 C CA . GLY A 1 353 ? 5.876 19.215 -30.132 1.00 75.69 353 GLY A CA 1
ATOM 2700 C C . GLY A 1 353 ? 6.893 18.892 -31.232 1.00 75.69 353 GLY A C 1
ATOM 2701 O O . GLY A 1 353 ? 6.492 18.597 -32.360 1.00 75.69 353 GLY A O 1
ATOM 2702 N N . THR A 1 354 ? 8.194 18.956 -30.927 1.00 80.56 354 THR A N 1
ATOM 2703 C CA . THR A 1 354 ? 9.281 18.664 -31.872 1.00 80.56 354 THR A CA 1
ATOM 2704 C C . THR A 1 354 ? 9.360 17.172 -32.219 1.00 80.56 354 THR A C 1
ATOM 2706 O O . THR A 1 354 ? 8.694 16.336 -31.606 1.00 80.56 354 THR A O 1
ATOM 2709 N N . ILE A 1 355 ? 10.223 16.821 -33.182 1.00 76.62 355 ILE A N 1
ATOM 2710 C CA . ILE A 1 355 ? 10.541 15.427 -33.552 1.00 76.62 355 ILE A CA 1
ATOM 2711 C C . ILE A 1 355 ? 10.871 14.593 -32.304 1.00 76.62 355 ILE A C 1
ATOM 2713 O O . ILE A 1 355 ? 10.394 13.470 -32.141 1.00 76.62 355 ILE A O 1
ATOM 2717 N N . GLU A 1 356 ? 11.650 15.172 -31.391 1.00 81.94 356 GLU A N 1
ATOM 2718 C CA . GLU A 1 356 ? 12.075 14.516 -30.160 1.00 81.94 356 GLU A CA 1
ATOM 2719 C C . GLU A 1 356 ? 10.902 14.197 -29.226 1.00 81.94 356 GLU A C 1
ATOM 2721 O O . GLU A 1 356 ? 10.863 13.114 -28.641 1.00 81.94 356 GLU A O 1
ATOM 2726 N N . GLY A 1 357 ? 9.946 15.120 -29.092 1.00 82.75 357 GLY A N 1
ATOM 2727 C CA . GLY A 1 357 ? 8.739 14.914 -28.293 1.00 82.75 357 GLY A CA 1
ATOM 2728 C C . GLY A 1 357 ? 7.787 13.893 -28.899 1.00 82.75 357 GLY A C 1
ATOM 2729 O O . GLY A 1 357 ? 7.223 13.067 -28.183 1.00 82.75 357 GLY A O 1
ATOM 2730 N N . GLN A 1 358 ? 7.661 13.878 -30.225 1.00 80.19 358 GLN A N 1
ATOM 2731 C CA . GLN A 1 358 ? 6.811 12.918 -30.927 1.00 80.19 358 GLN A CA 1
ATOM 2732 C C . GLN A 1 358 ? 7.352 11.491 -30.849 1.00 80.19 358 GLN A C 1
ATOM 2734 O O . GLN A 1 358 ? 6.583 10.570 -30.567 1.00 80.19 358 GLN A O 1
ATOM 2739 N N . ILE A 1 359 ? 8.663 11.296 -31.038 1.00 81.06 359 ILE A N 1
ATOM 2740 C CA . ILE A 1 359 ? 9.260 9.967 -30.876 1.00 81.06 359 ILE A CA 1
ATOM 2741 C C . ILE A 1 359 ? 9.158 9.519 -29.417 1.00 81.06 359 ILE A C 1
ATOM 2743 O O . ILE A 1 359 ? 8.729 8.392 -29.178 1.00 81.06 359 ILE A O 1
ATOM 2747 N N . ALA A 1 360 ? 9.441 10.396 -28.445 1.00 86.12 360 ALA A N 1
ATOM 2748 C CA . ALA A 1 360 ? 9.259 10.074 -27.029 1.00 86.12 360 ALA A CA 1
ATOM 2749 C C . ALA A 1 360 ? 7.803 9.677 -26.721 1.00 86.12 360 ALA A C 1
ATOM 2751 O O . ALA A 1 360 ? 7.558 8.641 -26.107 1.00 86.12 360 ALA A O 1
ATOM 2752 N N . ARG A 1 361 ? 6.817 10.436 -27.219 1.00 85.81 361 ARG A N 1
ATOM 2753 C CA . ARG A 1 361 ? 5.389 10.119 -27.067 1.00 85.81 361 ARG A CA 1
ATOM 2754 C C . ARG A 1 361 ? 5.040 8.775 -27.685 1.00 85.81 361 ARG A C 1
ATOM 2756 O O . ARG A 1 361 ? 4.345 7.992 -27.045 1.00 85.81 361 ARG A O 1
ATOM 2763 N N . ARG A 1 362 ? 5.522 8.483 -28.895 1.00 85.25 362 ARG A N 1
ATOM 2764 C CA . ARG A 1 362 ? 5.303 7.195 -29.566 1.00 85.25 362 ARG A CA 1
ATOM 2765 C C . ARG A 1 362 ? 5.920 6.047 -28.774 1.00 85.25 362 ARG A C 1
ATOM 2767 O O . ARG A 1 362 ? 5.228 5.064 -28.537 1.00 85.25 362 ARG A O 1
ATOM 2774 N N . GLN A 1 363 ? 7.181 6.165 -28.363 1.00 86.06 363 GLN A N 1
ATOM 2775 C CA . GLN A 1 363 ? 7.881 5.138 -27.589 1.00 86.06 363 GLN A CA 1
ATOM 2776 C C . GLN A 1 363 ? 7.164 4.864 -26.266 1.00 86.06 363 GLN A C 1
ATOM 2778 O O . GLN A 1 363 ? 6.874 3.712 -25.963 1.00 86.06 363 GLN A O 1
ATOM 2783 N N . MET A 1 364 ? 6.792 5.913 -25.527 1.00 88.50 364 MET A N 1
ATOM 2784 C CA . MET A 1 364 ? 6.054 5.768 -24.271 1.00 88.50 364 MET A CA 1
ATOM 2785 C C . MET A 1 364 ? 4.658 5.192 -24.502 1.00 88.50 364 MET A C 1
ATOM 2787 O O . MET A 1 364 ? 4.263 4.263 -23.808 1.00 88.50 364 MET A O 1
ATOM 2791 N N . THR A 1 365 ? 3.930 5.670 -25.514 1.00 87.19 365 THR A N 1
ATOM 2792 C CA . THR A 1 365 ? 2.604 5.135 -25.856 1.00 87.19 365 THR A CA 1
ATOM 2793 C C . THR A 1 365 ? 2.694 3.655 -26.195 1.00 87.19 365 THR A C 1
ATOM 2795 O O . THR A 1 365 ? 1.919 2.883 -25.651 1.00 87.19 365 THR A O 1
ATOM 2798 N N . LYS A 1 366 ? 3.656 3.241 -27.031 1.00 88.25 366 LYS A N 1
ATOM 2799 C CA . LYS A 1 366 ? 3.882 1.832 -27.378 1.00 88.25 366 LYS A CA 1
ATOM 2800 C C . LYS A 1 366 ? 4.313 0.994 -26.179 1.00 88.25 366 LYS A C 1
ATOM 2802 O O . LYS A 1 366 ? 3.860 -0.135 -26.041 1.00 88.25 366 LYS A O 1
ATOM 2807 N N . LEU A 1 367 ? 5.153 1.539 -25.303 1.00 90.06 367 LEU A N 1
ATOM 2808 C CA . LEU A 1 367 ? 5.564 0.863 -24.077 1.00 90.06 367 LEU A CA 1
ATOM 2809 C C . LEU A 1 367 ? 4.360 0.600 -23.167 1.00 90.06 367 LEU A C 1
ATOM 2811 O O . LEU A 1 367 ? 4.126 -0.547 -22.795 1.00 90.06 367 LEU A O 1
ATOM 2815 N N . PHE A 1 368 ? 3.557 1.629 -22.871 1.00 89.31 368 PHE A N 1
ATOM 2816 C CA . PHE A 1 368 ? 2.332 1.474 -22.077 1.00 89.31 368 PHE A CA 1
ATOM 2817 C C . PHE A 1 368 ? 1.312 0.594 -22.755 1.00 89.31 368 PHE A C 1
ATOM 2819 O O . PHE A 1 368 ? 0.696 -0.229 -22.096 1.00 89.31 368 PHE A O 1
ATOM 2826 N N . ALA A 1 369 ? 1.185 0.721 -24.065 1.00 86.88 369 ALA A N 1
ATOM 2827 C CA . ALA A 1 369 ? 0.324 -0.105 -24.870 1.00 86.88 369 ALA A CA 1
ATOM 2828 C C . ALA A 1 369 ? 0.648 -1.594 -24.727 1.00 86.88 369 ALA A C 1
ATOM 2830 O O . ALA A 1 369 ? -0.173 -2.387 -24.260 1.00 86.88 369 ALA A O 1
ATOM 2831 N N . ALA A 1 370 ? 1.868 -1.956 -25.116 1.00 86.94 370 ALA A N 1
ATOM 2832 C CA . ALA A 1 370 ? 2.332 -3.328 -25.127 1.00 86.94 370 ALA A CA 1
ATOM 2833 C C . ALA A 1 370 ? 2.333 -3.910 -23.715 1.00 86.94 370 ALA A C 1
ATOM 2835 O O . ALA A 1 370 ? 1.744 -4.966 -23.488 1.00 86.94 370 ALA A O 1
ATOM 2836 N N . GLY A 1 371 ? 2.920 -3.189 -22.756 1.00 89.69 371 GLY A N 1
ATOM 2837 C CA . GLY A 1 371 ? 2.944 -3.622 -21.368 1.00 89.69 371 GLY A CA 1
ATOM 2838 C C . GLY A 1 371 ? 1.536 -3.782 -20.798 1.00 89.69 371 GLY A C 1
ATOM 2839 O O . GLY A 1 371 ? 1.268 -4.779 -20.140 1.00 89.69 371 GLY A O 1
ATOM 2840 N N . ALA A 1 372 ? 0.600 -2.874 -21.106 1.00 91.38 372 ALA A N 1
ATOM 2841 C CA . ALA A 1 372 ? -0.756 -2.961 -20.579 1.00 91.38 372 ALA A CA 1
ATOM 2842 C C . ALA A 1 372 ? -1.537 -4.134 -21.143 1.00 91.38 372 ALA A C 1
ATOM 2844 O O . ALA A 1 372 ? -2.205 -4.832 -20.386 1.00 91.38 372 ALA A O 1
ATOM 2845 N N . GLY A 1 373 ? -1.434 -4.367 -22.452 1.00 88.81 373 GLY A N 1
ATOM 2846 C CA . GLY A 1 373 ? -2.068 -5.518 -23.080 1.00 88.81 373 GLY A CA 1
ATOM 2847 C C . GLY A 1 373 ? -1.514 -6.842 -22.554 1.00 88.81 373 GLY A C 1
ATOM 2848 O O . GLY A 1 373 ? -2.295 -7.758 -22.312 1.00 88.81 373 GLY A O 1
ATOM 2849 N N . ILE A 1 374 ? -0.196 -6.938 -22.335 1.00 88.50 374 ILE A N 1
ATOM 2850 C CA . ILE A 1 374 ? 0.436 -8.147 -21.788 1.00 88.50 374 ILE A CA 1
ATOM 2851 C C . ILE A 1 374 ? 0.050 -8.344 -20.318 1.00 88.50 374 ILE A C 1
ATOM 2853 O O . ILE A 1 374 ? -0.393 -9.434 -19.970 1.00 88.50 374 ILE A O 1
ATOM 2857 N N . THR A 1 375 ? 0.162 -7.315 -19.469 1.00 92.56 375 THR A N 1
ATOM 2858 C CA . THR A 1 375 ? -0.241 -7.408 -18.057 1.00 92.56 375 THR A CA 1
ATOM 2859 C C . THR A 1 375 ? -1.707 -7.811 -17.937 1.00 92.56 375 THR A C 1
ATOM 2861 O O . THR A 1 375 ? -2.014 -8.739 -17.196 1.00 92.56 375 THR A O 1
ATOM 2864 N N . PHE A 1 376 ? -2.596 -7.155 -18.691 1.00 93.75 376 PHE A N 1
ATOM 2865 C CA . PHE A 1 376 ? -4.021 -7.478 -18.706 1.00 93.75 376 PHE A CA 1
ATOM 2866 C C . PHE A 1 376 ? -4.267 -8.932 -19.099 1.00 93.75 376 PHE A C 1
ATOM 2868 O O . PHE A 1 376 ? -4.940 -9.654 -18.377 1.00 93.75 376 PHE A O 1
ATOM 2875 N N . LEU A 1 377 ? -3.666 -9.388 -20.202 1.00 90.75 377 LEU A N 1
ATOM 2876 C CA . LEU A 1 377 ? -3.816 -10.764 -20.668 1.00 90.75 377 LEU A CA 1
ATOM 2877 C C . LEU A 1 377 ? -3.341 -11.785 -19.626 1.00 90.75 377 LEU A C 1
ATOM 2879 O O . LEU A 1 377 ? -4.009 -12.792 -19.414 1.00 90.75 377 LEU A O 1
ATOM 2883 N N . ILE A 1 378 ? -2.180 -11.554 -19.006 1.00 92.94 378 ILE A N 1
ATOM 2884 C CA . ILE A 1 378 ? -1.619 -12.497 -18.034 1.00 92.94 378 ILE A CA 1
ATOM 2885 C C . ILE A 1 378 ? -2.457 -12.515 -16.753 1.00 92.94 378 ILE A C 1
ATOM 2887 O O . ILE A 1 378 ? -2.703 -13.595 -16.227 1.00 92.94 378 ILE A O 1
ATOM 2891 N N . ASN A 1 379 ? -2.908 -11.359 -16.265 1.00 94.56 379 ASN A N 1
ATOM 2892 C CA . ASN A 1 379 ? -3.762 -11.289 -15.080 1.00 94.56 379 ASN A CA 1
ATOM 2893 C C . ASN A 1 379 ? -5.134 -11.924 -15.334 1.00 94.56 379 ASN A C 1
ATOM 2895 O O . ASN A 1 379 ? -5.566 -12.729 -14.519 1.00 94.56 379 ASN A O 1
ATOM 2899 N N . GLU A 1 380 ? -5.753 -11.664 -16.487 1.00 91.44 380 GLU A N 1
ATOM 2900 C CA . GLU A 1 380 ? -7.028 -12.276 -16.885 1.00 91.44 380 GLU A CA 1
ATOM 2901 C C . GLU A 1 380 ? -6.930 -13.811 -16.928 1.00 91.44 380 GLU A C 1
ATOM 2903 O O . GLU A 1 380 ? -7.764 -14.510 -16.366 1.00 91.44 380 GLU A O 1
ATOM 2908 N N . VAL A 1 381 ? -5.865 -14.363 -17.529 1.00 91.44 381 VAL A N 1
ATOM 2909 C CA . VAL A 1 381 ? -5.625 -15.824 -17.570 1.00 91.44 381 VAL A CA 1
ATOM 2910 C C . VAL A 1 381 ? -5.435 -16.425 -16.171 1.00 91.44 381 VAL A C 1
ATOM 2912 O O . VAL A 1 381 ? -5.611 -17.628 -15.985 1.00 91.44 381 VAL A O 1
ATOM 2915 N N . ARG A 1 382 ? -5.061 -15.602 -15.191 1.00 90.94 382 ARG A N 1
ATOM 2916 C CA . ARG A 1 382 ? -4.816 -15.993 -13.801 1.00 90.94 382 ARG A CA 1
ATOM 2917 C C . ARG A 1 382 ? -5.963 -15.630 -12.859 1.00 90.94 382 ARG A C 1
ATOM 2919 O O . ARG A 1 382 ? -5.784 -15.784 -11.654 1.00 90.94 382 ARG A O 1
ATOM 2926 N N . ASP A 1 383 ? -7.077 -15.135 -13.396 1.00 88.38 383 ASP A N 1
ATOM 2927 C CA . ASP A 1 383 ? -8.221 -14.645 -12.625 1.00 88.38 383 ASP A CA 1
ATOM 2928 C C . ASP A 1 383 ? -7.827 -13.579 -11.584 1.00 88.38 383 ASP A C 1
ATOM 2930 O O . ASP A 1 383 ? -8.226 -13.591 -10.422 1.00 88.38 383 ASP A O 1
ATOM 2934 N N . LYS A 1 384 ? -6.939 -12.662 -11.986 1.00 90.88 384 LYS A N 1
ATOM 2935 C CA . LYS A 1 384 ? -6.515 -11.517 -11.175 1.00 90.88 384 LYS A CA 1
ATOM 2936 C C . LYS A 1 384 ? -6.944 -10.224 -11.856 1.00 90.88 384 LYS A C 1
ATOM 2938 O O . LYS A 1 384 ? -6.862 -10.088 -13.074 1.00 90.88 384 LYS A O 1
ATOM 2943 N N . GLU A 1 385 ? -7.321 -9.223 -11.069 1.00 91.62 385 GLU A N 1
ATOM 2944 C CA . GLU A 1 385 ? -7.647 -7.902 -11.606 1.00 91.62 385 GLU A CA 1
ATOM 2945 C C . GLU A 1 385 ? -6.372 -7.125 -11.987 1.00 91.62 385 GLU A C 1
ATOM 2947 O O . GLU A 1 385 ? -5.382 -7.085 -11.249 1.00 91.62 385 GLU A O 1
ATOM 2952 N N . THR A 1 386 ? -6.375 -6.481 -13.157 1.00 93.31 386 THR A N 1
ATOM 2953 C CA . THR A 1 386 ? -5.328 -5.521 -13.530 1.00 93.31 386 THR A CA 1
ATOM 2954 C C . THR A 1 386 ? -5.673 -4.132 -13.023 1.00 93.31 386 THR A C 1
ATOM 2956 O O . THR A 1 386 ? -6.623 -3.502 -13.485 1.00 93.31 386 THR A O 1
ATOM 2959 N N . VAL A 1 387 ? -4.827 -3.608 -12.139 1.00 91.75 387 VAL A N 1
ATOM 2960 C CA . VAL A 1 387 ? -4.985 -2.255 -11.610 1.00 91.75 387 VAL A CA 1
ATOM 2961 C C . VAL A 1 387 ? -4.432 -1.229 -12.600 1.00 91.75 387 VAL A C 1
ATOM 2963 O O . VAL A 1 387 ? -3.224 -1.135 -12.816 1.00 91.75 387 VAL A O 1
ATOM 2966 N N . PHE A 1 388 ? -5.324 -0.436 -13.197 1.00 90.94 388 PHE A N 1
ATOM 2967 C CA . PHE A 1 388 ? -4.971 0.635 -14.140 1.00 90.94 388 PHE A CA 1
ATOM 2968 C C . PHE A 1 388 ? -4.786 2.008 -13.478 1.00 90.94 388 PHE A C 1
ATOM 2970 O O . PHE A 1 388 ? -4.461 2.969 -14.176 1.00 90.94 388 PHE A O 1
ATOM 2977 N N . ASP A 1 389 ? -5.004 2.130 -12.165 1.00 86.69 389 ASP A N 1
ATOM 2978 C CA . ASP A 1 389 ? -4.770 3.384 -11.447 1.00 86.69 389 ASP A CA 1
ATOM 2979 C C . ASP A 1 389 ? -3.268 3.558 -11.139 1.00 86.69 389 ASP A C 1
ATOM 2981 O O . ASP A 1 389 ? -2.727 2.802 -10.331 1.00 86.69 389 ASP A O 1
ATOM 2985 N N . PRO A 1 390 ? -2.568 4.552 -11.730 1.00 86.88 390 PRO A N 1
ATOM 2986 C CA . PRO A 1 390 ? -1.156 4.833 -11.444 1.00 86.88 390 PRO A CA 1
ATOM 2987 C C . PRO A 1 390 ? -0.881 5.270 -10.005 1.00 86.88 390 PRO A C 1
ATOM 2989 O O . PRO A 1 390 ? 0.278 5.405 -9.610 1.00 86.88 390 PRO A O 1
ATOM 2992 N N . ARG A 1 391 ? -1.916 5.524 -9.208 1.00 82.06 391 ARG A N 1
ATOM 2993 C CA . ARG A 1 391 ? -1.774 5.839 -7.789 1.00 82.06 391 ARG A CA 1
ATOM 2994 C C . ARG A 1 391 ? -1.655 4.593 -6.936 1.00 82.06 391 ARG A C 1
ATOM 2996 O O . ARG A 1 391 ? -1.106 4.711 -5.847 1.00 82.06 391 ARG A O 1
ATOM 3003 N N . ASP A 1 392 ? -2.096 3.439 -7.411 1.00 85.62 392 ASP A N 1
ATOM 3004 C CA . ASP A 1 392 ? -2.035 2.185 -6.671 1.00 85.62 392 ASP A CA 1
ATOM 3005 C C . ASP A 1 392 ? -0.605 1.608 -6.664 1.00 85.62 392 ASP A C 1
ATOM 3007 O O . ASP A 1 392 ? 0.163 1.776 -7.620 1.00 85.62 392 ASP A O 1
ATOM 3011 N N . SER A 1 393 ? -0.199 0.934 -5.583 1.00 85.12 393 SER A N 1
ATOM 3012 C CA . SER A 1 393 ? 1.096 0.233 -5.535 1.00 85.12 393 SER A CA 1
ATOM 3013 C C . SER A 1 393 ? 1.221 -0.848 -6.614 1.00 85.12 393 SER A C 1
ATOM 3015 O O . SER A 1 393 ? 2.326 -1.094 -7.112 1.00 85.12 393 SER A O 1
ATOM 3017 N N . ASN A 1 394 ? 0.090 -1.401 -7.037 1.00 90.81 394 ASN A N 1
ATOM 3018 C CA . ASN A 1 394 ? -0.044 -2.534 -7.939 1.00 90.81 394 ASN A CA 1
ATOM 3019 C C . ASN A 1 394 ? -0.307 -2.123 -9.392 1.00 90.81 394 ASN A C 1
ATOM 3021 O O . ASN A 1 394 ? -0.583 -2.977 -10.237 1.00 90.81 394 ASN A O 1
ATOM 3025 N N . PHE A 1 395 ? -0.183 -0.824 -9.696 1.00 93.44 395 PHE A N 1
ATOM 3026 C CA . PHE A 1 395 ? -0.350 -0.268 -11.037 1.00 93.44 395 PHE A CA 1
ATOM 3027 C C . PHE A 1 395 ? 0.371 -1.102 -12.103 1.00 93.44 395 PHE A C 1
ATOM 3029 O O . PHE A 1 395 ? 1.602 -1.163 -12.141 1.00 93.44 395 PHE A O 1
ATOM 3036 N N . MET A 1 396 ? -0.421 -1.706 -12.989 1.00 94.00 396 MET A N 1
ATOM 3037 C CA . MET A 1 396 ? 0.021 -2.474 -14.150 1.00 94.00 396 MET A CA 1
ATOM 3038 C C . MET A 1 396 ? 1.007 -3.613 -13.849 1.00 94.00 396 MET A C 1
ATOM 3040 O O . MET A 1 396 ? 1.819 -3.981 -14.707 1.00 94.00 396 MET A O 1
ATOM 3044 N N . ARG A 1 397 ? 0.909 -4.211 -12.659 1.00 95.19 397 ARG A N 1
ATOM 3045 C CA . ARG A 1 397 ? 1.695 -5.389 -12.286 1.00 95.19 397 ARG A CA 1
ATOM 3046 C C . ARG A 1 397 ? 0.993 -6.685 -12.673 1.00 95.19 397 ARG A C 1
ATOM 3048 O O . ARG A 1 397 ? -0.232 -6.794 -12.585 1.00 95.19 397 ARG A O 1
ATOM 3055 N N . ILE A 1 398 ? 1.784 -7.669 -13.088 1.00 94.88 398 ILE A N 1
ATOM 3056 C CA . ILE A 1 398 ? 1.346 -9.057 -13.164 1.00 94.88 398 ILE A CA 1
ATOM 3057 C C . ILE A 1 398 ? 1.246 -9.570 -11.735 1.00 94.88 398 ILE A C 1
ATOM 3059 O O . ILE A 1 398 ? 2.235 -9.526 -11.005 1.00 94.88 398 ILE A O 1
ATOM 3063 N N . ARG A 1 399 ? 0.063 -10.029 -11.346 1.00 94.06 399 ARG A N 1
ATOM 3064 C CA . ARG A 1 399 ? -0.269 -10.285 -9.947 1.00 94.06 399 ARG A CA 1
ATOM 3065 C C . ARG A 1 399 ? 0.121 -11.692 -9.510 1.00 94.06 399 ARG A C 1
ATOM 3067 O O . ARG A 1 399 ? -0.095 -12.650 -10.260 1.00 94.06 399 ARG A O 1
ATOM 3074 N N . ASP A 1 400 ? 0.634 -11.803 -8.284 1.00 89.38 400 ASP A N 1
ATOM 3075 C CA . ASP A 1 400 ? 0.818 -13.073 -7.563 1.00 89.38 400 ASP A CA 1
ATOM 3076 C C . ASP A 1 400 ? 1.710 -14.100 -8.298 1.00 89.38 400 ASP A C 1
ATOM 3078 O O . ASP A 1 400 ? 1.503 -15.315 -8.286 1.00 89.38 400 ASP A O 1
ATOM 3082 N N . VAL A 1 401 ? 2.729 -13.645 -9.019 1.00 88.69 401 VAL A N 1
ATOM 3083 C CA . VAL A 1 401 ? 3.684 -14.531 -9.689 1.00 88.69 401 VAL A CA 1
ATOM 3084 C C . VAL A 1 401 ? 4.653 -15.102 -8.654 1.00 88.69 401 VAL A C 1
ATOM 3086 O O . VAL A 1 401 ? 5.660 -14.487 -8.333 1.00 88.69 401 VAL A O 1
ATOM 3089 N N . PHE A 1 402 ? 4.338 -16.295 -8.140 1.00 86.56 402 PHE A N 1
ATOM 3090 C CA . PHE A 1 402 ? 5.105 -16.960 -7.077 1.00 86.56 402 PHE A CA 1
ATOM 3091 C C . PHE A 1 402 ? 5.193 -16.129 -5.783 1.00 86.56 402 PHE A C 1
ATOM 3093 O O . PHE A 1 402 ? 6.248 -16.075 -5.163 1.00 86.56 402 PHE A O 1
ATOM 3100 N N . GLY A 1 403 ? 4.093 -15.481 -5.377 1.00 83.38 403 GLY A N 1
ATOM 3101 C CA . GLY A 1 403 ? 4.058 -14.656 -4.161 1.00 83.38 403 GLY A CA 1
ATOM 3102 C C . GLY A 1 403 ? 4.601 -13.232 -4.332 1.00 83.38 403 GLY A C 1
ATOM 3103 O O . GLY A 1 403 ? 4.705 -12.497 -3.352 1.00 83.38 403 GLY A O 1
ATOM 3104 N N . ALA A 1 404 ? 4.911 -12.822 -5.565 1.00 87.50 404 ALA A N 1
ATOM 3105 C CA . ALA A 1 404 ? 5.354 -11.472 -5.880 1.00 87.50 404 ALA A CA 1
ATOM 3106 C C . ALA A 1 404 ? 4.615 -10.897 -7.092 1.00 87.50 404 ALA A C 1
ATOM 3108 O O . ALA A 1 404 ? 4.256 -11.593 -8.041 1.00 87.50 404 ALA A O 1
ATOM 3109 N N . ASP A 1 405 ? 4.439 -9.586 -7.096 1.00 92.06 405 ASP A N 1
ATOM 3110 C CA . ASP A 1 405 ? 3.906 -8.858 -8.233 1.00 92.06 405 ASP A CA 1
ATOM 3111 C C . ASP A 1 405 ? 5.019 -8.359 -9.144 1.00 92.06 405 ASP A C 1
ATOM 3113 O O . ASP A 1 405 ? 5.937 -7.659 -8.712 1.00 92.06 405 ASP A O 1
ATOM 3117 N N . ILE A 1 406 ? 4.902 -8.644 -10.436 1.00 92.31 406 ILE A N 1
ATOM 3118 C CA . ILE A 1 406 ? 5.939 -8.361 -11.428 1.00 92.31 406 ILE A CA 1
ATOM 3119 C C . ILE A 1 406 ? 5.532 -7.173 -12.297 1.00 92.31 406 ILE A C 1
ATOM 3121 O O . ILE A 1 406 ? 4.514 -7.205 -12.984 1.00 92.31 406 ILE A O 1
ATOM 3125 N N . SER A 1 407 ? 6.349 -6.124 -12.334 1.00 93.31 407 SER A N 1
ATOM 3126 C CA . SER A 1 407 ? 6.150 -4.989 -13.236 1.00 93.31 407 SER A CA 1
ATOM 3127 C C . SER A 1 407 ? 6.887 -5.194 -14.558 1.00 93.31 407 SER A C 1
ATOM 3129 O O . SER A 1 407 ? 8.115 -5.286 -14.595 1.00 93.31 407 SER A O 1
ATOM 3131 N N . LEU A 1 408 ? 6.139 -5.185 -15.665 1.00 90.75 408 LEU A N 1
ATOM 3132 C CA . LEU A 1 408 ? 6.693 -5.209 -17.027 1.00 90.75 408 LEU A CA 1
ATOM 3133 C C . LEU A 1 408 ? 7.266 -3.859 -17.479 1.00 90.75 408 LEU A C 1
ATOM 3135 O O . LEU A 1 408 ? 7.845 -3.755 -18.558 1.00 90.75 408 LEU A O 1
ATOM 3139 N N . PHE A 1 409 ? 7.083 -2.815 -16.674 1.00 90.88 409 PHE A N 1
ATOM 3140 C CA . PHE A 1 409 ? 7.480 -1.448 -17.004 1.00 90.88 409 PHE A CA 1
ATOM 3141 C C . PHE A 1 409 ? 8.819 -1.059 -16.382 1.00 90.88 409 PHE A C 1
ATOM 3143 O O . PHE A 1 409 ? 9.272 0.070 -16.579 1.00 90.88 409 PHE A O 1
ATOM 3150 N N . GLY A 1 410 ? 9.443 -1.953 -15.608 1.00 88.56 410 GLY A N 1
ATOM 3151 C CA . GLY A 1 410 ? 10.662 -1.644 -14.866 1.00 88.56 410 GLY A CA 1
ATOM 3152 C C . GLY A 1 410 ? 10.479 -0.349 -14.058 1.00 88.56 410 GLY A C 1
ATOM 3153 O O . GLY A 1 410 ? 9.455 -0.186 -13.402 1.00 88.56 410 GLY A O 1
ATOM 3154 N N . PRO A 1 411 ? 11.403 0.625 -14.115 1.00 87.62 411 PRO A N 1
ATOM 3155 C CA . PRO A 1 411 ? 11.263 1.895 -13.401 1.00 87.62 411 PRO A CA 1
ATOM 3156 C C . PRO A 1 411 ? 10.218 2.853 -13.986 1.00 87.62 411 PRO A C 1
ATOM 3158 O O . PRO A 1 411 ? 9.898 3.845 -13.326 1.00 87.62 411 PRO A O 1
ATOM 3161 N N . TRP A 1 412 ? 9.698 2.614 -15.197 1.00 89.38 412 TRP A N 1
ATOM 3162 C CA . TRP A 1 412 ? 8.730 3.513 -15.831 1.00 89.38 412 TRP A CA 1
ATOM 3163 C C . TRP A 1 412 ? 7.391 3.542 -15.087 1.00 89.38 412 TRP A C 1
ATOM 3165 O O . TRP A 1 412 ? 6.767 4.604 -15.041 1.00 89.38 412 TRP A O 1
ATOM 3175 N N . ASP A 1 413 ? 6.987 2.438 -14.437 1.00 90.00 413 ASP A N 1
ATOM 3176 C CA . ASP A 1 413 ? 5.800 2.436 -13.570 1.00 90.00 413 ASP A CA 1
ATOM 3177 C C . ASP A 1 413 ? 5.954 3.467 -12.448 1.00 90.00 413 ASP A C 1
ATOM 3179 O O . ASP A 1 413 ? 5.109 4.332 -12.261 1.00 90.00 413 ASP A O 1
ATOM 3183 N N . SER A 1 414 ? 7.089 3.434 -11.762 1.00 87.44 414 SER A N 1
ATOM 3184 C CA . SER A 1 414 ? 7.378 4.159 -10.533 1.00 87.44 414 SER A CA 1
ATOM 3185 C C . SER A 1 414 ? 7.553 5.641 -10.804 1.00 87.44 414 SER A C 1
ATOM 3187 O O . SER A 1 414 ? 7.129 6.457 -9.991 1.00 87.44 414 SER A O 1
ATOM 3189 N N . LEU A 1 415 ? 8.138 5.985 -11.955 1.00 86.25 415 LEU A N 1
ATOM 3190 C CA . LEU A 1 415 ? 8.197 7.358 -12.446 1.00 86.25 415 LEU A CA 1
ATOM 3191 C C . LEU A 1 415 ? 6.801 7.918 -12.696 1.00 86.25 415 LEU A C 1
ATOM 3193 O O . LEU A 1 415 ? 6.507 9.018 -12.241 1.00 86.25 415 LEU A O 1
ATOM 3197 N N . ILE A 1 416 ? 5.932 7.164 -13.375 1.00 85.69 416 ILE A N 1
ATOM 3198 C CA . ILE A 1 416 ? 4.555 7.604 -13.612 1.00 85.69 416 ILE A CA 1
ATOM 3199 C C . ILE A 1 416 ? 3.787 7.704 -12.308 1.00 85.69 416 ILE A C 1
ATOM 3201 O O . ILE A 1 416 ? 3.129 8.716 -12.092 1.00 85.69 416 ILE A O 1
ATOM 3205 N N . ARG A 1 417 ? 3.895 6.715 -11.416 1.00 87.25 417 ARG A N 1
ATOM 3206 C CA . ARG A 1 417 ? 3.245 6.794 -10.107 1.00 87.25 417 ARG A CA 1
ATOM 3207 C C . ARG A 1 417 ? 3.736 8.001 -9.322 1.00 87.25 417 ARG A C 1
ATOM 3209 O O . ARG A 1 417 ? 2.924 8.725 -8.764 1.00 87.25 417 ARG A O 1
ATOM 3216 N N . GLY A 1 418 ? 5.051 8.222 -9.281 1.00 82.69 418 GLY A N 1
ATOM 3217 C CA . GLY A 1 418 ? 5.666 9.361 -8.603 1.00 82.69 418 GLY A CA 1
ATOM 3218 C C . GLY A 1 418 ? 5.163 10.684 -9.171 1.00 82.69 418 GLY A C 1
ATOM 3219 O O . GLY A 1 418 ? 4.712 11.543 -8.421 1.00 82.69 418 GLY A O 1
ATOM 3220 N N . PHE A 1 419 ? 5.139 10.803 -10.500 1.00 78.62 419 PHE A N 1
ATOM 3221 C CA . PHE A 1 419 ? 4.613 11.973 -11.192 1.00 78.62 419 PHE A CA 1
ATOM 3222 C C . PHE A 1 419 ? 3.120 12.185 -10.911 1.00 78.62 419 PHE A C 1
ATOM 3224 O O . PHE A 1 419 ? 2.732 13.261 -10.469 1.00 78.62 419 PHE A O 1
ATOM 3231 N N . VAL A 1 420 ? 2.273 11.166 -11.075 1.00 79.81 420 VAL A N 1
ATOM 3232 C CA . VAL A 1 420 ? 0.825 11.285 -10.835 1.00 79.81 420 VAL A CA 1
ATOM 3233 C C . VAL A 1 420 ? 0.509 11.566 -9.365 1.00 79.81 420 VAL A C 1
ATOM 3235 O O . VAL A 1 420 ? -0.380 12.366 -9.089 1.00 79.81 420 VAL A O 1
ATOM 3238 N N . ARG A 1 421 ? 1.235 10.959 -8.418 1.00 80.00 421 ARG A N 1
ATOM 3239 C CA . ARG A 1 421 ? 1.066 11.206 -6.975 1.00 80.00 421 ARG A CA 1
ATOM 3240 C C . ARG A 1 421 ? 1.547 12.596 -6.553 1.00 80.00 421 ARG A C 1
ATOM 3242 O O . ARG A 1 421 ? 1.024 13.126 -5.579 1.00 80.00 421 ARG A O 1
ATOM 3249 N N . SER A 1 422 ? 2.501 13.187 -7.275 1.00 73.12 422 SER A N 1
ATOM 3250 C CA . SER A 1 422 ? 2.957 14.562 -7.023 1.00 73.12 422 SER A CA 1
ATOM 3251 C C . SER A 1 422 ? 1.943 15.634 -7.433 1.00 73.12 422 SER A C 1
ATOM 3253 O O . SER A 1 422 ? 2.048 16.771 -6.986 1.00 73.12 422 SER A O 1
ATOM 3255 N N . VAL A 1 423 ? 0.943 15.283 -8.249 1.00 74.31 423 VAL A N 1
ATOM 3256 C CA . VAL A 1 423 ? -0.120 16.206 -8.657 1.00 74.31 423 VAL A CA 1
ATOM 3257 C C . VAL A 1 423 ? -1.237 16.192 -7.599 1.00 74.31 423 VAL A C 1
ATOM 3259 O O . VAL A 1 423 ? -1.747 15.108 -7.286 1.00 74.31 423 VAL A O 1
ATOM 3262 N N . PRO A 1 424 ? -1.659 17.361 -7.065 1.00 72.62 424 PRO A N 1
ATOM 3263 C CA . PRO A 1 424 ? -2.781 17.447 -6.132 1.00 72.62 424 PRO A CA 1
ATOM 3264 C C . PRO A 1 424 ? -4.022 16.773 -6.713 1.00 72.62 424 PRO A C 1
ATOM 3266 O O . PRO A 1 424 ? -4.402 17.031 -7.860 1.00 72.62 424 PRO A O 1
ATOM 3269 N N . HIS A 1 425 ? -4.673 15.918 -5.930 1.00 68.25 425 HIS A N 1
ATOM 3270 C CA . HIS A 1 425 ? -5.882 15.237 -6.375 1.00 68.25 425 HIS A CA 1
ATOM 3271 C C . HIS A 1 425 ? -6.980 15.272 -5.318 1.00 68.25 425 HIS A C 1
ATOM 3273 O O . HIS A 1 425 ? -6.658 15.273 -4.130 1.00 68.25 425 HIS A O 1
ATOM 3279 N N . PRO A 1 426 ? -8.256 15.298 -5.753 1.00 70.44 426 PRO A N 1
ATOM 3280 C CA . PRO A 1 426 ? -9.374 15.308 -4.831 1.00 70.44 426 PRO A CA 1
ATOM 3281 C C . PRO A 1 426 ? -9.391 14.022 -4.008 1.00 70.44 426 PRO A C 1
ATOM 3283 O O . PRO A 1 426 ? -9.266 12.936 -4.585 1.00 70.44 426 PRO A O 1
ATOM 3286 N N . THR A 1 427 ? -9.557 14.140 -2.699 1.00 69.06 427 THR A N 1
ATOM 3287 C CA . THR A 1 427 ? -9.883 13.023 -1.808 1.00 69.06 427 THR A CA 1
ATOM 3288 C C . THR A 1 427 ? -11.388 12.764 -1.780 1.00 69.06 427 THR A C 1
ATOM 3290 O O . THR A 1 427 ? -12.180 13.565 -2.284 1.00 69.06 427 THR A O 1
ATOM 3293 N N . SER A 1 428 ? -11.791 11.607 -1.247 1.00 60.22 428 SER A N 1
ATOM 3294 C CA . SER A 1 428 ? -13.200 11.198 -1.119 1.00 60.22 428 SER A CA 1
ATOM 3295 C C . SER A 1 428 ? -14.037 12.181 -0.292 1.00 60.22 428 SER A C 1
ATOM 3297 O O . SER A 1 428 ? -15.228 12.327 -0.546 1.00 60.22 428 SER A O 1
ATOM 3299 N N . ASP A 1 429 ? -13.406 12.909 0.627 1.00 60.34 429 ASP A N 1
ATOM 3300 C CA . ASP A 1 429 ? -13.986 13.978 1.452 1.00 60.34 429 ASP A CA 1
ATOM 3301 C C . ASP A 1 429 ? -14.038 15.357 0.752 1.00 60.34 429 ASP A C 1
ATOM 3303 O O . ASP A 1 429 ? -14.459 16.348 1.348 1.00 60.34 429 ASP A O 1
ATOM 3307 N N . GLY A 1 430 ? -13.613 15.453 -0.514 1.00 67.88 430 GLY A N 1
ATOM 3308 C CA . GLY A 1 430 ? -13.561 16.709 -1.269 1.00 67.88 430 GLY A CA 1
ATOM 3309 C C . GLY A 1 430 ? -12.335 17.588 -0.985 1.00 67.88 430 GLY A C 1
ATOM 3310 O O . GLY A 1 430 ? -12.223 18.667 -1.574 1.00 67.88 430 GLY A O 1
ATOM 3311 N N . GLY A 1 431 ? -11.408 17.140 -0.131 1.00 71.88 431 GLY A N 1
ATOM 3312 C CA . GLY A 1 431 ? -10.099 17.762 0.072 1.00 71.88 431 GLY A CA 1
ATOM 3313 C C . GLY A 1 431 ? -9.144 17.545 -1.106 1.00 71.88 431 GLY A C 1
ATOM 3314 O O . GLY A 1 431 ? -9.506 16.959 -2.123 1.00 71.88 431 GLY A O 1
ATOM 3315 N N . PHE A 1 432 ? -7.903 18.020 -0.984 1.00 69.56 432 PHE A N 1
ATOM 3316 C CA . PHE A 1 432 ? -6.821 17.676 -1.909 1.00 69.56 432 PHE A CA 1
ATOM 3317 C C . PHE A 1 432 ? -5.660 17.079 -1.126 1.00 69.56 432 PHE A C 1
ATOM 3319 O O . PHE A 1 432 ? -5.207 17.686 -0.157 1.00 69.56 432 PHE A O 1
ATOM 3326 N N . THR A 1 433 ? -5.124 15.943 -1.574 1.00 63.47 433 THR A N 1
ATOM 3327 C CA . THR A 1 433 ? -3.868 15.415 -1.025 1.00 63.47 433 THR A CA 1
ATOM 3328 C C . THR A 1 433 ? -2.772 15.435 -2.078 1.00 63.47 433 THR A C 1
ATOM 3330 O O . THR A 1 433 ? -2.992 15.148 -3.260 1.00 63.47 433 THR A O 1
ATOM 3333 N N . LEU A 1 434 ? -1.566 15.805 -1.646 1.00 65.50 434 LEU A N 1
ATOM 3334 C CA . LEU A 1 434 ? -0.350 15.415 -2.345 1.00 65.50 434 LEU A CA 1
ATOM 3335 C C . LEU A 1 434 ? 0.023 14.017 -1.857 1.00 65.50 434 LEU A C 1
ATOM 3337 O O . LEU A 1 434 ? 0.126 13.784 -0.653 1.00 65.50 434 LEU A O 1
ATOM 3341 N N . GLY A 1 435 ? 0.263 13.089 -2.780 1.00 63.81 435 GLY A N 1
ATOM 3342 C CA . GLY A 1 435 ? 0.909 11.835 -2.410 1.00 63.81 435 GLY A CA 1
ATOM 3343 C C . GLY A 1 435 ? 2.345 12.101 -1.955 1.00 63.81 435 GLY A C 1
ATOM 3344 O O . GLY A 1 435 ? 2.950 13.056 -2.423 1.00 63.81 435 GLY A O 1
ATOM 3345 N N . LYS A 1 436 ? 2.886 11.244 -1.078 1.00 69.75 436 LYS A N 1
ATOM 3346 C CA . LYS A 1 436 ? 4.255 11.291 -0.518 1.00 69.75 436 LYS A CA 1
ATOM 3347 C C . LYS A 1 436 ? 5.338 11.247 -1.625 1.00 69.75 436 LYS A C 1
ATOM 3349 O O . LYS A 1 436 ? 5.701 10.145 -2.060 1.00 69.75 436 LYS A O 1
ATOM 3354 N N . PRO A 1 437 ? 5.830 12.392 -2.151 1.00 67.94 437 PRO A N 1
ATOM 3355 C CA . PRO A 1 437 ? 6.773 12.418 -3.273 1.00 67.94 437 PRO A CA 1
ATOM 3356 C C . PRO A 1 437 ? 8.220 12.187 -2.806 1.00 67.94 437 PRO A C 1
ATOM 3358 O O . PRO A 1 437 ? 9.086 11.795 -3.589 1.00 67.94 437 PRO A O 1
ATOM 3361 N N . ASP A 1 438 ? 8.458 12.376 -1.511 1.00 71.25 438 ASP A N 1
ATOM 3362 C CA . ASP A 1 438 ? 9.674 12.073 -0.771 1.00 71.25 438 ASP A CA 1
ATOM 3363 C C . ASP A 1 438 ? 10.081 10.607 -0.930 1.00 71.25 438 ASP A C 1
ATOM 3365 O O . ASP A 1 438 ? 11.238 10.335 -1.234 1.00 71.25 438 ASP A O 1
ATOM 3369 N N . ASN A 1 439 ? 9.132 9.669 -0.863 1.00 71.25 439 ASN A N 1
ATOM 3370 C CA . ASN A 1 439 ? 9.411 8.248 -1.080 1.00 71.25 439 ASN A CA 1
ATOM 3371 C C . ASN A 1 439 ? 9.948 7.977 -2.493 1.00 71.25 439 ASN A C 1
ATOM 3373 O O . ASN A 1 439 ? 10.916 7.240 -2.684 1.00 71.25 439 ASN A O 1
ATOM 3377 N N . PHE A 1 440 ? 9.359 8.607 -3.509 1.00 80.50 440 PHE A N 1
ATOM 3378 C CA . PHE A 1 440 ? 9.844 8.456 -4.876 1.00 80.50 440 PHE A CA 1
ATOM 3379 C C . PHE A 1 440 ? 11.273 8.993 -5.029 1.00 80.50 440 PHE A C 1
ATOM 3381 O O . PHE A 1 440 ? 12.123 8.294 -5.585 1.00 80.50 440 PHE A O 1
ATOM 3388 N N . LEU A 1 441 ? 11.559 10.185 -4.496 1.00 79.44 441 LEU A N 1
ATOM 3389 C CA . LEU A 1 441 ? 12.907 10.754 -4.526 1.00 79.44 441 LEU A CA 1
ATOM 3390 C C . LEU A 1 441 ? 13.902 9.889 -3.752 1.00 79.44 441 LEU A C 1
ATOM 3392 O O . LEU A 1 441 ? 14.965 9.599 -4.296 1.00 79.44 441 LEU A O 1
ATOM 3396 N N . ARG A 1 442 ? 13.533 9.411 -2.555 1.00 79.69 442 ARG A N 1
ATOM 3397 C CA . ARG A 1 442 ? 14.343 8.520 -1.708 1.00 79.69 442 ARG A CA 1
ATOM 3398 C C . ARG A 1 442 ? 14.808 7.283 -2.473 1.00 79.69 442 ARG A C 1
ATOM 3400 O O . ARG A 1 442 ? 15.993 6.979 -2.457 1.00 79.69 442 ARG A O 1
ATOM 3407 N N . SER A 1 443 ? 13.920 6.666 -3.258 1.00 80.62 443 SER A N 1
ATOM 3408 C CA . SER A 1 443 ? 14.248 5.500 -4.100 1.00 80.62 443 SER A CA 1
ATOM 3409 C C . SER A 1 443 ? 15.253 5.771 -5.234 1.00 80.62 443 SER A C 1
ATOM 3411 O O . SER A 1 443 ? 15.714 4.841 -5.894 1.00 80.62 443 SER A O 1
ATOM 3413 N N . LYS A 1 444 ? 15.559 7.042 -5.522 1.00 87.50 444 LYS A N 1
ATOM 3414 C CA . LYS A 1 444 ? 16.512 7.463 -6.561 1.00 87.50 444 LYS A CA 1
ATOM 3415 C C . LYS A 1 444 ? 17.799 8.035 -5.984 1.00 87.50 444 LYS A C 1
ATOM 3417 O O . LYS A 1 444 ? 18.708 8.343 -6.761 1.00 87.50 444 LYS A O 1
ATOM 3422 N N . LEU A 1 445 ? 17.886 8.187 -4.663 1.00 86.00 445 LEU A N 1
ATOM 3423 C CA . LEU A 1 445 ? 19.063 8.734 -4.007 1.00 86.00 445 LEU A CA 1
ATOM 3424 C C . LEU A 1 445 ? 20.253 7.792 -4.135 1.00 86.00 445 LEU A C 1
ATOM 3426 O O . LEU A 1 445 ? 20.137 6.605 -4.422 1.00 86.00 445 LEU A O 1
ATOM 3430 N N . SER A 1 446 ? 21.430 8.370 -3.987 1.00 85.50 446 SER A N 1
ATOM 3431 C CA . SER A 1 446 ? 22.690 7.667 -4.020 1.00 85.50 446 SER A CA 1
ATOM 3432 C C . SER A 1 446 ? 22.843 6.790 -2.775 1.00 85.50 446 SER A C 1
ATOM 3434 O O . SER A 1 446 ? 22.242 7.112 -1.749 1.00 85.50 446 SER A O 1
ATOM 3436 N N . PRO A 1 447 ? 23.623 5.695 -2.827 1.00 83.75 447 PRO A N 1
ATOM 3437 C CA . PRO A 1 447 ? 23.673 4.724 -1.734 1.00 83.75 447 PRO A CA 1
ATOM 3438 C C . PRO A 1 447 ? 24.013 5.355 -0.386 1.00 83.75 447 PRO A C 1
ATOM 3440 O O . PRO A 1 447 ? 23.341 5.100 0.607 1.00 83.75 447 PRO A O 1
ATOM 3443 N N . VAL A 1 448 ? 24.996 6.262 -0.367 1.00 82.75 448 VAL A N 1
ATOM 3444 C CA . VAL A 1 448 ? 25.409 6.951 0.864 1.00 82.75 448 VAL A CA 1
ATOM 3445 C C . VAL A 1 448 ? 24.281 7.817 1.419 1.00 82.75 448 VAL A C 1
ATOM 3447 O O . VAL A 1 448 ? 24.034 7.819 2.623 1.00 82.75 448 VAL A O 1
ATOM 3450 N N . LEU A 1 449 ? 23.587 8.559 0.555 1.00 80.62 449 LEU A N 1
ATOM 3451 C CA . LEU A 1 449 ? 22.511 9.446 0.981 1.00 80.62 449 LEU A CA 1
ATOM 3452 C C . LEU A 1 449 ? 21.265 8.660 1.408 1.00 80.62 449 LEU A C 1
ATOM 3454 O O . LEU A 1 449 ? 20.668 9.005 2.425 1.00 80.62 449 LEU A O 1
ATOM 3458 N N . SER A 1 450 ? 20.914 7.592 0.683 1.00 80.06 450 SER A N 1
ATOM 3459 C CA . SER A 1 450 ? 19.840 6.673 1.073 1.00 80.06 450 SER A CA 1
ATOM 3460 C C . SER A 1 450 ? 20.135 6.079 2.444 1.00 80.06 450 SER A C 1
ATOM 3462 O O . SER A 1 450 ? 19.337 6.257 3.353 1.00 80.06 450 SER A O 1
ATOM 3464 N N . LEU A 1 451 ? 21.326 5.505 2.641 1.00 81.50 451 LEU A N 1
ATOM 3465 C CA . LEU A 1 451 ? 21.733 4.929 3.920 1.00 81.50 451 LEU A CA 1
ATOM 3466 C C . LEU A 1 451 ? 21.735 5.965 5.054 1.00 81.50 451 LEU A C 1
ATOM 3468 O O . LEU A 1 451 ? 21.302 5.674 6.163 1.00 81.50 451 LEU A O 1
ATOM 3472 N N . THR A 1 452 ? 22.188 7.193 4.787 1.00 77.19 452 THR A N 1
ATOM 3473 C CA . THR A 1 452 ? 22.181 8.276 5.786 1.00 77.19 452 THR A CA 1
ATOM 3474 C C . THR A 1 452 ? 20.755 8.608 6.223 1.00 77.19 452 THR A C 1
ATOM 3476 O O . THR A 1 452 ? 20.482 8.712 7.417 1.00 77.19 452 THR A O 1
ATOM 3479 N N . ILE A 1 453 ? 19.832 8.742 5.269 1.00 76.69 453 ILE A N 1
ATOM 3480 C CA . ILE A 1 453 ? 18.416 8.999 5.560 1.00 76.69 453 ILE A CA 1
ATOM 3481 C C . ILE A 1 453 ? 17.798 7.802 6.282 1.00 76.69 453 ILE A C 1
ATOM 3483 O O . ILE A 1 453 ? 17.051 7.998 7.239 1.00 76.69 453 ILE A O 1
ATOM 3487 N N . ASP A 1 454 ? 18.141 6.579 5.880 1.00 79.62 454 ASP A N 1
ATOM 3488 C CA . ASP A 1 454 ? 17.683 5.349 6.519 1.00 79.62 454 ASP A CA 1
ATOM 3489 C C . ASP A 1 454 ? 18.132 5.303 7.986 1.00 79.62 454 ASP A C 1
ATOM 3491 O O . ASP A 1 454 ? 17.300 5.130 8.874 1.00 79.62 454 ASP A O 1
ATOM 3495 N N . LEU A 1 455 ? 19.404 5.573 8.289 1.00 79.69 455 LEU A N 1
ATOM 3496 C CA . LEU A 1 455 ? 19.935 5.586 9.660 1.00 79.69 455 LEU A CA 1
ATOM 3497 C C . LEU A 1 455 ? 19.316 6.685 10.542 1.00 79.69 455 LEU A C 1
ATOM 3499 O O . LEU A 1 455 ? 19.029 6.449 11.724 1.00 79.69 455 LEU A O 1
ATOM 3503 N N . ILE A 1 456 ? 19.100 7.879 9.974 1.00 72.56 456 ILE A N 1
ATOM 3504 C CA . ILE A 1 456 ? 18.483 9.019 10.670 1.00 72.56 456 ILE A CA 1
ATOM 3505 C C . ILE A 1 456 ? 17.012 8.733 10.967 1.00 72.56 456 ILE A C 1
ATOM 3507 O O . ILE A 1 456 ? 16.581 8.907 12.105 1.00 72.56 456 ILE A O 1
ATOM 3511 N N . SER A 1 457 ? 16.257 8.280 9.963 1.00 77.31 457 SER A N 1
ATOM 3512 C CA . SER A 1 457 ? 14.837 7.943 10.124 1.00 77.31 457 SER A CA 1
ATOM 3513 C C . SER A 1 457 ? 14.619 6.690 10.972 1.00 77.31 457 SER A C 1
ATOM 3515 O O . SER A 1 457 ? 13.534 6.512 11.506 1.00 77.31 457 SER A O 1
ATOM 3517 N N . GLY A 1 458 ? 15.647 5.849 11.129 1.00 79.06 458 GLY A N 1
ATOM 3518 C CA . GLY A 1 458 ? 15.542 4.555 11.803 1.00 79.06 458 GLY A CA 1
ATOM 3519 C C . GLY A 1 458 ? 14.881 3.479 10.940 1.00 79.06 458 GLY A C 1
ATOM 3520 O O . GLY A 1 458 ? 14.827 2.327 11.359 1.00 79.06 458 GLY A O 1
ATOM 3521 N N . GLU A 1 459 ? 14.443 3.829 9.729 1.00 78.88 459 GLU A N 1
ATOM 3522 C CA . GLU A 1 459 ? 13.688 2.960 8.831 1.00 78.88 459 GLU A CA 1
ATOM 3523 C C . GLU A 1 459 ? 14.246 3.027 7.400 1.00 78.88 459 GLU A C 1
ATOM 3525 O O . GLU A 1 459 ? 14.578 4.109 6.929 1.00 78.88 459 GLU A O 1
ATOM 3530 N N . THR A 1 460 ? 14.347 1.915 6.670 1.00 79.06 460 THR A N 1
ATOM 3531 C CA . THR A 1 460 ? 14.742 1.877 5.253 1.00 79.06 460 THR A CA 1
ATOM 3532 C C . THR A 1 460 ? 13.614 2.389 4.355 1.00 79.06 460 THR A C 1
ATOM 3534 O O . THR A 1 460 ? 12.500 2.653 4.808 1.00 79.06 460 THR A O 1
ATOM 3537 N N . PHE A 1 461 ? 13.856 2.489 3.045 1.00 69.06 461 PHE A N 1
ATOM 3538 C CA . PHE A 1 461 ? 12.803 2.800 2.068 1.00 69.06 461 PHE A CA 1
ATOM 3539 C C . PHE A 1 461 ? 11.591 1.846 2.135 1.00 69.06 461 PHE A C 1
ATOM 3541 O O . PHE A 1 461 ? 10.469 2.260 1.846 1.00 69.06 461 PHE A O 1
ATOM 3548 N N . LEU A 1 462 ? 11.804 0.590 2.538 1.00 66.00 462 LEU A N 1
ATOM 3549 C CA . LEU A 1 462 ? 10.744 -0.405 2.723 1.00 66.00 462 LEU A CA 1
ATOM 3550 C C . LEU A 1 462 ? 10.105 -0.345 4.126 1.00 66.00 462 LEU A C 1
ATOM 3552 O O . LEU A 1 462 ? 9.204 -1.135 4.409 1.00 66.00 462 LEU A O 1
ATOM 3556 N N . GLY A 1 463 ? 10.575 0.553 5.003 1.00 68.00 463 GLY A N 1
ATOM 3557 C CA . GLY A 1 463 ? 10.201 0.656 6.418 1.00 68.00 463 GLY A CA 1
ATOM 3558 C C . GLY A 1 463 ? 10.998 -0.281 7.338 1.00 68.00 463 GLY A C 1
ATOM 3559 O O . GLY A 1 463 ? 10.492 -0.699 8.375 1.00 68.00 463 GLY A O 1
ATOM 3560 N N . GLU A 1 464 ? 12.166 -0.795 6.903 1.00 76.81 464 GLU A N 1
ATOM 3561 C CA . GLU A 1 464 ? 12.963 -1.766 7.687 1.00 76.81 464 GLU A CA 1
ATOM 3562 C C . GLU A 1 464 ? 13.791 -1.097 8.745 1.00 76.81 464 GLU A C 1
ATOM 3564 O O . GLU A 1 464 ? 14.339 -0.050 8.471 1.00 76.81 464 GLU A O 1
ATOM 3569 N N . GLU A 1 465 ? 13.903 -1.676 9.941 1.00 79.62 465 GLU A N 1
ATOM 3570 C CA . GLU A 1 465 ? 14.743 -1.076 10.970 1.00 79.62 465 GLU A CA 1
ATOM 3571 C C . GLU A 1 465 ? 16.177 -0.980 10.435 1.00 79.62 465 GLU A C 1
ATOM 3573 O O . GLU A 1 465 ? 16.874 -1.975 10.250 1.00 79.62 465 GLU A O 1
ATOM 3578 N N . SER A 1 466 ? 16.608 0.235 10.113 1.00 83.75 466 SER A N 1
ATOM 3579 C CA . SER A 1 466 ? 17.827 0.468 9.328 1.00 83.75 466 SER A CA 1
ATOM 3580 C C . SER A 1 466 ? 19.099 0.243 10.140 1.00 83.75 466 SER A C 1
ATOM 3582 O O . SER A 1 466 ? 20.198 0.170 9.595 1.00 83.75 466 SER A O 1
ATOM 3584 N N . ARG A 1 467 ? 18.945 0.149 11.464 1.00 84.00 467 ARG A N 1
ATOM 3585 C CA . ARG A 1 467 ? 20.029 0.075 12.447 1.00 84.00 467 ARG A CA 1
ATOM 3586 C C . ARG A 1 467 ? 20.479 -1.352 12.751 1.00 84.00 467 ARG A C 1
ATOM 3588 O O . ARG A 1 467 ? 21.433 -1.528 13.505 1.00 84.00 467 ARG A O 1
ATOM 3595 N N . THR A 1 468 ? 19.834 -2.360 12.168 1.00 83.94 468 THR A N 1
ATOM 3596 C CA . THR A 1 468 ? 20.274 -3.754 12.293 1.00 83.94 468 THR A CA 1
ATOM 3597 C C . THR A 1 468 ? 21.488 -4.011 11.387 1.00 83.94 468 THR A C 1
ATOM 3599 O O . THR A 1 468 ? 21.461 -3.569 10.230 1.00 83.94 468 THR A O 1
ATOM 3602 N N . PRO A 1 469 ? 22.529 -4.732 11.847 1.00 79.56 469 PRO A N 1
ATOM 3603 C CA . PRO A 1 469 ? 23.691 -5.086 11.026 1.00 79.56 469 PRO A CA 1
ATOM 3604 C C . PRO A 1 469 ? 23.329 -5.753 9.692 1.00 79.56 469 PRO A C 1
ATOM 3606 O O . PRO A 1 469 ? 23.967 -5.485 8.676 1.00 79.56 469 PRO A O 1
ATOM 3609 N N . GLU A 1 470 ? 22.281 -6.573 9.679 1.00 79.94 470 GLU A N 1
ATOM 3610 C CA . GLU A 1 470 ? 21.796 -7.296 8.505 1.00 79.94 470 GLU A CA 1
ATOM 3611 C C . GLU A 1 470 ? 21.306 -6.328 7.417 1.00 79.94 470 GLU A C 1
ATOM 3613 O O . GLU A 1 470 ? 21.773 -6.386 6.278 1.00 79.94 470 GLU A O 1
ATOM 3618 N N . ASN A 1 471 ? 20.435 -5.377 7.771 1.00 79.31 471 ASN A N 1
ATOM 3619 C CA . ASN A 1 471 ? 19.924 -4.372 6.828 1.00 79.31 471 ASN A CA 1
ATOM 3620 C C . ASN A 1 471 ? 21.018 -3.404 6.361 1.00 79.31 471 ASN A C 1
ATOM 3622 O O . ASN A 1 471 ? 21.027 -2.989 5.200 1.00 79.31 471 ASN A O 1
ATOM 3626 N N . LEU A 1 472 ? 21.992 -3.095 7.225 1.00 79.00 472 LEU A N 1
ATOM 3627 C CA . LEU A 1 472 ? 23.160 -2.306 6.838 1.00 79.00 472 LEU A CA 1
ATOM 3628 C C . LEU A 1 472 ? 23.985 -3.029 5.763 1.00 79.00 472 LEU A C 1
ATOM 3630 O O . LEU A 1 472 ? 24.378 -2.406 4.776 1.00 79.00 472 LEU A O 1
ATOM 3634 N N . ILE A 1 473 ? 24.204 -4.339 5.906 1.00 80.12 473 ILE A N 1
ATOM 3635 C CA . ILE A 1 473 ? 24.900 -5.147 4.897 1.00 80.12 473 ILE A CA 1
ATOM 3636 C C . ILE A 1 473 ? 24.075 -5.227 3.605 1.00 80.12 473 ILE A C 1
ATOM 3638 O O . ILE A 1 473 ? 24.623 -4.977 2.533 1.00 80.12 473 ILE A O 1
ATOM 3642 N N . ARG A 1 474 ? 22.761 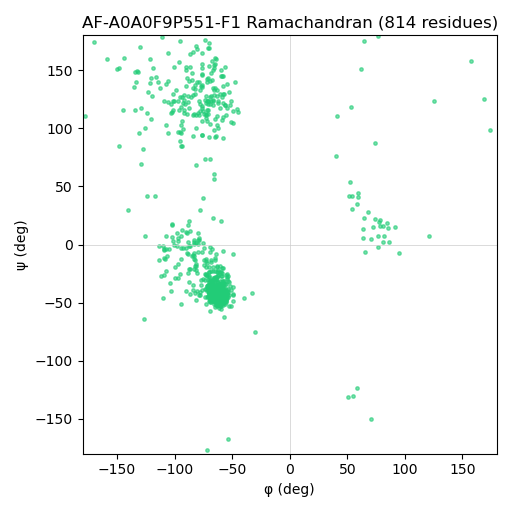-5.489 3.680 1.00 80.19 474 ARG A N 1
ATOM 3643 C CA . ARG A 1 474 ? 21.874 -5.524 2.496 1.00 80.19 474 ARG A CA 1
ATOM 3644 C C . ARG A 1 474 ? 21.895 -4.217 1.707 1.00 80.19 474 ARG A C 1
ATOM 3646 O O . ARG A 1 474 ? 21.939 -4.253 0.481 1.00 80.19 474 ARG A O 1
ATOM 3653 N N . SER A 1 475 ? 21.955 -3.073 2.390 1.00 78.38 475 SER A N 1
ATOM 3654 C CA . SER A 1 475 ? 21.951 -1.746 1.754 1.00 78.38 475 SER A CA 1
ATOM 3655 C C . SER A 1 475 ? 23.158 -1.462 0.844 1.00 78.38 475 SER A C 1
ATOM 3657 O O . SER A 1 475 ? 23.087 -0.577 -0.009 1.00 78.38 475 SER A O 1
ATOM 3659 N N . VAL A 1 476 ? 24.260 -2.204 1.004 1.00 79.94 476 VAL A N 1
ATOM 3660 C CA . VAL A 1 476 ? 25.485 -2.054 0.197 1.00 79.94 476 VAL A CA 1
ATOM 3661 C C . VAL A 1 476 ? 25.727 -3.228 -0.758 1.00 79.94 476 VAL A C 1
ATOM 3663 O O . VAL A 1 476 ? 26.710 -3.217 -1.503 1.00 79.94 476 VAL A O 1
ATOM 3666 N N . MET A 1 477 ? 24.851 -4.237 -0.747 1.00 81.56 477 MET A N 1
ATOM 3667 C CA . MET A 1 477 ? 24.931 -5.388 -1.645 1.00 81.56 477 MET A CA 1
ATOM 3668 C C . MET A 1 477 ? 24.461 -5.024 -3.065 1.00 81.56 477 MET A C 1
ATOM 3670 O O . MET A 1 477 ? 23.674 -4.092 -3.243 1.00 81.56 477 MET A O 1
ATOM 3674 N N . PRO A 1 478 ? 24.921 -5.761 -4.096 1.00 77.81 478 PRO A N 1
ATOM 3675 C CA . PRO A 1 478 ? 24.354 -5.697 -5.443 1.00 77.81 478 PRO A CA 1
ATOM 3676 C C . PRO A 1 478 ? 22.826 -5.780 -5.439 1.00 77.81 478 PRO A C 1
ATOM 3678 O O . PRO A 1 478 ? 22.282 -6.612 -4.716 1.00 77.81 478 PRO A O 1
ATOM 3681 N N . PHE A 1 479 ? 22.131 -4.999 -6.277 1.00 77.19 479 PHE A N 1
ATOM 3682 C CA . PHE A 1 479 ? 20.655 -5.011 -6.320 1.00 77.19 479 PHE A CA 1
ATOM 3683 C C . PHE A 1 479 ? 20.080 -6.412 -6.539 1.00 77.19 479 PHE A C 1
ATOM 3685 O O . PHE A 1 479 ? 19.113 -6.792 -5.892 1.00 77.19 479 PHE A O 1
ATOM 3692 N N . ALA A 1 480 ? 20.728 -7.213 -7.389 1.00 72.44 480 ALA A N 1
ATOM 3693 C CA . ALA A 1 480 ? 20.316 -8.588 -7.656 1.00 72.44 480 ALA A CA 1
ATOM 3694 C C . ALA A 1 480 ? 20.388 -9.508 -6.421 1.00 72.44 480 ALA A C 1
ATOM 3696 O O . ALA A 1 480 ? 19.791 -10.575 -6.443 1.00 72.44 480 ALA A O 1
ATOM 3697 N N . LEU A 1 481 ? 21.133 -9.127 -5.378 1.00 73.00 481 LEU A N 1
ATOM 3698 C CA . LEU A 1 481 ? 21.288 -9.884 -4.133 1.00 73.00 481 LEU A CA 1
ATOM 3699 C C . LEU A 1 481 ? 20.590 -9.222 -2.939 1.00 73.00 481 LEU A C 1
ATOM 3701 O O . LEU A 1 481 ? 20.232 -9.924 -2.002 1.00 73.00 481 LEU A O 1
ATOM 3705 N N . GLY A 1 482 ? 20.415 -7.897 -2.956 1.00 71.06 482 GLY A N 1
ATOM 3706 C CA . GLY A 1 482 ? 19.859 -7.130 -1.836 1.00 71.06 482 GLY A CA 1
ATOM 3707 C C . GLY A 1 482 ? 18.396 -7.451 -1.524 1.00 71.06 482 GLY A C 1
ATOM 3708 O O . GLY A 1 482 ? 18.006 -7.384 -0.362 1.00 71.06 482 GLY A O 1
ATOM 3709 N N . ASP A 1 483 ? 17.626 -7.856 -2.537 1.00 66.12 483 ASP A N 1
ATOM 3710 C CA . ASP A 1 483 ? 16.207 -8.206 -2.394 1.00 66.12 483 ASP A CA 1
ATOM 3711 C C . ASP A 1 483 ? 15.983 -9.689 -2.028 1.00 66.12 483 ASP A C 1
ATOM 3713 O O . ASP A 1 483 ? 14.861 -10.086 -1.722 1.00 66.12 483 ASP A O 1
ATOM 3717 N N . ILE A 1 484 ? 17.033 -10.523 -2.036 1.00 64.31 484 ILE A N 1
ATOM 3718 C CA . ILE A 1 484 ? 16.917 -11.956 -1.743 1.00 64.31 484 ILE A CA 1
ATOM 3719 C C . ILE A 1 484 ? 17.157 -12.186 -0.248 1.00 64.31 484 ILE A C 1
ATOM 3721 O O . ILE A 1 484 ? 18.272 -12.021 0.248 1.00 64.31 484 ILE A O 1
ATOM 3725 N N . ASP A 1 485 ? 16.123 -12.614 0.476 1.00 65.19 485 ASP A N 1
ATOM 3726 C CA . ASP A 1 485 ? 16.292 -13.114 1.848 1.00 65.19 485 ASP A CA 1
ATOM 3727 C C . ASP A 1 485 ? 17.101 -14.431 1.857 1.00 65.19 485 ASP A C 1
ATOM 3729 O O . ASP A 1 485 ? 17.018 -15.207 0.903 1.00 65.19 485 ASP A O 1
ATOM 3733 N N . GLU A 1 486 ? 17.861 -14.733 2.915 1.00 60.56 486 GLU A N 1
ATOM 3734 C CA . GLU A 1 486 ? 18.700 -15.950 2.964 1.00 60.56 486 GLU A CA 1
ATOM 3735 C C . GLU A 1 486 ? 17.867 -17.233 2.788 1.00 60.56 486 GLU A C 1
ATOM 3737 O O . GLU A 1 486 ? 18.297 -18.174 2.117 1.00 60.56 486 GLU A O 1
ATOM 3742 N N . GLU A 1 487 ? 16.634 -17.245 3.303 1.00 54.31 487 GLU A N 1
ATOM 3743 C CA . GLU A 1 487 ? 15.682 -18.345 3.101 1.00 54.31 487 GLU A CA 1
ATOM 3744 C C . GLU A 1 487 ? 15.207 -18.449 1.640 1.00 54.31 487 GLU A C 1
ATOM 3746 O O . GLU A 1 487 ? 14.983 -19.547 1.118 1.00 54.31 487 GLU A O 1
ATOM 3751 N N . SER A 1 488 ? 15.125 -17.321 0.934 1.00 56.69 488 SER A N 1
ATOM 3752 C CA . SER A 1 488 ? 14.589 -17.219 -0.426 1.00 56.69 488 SER A CA 1
ATOM 3753 C C . SER A 1 488 ? 15.501 -17.875 -1.465 1.00 56.69 488 SER A C 1
ATOM 3755 O O . SER A 1 488 ? 15.003 -18.438 -2.436 1.00 56.69 488 SER A O 1
ATOM 3757 N N . PHE A 1 489 ? 16.817 -17.947 -1.233 1.00 56.91 489 PHE A N 1
ATOM 3758 C CA . PHE A 1 489 ? 17.746 -18.638 -2.146 1.00 56.91 489 PHE A CA 1
ATOM 3759 C C . PHE A 1 489 ? 17.423 -20.129 -2.338 1.00 56.91 489 PHE A C 1
ATOM 3761 O O . PHE A 1 489 ? 17.808 -20.735 -3.340 1.00 56.91 489 PHE A O 1
ATOM 3768 N N . THR A 1 490 ? 16.724 -20.726 -1.373 1.00 56.88 490 THR A N 1
ATOM 3769 C CA . THR A 1 490 ? 16.352 -22.144 -1.398 1.00 56.88 490 THR A CA 1
ATOM 3770 C C . THR A 1 490 ? 14.957 -22.394 -1.969 1.00 56.88 490 THR A C 1
ATOM 3772 O O . THR A 1 490 ? 14.630 -23.535 -2.301 1.00 56.88 490 THR A O 1
ATOM 3775 N N . THR A 1 491 ? 14.141 -21.348 -2.132 1.00 70.44 491 THR A N 1
ATOM 3776 C CA . THR A 1 491 ? 12.770 -21.465 -2.637 1.00 70.44 491 THR A CA 1
ATOM 3777 C C . THR A 1 491 ? 12.684 -21.096 -4.117 1.00 70.44 491 THR A C 1
ATOM 3779 O O . THR A 1 491 ? 13.464 -20.307 -4.650 1.00 70.44 491 THR A O 1
ATOM 3782 N N . THR A 1 492 ? 11.701 -21.661 -4.823 1.00 70.44 492 THR A N 1
ATOM 3783 C CA . THR A 1 492 ? 11.445 -21.306 -6.228 1.00 70.44 492 THR A CA 1
ATOM 3784 C C . THR A 1 492 ? 11.083 -19.826 -6.385 1.00 70.44 492 THR A C 1
ATOM 3786 O O . THR A 1 492 ? 11.478 -19.222 -7.378 1.00 70.44 492 THR A O 1
ATOM 3789 N N . ALA A 1 493 ? 10.387 -19.236 -5.405 1.00 69.69 493 ALA A N 1
ATOM 3790 C CA . ALA A 1 493 ? 10.045 -17.815 -5.397 1.00 69.69 493 ALA A CA 1
ATOM 3791 C C . ALA A 1 493 ? 11.302 -16.938 -5.360 1.00 69.69 493 ALA A C 1
ATOM 3793 O O . ALA A 1 493 ? 11.476 -16.100 -6.240 1.00 69.69 493 ALA A O 1
ATOM 3794 N N . GLY A 1 494 ? 12.239 -17.206 -4.445 1.00 70.81 494 GLY A N 1
ATOM 3795 C CA . GLY A 1 494 ? 13.470 -16.419 -4.373 1.00 70.81 494 GLY A CA 1
ATOM 3796 C C . GLY A 1 494 ? 14.411 -16.627 -5.558 1.00 70.81 494 GLY A C 1
ATOM 3797 O O . GLY A 1 494 ? 15.076 -15.686 -5.980 1.00 70.81 494 GLY A O 1
ATOM 3798 N N . ALA A 1 495 ? 14.423 -17.812 -6.178 1.00 71.25 495 ALA A N 1
ATOM 3799 C CA . ALA A 1 495 ? 15.144 -18.019 -7.436 1.00 71.25 495 ALA A CA 1
ATOM 3800 C C . ALA A 1 495 ? 14.541 -17.203 -8.598 1.00 71.25 495 ALA A C 1
ATOM 3802 O O . ALA A 1 495 ? 15.278 -16.685 -9.442 1.00 71.25 495 ALA A O 1
ATOM 3803 N N . VAL A 1 496 ? 13.208 -17.075 -8.647 1.00 72.56 496 VAL A N 1
ATOM 3804 C CA . VAL A 1 496 ? 12.524 -16.212 -9.619 1.00 72.56 496 VAL A CA 1
ATOM 3805 C C . VAL A 1 496 ? 12.816 -14.746 -9.321 1.00 72.56 496 VAL A C 1
ATOM 3807 O O . VAL A 1 496 ? 13.192 -14.040 -10.250 1.00 72.56 496 VAL A O 1
ATOM 3810 N N . GLU A 1 497 ? 12.732 -14.309 -8.062 1.00 73.75 497 GLU A N 1
ATOM 3811 C CA . GLU A 1 497 ? 13.070 -12.941 -7.646 1.00 73.75 497 GLU A CA 1
ATOM 3812 C C . GLU A 1 497 ? 14.505 -12.576 -8.028 1.00 73.75 497 GLU A C 1
ATOM 3814 O O . GLU A 1 497 ? 14.715 -11.567 -8.700 1.00 73.75 497 GLU A O 1
ATOM 3819 N N . ALA A 1 498 ? 15.469 -13.449 -7.728 1.00 75.31 498 ALA A N 1
ATOM 3820 C CA . ALA A 1 498 ? 16.867 -13.299 -8.120 1.00 75.31 498 ALA A CA 1
ATOM 3821 C C . ALA A 1 498 ? 17.027 -13.131 -9.638 1.00 75.31 498 ALA A C 1
ATOM 3823 O O . ALA A 1 498 ? 17.716 -12.226 -10.109 1.00 75.31 498 ALA A O 1
ATOM 3824 N N . ALA A 1 499 ? 16.367 -13.989 -10.423 1.00 77.00 499 ALA A N 1
ATOM 3825 C CA . ALA A 1 499 ? 16.418 -13.929 -11.880 1.00 77.00 499 ALA A CA 1
ATOM 3826 C C . ALA A 1 499 ? 15.735 -12.666 -12.433 1.00 77.00 499 ALA A C 1
ATOM 3828 O O . ALA A 1 499 ? 16.232 -12.059 -13.383 1.00 77.00 499 ALA A O 1
ATOM 3829 N N . THR A 1 500 ? 14.613 -12.245 -11.844 1.00 79.31 500 THR A N 1
ATOM 3830 C CA . THR A 1 500 ? 13.907 -11.020 -12.239 1.00 79.31 500 THR A CA 1
ATOM 3831 C C . THR A 1 500 ? 14.699 -9.772 -11.877 1.00 79.31 500 THR A C 1
ATOM 3833 O O . THR A 1 500 ? 14.865 -8.915 -12.743 1.00 79.31 500 THR A O 1
ATOM 3836 N N . GLY A 1 501 ? 15.274 -9.710 -10.673 1.00 78.31 501 GLY A N 1
ATOM 3837 C CA . GLY A 1 501 ? 16.141 -8.627 -10.222 1.00 78.31 501 GLY A CA 1
ATOM 3838 C C . GLY A 1 501 ? 17.383 -8.516 -11.097 1.00 78.31 501 GLY A C 1
ATOM 3839 O O . GLY A 1 501 ? 17.679 -7.434 -11.596 1.00 78.31 501 GLY A O 1
ATOM 3840 N N . PHE A 1 502 ? 18.022 -9.649 -11.412 1.00 80.94 502 PHE A N 1
ATOM 3841 C CA . PHE A 1 502 ? 19.130 -9.709 -12.367 1.00 80.94 502 PHE A CA 1
ATOM 3842 C C . PHE A 1 502 ? 18.754 -9.128 -13.735 1.00 80.94 502 PHE A C 1
ATOM 3844 O O . PHE A 1 502 ? 19.541 -8.402 -14.328 1.00 80.94 502 PHE A O 1
ATOM 3851 N N . LEU A 1 503 ? 17.554 -9.415 -14.247 1.00 84.81 503 LEU A N 1
ATOM 3852 C CA . LEU A 1 503 ? 17.074 -8.885 -15.527 1.00 84.81 503 LEU A CA 1
ATOM 3853 C C . LEU A 1 503 ? 16.462 -7.480 -15.424 1.00 84.81 503 LEU A C 1
ATOM 3855 O O . LEU A 1 503 ? 16.044 -6.931 -16.447 1.00 84.81 503 LEU A O 1
ATOM 3859 N N . GLY A 1 504 ? 16.419 -6.869 -14.234 1.00 81.38 504 GLY A N 1
ATOM 3860 C CA . GLY A 1 504 ? 15.829 -5.541 -14.015 1.00 81.38 504 GLY A CA 1
ATOM 3861 C C . GLY A 1 504 ? 14.314 -5.520 -14.079 1.00 81.38 504 GLY A C 1
ATOM 3862 O O . GLY A 1 504 ? 13.704 -4.458 -14.220 1.00 81.38 504 GLY A O 1
ATOM 3863 N N . VAL A 1 505 ? 13.703 -6.696 -14.017 1.00 85.44 505 VAL A N 1
ATOM 3864 C CA . VAL A 1 505 ? 12.267 -6.845 -13.889 1.00 85.44 505 VAL A CA 1
ATOM 3865 C C . VAL A 1 505 ? 11.928 -6.572 -12.432 1.00 85.44 505 VAL A C 1
ATOM 3867 O O . VAL A 1 505 ? 12.348 -7.289 -11.529 1.00 85.44 505 VAL A O 1
ATOM 3870 N N . LYS A 1 506 ? 11.177 -5.499 -12.202 1.00 86.62 506 LYS A N 1
ATOM 3871 C CA . LYS A 1 506 ? 10.857 -5.047 -10.854 1.00 86.62 506 LYS A CA 1
ATOM 3872 C C . LYS A 1 506 ? 9.780 -5.938 -10.242 1.00 86.62 506 LYS A C 1
ATOM 3874 O O . LYS A 1 506 ? 8.642 -5.914 -10.711 1.00 86.62 506 LYS A O 1
ATOM 3879 N N . THR A 1 507 ? 10.102 -6.619 -9.154 1.00 85.88 507 THR A N 1
ATOM 3880 C CA . THR A 1 507 ? 9.130 -7.330 -8.319 1.00 85.88 507 THR A CA 1
ATOM 3881 C C . THR A 1 507 ? 8.708 -6.463 -7.131 1.00 85.88 507 THR A C 1
ATOM 3883 O O . THR A 1 507 ? 9.364 -5.477 -6.788 1.00 85.88 507 THR A O 1
ATOM 3886 N N . THR A 1 508 ? 7.544 -6.737 -6.559 1.00 85.00 508 THR A N 1
ATOM 3887 C CA . THR A 1 508 ? 7.166 -6.282 -5.216 1.00 85.00 508 THR A CA 1
ATOM 3888 C C . THR A 1 508 ? 6.535 -7.457 -4.492 1.00 85.00 508 THR A C 1
ATOM 3890 O O . THR A 1 508 ? 5.696 -8.120 -5.103 1.00 85.00 508 THR A O 1
ATOM 3893 N N . PRO A 1 509 ? 6.884 -7.712 -3.225 1.00 82.38 509 PRO A N 1
ATOM 3894 C CA . PRO A 1 509 ? 6.183 -8.721 -2.446 1.00 82.38 509 PRO A CA 1
ATOM 3895 C C . PRO A 1 509 ? 4.701 -8.352 -2.335 1.00 82.38 509 PRO A C 1
ATOM 3897 O O . PRO A 1 509 ? 4.349 -7.165 -2.359 1.00 82.38 509 PRO A O 1
ATOM 3900 N N . LEU A 1 510 ? 3.845 -9.366 -2.218 1.00 83.88 510 LEU A N 1
ATOM 3901 C CA . LEU A 1 510 ? 2.438 -9.152 -1.897 1.00 83.88 510 LEU A CA 1
ATOM 3902 C C . LEU A 1 510 ? 2.313 -8.432 -0.551 1.00 83.88 510 LEU A C 1
ATOM 3904 O O . LEU A 1 510 ? 3.096 -8.642 0.378 1.00 83.88 510 LEU A O 1
ATOM 3908 N N . THR A 1 511 ? 1.314 -7.565 -0.436 1.00 80.88 511 THR A N 1
ATOM 3909 C CA . THR A 1 511 ? 0.934 -7.002 0.861 1.00 80.88 511 THR A CA 1
ATOM 3910 C C . THR A 1 511 ? 0.411 -8.111 1.775 1.00 80.88 511 THR A C 1
ATOM 3912 O O . THR A 1 511 ? -0.125 -9.110 1.301 1.00 80.88 511 THR A O 1
ATOM 3915 N N . PHE A 1 512 ? 0.488 -7.911 3.096 1.00 81.12 512 PHE A N 1
ATOM 3916 C CA . PHE A 1 512 ? -0.070 -8.854 4.078 1.00 81.12 512 PHE A CA 1
ATOM 3917 C C . PHE A 1 512 ? -1.518 -9.241 3.746 1.00 81.12 512 PHE A C 1
ATOM 3919 O O . PHE A 1 512 ? -1.886 -10.409 3.835 1.00 81.12 512 PHE A O 1
ATOM 3926 N N . SER A 1 513 ? -2.345 -8.258 3.368 1.00 80.25 513 SER A N 1
ATOM 3927 C CA . SER A 1 513 ? -3.741 -8.500 3.010 1.00 80.25 513 SER A CA 1
ATOM 3928 C C . SER A 1 513 ? -3.855 -9.399 1.792 1.00 80.25 513 SER A C 1
ATOM 3930 O O . SER A 1 513 ? -4.617 -10.349 1.844 1.00 80.25 513 SER A O 1
ATOM 3932 N N . GLU A 1 514 ? -3.070 -9.153 0.743 1.00 83.69 514 GLU A N 1
ATOM 3933 C CA . GLU A 1 514 ? -3.115 -9.951 -0.486 1.00 83.69 514 GLU A CA 1
ATOM 3934 C C . GLU A 1 514 ? -2.575 -11.365 -0.273 1.00 83.69 514 GLU A C 1
ATOM 3936 O O . GLU A 1 514 ? -3.146 -12.321 -0.790 1.00 83.69 514 GLU A O 1
ATOM 3941 N N . GLU A 1 515 ? -1.499 -11.515 0.501 1.00 87.06 515 GLU A N 1
ATOM 3942 C CA . GLU A 1 515 ? -0.959 -12.823 0.869 1.00 87.06 515 GLU A CA 1
ATOM 3943 C C . GLU A 1 515 ? -1.994 -13.624 1.672 1.00 87.06 515 GLU A C 1
ATOM 3945 O O . GLU A 1 515 ? -2.253 -14.790 1.372 1.00 87.06 515 GLU A O 1
ATOM 3950 N N . LEU A 1 516 ? -2.660 -12.976 2.633 1.00 88.06 516 LEU A N 1
ATOM 3951 C CA . LEU A 1 516 ? -3.744 -13.577 3.401 1.00 88.06 516 LEU A CA 1
ATOM 3952 C C . LEU A 1 516 ? -4.959 -13.903 2.523 1.00 88.06 516 LEU A C 1
ATOM 3954 O O . LEU A 1 516 ? -5.486 -15.003 2.626 1.00 88.06 516 LEU A O 1
ATOM 3958 N N . ASP A 1 517 ? -5.392 -13.002 1.644 1.00 86.81 517 ASP A N 1
ATOM 3959 C CA . ASP A 1 517 ? -6.511 -13.251 0.730 1.00 86.81 517 ASP A CA 1
ATOM 3960 C C . ASP A 1 517 ? -6.207 -14.420 -0.217 1.00 86.81 517 ASP A C 1
ATOM 3962 O O . ASP A 1 517 ? -7.071 -15.259 -0.455 1.00 86.81 517 ASP A O 1
ATOM 3966 N N . ASN A 1 518 ? -4.970 -14.535 -0.711 1.00 87.25 518 ASN A N 1
ATOM 3967 C CA . ASN A 1 518 ? -4.546 -15.679 -1.518 1.00 87.25 518 ASN A CA 1
ATOM 3968 C C . ASN A 1 518 ? -4.591 -16.982 -0.708 1.00 87.25 518 ASN A C 1
ATOM 3970 O O . ASN A 1 518 ? -5.028 -18.010 -1.222 1.00 87.25 518 ASN A O 1
ATOM 3974 N N . LEU A 1 519 ? -4.163 -16.964 0.557 1.00 90.62 519 LEU A N 1
ATOM 3975 C CA . LEU A 1 519 ? -4.261 -18.128 1.442 1.00 90.62 519 LEU A CA 1
ATOM 3976 C C . LEU A 1 519 ? -5.718 -18.521 1.728 1.00 90.62 519 LEU A C 1
ATOM 3978 O O . LEU A 1 519 ? -6.023 -19.712 1.774 1.00 90.62 519 LEU A O 1
ATOM 3982 N N . LEU A 1 520 ? -6.608 -17.538 1.873 1.00 91.75 520 LEU A N 1
ATOM 3983 C CA . LEU A 1 520 ? -8.041 -17.739 2.085 1.00 91.75 520 LEU A CA 1
ATOM 3984 C C . LEU A 1 520 ? -8.736 -18.292 0.840 1.00 91.75 520 LEU A C 1
ATOM 3986 O O . LEU A 1 520 ? -9.419 -19.308 0.940 1.00 91.75 520 LEU A O 1
ATOM 3990 N N . SER A 1 521 ? -8.494 -17.710 -0.336 1.00 89.62 521 SER A N 1
ATOM 3991 C CA . SER A 1 521 ? -9.032 -18.217 -1.606 1.00 89.62 521 SER A CA 1
ATOM 3992 C C . SER A 1 521 ? -8.526 -19.638 -1.894 1.00 89.62 521 SER A C 1
ATOM 3994 O O . SER A 1 521 ? -9.310 -20.531 -2.212 1.00 89.62 521 SER A O 1
ATOM 3996 N N . ASN A 1 522 ? -7.248 -19.933 -1.620 1.00 90.31 522 ASN A N 1
ATOM 3997 C CA . ASN A 1 522 ? -6.715 -21.303 -1.693 1.00 90.31 522 ASN A CA 1
ATOM 3998 C C . ASN A 1 522 ? -7.388 -22.277 -0.705 1.00 90.31 522 ASN A C 1
ATOM 4000 O O . ASN A 1 522 ? -7.377 -23.489 -0.928 1.00 90.31 522 ASN A O 1
ATOM 4004 N N . ALA A 1 523 ? -7.966 -21.766 0.383 1.00 93.88 523 ALA A N 1
ATOM 4005 C CA . ALA A 1 523 ? -8.769 -22.532 1.330 1.00 93.88 523 ALA A CA 1
ATOM 4006 C C . ALA A 1 523 ? -10.264 -22.599 0.951 1.00 93.88 523 ALA A C 1
ATOM 4008 O O . ALA A 1 523 ? -11.043 -23.203 1.688 1.00 93.88 523 ALA A O 1
ATOM 4009 N N . GLY A 1 524 ? -10.664 -22.016 -0.185 1.00 94.81 524 GLY A N 1
ATOM 4010 C CA . GLY A 1 524 ? -12.052 -21.938 -0.645 1.00 94.81 524 GLY A CA 1
ATOM 4011 C C . GLY A 1 524 ? -12.884 -20.860 0.055 1.00 94.81 524 GLY A C 1
ATOM 4012 O O . GLY A 1 524 ? -14.106 -20.975 0.087 1.00 94.81 524 GLY A O 1
ATOM 4013 N N . ILE A 1 525 ? -12.236 -19.858 0.657 1.00 93.25 525 ILE A N 1
ATOM 4014 C CA . ILE A 1 525 ? -12.875 -18.729 1.341 1.00 93.25 525 ILE A CA 1
ATOM 4015 C C . ILE A 1 525 ? -12.735 -17.499 0.443 1.00 93.25 525 ILE A C 1
ATOM 4017 O O . ILE A 1 525 ? -11.705 -16.823 0.452 1.00 93.25 525 ILE A O 1
ATOM 4021 N N . GLU A 1 526 ? -13.771 -17.230 -0.344 1.00 90.62 526 GLU A N 1
ATOM 4022 C CA . GLU A 1 526 ? -13.792 -16.129 -1.309 1.00 90.62 526 GLU A CA 1
ATOM 4023 C C . GLU A 1 526 ? -14.337 -14.835 -0.692 1.00 90.62 526 GLU A C 1
ATOM 4025 O O . GLU A 1 526 ? -15.164 -14.864 0.219 1.00 90.62 526 GLU A O 1
ATOM 4030 N N . ARG A 1 527 ? -13.876 -13.678 -1.185 1.00 82.81 527 ARG A N 1
ATOM 4031 C CA . ARG A 1 527 ? -14.272 -12.354 -0.657 1.00 82.81 527 ARG A CA 1
ATOM 4032 C C . ARG A 1 527 ? -15.760 -12.036 -0.823 1.00 82.81 527 ARG A C 1
ATOM 4034 O O . ARG A 1 527 ? -16.267 -11.179 -0.110 1.00 82.81 527 ARG A O 1
ATOM 4041 N N . ASP A 1 528 ? -16.432 -12.669 -1.778 1.00 84.25 528 ASP A N 1
ATOM 4042 C CA . ASP A 1 528 ? -17.866 -12.515 -2.033 1.00 84.25 528 ASP A CA 1
ATOM 4043 C C . ASP A 1 528 ? -18.735 -13.463 -1.191 1.00 84.25 528 ASP A C 1
ATOM 4045 O O . ASP A 1 528 ? -19.965 -13.407 -1.270 1.00 84.25 528 ASP A O 1
ATOM 4049 N N . ASP A 1 529 ? -18.116 -14.317 -0.369 1.00 85.19 529 ASP A N 1
ATOM 4050 C CA . ASP A 1 529 ? -18.823 -15.171 0.572 1.00 85.19 529 ASP A CA 1
ATOM 4051 C C . ASP A 1 529 ? -19.561 -14.299 1.605 1.00 85.19 529 ASP A C 1
ATOM 4053 O O . ASP A 1 529 ? -18.938 -13.440 2.238 1.00 85.19 529 ASP A O 1
ATOM 4057 N N . PRO A 1 530 ? -20.874 -14.500 1.827 1.00 82.38 530 PRO A N 1
ATOM 4058 C CA . PRO A 1 530 ? -21.608 -13.744 2.837 1.00 82.38 530 PRO A CA 1
ATOM 4059 C C . PRO A 1 530 ? -21.017 -13.926 4.238 1.00 82.38 530 PRO A C 1
ATOM 4061 O O . PRO A 1 530 ? -21.161 -13.036 5.062 1.00 82.38 530 PRO A O 1
ATOM 4064 N N . ASP A 1 531 ? -20.308 -15.027 4.500 1.00 84.31 531 ASP A N 1
ATOM 4065 C CA . ASP A 1 531 ? -19.633 -15.298 5.769 1.00 84.31 531 ASP A CA 1
ATOM 4066 C C . ASP A 1 531 ? -18.118 -15.046 5.687 1.00 84.31 531 ASP A C 1
ATOM 4068 O O . ASP A 1 531 ? -17.366 -15.543 6.531 1.00 84.31 531 ASP A O 1
ATOM 4072 N N . TYR A 1 532 ? -17.641 -14.296 4.681 1.00 85.69 532 TYR A N 1
ATOM 4073 C CA . TYR A 1 532 ? -16.213 -14.090 4.413 1.00 85.69 532 TYR A CA 1
ATOM 4074 C C . TYR A 1 532 ? -15.442 -13.682 5.667 1.00 85.69 532 TYR A C 1
ATOM 4076 O O . TYR A 1 532 ? -14.425 -14.289 5.993 1.00 85.69 532 TYR A O 1
ATOM 4084 N N . LEU A 1 533 ? -15.941 -12.689 6.410 1.00 79.31 533 LEU A N 1
ATOM 4085 C CA . LEU A 1 533 ? -15.270 -12.178 7.607 1.00 79.31 533 LEU A CA 1
ATOM 4086 C C . LEU A 1 533 ? -15.160 -13.232 8.719 1.00 79.31 533 LEU A C 1
ATOM 4088 O O . LEU A 1 533 ? -14.128 -13.298 9.392 1.00 79.31 533 LEU A O 1
ATOM 4092 N N . ILE A 1 534 ? -16.185 -14.076 8.876 1.00 78.81 534 ILE A N 1
ATOM 4093 C CA . ILE A 1 534 ? -16.215 -15.169 9.857 1.00 78.81 534 ILE A CA 1
ATOM 4094 C C . ILE A 1 534 ? -15.212 -16.241 9.440 1.00 78.81 534 ILE A C 1
ATOM 4096 O O . ILE A 1 534 ? -14.255 -16.514 10.166 1.00 78.81 534 ILE A O 1
ATOM 4100 N N . LYS A 1 535 ? -15.357 -16.774 8.222 1.00 86.75 535 LYS A N 1
ATOM 4101 C CA . LYS A 1 535 ? -14.497 -17.834 7.680 1.00 86.75 535 LYS A CA 1
ATOM 4102 C C . LYS A 1 535 ? -13.034 -17.413 7.641 1.00 86.75 535 LYS A C 1
ATOM 4104 O O . LYS A 1 535 ? -12.159 -18.174 8.047 1.00 86.75 535 LYS A O 1
ATOM 4109 N N . ARG A 1 536 ? -12.755 -16.173 7.226 1.00 87.44 536 ARG A N 1
ATOM 4110 C CA . ARG A 1 536 ? -11.416 -15.572 7.254 1.00 87.44 536 ARG A CA 1
ATOM 4111 C C . ARG A 1 536 ? -10.801 -15.640 8.640 1.00 87.44 536 ARG A C 1
ATOM 4113 O O . ARG A 1 536 ? -9.631 -15.989 8.791 1.00 87.44 536 ARG A O 1
ATOM 4120 N N . ARG A 1 537 ? -11.576 -15.291 9.660 1.00 76.62 537 ARG A N 1
ATOM 4121 C CA . ARG A 1 537 ? -11.107 -15.250 11.040 1.00 76.62 537 ARG A CA 1
ATOM 4122 C C . ARG A 1 537 ? -10.932 -16.638 11.640 1.00 76.62 537 ARG A C 1
ATOM 4124 O O . ARG A 1 537 ? -9.885 -16.889 12.233 1.00 76.62 537 ARG A O 1
ATOM 4131 N N . GLU A 1 538 ? -11.892 -17.536 11.444 1.00 83.19 538 GLU A N 1
ATOM 4132 C CA . GLU A 1 538 ? -11.778 -18.944 11.840 1.00 83.19 538 GLU A CA 1
ATOM 4133 C C . GLU A 1 538 ? -10.540 -19.588 11.214 1.00 83.19 538 GLU A C 1
ATOM 4135 O O . GLU A 1 538 ? -9.754 -20.241 11.903 1.00 83.19 538 GLU A O 1
ATOM 4140 N N . TRP A 1 539 ? -10.309 -19.327 9.926 1.00 91.75 539 TRP A N 1
ATOM 4141 C CA . TRP A 1 539 ? -9.134 -19.810 9.220 1.00 91.75 539 TRP A CA 1
ATOM 4142 C C . TRP A 1 539 ? -7.842 -19.263 9.828 1.00 91.75 539 TRP A C 1
ATOM 4144 O O . TRP A 1 539 ? -6.933 -20.045 10.108 1.00 91.75 539 TRP A O 1
ATOM 4154 N N . MET A 1 540 ? -7.767 -17.954 10.102 1.00 84.69 540 MET A N 1
ATOM 4155 C CA . MET A 1 540 ? -6.601 -17.347 10.758 1.00 84.69 540 MET A CA 1
ATOM 4156 C C . MET A 1 540 ? -6.352 -17.925 12.158 1.00 84.69 540 MET A C 1
ATOM 4158 O O . MET A 1 540 ? -5.205 -18.148 12.538 1.00 84.69 540 MET A O 1
ATOM 4162 N N . ALA A 1 541 ? -7.413 -18.191 12.924 1.00 77.56 541 ALA A N 1
ATOM 4163 C CA . ALA A 1 541 ? -7.311 -18.778 14.257 1.00 77.56 541 ALA A CA 1
ATOM 4164 C C . ALA A 1 541 ? -6.833 -20.240 14.218 1.00 77.56 541 ALA A C 1
ATOM 4166 O O . ALA A 1 541 ? -6.058 -20.651 15.079 1.00 77.56 541 ALA A O 1
ATOM 4167 N N . GLN A 1 542 ? -7.262 -21.013 13.217 1.00 87.00 542 GLN A N 1
ATOM 4168 C CA . GLN A 1 542 ? -6.877 -22.418 13.037 1.00 87.00 542 GLN A CA 1
ATOM 4169 C C . GLN A 1 542 ? -5.508 -22.595 12.364 1.00 87.00 542 GLN A C 1
ATOM 4171 O O . GLN A 1 542 ? -4.888 -23.644 12.517 1.00 87.00 542 GLN A O 1
ATOM 4176 N N . ASN A 1 543 ? -5.036 -21.588 11.627 1.00 91.25 543 ASN A N 1
ATOM 4177 C CA . ASN A 1 543 ? -3.805 -21.639 10.837 1.00 91.25 543 ASN A CA 1
ATOM 4178 C C . ASN A 1 543 ? -2.835 -20.517 11.234 1.00 91.25 543 ASN A C 1
ATOM 4180 O O . ASN A 1 543 ? -2.235 -19.886 10.366 1.00 91.25 543 ASN A O 1
ATOM 4184 N N . GLN A 1 544 ? -2.681 -20.239 12.534 1.00 82.94 544 GLN A N 1
ATOM 4185 C CA . GLN A 1 544 ? -1.807 -19.162 13.037 1.00 82.94 544 GLN A CA 1
ATOM 4186 C C . GLN A 1 544 ? -0.360 -19.246 12.519 1.00 82.94 544 GLN A C 1
ATOM 4188 O O . GLN A 1 544 ? 0.324 -18.230 12.429 1.00 82.94 544 GLN A O 1
ATOM 4193 N N . ASP A 1 545 ? 0.111 -20.449 12.188 1.00 83.94 545 ASP A N 1
ATOM 4194 C CA . ASP A 1 545 ? 1.417 -20.720 11.587 1.00 83.94 545 ASP A CA 1
ATOM 4195 C C . ASP A 1 545 ? 1.510 -20.305 10.110 1.00 83.94 545 ASP A C 1
ATOM 4197 O O . ASP A 1 545 ? 2.603 -20.001 9.636 1.00 83.94 545 ASP A O 1
ATOM 4201 N N . LYS A 1 546 ? 0.377 -20.270 9.398 1.00 87.94 546 LYS A N 1
ATOM 4202 C CA . LYS A 1 546 ? 0.278 -19.881 7.982 1.00 87.94 546 LYS A CA 1
ATOM 4203 C C . LYS A 1 546 ? -0.194 -18.456 7.776 1.00 87.94 546 LYS A C 1
ATOM 4205 O O . LYS A 1 546 ? -0.013 -17.938 6.680 1.00 87.94 546 LYS A O 1
ATOM 4210 N N . VAL A 1 547 ? -0.837 -17.839 8.772 1.00 82.06 547 VAL A N 1
ATOM 4211 C CA . VAL A 1 547 ? -1.169 -16.415 8.699 1.00 82.06 547 VAL A CA 1
ATOM 4212 C C . VAL A 1 547 ? 0.145 -15.677 8.459 1.00 82.06 547 VAL A C 1
ATOM 4214 O O . VAL A 1 547 ? 1.050 -15.810 9.293 1.00 82.06 547 VAL A O 1
ATOM 4217 N N . PRO A 1 548 ? 0.276 -14.935 7.344 1.00 79.31 548 PRO A N 1
ATOM 4218 C CA . PRO A 1 548 ? 1.484 -14.186 7.060 1.00 79.31 548 PRO A CA 1
ATOM 4219 C C . PRO A 1 548 ? 1.803 -13.373 8.294 1.00 79.31 548 PRO A C 1
ATOM 4221 O O . PRO A 1 548 ? 0.943 -12.657 8.791 1.00 79.31 548 PRO A O 1
ATOM 4224 N N . ARG A 1 549 ? 2.985 -13.512 8.884 1.00 69.31 549 ARG A N 1
ATOM 4225 C CA . ARG A 1 549 ? 3.313 -12.625 9.998 1.00 69.31 549 ARG A CA 1
ATOM 4226 C C . ARG A 1 549 ? 3.536 -11.263 9.386 1.00 69.31 549 ARG A C 1
ATOM 4228 O O . ARG A 1 549 ? 4.369 -11.132 8.490 1.00 69.31 549 ARG A O 1
ATOM 4235 N N . ALA A 1 550 ? 2.796 -10.257 9.843 1.00 61.94 550 ALA A N 1
ATOM 4236 C CA . ALA A 1 550 ? 3.075 -8.902 9.416 1.00 61.94 550 ALA A CA 1
ATOM 4237 C C . ALA A 1 550 ? 4.541 -8.605 9.733 1.00 61.94 550 ALA A C 1
ATOM 4239 O O . ALA A 1 550 ? 4.943 -8.534 10.894 1.00 61.94 550 ALA A O 1
ATOM 4240 N N . LYS A 1 551 ? 5.357 -8.472 8.685 1.00 58.16 551 LYS A N 1
ATOM 4241 C CA . LYS A 1 551 ? 6.800 -8.277 8.831 1.00 58.16 551 LYS A CA 1
ATOM 4242 C C . LYS A 1 551 ? 7.140 -6.891 9.424 1.00 58.16 551 LYS A C 1
ATOM 4244 O O . LYS A 1 551 ? 8.323 -6.622 9.610 1.00 58.16 551 LYS A O 1
ATOM 4249 N N . ARG A 1 552 ? 6.149 -6.009 9.702 1.00 57.34 552 ARG A N 1
ATOM 4250 C CA . ARG A 1 552 ? 6.294 -4.638 10.263 1.00 57.34 552 ARG A CA 1
ATOM 4251 C C . ARG A 1 552 ? 5.050 -4.050 10.948 1.00 57.34 552 ARG A C 1
ATOM 4253 O O . ARG A 1 552 ? 3.923 -4.367 10.572 1.00 57.34 552 ARG A O 1
ATOM 4260 N N . GLY A 1 553 ? 5.322 -3.039 11.788 1.00 69.25 553 GLY A N 1
ATOM 4261 C CA . GLY A 1 553 ? 4.581 -1.768 11.853 1.00 69.25 553 GLY A CA 1
ATOM 4262 C C . GLY A 1 553 ? 3.170 -1.832 12.425 1.00 69.25 553 GLY A C 1
ATOM 4263 O O . GLY A 1 553 ? 2.877 -2.689 13.253 1.00 69.25 553 GLY A O 1
ATOM 4264 N N . GLU A 1 554 ? 2.315 -0.930 11.940 1.00 56.72 554 GLU A N 1
ATOM 4265 C CA . GLU A 1 554 ? 0.887 -0.774 12.251 1.00 56.72 554 GLU A CA 1
ATOM 4266 C C . GLU A 1 554 ? 0.159 -2.095 12.558 1.00 56.72 554 GLU A C 1
ATOM 4268 O O . GLU A 1 554 ? -0.606 -2.176 13.508 1.00 56.72 554 GLU A O 1
ATOM 4273 N N . PHE A 1 555 ? 0.408 -3.181 11.819 1.00 62.22 555 PHE A N 1
ATOM 4274 C CA . PHE A 1 555 ? -0.260 -4.463 12.070 1.00 62.22 555 PHE A CA 1
ATOM 4275 C C . PHE A 1 555 ? 0.296 -5.244 13.277 1.00 62.22 555 PHE A C 1
ATOM 4277 O O . PHE A 1 555 ? -0.470 -5.894 13.987 1.00 62.22 555 PHE A O 1
ATOM 4284 N N . LYS A 1 556 ? 1.607 -5.171 13.548 1.00 69.94 556 LYS A N 1
ATOM 4285 C CA . LYS A 1 556 ? 2.182 -5.678 14.805 1.00 69.94 556 LYS A CA 1
ATOM 4286 C C . LYS A 1 556 ? 1.627 -4.881 15.984 1.00 69.94 556 LYS A C 1
ATOM 4288 O O . LYS A 1 556 ? 1.209 -5.477 16.968 1.00 69.94 556 LYS A O 1
ATOM 4293 N N . GLU A 1 557 ? 1.529 -3.563 15.828 1.00 71.00 557 GLU A N 1
ATOM 4294 C CA . GLU A 1 557 ? 0.891 -2.684 16.807 1.00 71.00 557 GLU A CA 1
ATOM 4295 C C . GLU A 1 557 ? -0.591 -3.059 17.004 1.00 71.00 557 GLU A C 1
ATOM 4297 O O . GLU A 1 557 ? -1.021 -3.221 18.141 1.00 71.00 557 GLU A O 1
ATOM 4302 N N . ARG A 1 558 ? -1.358 -3.350 15.934 1.00 72.38 558 ARG A N 1
ATOM 4303 C CA . ARG A 1 558 ? -2.738 -3.891 16.039 1.00 72.38 558 ARG A CA 1
ATOM 4304 C C . ARG A 1 558 ? -2.785 -5.161 16.866 1.00 72.38 558 ARG A C 1
ATOM 4306 O O . ARG A 1 558 ? -3.708 -5.329 17.658 1.00 72.38 558 ARG A O 1
ATOM 4313 N N . GLN A 1 559 ? -1.856 -6.082 16.624 1.00 74.88 559 GLN A N 1
ATOM 4314 C CA . GLN A 1 559 ? -1.832 -7.356 17.326 1.00 74.88 559 GLN A CA 1
ATOM 4315 C C . GLN A 1 559 ? -1.504 -7.150 18.806 1.00 74.88 559 GLN A C 1
ATOM 4317 O O . GLN A 1 559 ? -2.248 -7.636 19.649 1.00 74.88 559 GLN A O 1
ATOM 4322 N N . GLU A 1 560 ? -0.482 -6.355 19.123 1.00 81.19 560 GLU A N 1
ATOM 4323 C CA . GLU A 1 560 ? -0.115 -6.009 20.501 1.00 81.19 560 GLU A CA 1
ATOM 4324 C C . GLU A 1 560 ? -1.257 -5.288 21.229 1.00 81.19 560 GLU A C 1
ATOM 4326 O O . GLU A 1 560 ? -1.577 -5.620 22.367 1.00 81.19 560 GLU A O 1
ATOM 4331 N N . ILE A 1 561 ? -1.937 -4.359 20.557 1.00 79.75 561 ILE A N 1
ATOM 4332 C CA . ILE A 1 561 ? -3.114 -3.662 21.079 1.00 79.75 561 ILE A CA 1
ATOM 4333 C C . ILE A 1 561 ? -4.261 -4.635 21.330 1.00 79.75 561 ILE A C 1
ATOM 4335 O O . ILE A 1 561 ? -4.912 -4.568 22.373 1.00 79.75 561 ILE A O 1
ATOM 4339 N N . ARG A 1 562 ? -4.535 -5.532 20.379 1.00 78.44 562 ARG A N 1
ATOM 4340 C CA . ARG A 1 562 ? -5.589 -6.537 20.520 1.00 78.44 562 ARG A CA 1
ATOM 4341 C C . ARG A 1 562 ? -5.282 -7.466 21.689 1.00 78.44 562 ARG A C 1
ATOM 4343 O O . ARG A 1 562 ? -6.187 -7.747 22.474 1.00 78.44 562 ARG A O 1
ATOM 4350 N N . ASP A 1 563 ? -4.037 -7.901 21.833 1.00 83.69 563 ASP A N 1
ATOM 4351 C CA . ASP A 1 563 ? -3.595 -8.784 22.910 1.00 83.69 563 ASP A CA 1
ATOM 4352 C C . ASP A 1 563 ? -3.648 -8.075 24.278 1.00 83.69 563 ASP A C 1
ATOM 4354 O O . ASP A 1 563 ? -4.136 -8.661 25.250 1.00 83.69 563 ASP A O 1
ATOM 4358 N N . ASP A 1 564 ? -3.243 -6.802 24.353 1.00 88.44 564 ASP A N 1
ATOM 4359 C CA . ASP A 1 564 ? -3.341 -5.942 25.544 1.00 88.44 564 ASP A CA 1
ATOM 4360 C C . ASP A 1 564 ? -4.800 -5.741 25.981 1.00 88.44 564 ASP A C 1
ATOM 4362 O O . ASP A 1 564 ? -5.180 -6.084 27.106 1.00 88.44 564 ASP A O 1
ATOM 4366 N N . VAL A 1 565 ? -5.660 -5.275 25.068 1.00 85.88 565 VAL A N 1
ATOM 4367 C CA . VAL A 1 565 ? -7.092 -5.065 25.336 1.00 85.88 565 VAL A CA 1
ATOM 4368 C C . VAL A 1 565 ? -7.762 -6.376 25.744 1.00 85.88 565 VAL A C 1
ATOM 4370 O O . VAL A 1 565 ? -8.500 -6.410 26.729 1.00 85.88 565 VAL A O 1
ATOM 4373 N N . THR A 1 566 ? -7.483 -7.478 25.042 1.00 86.00 566 THR A N 1
ATOM 4374 C CA . THR A 1 566 ? -8.041 -8.799 25.372 1.00 86.00 566 THR A CA 1
ATOM 4375 C C . THR A 1 566 ? -7.596 -9.259 26.759 1.00 86.00 566 THR A C 1
ATOM 4377 O O . THR A 1 566 ? -8.406 -9.772 27.535 1.00 86.00 566 THR A O 1
ATOM 4380 N N . SER A 1 567 ? -6.331 -9.034 27.116 1.00 90.69 567 SER A N 1
ATOM 4381 C CA . SER A 1 567 ? -5.798 -9.366 28.441 1.00 90.69 567 SER A CA 1
ATOM 4382 C C . SER A 1 567 ? -6.465 -8.541 29.544 1.00 90.69 567 SER A C 1
ATOM 4384 O O . SER A 1 567 ? -6.872 -9.094 30.568 1.00 90.69 567 SER A O 1
ATOM 4386 N N . ARG A 1 568 ? -6.661 -7.236 29.326 1.00 93.56 568 ARG A N 1
ATOM 4387 C CA . ARG A 1 568 ? -7.342 -6.344 30.279 1.00 93.56 568 ARG A CA 1
ATOM 4388 C C . ARG A 1 568 ? -8.831 -6.648 30.414 1.00 93.56 568 ARG A C 1
ATOM 4390 O O . ARG A 1 568 ? -9.354 -6.587 31.523 1.00 93.56 568 ARG A O 1
ATOM 4397 N N . ARG A 1 569 ? -9.505 -7.054 29.335 1.00 92.50 569 ARG A N 1
ATOM 4398 C CA . ARG A 1 569 ? -10.895 -7.538 29.384 1.00 92.50 569 ARG A CA 1
ATOM 4399 C C . ARG A 1 569 ? -11.024 -8.803 30.224 1.00 92.50 569 ARG A C 1
ATOM 4401 O O . ARG A 1 569 ? -11.865 -8.848 31.116 1.00 92.50 569 ARG A O 1
ATOM 4408 N N . LYS A 1 570 ? -10.144 -9.788 30.008 1.00 93.56 570 LYS A N 1
ATOM 4409 C CA . LYS A 1 570 ? -10.089 -11.000 30.842 1.00 93.56 570 LYS A CA 1
ATOM 4410 C C . LYS A 1 570 ? -9.823 -10.659 32.308 1.00 93.56 570 LYS A C 1
ATOM 4412 O O . LYS A 1 570 ? -10.443 -11.243 33.189 1.00 93.56 570 LYS A O 1
ATOM 4417 N N . ALA A 1 571 ? -8.941 -9.697 32.584 1.00 95.81 571 ALA A N 1
ATOM 4418 C CA . ALA A 1 571 ? -8.697 -9.228 33.947 1.00 95.81 571 ALA A CA 1
ATOM 4419 C C . ALA A 1 571 ? -9.941 -8.567 34.568 1.00 95.81 571 ALA A C 1
ATOM 4421 O O . ALA A 1 571 ? -10.282 -8.894 35.703 1.00 95.81 571 ALA A O 1
ATOM 4422 N N . ASN A 1 572 ? -10.641 -7.704 33.821 1.00 96.50 572 ASN A N 1
ATOM 4423 C CA . ASN A 1 572 ? -11.897 -7.076 34.245 1.00 96.50 572 ASN A CA 1
ATOM 4424 C C . ASN A 1 572 ? -12.939 -8.142 34.621 1.00 96.50 572 ASN A C 1
ATOM 4426 O O . ASN A 1 572 ? -13.498 -8.129 35.712 1.00 96.50 572 ASN A O 1
ATOM 4430 N N . GLU A 1 573 ? -13.130 -9.142 33.765 1.00 96.19 573 GLU A N 1
ATOM 4431 C CA . GLU A 1 573 ? -14.030 -10.258 34.044 1.00 96.19 573 GLU A CA 1
ATOM 4432 C C . GLU A 1 573 ? -13.620 -11.052 35.294 1.00 96.19 573 GLU A C 1
ATOM 4434 O O . GLU A 1 573 ? -14.438 -11.289 36.182 1.00 96.19 573 GLU A O 1
ATOM 4439 N N . GLN A 1 574 ? -12.340 -11.408 35.419 1.00 97.12 574 GLN A N 1
ATOM 4440 C CA . GLN A 1 574 ? -11.841 -12.137 36.585 1.00 97.12 574 GLN A CA 1
ATOM 4441 C C . GLN A 1 574 ? -11.974 -11.331 37.882 1.00 97.12 574 GLN A C 1
ATOM 4443 O O . GLN A 1 574 ? -12.239 -11.909 38.937 1.00 97.12 574 GLN A O 1
ATOM 4448 N N . PHE A 1 575 ? -11.812 -10.008 37.853 1.00 97.69 575 PHE A N 1
ATOM 4449 C CA . PHE A 1 575 ? -12.061 -9.172 39.027 1.00 97.69 575 PHE A CA 1
ATOM 4450 C C . PHE A 1 575 ? -13.531 -9.186 39.436 1.00 97.69 575 PHE A C 1
ATOM 4452 O O . PHE A 1 575 ? -13.808 -9.282 40.634 1.00 97.69 575 PHE A O 1
ATOM 4459 N N . THR A 1 576 ? -14.455 -9.185 38.475 1.00 97.69 576 THR A N 1
ATOM 4460 C CA . THR A 1 576 ? -15.892 -9.318 38.749 1.00 97.69 576 THR A CA 1
ATOM 4461 C C . THR A 1 576 ? -16.214 -10.676 39.358 1.00 97.69 576 THR A C 1
ATOM 4463 O O . THR A 1 576 ? -16.794 -10.725 40.440 1.00 97.69 576 THR A O 1
ATOM 4466 N N . ILE A 1 577 ? -15.767 -11.771 38.729 1.00 97.31 577 ILE A N 1
ATOM 4467 C CA . ILE A 1 577 ? -16.025 -13.145 39.197 1.00 97.31 577 ILE A CA 1
ATOM 4468 C C . ILE A 1 577 ? -15.525 -13.346 40.630 1.00 97.31 577 ILE A C 1
ATOM 4470 O O . ILE A 1 577 ? -16.215 -13.934 41.461 1.00 97.31 577 ILE A O 1
ATOM 4474 N N . ASN A 1 578 ? -14.343 -12.811 40.942 1.00 97.25 578 ASN A N 1
ATOM 4475 C CA . ASN A 1 578 ? -13.734 -12.922 42.265 1.00 97.25 578 ASN A CA 1
ATOM 4476 C C . ASN A 1 578 ? -14.322 -11.950 43.308 1.00 97.25 578 ASN A C 1
ATOM 4478 O O . ASN A 1 578 ? -13.795 -11.876 44.418 1.00 97.25 578 ASN A O 1
ATOM 4482 N N . GLY A 1 579 ? -15.356 -11.171 42.964 1.00 95.94 579 GLY A N 1
ATOM 4483 C CA . GLY A 1 579 ? -15.975 -10.189 43.862 1.00 95.94 579 GLY A CA 1
ATOM 4484 C C . GLY A 1 579 ? -15.044 -9.039 44.257 1.00 95.94 579 GLY A C 1
ATOM 4485 O O . GLY A 1 579 ? -15.232 -8.423 45.303 1.00 95.94 579 GLY A O 1
ATOM 4486 N N . LYS A 1 580 ? -14.007 -8.761 43.455 1.00 97.25 580 LYS A N 1
ATOM 4487 C CA . LYS A 1 580 ? -13.044 -7.676 43.711 1.00 97.25 580 LYS A CA 1
ATOM 4488 C C . LYS A 1 580 ? -13.545 -6.310 43.249 1.00 97.25 580 LYS A C 1
ATOM 4490 O O . LYS A 1 580 ? -12.947 -5.305 43.619 1.00 97.25 580 LYS A O 1
ATOM 4495 N N . GLN A 1 581 ? -14.607 -6.278 42.452 1.00 97.44 581 GLN A N 1
ATOM 4496 C CA . GLN A 1 581 ? -15.256 -5.058 41.986 1.00 97.44 581 GLN A CA 1
ATOM 4497 C C . GLN A 1 581 ? -16.772 -5.248 41.897 1.00 97.44 581 GLN A C 1
ATOM 4499 O O . GLN A 1 581 ? -17.255 -6.385 41.854 1.00 97.44 581 GLN A O 1
ATOM 4504 N N . SER A 1 582 ? -17.517 -4.141 41.879 1.00 97.12 582 SER A N 1
ATOM 4505 C CA . SER A 1 582 ? -18.965 -4.181 41.676 1.00 97.12 582 SER A CA 1
ATOM 4506 C C . SER A 1 582 ? -19.324 -4.422 40.204 1.00 97.12 582 SER A C 1
ATOM 4508 O O . SER A 1 582 ? -18.505 -4.255 39.300 1.00 97.12 582 SER A O 1
ATOM 4510 N N . LEU A 1 583 ? -20.579 -4.789 39.943 1.00 96.44 583 LEU A N 1
ATOM 4511 C CA . LEU A 1 583 ? -21.099 -4.919 38.578 1.00 96.44 583 LEU A CA 1
ATOM 4512 C C . LEU A 1 583 ? -21.116 -3.576 37.830 1.00 96.44 583 LEU A C 1
ATOM 4514 O O . LEU A 1 583 ? -20.971 -3.557 36.611 1.00 96.44 583 LEU A O 1
ATOM 4518 N N . VAL A 1 584 ? -21.257 -2.459 38.552 1.00 95.19 584 VAL A N 1
ATOM 4519 C CA . VAL A 1 584 ? -21.163 -1.110 37.971 1.00 95.19 584 VAL A CA 1
ATOM 4520 C C . VAL A 1 584 ? -19.717 -0.803 37.580 1.00 95.19 584 VAL A C 1
ATOM 4522 O O . VAL A 1 584 ? -19.482 -0.375 36.456 1.00 95.19 584 VAL A O 1
ATOM 4525 N N . ASP A 1 585 ? -18.740 -1.107 38.441 1.00 95.31 585 ASP A N 1
ATOM 4526 C CA . ASP A 1 585 ? -17.315 -0.907 38.121 1.00 95.31 585 ASP A CA 1
ATOM 4527 C C . ASP A 1 585 ? -16.883 -1.734 36.900 1.00 95.31 585 ASP A C 1
ATOM 4529 O O . ASP A 1 585 ? -16.114 -1.264 36.057 1.00 95.31 585 ASP A O 1
ATOM 4533 N N . PHE A 1 586 ? -17.418 -2.954 36.770 1.00 96.50 586 PHE A N 1
ATOM 4534 C CA . PHE A 1 586 ? -17.226 -3.787 35.585 1.00 96.50 586 PHE A CA 1
ATOM 4535 C C . PHE A 1 586 ? -17.741 -3.107 34.310 1.00 96.50 586 PHE A C 1
ATOM 4537 O O . PHE A 1 586 ? -17.015 -3.102 33.311 1.00 96.50 586 PHE A O 1
ATOM 4544 N N . ARG A 1 587 ? -18.961 -2.538 34.342 1.00 95.12 587 ARG A N 1
ATOM 4545 C CA . ARG A 1 587 ? -19.569 -1.813 33.209 1.00 95.12 587 ARG A CA 1
ATOM 4546 C C . ARG A 1 587 ? -18.715 -0.622 32.796 1.00 95.12 587 ARG A C 1
ATOM 4548 O O . ARG A 1 587 ? -18.359 -0.528 31.626 1.00 95.12 587 ARG A O 1
ATOM 4555 N N . GLU A 1 588 ? -18.315 0.216 33.750 1.00 92.56 588 GLU A N 1
ATOM 4556 C CA . GLU A 1 588 ? -17.495 1.399 33.460 1.00 92.56 588 GLU A CA 1
ATOM 4557 C C . GLU A 1 588 ? -16.120 1.019 32.895 1.00 92.56 588 GLU A C 1
ATOM 4559 O O . GLU A 1 588 ? -15.682 1.549 31.872 1.00 92.56 588 GLU A O 1
ATOM 4564 N N . THR A 1 589 ? -15.460 0.022 33.496 1.00 94.69 589 THR A N 1
ATOM 4565 C CA . THR A 1 589 ? -14.169 -0.481 32.999 1.00 94.69 589 THR A CA 1
ATOM 4566 C C . THR A 1 589 ? -14.306 -1.069 31.593 1.00 94.69 589 THR A C 1
ATOM 4568 O O . THR A 1 589 ? -13.443 -0.852 30.740 1.00 94.69 589 THR A O 1
ATOM 4571 N N . ARG A 1 590 ? -15.402 -1.788 31.314 1.00 94.31 590 ARG A N 1
ATOM 4572 C CA . ARG A 1 590 ? -15.702 -2.337 29.985 1.00 94.31 590 ARG A CA 1
ATOM 4573 C C . ARG A 1 590 ? -15.891 -1.221 28.953 1.00 94.31 590 ARG A C 1
ATOM 4575 O O . ARG A 1 590 ? -15.287 -1.307 27.886 1.00 94.31 590 ARG A O 1
ATOM 4582 N N . SER A 1 591 ? -16.675 -0.188 29.256 1.00 91.00 591 SER A N 1
ATOM 4583 C CA . SER A 1 591 ? -16.899 0.953 28.354 1.00 91.00 591 SER A CA 1
ATOM 4584 C C . SER A 1 591 ? -15.587 1.661 27.996 1.00 91.00 591 SER A C 1
ATOM 4586 O O . SER A 1 591 ? -15.325 1.923 26.820 1.00 91.00 591 SER A O 1
ATOM 4588 N N . GLY A 1 592 ? -14.702 1.862 28.981 1.00 91.00 592 GLY A N 1
ATOM 4589 C CA . GLY A 1 592 ? -13.360 2.406 28.749 1.00 91.00 592 GLY A CA 1
ATOM 4590 C C . GLY A 1 592 ? -12.500 1.531 27.827 1.00 91.00 592 GLY A C 1
ATOM 4591 O O . GLY A 1 592 ? -11.853 2.041 26.911 1.00 91.00 592 GLY A O 1
ATOM 4592 N N . LEU A 1 593 ? -12.536 0.205 28.008 1.00 92.06 593 LEU A N 1
ATOM 4593 C CA . LEU A 1 593 ? -11.807 -0.738 27.148 1.00 92.06 593 LEU A CA 1
ATOM 4594 C C . LEU A 1 593 ? -12.337 -0.754 25.708 1.00 92.06 593 LEU A C 1
ATOM 4596 O O . LEU A 1 593 ? -11.542 -0.871 24.778 1.00 92.06 593 LEU A O 1
ATOM 4600 N N . LEU A 1 594 ? -13.650 -0.613 25.505 1.00 87.50 594 LEU A N 1
ATOM 4601 C CA . LEU A 1 594 ? -14.246 -0.549 24.165 1.00 87.50 594 LEU A CA 1
ATOM 4602 C C . LEU A 1 594 ? -13.870 0.737 23.427 1.00 87.50 594 LEU A C 1
ATOM 4604 O O . LEU A 1 594 ? -13.554 0.683 22.238 1.00 87.50 594 LEU A O 1
ATOM 4608 N N . LYS A 1 595 ? -13.837 1.877 24.129 1.00 88.38 595 LYS A N 1
ATOM 4609 C CA . LYS A 1 595 ? -13.328 3.139 23.575 1.00 88.38 595 LYS A CA 1
ATOM 4610 C C . LYS A 1 595 ? -11.876 3.005 23.140 1.00 88.38 595 LYS A C 1
ATOM 4612 O O . LYS A 1 595 ? -11.537 3.335 22.008 1.00 88.38 595 LYS A O 1
ATOM 4617 N N . GLU A 1 596 ? -11.019 2.527 24.040 1.00 88.44 596 GLU A N 1
ATOM 4618 C CA . GLU A 1 596 ? -9.593 2.355 23.766 1.00 88.44 596 GLU A CA 1
ATOM 4619 C C . GLU A 1 596 ? -9.374 1.432 22.569 1.00 88.44 596 GLU A C 1
ATOM 4621 O O . GLU A 1 596 ? -8.572 1.732 21.689 1.00 88.44 596 GLU A O 1
ATOM 4626 N N . GLN A 1 597 ? -10.146 0.350 22.500 1.00 85.06 597 GLN A N 1
ATOM 4627 C CA . GLN A 1 597 ? -10.135 -0.558 21.371 1.00 85.06 597 GLN A CA 1
ATOM 4628 C C . GLN A 1 597 ? -10.533 0.129 20.062 1.00 85.06 597 GLN A C 1
ATOM 4630 O O . GLN A 1 597 ? -9.830 -0.043 19.073 1.00 85.06 597 GLN A O 1
ATOM 4635 N N . ARG A 1 598 ? -11.614 0.920 20.042 1.00 83.94 598 ARG A N 1
ATOM 4636 C CA . ARG A 1 598 ? -12.053 1.650 18.843 1.00 83.94 598 ARG A CA 1
ATOM 4637 C C . ARG A 1 598 ? -11.023 2.679 18.395 1.00 83.94 598 ARG A C 1
ATOM 4639 O O . ARG A 1 598 ? -10.570 2.594 17.264 1.00 83.94 598 ARG A O 1
ATOM 4646 N N . ILE A 1 599 ? -10.587 3.570 19.290 1.00 81.19 599 ILE A N 1
ATOM 4647 C CA . ILE A 1 599 ? -9.591 4.614 18.985 1.00 81.19 599 ILE A CA 1
ATOM 4648 C C . ILE A 1 599 ? -8.335 3.992 18.385 1.00 81.19 599 ILE A C 1
ATOM 4650 O O . ILE A 1 599 ? -7.792 4.474 17.393 1.00 81.19 599 ILE A O 1
ATOM 4654 N N . ARG A 1 600 ? -7.869 2.905 18.998 1.00 79.38 600 ARG A N 1
ATOM 4655 C CA . ARG A 1 600 ? -6.669 2.225 18.542 1.00 79.38 600 ARG A CA 1
ATOM 4656 C C . ARG A 1 600 ? -6.888 1.444 17.250 1.00 79.38 600 ARG A C 1
ATOM 4658 O O . ARG A 1 600 ? -5.949 1.321 16.486 1.00 79.38 600 ARG A O 1
ATOM 4665 N N . LEU A 1 601 ? -8.079 0.914 16.985 1.00 72.31 601 LEU A N 1
ATOM 4666 C CA . LEU A 1 601 ? -8.383 0.275 15.704 1.00 72.31 601 LEU A CA 1
ATOM 4667 C C . LEU A 1 601 ? -8.479 1.321 14.578 1.00 72.31 601 LEU A C 1
ATOM 4669 O O . LEU A 1 601 ? -7.865 1.119 13.532 1.00 72.31 601 LEU A O 1
ATOM 4673 N N . ASP A 1 602 ? -9.152 2.450 14.819 1.00 75.38 602 ASP A N 1
ATOM 4674 C CA . ASP A 1 602 ? -9.317 3.551 13.857 1.00 75.38 602 ASP A CA 1
ATOM 4675 C C . ASP A 1 602 ? -7.978 4.192 13.479 1.00 75.38 602 ASP A C 1
ATOM 4677 O O . ASP A 1 602 ? -7.740 4.502 12.312 1.00 75.38 602 ASP A O 1
ATOM 4681 N N . ALA A 1 603 ? -7.065 4.330 14.448 1.00 64.88 603 ALA A N 1
ATOM 4682 C CA . ALA A 1 603 ? -5.724 4.867 14.218 1.00 64.88 603 ALA A CA 1
ATOM 4683 C C . ALA A 1 603 ? -4.918 4.063 13.192 1.00 64.88 603 ALA A C 1
ATOM 4685 O O . ALA A 1 603 ? -3.945 4.577 12.643 1.00 64.88 603 ALA A O 1
ATOM 4686 N N . ILE A 1 604 ? -5.303 2.810 12.945 1.00 55.53 604 ILE A N 1
ATOM 4687 C CA . ILE A 1 604 ? -4.495 1.897 12.156 1.00 55.53 604 ILE A CA 1
ATOM 4688 C C . ILE A 1 604 ? -5.116 1.630 10.784 1.00 55.53 604 ILE A C 1
ATOM 4690 O O . ILE A 1 604 ? -4.436 1.135 9.891 1.00 55.53 604 ILE A O 1
ATOM 4694 N N . GLY A 1 605 ? -6.370 1.999 10.543 1.00 58.41 605 GLY A N 1
ATOM 4695 C CA . GLY A 1 605 ? -6.914 2.039 9.191 1.00 58.41 605 GLY A CA 1
ATOM 4696 C C . GLY A 1 605 ? -8.426 1.954 9.151 1.00 58.41 605 GLY A C 1
ATOM 4697 O O . GLY A 1 605 ? -9.062 1.440 10.065 1.00 58.41 605 GLY A O 1
ATOM 4698 N N . ASP A 1 606 ? -8.973 2.443 8.047 1.00 58.34 606 ASP A N 1
ATOM 4699 C CA . ASP A 1 606 ? -10.406 2.490 7.818 1.00 58.34 606 ASP A CA 1
ATOM 4700 C C . ASP A 1 606 ? -10.967 1.067 7.640 1.00 58.34 606 ASP A C 1
ATOM 4702 O O . ASP A 1 606 ? -10.489 0.295 6.803 1.00 58.34 606 ASP A O 1
ATOM 4706 N N . PHE A 1 607 ? -11.951 0.701 8.465 1.00 58.84 607 PHE A N 1
ATOM 4707 C CA . PHE A 1 607 ? -12.690 -0.560 8.335 1.00 58.84 607 PHE A CA 1
ATOM 4708 C C . PHE A 1 607 ? -13.822 -0.455 7.312 1.00 58.84 607 PHE A C 1
ATOM 4710 O O . PHE A 1 607 ? -14.547 -1.432 7.134 1.00 58.84 607 PHE A O 1
ATOM 4717 N N . SER A 1 608 ? -13.952 0.688 6.625 1.00 55.03 608 SER A N 1
ATOM 4718 C CA . SER A 1 608 ? -14.892 0.866 5.524 1.00 55.03 608 SER A CA 1
ATOM 4719 C C . SER A 1 608 ? -14.531 -0.057 4.355 1.00 55.03 608 SER A C 1
ATOM 4721 O O . SER A 1 608 ? -13.693 0.202 3.487 1.00 55.03 608 SER A O 1
ATOM 4723 N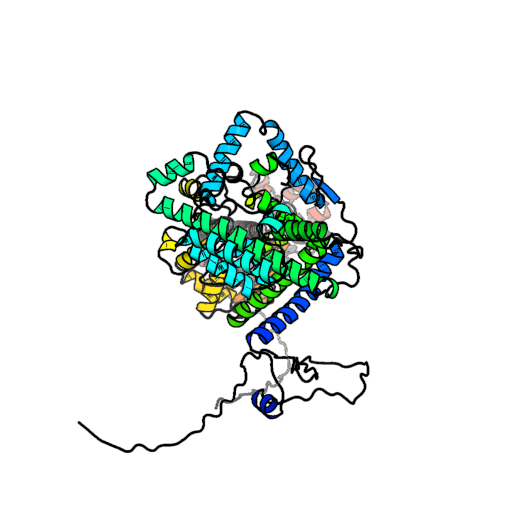 N . SER A 1 609 ? -15.153 -1.223 4.361 1.00 52.06 609 SER A N 1
ATOM 4724 C CA . SER A 1 609 ? -15.168 -2.126 3.232 1.00 52.06 609 SER A CA 1
ATOM 4725 C C . SER A 1 609 ? -16.315 -1.695 2.304 1.00 52.06 609 SER A C 1
ATOM 4727 O O . SER A 1 609 ? -17.363 -1.236 2.742 1.00 52.06 609 SER A O 1
ATOM 4729 N N . ASN A 1 610 ? -16.108 -1.759 0.986 1.00 52.25 610 ASN A N 1
ATOM 4730 C CA . ASN A 1 610 ? -17.130 -1.367 0.002 1.00 52.25 610 ASN A CA 1
ATOM 4731 C C . ASN A 1 610 ? -18.200 -2.462 -0.215 1.00 52.25 610 ASN A C 1
ATOM 4733 O O . ASN A 1 610 ? -18.970 -2.376 -1.177 1.00 52.25 610 ASN A O 1
ATOM 4737 N N . THR A 1 611 ? -18.229 -3.522 0.601 1.00 55.66 611 THR A N 1
ATOM 4738 C CA . THR A 1 611 ? -19.175 -4.635 0.453 1.00 55.66 611 THR A CA 1
ATOM 4739 C C . THR A 1 611 ? -20.326 -4.517 1.446 1.00 55.66 611 THR A C 1
ATOM 4741 O O . THR A 1 611 ? -20.141 -4.658 2.634 1.00 55.66 611 THR A O 1
ATOM 4744 N N . ASN A 1 612 ? -21.567 -4.333 0.991 1.00 73.38 612 ASN A N 1
ATOM 4745 C CA . ASN A 1 612 ? -22.728 -4.326 1.898 1.00 73.38 612 ASN A CA 1
ATOM 4746 C C . ASN A 1 612 ? -23.062 -5.748 2.398 1.00 73.38 612 ASN A C 1
ATOM 4748 O O . ASN A 1 612 ? -24.019 -6.365 1.922 1.00 73.38 612 ASN A O 1
ATOM 4752 N N . THR A 1 613 ? -22.257 -6.292 3.311 1.00 83.56 613 THR A N 1
ATOM 4753 C CA . THR A 1 613 ? -22.535 -7.553 4.011 1.00 83.56 613 THR A CA 1
ATOM 4754 C C . THR A 1 613 ? -23.324 -7.288 5.297 1.00 83.56 613 THR A C 1
ATOM 4756 O O . THR A 1 613 ? -23.219 -6.220 5.898 1.00 83.56 613 THR A O 1
ATOM 4759 N N . GLN A 1 614 ? -24.120 -8.262 5.750 1.00 89.50 614 GLN A N 1
ATOM 4760 C CA . GLN A 1 614 ? -24.895 -8.140 6.996 1.00 89.50 614 GLN A CA 1
ATOM 4761 C C . GLN A 1 614 ? -23.979 -7.919 8.213 1.00 89.50 614 GLN A C 1
ATOM 4763 O O . GLN A 1 614 ? -24.329 -7.202 9.147 1.00 89.50 614 GLN A O 1
ATOM 4768 N N . GLN A 1 615 ? -22.796 -8.527 8.185 1.00 87.38 615 GLN A N 1
ATOM 4769 C CA . GLN A 1 615 ? -21.748 -8.407 9.188 1.00 87.38 615 GLN A CA 1
ATOM 4770 C C . GLN A 1 615 ? -21.162 -6.994 9.252 1.00 87.38 615 GLN A C 1
ATOM 4772 O O . GLN A 1 615 ? -20.890 -6.494 10.343 1.00 87.38 615 GLN A O 1
ATOM 4777 N N . GLU A 1 616 ? -20.985 -6.344 8.102 1.00 84.94 616 GLU A N 1
ATOM 4778 C CA . GLU A 1 616 ? -20.583 -4.937 8.043 1.00 84.94 616 GLU A CA 1
ATOM 4779 C C . GLU A 1 616 ? -21.681 -4.034 8.599 1.00 84.94 616 GLU A C 1
ATOM 4781 O O . GLU A 1 616 ? -21.390 -3.197 9.447 1.00 84.94 616 GLU A O 1
ATOM 4786 N N . GLU A 1 617 ? -22.952 -4.286 8.266 1.00 89.50 617 GLU A N 1
ATOM 4787 C CA . GLU A 1 617 ? -24.069 -3.558 8.880 1.00 89.50 617 GLU A CA 1
ATOM 4788 C C . GLU A 1 617 ? -24.098 -3.722 10.411 1.00 89.50 617 GLU A C 1
ATOM 4790 O O . GLU A 1 617 ? -24.377 -2.759 11.132 1.00 89.50 617 GLU A O 1
ATOM 4795 N N . TRP A 1 618 ? -23.791 -4.914 10.937 1.00 93.50 618 TRP A N 1
ATOM 4796 C CA . TRP A 1 618 ? -23.680 -5.144 12.382 1.00 93.50 618 TRP A CA 1
ATOM 4797 C C . TRP A 1 618 ? -22.527 -4.359 13.009 1.00 93.50 618 TRP A C 1
ATOM 4799 O O . TRP A 1 618 ? -22.726 -3.742 14.055 1.00 93.50 618 TRP A O 1
ATOM 4809 N N . LEU A 1 619 ? -21.347 -4.349 12.383 1.00 90.06 619 LEU A N 1
ATOM 4810 C CA . LEU A 1 619 ? -20.194 -3.584 12.867 1.00 90.06 619 LEU A CA 1
ATOM 4811 C C . LEU A 1 619 ? -20.471 -2.084 12.836 1.00 90.06 619 LEU A C 1
ATOM 4813 O O . LEU A 1 619 ? -20.293 -1.417 13.854 1.00 90.06 619 LEU A O 1
ATOM 4817 N N . ASP A 1 620 ? -20.960 -1.569 11.713 1.00 90.00 620 ASP A N 1
ATOM 4818 C CA . ASP A 1 620 ? -21.241 -0.149 11.530 1.00 90.00 620 ASP A CA 1
ATOM 4819 C C . ASP A 1 620 ? -22.307 0.328 12.512 1.00 90.00 620 ASP A C 1
ATOM 4821 O O . ASP A 1 620 ? -22.129 1.328 13.206 1.00 90.00 620 ASP A O 1
ATOM 4825 N N . SER A 1 621 ? -23.417 -0.406 12.635 1.00 94.56 621 SER A N 1
ATOM 4826 C CA . SER A 1 621 ? -24.476 -0.043 13.581 1.00 94.56 621 SER A CA 1
ATOM 4827 C C . SER A 1 621 ? -24.022 -0.136 15.042 1.00 94.56 621 SER A C 1
ATOM 4829 O O . SER A 1 621 ? -24.392 0.729 15.836 1.00 94.56 621 SER A O 1
ATOM 4831 N N . TYR A 1 622 ? -23.178 -1.109 15.401 1.00 94.38 622 TYR A N 1
ATOM 4832 C CA . TYR A 1 622 ? -22.596 -1.200 16.741 1.00 94.38 622 TYR A CA 1
ATOM 4833 C C . TYR A 1 622 ? -21.613 -0.055 17.031 1.00 94.38 622 TYR A C 1
ATOM 4835 O O . TYR A 1 622 ? -21.659 0.550 18.105 1.00 94.38 622 TYR A O 1
ATOM 4843 N N . PHE A 1 623 ? -20.735 0.290 16.086 1.00 92.12 623 PHE A N 1
ATOM 4844 C CA . PHE A 1 623 ? -19.793 1.396 16.264 1.00 92.12 623 PHE A CA 1
ATOM 4845 C C . PHE A 1 623 ? -20.491 2.756 16.294 1.00 92.12 623 PHE A C 1
ATOM 4847 O O . PHE A 1 623 ? -20.120 3.597 17.108 1.00 92.12 623 PHE A O 1
ATOM 4854 N N . ASN A 1 624 ? -21.571 2.936 15.532 1.00 93.56 624 ASN A N 1
ATOM 4855 C CA . ASN A 1 624 ? -22.424 4.121 15.635 1.00 93.56 624 ASN A CA 1
ATOM 4856 C C . ASN A 1 624 ? -23.028 4.276 17.041 1.00 93.56 624 ASN A C 1
ATOM 4858 O O . ASN A 1 624 ? -23.140 5.394 17.549 1.00 93.56 624 ASN A O 1
ATOM 4862 N N . ILE A 1 625 ? -23.393 3.174 17.708 1.00 95.31 625 ILE A N 1
ATOM 4863 C CA . ILE A 1 625 ? -23.835 3.210 19.111 1.00 95.31 625 ILE A CA 1
ATOM 4864 C C . ILE A 1 625 ? -22.688 3.646 20.021 1.00 95.31 625 ILE A C 1
ATOM 4866 O O . ILE A 1 625 ? -22.884 4.506 20.877 1.00 95.31 625 ILE A O 1
ATOM 4870 N N . LEU A 1 626 ? -21.486 3.097 19.825 1.00 93.31 626 LEU A N 1
ATOM 4871 C CA . LEU A 1 626 ? -20.311 3.472 20.610 1.00 93.31 626 LEU A CA 1
ATOM 4872 C C . LEU A 1 626 ? -19.987 4.968 20.471 1.00 93.31 626 LEU A C 1
ATOM 4874 O O . LEU A 1 626 ? -19.762 5.626 21.480 1.00 93.31 626 LEU A O 1
ATOM 4878 N N . GLU A 1 627 ? -19.996 5.499 19.248 1.00 92.06 627 GLU A N 1
ATOM 4879 C CA . GLU A 1 627 ? -19.715 6.906 18.940 1.00 92.06 627 GLU A CA 1
ATOM 4880 C C . GLU A 1 627 ? -20.801 7.848 19.470 1.00 92.06 627 GLU A C 1
ATOM 4882 O O . GLU A 1 627 ? -20.490 8.820 20.153 1.00 92.06 627 GLU A O 1
ATOM 4887 N N . SER A 1 628 ? -22.079 7.531 19.244 1.00 94.19 628 SER A N 1
ATOM 4888 C CA . SER A 1 628 ? -23.202 8.339 19.754 1.00 94.19 628 SER A CA 1
ATOM 4889 C C . SER A 1 628 ? -23.356 8.303 21.277 1.00 94.19 628 SER A C 1
ATOM 4891 O O . SER A 1 628 ? -24.074 9.128 21.839 1.00 94.19 628 SER A O 1
ATOM 4893 N N . SER A 1 629 ? -22.671 7.374 21.947 1.00 94.75 629 SER A N 1
ATOM 4894 C CA . SER A 1 629 ? -22.652 7.262 23.407 1.00 94.75 629 SER A CA 1
ATOM 4895 C C . SER A 1 629 ? -21.433 7.927 24.047 1.00 94.75 629 SER A C 1
ATOM 4897 O O . SER A 1 629 ? -21.241 7.790 25.254 1.00 94.75 629 SER A O 1
ATOM 4899 N N . GLN A 1 630 ? -20.589 8.619 23.278 1.00 93.38 630 GLN A N 1
ATOM 4900 C CA . GLN A 1 630 ? -19.448 9.353 23.825 1.00 93.38 630 GLN A CA 1
ATOM 4901 C C . GLN A 1 630 ? -19.899 10.663 24.477 1.00 93.38 630 GLN A C 1
ATOM 4903 O O . GLN A 1 630 ? -20.716 11.405 23.939 1.00 93.38 630 GLN A O 1
ATOM 4908 N N . ASP A 1 631 ? -19.340 10.960 25.645 1.00 87.81 631 ASP A N 1
ATOM 4909 C CA . ASP A 1 631 ? -19.461 12.263 26.287 1.00 87.81 631 ASP A CA 1
ATOM 4910 C C . ASP A 1 631 ? -18.694 13.315 25.472 1.00 87.81 631 ASP A C 1
ATOM 4912 O O . ASP A 1 631 ? -17.517 13.137 25.167 1.00 87.81 631 ASP A O 1
ATOM 4916 N N . GLU A 1 632 ? -19.347 14.427 25.127 1.00 86.88 632 GLU A N 1
ATOM 4917 C CA . GLU A 1 632 ? -18.787 15.443 24.220 1.00 86.88 632 GLU A CA 1
ATOM 4918 C C . GLU A 1 632 ? -17.481 16.079 24.732 1.00 86.88 632 GLU A C 1
ATOM 4920 O O . GLU A 1 632 ? -16.700 16.611 23.944 1.00 86.88 632 GLU A O 1
ATOM 4925 N N . ILE A 1 633 ? -17.239 16.051 26.048 1.00 82.62 633 ILE A N 1
ATOM 4926 C CA . ILE A 1 633 ? -16.112 16.742 26.684 1.00 82.62 633 ILE A CA 1
ATOM 4927 C C . ILE A 1 633 ? -14.917 15.800 26.858 1.00 82.62 633 ILE A C 1
ATOM 4929 O O . ILE A 1 633 ? -13.790 16.145 26.506 1.00 82.62 633 ILE A O 1
ATOM 4933 N N . SER A 1 634 ? -15.146 14.625 27.439 1.00 85.38 634 SER A N 1
ATOM 4934 C CA . SER A 1 634 ? -14.106 13.623 27.718 1.00 85.38 634 SER A CA 1
ATOM 4935 C C . SER A 1 634 ? -13.844 12.688 26.533 1.00 85.38 634 SER A C 1
ATOM 4937 O O . SER A 1 634 ? -12.803 12.025 26.459 1.00 85.38 634 SER A O 1
ATOM 4939 N N . GLY A 1 635 ? -14.812 12.587 25.619 1.00 87.00 635 GLY A N 1
ATOM 4940 C CA . GLY A 1 635 ? -14.899 11.541 24.607 1.00 87.00 635 GLY A CA 1
ATOM 4941 C C . GLY A 1 635 ? -15.079 10.144 25.203 1.00 87.00 635 GLY A C 1
ATOM 4942 O O . GLY A 1 635 ? -14.902 9.165 24.484 1.00 87.00 635 GLY A O 1
ATOM 4943 N N . ASP A 1 636 ? -15.251 9.994 26.526 1.00 87.56 636 ASP A N 1
ATOM 4944 C CA . ASP A 1 636 ? -15.440 8.694 27.182 1.00 87.56 636 ASP A CA 1
ATOM 4945 C C . ASP A 1 636 ? -16.822 8.132 26.851 1.00 87.56 636 ASP A C 1
ATOM 4947 O O . ASP A 1 636 ? -17.793 8.877 26.744 1.00 87.56 636 ASP A O 1
ATOM 4951 N N . VAL A 1 637 ? -16.922 6.813 26.673 1.00 91.44 637 VAL A N 1
ATOM 4952 C CA . VAL A 1 637 ? -18.215 6.165 26.425 1.00 91.44 637 VAL A CA 1
ATOM 4953 C C . VAL A 1 637 ? -19.025 6.212 27.716 1.00 91.44 637 VAL A C 1
ATOM 4955 O O . VAL A 1 637 ? -18.652 5.597 28.714 1.00 91.44 637 VAL A O 1
ATOM 4958 N N . ASN A 1 638 ? -20.141 6.932 27.688 1.00 91.62 638 ASN A N 1
ATOM 4959 C CA . ASN A 1 638 ? -21.100 6.973 28.776 1.00 91.62 638 ASN A CA 1
ATOM 4960 C C . ASN A 1 638 ? -21.855 5.639 28.822 1.00 91.62 638 ASN A C 1
ATOM 4962 O O . ASN A 1 638 ? -22.677 5.351 27.951 1.00 91.62 638 ASN A O 1
ATOM 4966 N N . SER A 1 639 ? -21.580 4.833 29.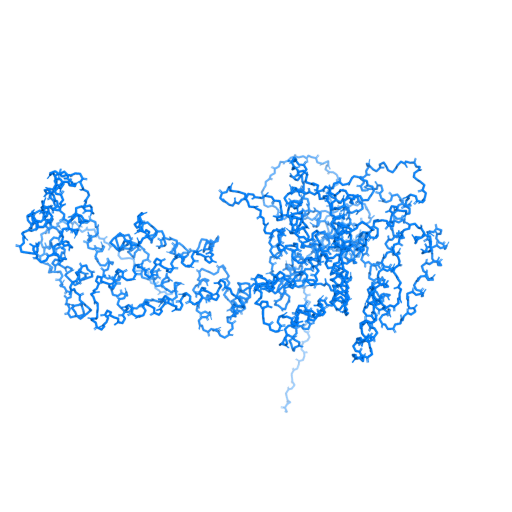849 1.00 91.56 639 SER A N 1
ATOM 4967 C CA . SER A 1 639 ? -22.142 3.487 30.007 1.00 91.56 639 SER A CA 1
ATOM 4968 C C . SER A 1 639 ? -23.677 3.462 30.001 1.00 91.56 639 SER A C 1
ATOM 4970 O O . SER A 1 639 ? -24.270 2.523 29.477 1.00 91.56 639 SER A O 1
ATOM 4972 N N . ASP A 1 640 ? -24.341 4.494 30.528 1.00 91.19 640 ASP A N 1
ATOM 4973 C CA . ASP A 1 640 ? -25.805 4.552 30.567 1.00 91.19 640 ASP A CA 1
ATOM 4974 C C . ASP A 1 640 ? -26.412 4.891 29.195 1.00 91.19 640 ASP A C 1
ATOM 4976 O O . ASP A 1 640 ? -27.428 4.301 28.812 1.00 91.19 640 ASP A O 1
ATOM 4980 N N . LEU A 1 641 ? -25.791 5.803 28.435 1.00 92.50 641 LEU A N 1
ATOM 4981 C CA . LEU A 1 641 ? -26.196 6.084 27.049 1.00 92.50 641 LEU A CA 1
ATOM 4982 C C . LEU A 1 641 ? -25.945 4.869 26.155 1.00 92.50 641 LEU A C 1
ATOM 4984 O O . LEU A 1 641 ? -26.831 4.467 25.399 1.00 92.50 641 LEU A O 1
ATOM 4988 N N . PHE A 1 642 ? -24.778 4.246 26.317 1.00 95.06 642 PHE A N 1
ATOM 4989 C CA . PHE A 1 642 ? -24.392 3.060 25.571 1.00 95.06 642 PHE A CA 1
ATOM 4990 C C . PHE A 1 642 ? -25.361 1.905 25.803 1.00 95.06 642 PHE A C 1
ATOM 4992 O O . PHE A 1 642 ? -25.830 1.311 24.840 1.00 95.06 642 PHE A O 1
ATOM 4999 N N . ASP A 1 643 ? -25.742 1.622 27.048 1.00 95.50 643 ASP A N 1
ATOM 5000 C CA . ASP A 1 643 ? -26.707 0.558 27.346 1.00 95.50 643 ASP A CA 1
ATOM 5001 C C . ASP A 1 643 ? -28.102 0.847 26.799 1.00 95.50 643 ASP A C 1
ATOM 5003 O O . ASP A 1 643 ? -28.762 -0.051 26.276 1.00 95.50 643 ASP A O 1
ATOM 5007 N N . THR A 1 644 ? -28.534 2.106 26.891 1.00 94.50 644 THR A N 1
ATOM 5008 C CA . THR A 1 644 ? -29.831 2.559 26.374 1.00 94.50 644 THR A CA 1
ATOM 5009 C C . THR A 1 644 ? -29.920 2.379 24.860 1.00 94.50 644 THR A C 1
ATOM 5011 O O . THR A 1 644 ? -30.978 2.028 24.344 1.00 94.50 644 THR A O 1
ATOM 5014 N N . ALA A 1 645 ? -28.817 2.594 24.143 1.00 96.00 645 ALA A N 1
ATOM 5015 C CA . ALA A 1 645 ? -28.744 2.414 22.698 1.00 96.00 645 ALA A CA 1
ATOM 5016 C C . ALA A 1 645 ? -28.466 0.954 22.289 1.00 96.00 645 ALA A C 1
ATOM 5018 O O . ALA A 1 645 ? -29.011 0.472 21.293 1.00 96.00 645 ALA A O 1
ATOM 5019 N N . LEU A 1 646 ? -27.664 0.223 23.069 1.00 96.12 646 LEU A N 1
ATOM 5020 C CA . LEU A 1 646 ? -27.300 -1.160 22.780 1.00 96.12 646 LEU A CA 1
ATOM 5021 C C . LEU A 1 646 ? -28.460 -2.129 23.018 1.00 96.12 646 LEU A C 1
ATOM 5023 O O . LEU A 1 646 ? -28.623 -3.073 22.249 1.00 96.12 646 LEU A O 1
ATOM 5027 N N . ALA A 1 647 ? -29.274 -1.939 24.055 1.00 96.06 647 ALA A N 1
ATOM 5028 C CA . ALA A 1 647 ? -30.316 -2.911 24.377 1.00 96.06 647 ALA A CA 1
ATOM 5029 C C . ALA A 1 647 ? -31.373 -3.077 23.249 1.00 96.06 647 ALA A C 1
ATOM 5031 O O . ALA A 1 647 ? -31.623 -4.220 22.851 1.00 96.06 647 ALA A O 1
ATOM 5032 N N . PRO A 1 648 ? -31.881 -1.999 22.611 1.00 95.62 648 PRO A N 1
ATOM 5033 C CA . PRO A 1 648 ? -32.710 -2.107 21.404 1.00 95.62 648 PRO A CA 1
ATOM 5034 C C . PRO A 1 648 ? -31.974 -2.718 20.203 1.00 95.62 648 PRO A C 1
ATOM 5036 O O . PRO A 1 648 ? -32.569 -3.430 19.386 1.00 95.62 648 PRO A O 1
ATOM 5039 N N . TRP A 1 649 ? -30.668 -2.460 20.080 1.00 96.62 649 TRP A N 1
ATOM 5040 C CA . TRP A 1 649 ? -29.839 -3.059 19.033 1.00 96.62 649 TRP A CA 1
ATOM 5041 C C . TRP A 1 649 ? -29.720 -4.575 19.212 1.00 96.62 649 TRP A C 1
ATOM 5043 O O . TRP A 1 649 ? -29.850 -5.306 18.231 1.00 96.62 649 TRP A O 1
ATOM 5053 N N . LEU A 1 650 ? -29.579 -5.060 20.450 1.00 96.12 650 LEU A N 1
ATOM 5054 C CA . LEU A 1 650 ? -29.589 -6.489 20.781 1.00 96.12 650 LEU A CA 1
ATOM 5055 C C . LEU A 1 650 ? -30.944 -7.134 20.492 1.00 96.12 650 LEU A C 1
ATOM 5057 O O . LEU A 1 650 ? -30.992 -8.255 19.988 1.00 96.12 650 LEU A O 1
ATOM 5061 N N . ALA A 1 651 ? -32.045 -6.438 20.780 1.00 92.12 651 ALA A N 1
ATOM 5062 C CA . ALA A 1 651 ? -33.384 -6.920 20.453 1.00 92.12 651 ALA A CA 1
ATOM 5063 C C . ALA A 1 651 ? -33.605 -7.036 18.932 1.00 92.12 651 ALA A C 1
ATOM 5065 O O . ALA A 1 651 ? -34.294 -7.948 18.475 1.00 92.12 651 ALA A O 1
ATOM 5066 N N . THR A 1 652 ? -33.000 -6.134 18.154 1.00 95.12 652 THR A N 1
ATOM 5067 C CA . THR A 1 652 ? -33.144 -6.080 16.691 1.00 95.12 652 THR A CA 1
ATOM 5068 C C . THR A 1 652 ? -32.240 -7.082 15.974 1.00 95.12 652 THR A C 1
ATOM 5070 O O . THR A 1 652 ? -32.706 -7.805 15.096 1.00 95.12 652 THR A O 1
ATOM 5073 N N . ASN A 1 653 ? -30.958 -7.134 16.342 1.00 95.69 653 ASN A N 1
ATOM 5074 C CA . ASN A 1 653 ? -29.937 -7.911 15.631 1.00 95.69 653 ASN A CA 1
ATOM 5075 C C . ASN A 1 653 ? -29.671 -9.284 16.267 1.00 95.69 653 ASN A C 1
ATOM 5077 O O . ASN A 1 653 ? -29.118 -10.175 15.626 1.00 95.69 653 ASN A O 1
ATOM 5081 N N . GLY A 1 654 ? -30.099 -9.484 17.513 1.00 94.31 654 GLY A N 1
ATOM 5082 C CA . GLY A 1 654 ? -29.939 -10.740 18.233 1.00 94.31 654 GLY A CA 1
ATOM 5083 C C . GLY A 1 654 ? -28.523 -10.980 18.760 1.00 94.31 654 GLY A C 1
ATOM 5084 O O . GLY A 1 654 ? -27.602 -10.182 18.595 1.00 94.31 654 GLY A O 1
ATOM 5085 N N . LYS A 1 655 ? -28.364 -12.127 19.429 1.00 92.00 655 LYS A N 1
ATOM 5086 C CA . LYS A 1 655 ? -27.096 -12.541 20.043 1.00 92.00 655 LYS A CA 1
ATOM 5087 C C . LYS A 1 655 ? -26.012 -12.856 19.009 1.00 92.00 655 LYS A C 1
ATOM 5089 O O . LYS A 1 655 ? -24.853 -12.580 19.263 1.00 92.00 655 LYS A O 1
ATOM 5094 N N . GLU A 1 656 ? -26.392 -13.361 17.838 1.00 91.75 656 GLU A N 1
ATOM 5095 C CA . GLU A 1 656 ? -25.457 -13.707 16.760 1.00 91.75 656 GLU A CA 1
ATOM 5096 C C . GLU A 1 656 ? -24.665 -12.487 16.263 1.00 91.75 656 GLU A C 1
ATOM 5098 O O . GLU A 1 656 ? -23.446 -12.556 16.126 1.00 91.75 656 GLU A O 1
ATOM 5103 N N . ALA A 1 657 ? -25.331 -11.339 16.097 1.00 93.62 657 ALA A N 1
ATOM 5104 C CA . ALA A 1 657 ? -24.667 -10.091 15.733 1.00 93.62 657 ALA A CA 1
ATOM 5105 C C . ALA A 1 657 ? -23.695 -9.613 16.819 1.00 93.62 657 ALA A C 1
ATOM 5107 O O . ALA A 1 657 ? -22.587 -9.170 16.520 1.00 93.62 657 ALA A O 1
ATOM 5108 N N . LEU A 1 658 ? -24.092 -9.718 18.090 1.00 93.00 658 LEU A N 1
ATOM 5109 C CA . LEU A 1 658 ? -23.234 -9.359 19.217 1.00 93.00 658 LEU A CA 1
ATOM 5110 C C . LEU A 1 658 ? -22.009 -10.280 19.306 1.00 93.00 658 LEU A C 1
ATOM 5112 O O . LEU A 1 658 ? -20.888 -9.791 19.449 1.00 93.00 658 LEU A O 1
ATOM 5116 N N . ASP A 1 659 ? -22.220 -11.594 19.207 1.00 90.31 659 ASP A N 1
ATOM 5117 C CA . ASP A 1 659 ? -21.159 -12.599 19.205 1.00 90.31 659 ASP A CA 1
ATOM 5118 C C . ASP A 1 659 ? -20.160 -12.284 18.086 1.00 90.31 659 ASP A C 1
ATOM 5120 O O . ASP A 1 659 ? -18.960 -12.205 18.352 1.00 90.31 659 ASP A O 1
ATOM 5124 N N . PHE A 1 660 ? -20.657 -11.979 16.880 1.00 88.75 660 PHE A N 1
ATOM 5125 C CA . PHE A 1 660 ? -19.839 -11.575 15.740 1.00 88.75 660 PHE A CA 1
ATOM 5126 C C . PHE A 1 660 ? -19.019 -10.310 16.015 1.00 88.75 660 PHE A C 1
ATOM 5128 O O . PHE A 1 660 ? -17.811 -10.309 15.787 1.00 88.75 660 PHE A O 1
ATOM 5135 N N . VAL A 1 661 ? -19.632 -9.238 16.529 1.00 90.44 661 VAL A N 1
ATOM 5136 C CA . VAL A 1 661 ? -18.922 -7.986 16.849 1.00 90.44 661 VAL A CA 1
ATOM 5137 C C . VAL A 1 661 ? -17.810 -8.244 17.872 1.00 90.44 661 VAL A C 1
ATOM 5139 O O . VAL A 1 661 ? -16.677 -7.790 17.707 1.00 90.44 661 VAL A O 1
ATOM 5142 N N . HIS A 1 662 ? -18.093 -9.011 18.923 1.00 88.25 662 HIS A N 1
ATOM 5143 C CA . HIS A 1 662 ? -17.114 -9.316 19.968 1.00 88.25 662 HIS A CA 1
ATOM 5144 C C . HIS A 1 662 ? -16.004 -10.255 19.510 1.00 88.25 662 HIS A C 1
ATOM 5146 O O . HIS A 1 662 ? -14.845 -10.115 19.929 1.00 88.25 662 HIS A O 1
ATOM 5152 N N . GLU A 1 663 ? -16.339 -11.196 18.633 1.00 83.56 663 GLU A N 1
ATOM 5153 C CA . GLU A 1 663 ? -15.362 -11.971 17.893 1.00 83.56 663 GLU A CA 1
ATOM 5154 C C . GLU A 1 663 ? -14.498 -11.051 17.038 1.00 83.56 663 GLU A C 1
ATOM 5156 O O . GLU A 1 663 ? -13.280 -11.066 17.170 1.00 83.56 663 GLU A O 1
ATOM 5161 N N . PHE A 1 664 ? -15.077 -10.186 16.215 1.00 83.62 664 PHE A N 1
ATOM 5162 C CA . PHE A 1 664 ? -14.331 -9.276 15.353 1.00 83.62 664 PHE A CA 1
ATOM 5163 C C . PHE A 1 664 ? -13.329 -8.413 16.141 1.00 83.62 664 PHE A C 1
ATOM 5165 O O . PHE A 1 664 ? -12.158 -8.279 15.762 1.00 83.62 664 PHE A O 1
ATOM 5172 N N . LEU A 1 665 ? -13.749 -7.931 17.312 1.00 82.44 665 LEU A N 1
ATOM 5173 C CA . LEU A 1 665 ? -12.914 -7.207 18.271 1.00 82.44 665 LEU A CA 1
ATOM 5174 C C . LEU A 1 665 ? -11.840 -8.087 18.953 1.00 82.44 665 LEU A C 1
ATOM 5176 O O . LEU A 1 665 ? -10.955 -7.585 19.634 1.00 82.44 665 LEU A O 1
ATOM 5180 N N . GLY A 1 666 ? -11.835 -9.399 18.746 1.00 73.69 666 GLY A N 1
ATOM 5181 C CA . GLY A 1 666 ? -10.761 -10.307 19.159 1.00 73.69 666 GLY A CA 1
ATOM 5182 C C . GLY A 1 666 ? -10.859 -10.827 20.591 1.00 73.69 666 GLY A C 1
ATOM 5183 O O . GLY A 1 666 ? -9.989 -11.586 21.004 1.00 73.69 666 GLY A O 1
ATOM 5184 N N . ALA A 1 667 ? -11.907 -10.464 21.328 1.00 72.94 667 ALA A N 1
ATOM 5185 C CA . ALA A 1 667 ? -12.043 -10.827 22.736 1.00 72.94 667 ALA A CA 1
ATOM 5186 C C . ALA A 1 667 ? -12.967 -12.031 22.969 1.00 72.94 667 ALA A C 1
ATOM 5188 O O . ALA A 1 667 ? -12.765 -12.765 23.937 1.00 72.94 667 ALA A O 1
ATOM 5189 N N . GLY A 1 668 ? -13.959 -12.236 22.090 1.00 81.88 668 GLY A N 1
ATOM 5190 C CA . GLY A 1 668 ? -15.103 -13.102 22.388 1.00 81.88 668 GLY A CA 1
ATOM 5191 C C . GLY A 1 668 ? -15.953 -12.549 23.543 1.00 81.88 668 GLY A C 1
ATOM 5192 O O . GLY A 1 668 ? -15.609 -11.531 24.150 1.00 81.88 668 GLY A O 1
ATOM 5193 N N . LEU A 1 669 ? -17.079 -13.202 23.837 1.00 87.69 669 LEU A N 1
ATOM 5194 C CA . LEU A 1 669 ? -17.879 -12.898 25.025 1.00 87.69 669 LEU A CA 1
ATOM 5195 C C . LEU A 1 669 ? -17.450 -13.774 26.200 1.00 87.69 669 LEU A C 1
ATOM 5197 O O . LEU A 1 669 ? -17.472 -15.002 26.116 1.00 87.69 669 LEU A O 1
ATOM 5201 N N . GLY A 1 670 ? -17.090 -13.121 27.302 1.00 92.81 670 GLY A N 1
ATOM 5202 C CA . GLY A 1 670 ? -16.940 -13.770 28.600 1.00 92.81 670 GLY A CA 1
ATOM 5203 C C . GLY A 1 670 ? -18.285 -14.189 29.206 1.00 92.81 670 GLY A C 1
ATOM 5204 O O . GLY A 1 670 ? -19.348 -13.764 28.751 1.00 92.81 670 GLY A O 1
ATOM 5205 N N . GLU A 1 671 ? -18.248 -14.987 30.270 1.00 95.62 671 GLU A N 1
ATOM 5206 C CA . GLU A 1 671 ? -19.427 -15.379 31.052 1.00 95.62 671 GLU A CA 1
ATOM 5207 C C . GLU A 1 671 ? -20.127 -14.158 31.667 1.00 95.62 671 GLU A C 1
ATOM 5209 O O . GLU A 1 671 ? -21.342 -14.002 31.527 1.00 95.62 671 GLU A O 1
ATOM 5214 N N . VAL A 1 672 ? -19.363 -13.269 32.311 1.00 96.50 672 VAL A N 1
ATOM 5215 C CA . VAL A 1 672 ? -19.910 -12.074 32.980 1.00 96.50 672 VAL A CA 1
ATOM 5216 C C . VAL A 1 672 ? -20.511 -11.123 31.952 1.00 96.50 672 VAL A C 1
ATOM 5218 O O . VAL A 1 672 ? -21.599 -10.585 32.148 1.00 96.50 672 VAL A O 1
ATOM 5221 N N . GLU A 1 673 ? -19.810 -10.935 30.837 1.00 95.25 673 GLU A N 1
AT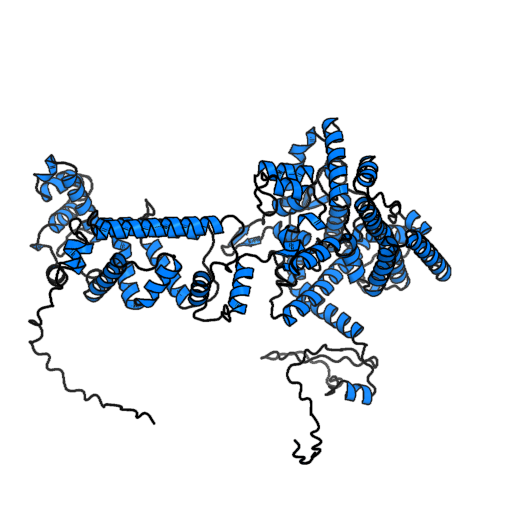OM 5222 C CA . GLU A 1 673 ? -20.236 -10.036 29.771 1.00 95.25 673 GLU A CA 1
ATOM 5223 C C . GLU A 1 673 ? -21.452 -10.586 29.009 1.00 95.25 673 GLU A C 1
ATOM 5225 O O . GLU A 1 673 ? -22.381 -9.834 28.724 1.00 95.25 673 GLU A O 1
ATOM 5230 N N . SER A 1 674 ? -21.514 -11.900 28.757 1.00 95.38 674 SER A N 1
ATOM 5231 C CA . SER A 1 674 ? -22.710 -12.533 28.184 1.00 95.38 674 SER A CA 1
ATOM 5232 C C . SER A 1 674 ? -23.920 -12.364 29.102 1.00 95.38 674 SER A C 1
ATOM 5234 O O . SER A 1 674 ? -24.986 -11.992 28.619 1.00 95.38 674 SER A O 1
ATOM 5236 N N . ALA A 1 675 ? -23.771 -12.609 30.411 1.00 96.44 675 ALA A N 1
ATOM 5237 C CA . ALA A 1 675 ? -24.865 -12.449 31.370 1.00 96.44 675 ALA A CA 1
ATOM 5238 C C . ALA A 1 675 ? -25.373 -11.000 31.424 1.00 96.44 675 ALA A C 1
ATOM 5240 O O . ALA A 1 675 ? -26.577 -10.759 31.487 1.00 96.44 675 ALA A O 1
ATOM 5241 N N . TYR A 1 676 ? -24.455 -10.037 31.345 1.00 96.88 676 TYR A N 1
ATOM 5242 C CA . TYR A 1 676 ? -24.785 -8.620 31.277 1.00 96.88 676 TYR A CA 1
ATOM 5243 C C . TYR A 1 676 ? -25.649 -8.271 30.062 1.00 96.88 676 TYR A C 1
ATOM 5245 O O . TYR A 1 676 ? -26.700 -7.649 30.212 1.00 96.88 676 TYR A O 1
ATOM 5253 N N . TYR A 1 677 ? -25.248 -8.694 28.862 1.00 96.19 677 TYR A N 1
ATOM 5254 C CA . TYR A 1 677 ? -26.011 -8.395 27.650 1.00 96.19 677 TYR A CA 1
ATOM 5255 C C . TYR A 1 677 ? -27.353 -9.119 27.583 1.00 96.19 677 TYR A C 1
ATOM 5257 O O . TYR A 1 677 ? -28.336 -8.543 27.111 1.00 96.19 677 TYR A O 1
ATOM 5265 N N . ASP A 1 678 ? -27.410 -10.359 28.073 1.00 95.56 678 ASP A N 1
ATOM 5266 C CA . ASP A 1 678 ? -28.665 -11.100 28.177 1.00 95.56 678 ASP A CA 1
ATOM 5267 C C . ASP A 1 678 ? -29.662 -10.342 29.074 1.00 95.56 678 ASP A C 1
ATOM 5269 O O . ASP A 1 678 ? -30.826 -10.176 28.699 1.00 95.56 678 ASP A O 1
ATOM 5273 N N . ASP A 1 679 ? -29.200 -9.789 30.198 1.00 96.31 679 ASP A N 1
ATOM 5274 C CA . ASP A 1 679 ? -30.037 -8.991 31.097 1.00 96.31 679 ASP A CA 1
ATOM 5275 C C . ASP A 1 679 ? -30.407 -7.617 30.523 1.00 96.31 679 ASP A C 1
ATOM 5277 O O . ASP A 1 679 ? -31.535 -7.165 30.725 1.00 96.31 679 ASP A O 1
ATOM 5281 N N . LEU A 1 680 ? -29.516 -6.955 29.773 1.00 96.56 680 LEU A N 1
ATOM 5282 C CA . LEU A 1 680 ? -29.853 -5.711 29.067 1.00 96.56 680 LEU A CA 1
ATOM 5283 C C . LEU A 1 680 ? -31.013 -5.925 28.092 1.00 96.56 680 LEU A C 1
ATOM 5285 O O . LEU A 1 680 ? -31.954 -5.132 28.072 1.00 96.56 680 LEU A O 1
ATOM 5289 N N . ARG A 1 681 ? -30.990 -7.027 27.335 1.00 95.69 681 ARG A N 1
ATOM 5290 C CA . ARG A 1 681 ? -32.088 -7.388 26.432 1.00 95.69 681 ARG A CA 1
ATOM 5291 C C . ARG A 1 681 ? -33.391 -7.628 27.197 1.00 95.69 681 ARG A C 1
ATOM 5293 O O . ARG A 1 681 ? -34.431 -7.118 26.795 1.00 95.69 681 ARG A O 1
ATOM 5300 N N . VAL A 1 682 ? -33.341 -8.351 28.319 1.00 94.88 682 VAL A N 1
ATOM 5301 C CA . VAL A 1 682 ? -34.520 -8.576 29.179 1.00 94.88 682 VAL A CA 1
ATOM 5302 C C . VAL A 1 682 ? -35.086 -7.252 29.707 1.00 94.88 682 VAL A C 1
ATOM 5304 O O . VAL A 1 682 ? -36.304 -7.070 29.744 1.00 94.88 682 VAL A O 1
ATOM 5307 N N . LEU A 1 683 ? -34.222 -6.312 30.095 1.00 95.75 683 LEU A N 1
ATOM 5308 C CA . LEU A 1 683 ? -34.632 -4.991 30.569 1.00 95.75 683 LEU A CA 1
ATOM 5309 C C . LEU A 1 683 ? -35.263 -4.140 29.458 1.00 95.75 683 LEU A C 1
ATOM 5311 O O . LEU A 1 683 ? -36.265 -3.468 29.717 1.00 95.75 683 LEU A O 1
ATOM 5315 N N . ASP A 1 684 ? -34.743 -4.188 28.232 1.00 95.81 684 ASP A N 1
ATOM 5316 C CA . ASP A 1 684 ? -35.351 -3.500 27.086 1.00 95.81 684 ASP A CA 1
ATOM 5317 C C . ASP A 1 684 ? -36.718 -4.083 26.716 1.00 95.81 684 ASP A C 1
ATOM 5319 O O . ASP A 1 684 ? -37.696 -3.341 26.611 1.00 95.81 684 ASP A O 1
ATOM 5323 N N . GLU A 1 685 ? -36.832 -5.415 26.660 1.00 94.81 685 GLU A N 1
ATOM 5324 C CA . GLU A 1 685 ? -38.109 -6.114 26.458 1.00 94.81 685 GLU A CA 1
ATOM 5325 C C . GLU A 1 685 ? -39.143 -5.744 27.544 1.00 94.81 685 GLU A C 1
ATOM 5327 O O . GLU A 1 685 ? -40.349 -5.679 27.283 1.00 94.81 685 GLU A O 1
ATOM 5332 N N . ALA A 1 686 ? -38.680 -5.453 28.765 1.00 94.69 686 ALA A N 1
ATOM 5333 C CA . ALA A 1 686 ? -39.505 -4.980 29.875 1.00 94.69 686 ALA A CA 1
ATOM 5334 C C . ALA A 1 686 ? -39.854 -3.478 29.815 1.00 94.69 686 ALA A C 1
ATOM 5336 O O . ALA A 1 686 ? -40.642 -3.000 30.639 1.00 94.69 686 ALA A O 1
ATOM 5337 N N . GLY A 1 687 ? -39.284 -2.730 28.867 1.00 95.50 687 GLY A N 1
ATOM 5338 C CA . GLY A 1 687 ? -39.463 -1.289 28.711 1.00 95.50 687 GLY A CA 1
ATOM 5339 C C . GLY A 1 687 ? -38.663 -0.444 29.706 1.00 95.50 687 GLY A C 1
ATOM 5340 O O . GLY A 1 687 ? -39.005 0.718 29.912 1.00 95.50 687 GLY A O 1
ATOM 5341 N N . PHE A 1 688 ? -37.616 -0.993 30.333 1.00 95.25 688 PHE A N 1
ATOM 5342 C CA . PHE A 1 688 ? -36.817 -0.297 31.352 1.00 95.25 688 PHE A CA 1
ATOM 5343 C C . PHE A 1 688 ? -36.139 0.976 30.837 1.00 95.25 688 PHE A C 1
ATOM 5345 O O . PHE A 1 688 ? -36.070 1.963 31.564 1.00 95.25 688 PHE A O 1
ATOM 5352 N N . PHE A 1 689 ? -35.664 0.973 29.593 1.00 93.69 689 PHE A N 1
ATOM 5353 C CA . PHE A 1 689 ? -34.991 2.133 29.001 1.00 93.69 689 PHE A CA 1
ATOM 5354 C C . PHE A 1 689 ? -35.968 3.186 28.461 1.00 93.69 689 PHE A C 1
ATOM 5356 O O . PHE A 1 689 ? -35.596 4.337 28.270 1.00 93.69 689 PHE A O 1
ATOM 5363 N N . ASN A 1 690 ? -37.235 2.809 28.269 1.00 93.94 690 ASN A N 1
ATOM 5364 C CA . ASN A 1 690 ? -38.269 3.659 27.672 1.00 93.94 690 ASN A CA 1
ATOM 5365 C C . ASN A 1 690 ? -39.262 4.221 28.701 1.00 93.94 690 ASN A C 1
ATOM 5367 O O . ASN A 1 690 ? -40.172 4.978 28.353 1.00 93.94 690 ASN A O 1
ATOM 5371 N N . ILE A 1 691 ? -39.136 3.826 29.968 1.00 94.06 691 ILE A N 1
ATOM 5372 C CA . ILE A 1 691 ? -40.046 4.238 31.030 1.00 94.06 691 ILE A CA 1
ATOM 5373 C C . ILE A 1 691 ? -39.520 5.475 31.754 1.00 94.06 691 ILE A C 1
ATOM 5375 O O . ILE A 1 691 ? -38.427 5.470 32.311 1.00 94.06 691 ILE A O 1
ATOM 5379 N N . ASN A 1 692 ? -40.354 6.513 31.841 1.00 94.06 692 ASN A N 1
ATOM 5380 C CA . ASN A 1 692 ? -40.045 7.671 32.676 1.00 94.06 692 ASN A CA 1
ATOM 5381 C C . ASN A 1 692 ? -39.913 7.222 34.139 1.00 94.06 692 ASN A C 1
ATOM 5383 O O . ASN A 1 692 ? -40.897 6.766 34.731 1.00 94.06 692 ASN A O 1
ATOM 5387 N N . ARG A 1 693 ? -38.737 7.377 34.751 1.00 95.19 693 ARG A N 1
ATOM 5388 C CA . ARG A 1 693 ? -38.487 7.024 36.164 1.00 95.19 693 ARG A CA 1
ATOM 5389 C C . ARG A 1 693 ? -39.271 7.912 37.118 1.00 95.19 693 ARG A C 1
ATOM 5391 O O . ARG A 1 693 ? -39.652 7.494 38.217 1.00 95.19 693 ARG A O 1
ATOM 5398 N N . TYR A 1 694 ? -39.540 9.136 36.682 1.00 96.50 694 TYR A N 1
ATOM 5399 C CA . TYR A 1 694 ? -40.135 10.186 37.487 1.00 96.50 694 TYR A CA 1
ATOM 5400 C C . TYR A 1 694 ? -41.481 10.649 36.933 1.00 96.50 694 TYR A C 1
ATOM 5402 O O . TYR A 1 694 ? -41.738 10.615 35.733 1.00 96.50 694 TYR A O 1
ATOM 5410 N N . ARG A 1 695 ? -42.351 11.127 37.824 1.00 96.25 695 ARG A N 1
ATOM 5411 C CA . ARG A 1 695 ? -43.628 11.760 37.476 1.00 96.25 695 ARG A CA 1
ATOM 5412 C C . ARG A 1 695 ? -43.807 13.068 38.233 1.00 96.25 695 ARG A C 1
ATOM 5414 O O . ARG A 1 695 ? -43.395 13.181 39.385 1.00 96.25 695 ARG A O 1
ATOM 5421 N N . GLY A 1 696 ? -44.503 14.020 37.615 1.00 95.69 696 GLY A N 1
ATOM 5422 C CA . GLY A 1 696 ? -44.837 15.298 38.251 1.00 95.69 696 GLY A CA 1
ATOM 5423 C C . GLY A 1 696 ? -43.630 16.204 38.509 1.00 95.69 696 GLY A C 1
ATOM 5424 O O . GLY A 1 696 ? -43.666 16.975 39.468 1.00 95.69 696 GLY A O 1
ATOM 5425 N N . MET A 1 697 ? -42.584 16.081 37.686 1.00 96.88 697 MET A N 1
ATOM 5426 C CA . MET A 1 697 ? -41.466 17.028 37.631 1.00 96.88 697 MET A CA 1
ATOM 5427 C C . MET A 1 697 ? -41.940 18.337 36.977 1.00 96.88 697 MET A C 1
ATOM 5429 O O . MET A 1 697 ? -42.826 18.306 36.120 1.00 96.88 697 MET A O 1
ATOM 5433 N N . GLN A 1 698 ? -41.455 19.479 37.467 1.00 95.81 698 GLN A N 1
ATOM 5434 C CA . GLN A 1 698 ? -41.953 20.820 37.118 1.00 95.81 698 GLN A CA 1
ATOM 5435 C C . GLN A 1 698 ? -41.007 21.620 36.212 1.00 95.81 698 GLN A C 1
ATOM 5437 O O . GLN A 1 698 ? -41.448 22.562 35.559 1.00 95.81 698 GLN A O 1
ATOM 5442 N N . SER A 1 699 ? -39.722 21.287 36.220 1.00 95.69 699 SER A N 1
ATOM 5443 C CA . SER A 1 699 ? -38.670 21.919 35.429 1.00 95.69 699 SER A CA 1
ATOM 5444 C C . SER A 1 699 ? -38.631 21.382 33.998 1.00 95.69 699 SER A C 1
ATOM 5446 O O . SER A 1 699 ? -39.304 20.409 33.656 1.00 95.69 699 SER A O 1
ATOM 5448 N N . SER A 1 700 ? -37.828 22.032 33.155 1.00 95.88 700 SER A N 1
ATOM 5449 C CA . SER A 1 700 ? -37.524 21.580 31.796 1.00 95.88 700 SER A CA 1
ATOM 5450 C C . SER A 1 700 ? -36.432 20.509 31.735 1.00 95.88 700 SER A C 1
ATOM 5452 O O . SER A 1 700 ? -36.080 20.106 30.630 1.00 95.88 700 SER A O 1
ATOM 5454 N N . LEU A 1 701 ? -35.891 20.063 32.878 1.00 95.25 701 LEU A N 1
ATOM 5455 C CA . LEU A 1 701 ? -34.853 19.038 32.880 1.00 95.25 701 LEU A CA 1
ATOM 5456 C C . LEU A 1 701 ? -35.401 17.719 32.358 1.00 95.25 701 LEU A C 1
ATOM 5458 O O . LEU A 1 701 ? -36.450 17.223 32.781 1.00 95.25 701 LEU A O 1
ATOM 5462 N N . THR A 1 702 ? -34.616 17.117 31.486 1.00 94.31 702 THR A N 1
ATOM 5463 C CA . THR A 1 702 ? -34.739 15.725 31.100 1.00 94.31 702 THR A CA 1
ATOM 5464 C C . THR A 1 702 ? -34.451 14.813 32.292 1.00 94.31 702 THR A C 1
ATOM 5466 O O . THR A 1 702 ? -33.816 15.181 33.284 1.00 94.31 702 THR A O 1
ATOM 5469 N N . GLU A 1 703 ? -34.902 13.565 32.195 1.00 92.25 703 GLU A N 1
ATOM 5470 C CA . GLU A 1 703 ? -34.615 12.563 33.218 1.00 92.25 703 GLU A CA 1
ATOM 5471 C C . GLU A 1 703 ? -33.105 12.345 33.416 1.00 92.25 703 GLU A C 1
ATOM 5473 O O . GLU A 1 703 ? -32.648 12.180 34.551 1.00 92.25 703 GLU A O 1
ATOM 5478 N N . ALA A 1 704 ? -32.336 12.375 32.324 1.00 87.38 704 ALA A N 1
ATOM 5479 C CA . ALA A 1 704 ? -30.886 12.236 32.346 1.00 87.38 704 ALA A CA 1
ATOM 5480 C C . ALA A 1 704 ? -30.230 13.363 33.155 1.00 87.38 704 ALA A C 1
ATOM 5482 O O . ALA A 1 704 ? -29.436 13.081 34.051 1.00 87.38 704 ALA A O 1
ATOM 5483 N N . GLU A 1 705 ? -30.634 14.617 32.936 1.00 92.00 705 GLU A N 1
ATOM 5484 C CA . GLU A 1 705 ? -30.116 15.767 33.688 1.00 92.00 705 GLU A CA 1
ATOM 5485 C C . GLU A 1 705 ? -30.499 15.697 35.174 1.00 92.00 705 GLU A C 1
ATOM 5487 O O . GLU A 1 705 ? -29.667 15.945 36.050 1.00 92.00 705 GLU A O 1
ATOM 5492 N N . ILE A 1 706 ? -31.737 15.290 35.493 1.00 95.44 706 ILE A N 1
ATOM 5493 C CA . ILE A 1 706 ? -32.160 15.066 36.886 1.00 95.44 706 ILE A CA 1
ATOM 5494 C C . ILE A 1 706 ? -31.270 14.002 37.547 1.00 95.44 706 ILE A C 1
ATOM 5496 O O . ILE A 1 706 ? -30.825 14.192 38.683 1.00 95.44 706 ILE A O 1
ATOM 5500 N N . ASN A 1 707 ? -30.995 12.892 36.854 1.00 91.12 707 ASN A N 1
ATOM 5501 C CA . ASN A 1 707 ? -30.138 11.816 37.354 1.00 91.12 707 ASN A CA 1
ATOM 5502 C C . ASN A 1 707 ? -28.683 12.265 37.518 1.00 91.12 707 ASN A C 1
ATOM 5504 O O . ASN A 1 707 ? -28.070 11.937 38.534 1.00 91.12 707 ASN A O 1
ATOM 5508 N N . GLN A 1 708 ? -28.153 13.044 36.575 1.00 88.38 708 GLN A N 1
ATOM 5509 C CA . GLN A 1 708 ? -26.798 13.589 36.620 1.00 88.38 708 GLN A CA 1
ATOM 5510 C C . GLN A 1 708 ? -26.611 14.492 37.845 1.00 88.38 708 GLN A C 1
ATOM 5512 O O . GLN A 1 708 ? -25.706 14.270 38.654 1.00 88.38 708 GLN A O 1
ATOM 5517 N N . TRP A 1 709 ? -27.511 15.459 38.052 1.00 94.88 709 TRP A N 1
ATOM 5518 C CA . TRP A 1 709 ? -27.472 16.325 39.230 1.00 94.88 709 TRP A CA 1
ATOM 5519 C C . TRP A 1 709 ? -27.656 15.544 40.528 1.00 94.88 709 TRP A C 1
ATOM 5521 O O . TRP A 1 709 ? -26.957 15.795 41.512 1.00 94.88 709 TRP A O 1
ATOM 5531 N N . ALA A 1 710 ? -28.564 14.566 40.540 1.00 94.06 710 ALA A N 1
ATOM 5532 C CA . ALA A 1 710 ? -28.773 13.736 41.715 1.00 94.06 710 ALA A CA 1
ATOM 5533 C C . ALA A 1 710 ? -27.542 12.877 42.051 1.00 94.06 710 ALA A C 1
ATOM 5535 O O . ALA A 1 710 ? -27.193 12.746 43.225 1.00 94.06 710 ALA A O 1
ATOM 5536 N N . SER A 1 711 ? -26.859 12.348 41.033 1.00 87.69 711 SER A N 1
ATOM 5537 C CA . SER A 1 711 ? -25.600 11.612 41.168 1.00 87.69 711 SER A CA 1
ATOM 5538 C C . SER A 1 711 ? -24.490 12.501 41.730 1.00 87.69 711 SER A C 1
ATOM 5540 O O . SER A 1 711 ? -23.817 12.110 42.680 1.00 87.69 711 SER A O 1
ATOM 5542 N N . HIS A 1 712 ? -24.360 13.745 41.252 1.00 89.25 712 HIS A N 1
ATOM 5543 C CA . HIS A 1 712 ? -23.398 14.709 41.797 1.00 89.25 712 HIS A CA 1
ATOM 5544 C C . HIS A 1 712 ? -23.626 14.937 43.303 1.00 89.25 712 HIS A C 1
ATOM 5546 O O . HIS A 1 712 ? -22.686 14.898 44.102 1.00 89.25 712 HIS A O 1
ATOM 5552 N N . VAL A 1 713 ? -24.885 15.092 43.727 1.00 93.56 713 VAL A N 1
ATOM 5553 C CA . VAL A 1 713 ? -25.225 15.230 45.151 1.00 93.56 713 VAL A CA 1
ATOM 5554 C C . VAL A 1 713 ? -24.859 13.973 45.940 1.00 93.56 713 VAL A C 1
ATOM 5556 O O . VAL A 1 713 ? -24.282 14.087 47.023 1.00 93.56 713 VAL A O 1
ATOM 5559 N N . ASP A 1 714 ? -25.177 12.781 45.433 1.00 89.69 714 ASP A N 1
ATOM 5560 C CA . ASP A 1 714 ? -24.863 11.523 46.116 1.00 89.69 714 ASP A CA 1
ATOM 5561 C C . ASP A 1 714 ? -23.347 11.284 46.221 1.00 89.69 714 ASP A C 1
ATOM 5563 O O . ASP A 1 714 ? -22.863 10.938 47.300 1.00 89.69 714 ASP A O 1
ATOM 5567 N N . SER A 1 715 ? -22.582 11.578 45.169 1.00 83.44 715 SER A N 1
ATOM 5568 C CA . SER A 1 715 ? -21.116 11.517 45.168 1.00 83.44 715 SER A CA 1
ATOM 5569 C C . SER A 1 715 ? -20.498 12.484 46.175 1.00 83.44 715 SER A C 1
ATOM 5571 O O . SER A 1 715 ? -19.634 12.096 46.961 1.00 83.44 715 SER A O 1
ATOM 5573 N N . ALA A 1 716 ? -20.988 13.724 46.244 1.00 89.94 716 ALA A N 1
ATOM 5574 C CA . ALA A 1 716 ? -20.530 14.691 47.238 1.00 89.94 716 ALA A CA 1
ATOM 5575 C C . ALA A 1 716 ? -20.863 14.252 48.674 1.00 89.94 716 ALA A C 1
ATOM 5577 O O . ALA A 1 716 ? -20.066 14.461 49.593 1.00 89.94 716 ALA A O 1
ATOM 5578 N N . ARG A 1 717 ? -22.018 13.601 48.880 1.00 94.50 717 ARG A N 1
ATOM 5579 C CA . ARG A 1 717 ? -22.352 12.978 50.168 1.00 94.50 717 ARG A CA 1
ATOM 5580 C C . ARG A 1 717 ? -21.375 11.859 50.484 1.00 94.50 717 ARG A C 1
ATOM 5582 O O . ARG A 1 717 ? -20.848 11.847 51.584 1.00 94.50 717 ARG A O 1
ATOM 5589 N N . LEU A 1 718 ? -21.089 10.956 49.550 1.00 84.31 718 LEU A N 1
ATOM 5590 C CA . LEU A 1 718 ? -20.138 9.864 49.773 1.00 84.31 718 LEU A CA 1
ATOM 5591 C C . LEU A 1 718 ? -18.732 10.381 50.109 1.00 84.31 718 LEU A C 1
ATOM 5593 O O . LEU A 1 718 ? -18.144 9.905 51.077 1.00 84.31 718 LEU A O 1
ATOM 5597 N N . ALA A 1 719 ? -18.243 11.389 49.386 1.00 85.56 719 ALA A N 1
ATOM 5598 C CA . ALA A 1 719 ? -16.902 11.944 49.556 1.00 85.56 719 ALA A CA 1
ATOM 5599 C C . ALA A 1 719 ? -16.716 12.764 50.846 1.00 85.56 719 ALA A C 1
ATOM 5601 O O . ALA A 1 719 ? -15.600 12.864 51.354 1.00 85.56 719 ALA A O 1
ATOM 5602 N N . ASN A 1 720 ? -17.782 13.359 51.392 1.00 94.06 720 ASN A N 1
ATOM 5603 C CA . ASN A 1 720 ? -17.694 14.227 52.563 1.00 94.06 720 ASN A CA 1
ATOM 5604 C C . ASN A 1 720 ? -18.552 13.699 53.731 1.00 94.06 720 ASN A C 1
ATOM 5606 O O . ASN A 1 720 ? -19.778 13.864 53.715 1.00 94.06 720 ASN A O 1
ATOM 5610 N N . PRO A 1 721 ? -17.938 13.165 54.808 1.00 94.56 721 PRO A N 1
ATOM 5611 C CA . PRO A 1 721 ? -18.661 12.654 55.978 1.00 94.56 721 PRO A CA 1
ATOM 5612 C C . PRO A 1 721 ? -19.638 13.662 56.606 1.00 94.56 721 PRO A C 1
ATOM 5614 O O . PRO A 1 721 ? -20.696 13.279 57.108 1.00 94.56 721 PRO A O 1
ATOM 5617 N N . SER A 1 722 ? -19.338 14.966 56.536 1.00 95.94 722 SER A N 1
ATOM 5618 C CA . SER A 1 722 ? -20.228 16.016 57.056 1.00 95.94 722 SER A CA 1
ATOM 5619 C C . SER A 1 722 ? -21.512 16.193 56.231 1.00 95.94 722 SER A C 1
ATOM 5621 O O . SER A 1 722 ? -22.524 16.662 56.755 1.00 95.94 722 SER A O 1
ATOM 5623 N N . LEU A 1 723 ? -21.496 15.797 54.954 1.00 94.25 723 LEU A N 1
ATOM 5624 C CA . LEU A 1 723 ? -22.661 15.797 54.070 1.00 94.25 723 LEU A CA 1
ATOM 5625 C C . LEU A 1 723 ? -23.459 14.488 54.163 1.00 94.25 723 LEU A C 1
ATOM 5627 O O . LEU A 1 723 ? -24.666 14.507 53.916 1.00 94.25 723 LEU A O 1
ATOM 5631 N N . GLN A 1 724 ? -22.837 13.371 54.565 1.00 93.12 724 GLN A N 1
ATOM 5632 C CA . GLN A 1 724 ? -23.530 12.084 54.752 1.00 93.12 724 GLN A CA 1
ATOM 5633 C C . GLN A 1 724 ? -24.637 12.164 55.806 1.00 93.12 724 GLN A C 1
ATOM 5635 O O . GLN A 1 724 ? -25.713 11.595 55.614 1.00 93.12 724 GLN A O 1
ATOM 5640 N N . THR A 1 725 ? -24.395 12.907 56.890 1.00 95.69 725 THR A N 1
ATOM 5641 C CA . THR A 1 725 ? -25.364 13.100 57.984 1.00 95.69 725 THR A CA 1
ATOM 5642 C C . THR A 1 725 ? -26.528 14.017 57.600 1.00 95.69 725 THR A C 1
ATOM 5644 O O . THR A 1 725 ? -27.546 14.054 58.292 1.00 95.69 725 THR A O 1
ATOM 5647 N N . GLN A 1 726 ? -26.415 14.748 56.487 1.00 97.31 726 GLN A N 1
ATOM 5648 C CA . GLN A 1 726 ? -27.467 15.624 55.988 1.00 97.31 726 GLN A CA 1
ATOM 5649 C C . GLN A 1 726 ? -28.460 14.861 55.106 1.00 97.31 726 GLN A C 1
ATOM 5651 O O . GLN A 1 726 ? -28.138 13.865 54.450 1.00 97.31 726 GLN A O 1
ATOM 5656 N N . THR A 1 727 ? -29.699 15.355 55.067 1.00 97.12 727 THR A N 1
ATOM 5657 C CA . THR A 1 727 ? -30.706 14.848 54.132 1.00 97.12 727 THR A CA 1
ATOM 5658 C C . THR A 1 727 ? -30.325 15.225 52.703 1.00 97.12 727 THR A C 1
ATOM 5660 O O . THR A 1 727 ? -29.800 16.314 52.470 1.00 97.12 727 THR A O 1
ATOM 5663 N N . PHE A 1 728 ? -30.670 14.373 51.731 1.00 96.31 728 PHE A N 1
ATOM 5664 C CA . PHE A 1 728 ? -30.415 14.638 50.310 1.00 96.31 728 PHE A CA 1
ATOM 5665 C C . PHE A 1 728 ? -30.920 16.023 49.874 1.00 96.31 728 PHE A C 1
ATOM 5667 O O . PHE A 1 728 ? -30.232 16.737 49.154 1.00 96.31 728 PHE A O 1
ATOM 5674 N N . ALA A 1 729 ? -32.082 16.450 50.382 1.00 97.75 729 ALA A N 1
ATOM 5675 C CA . ALA A 1 729 ? -32.647 17.768 50.104 1.00 97.75 729 ALA A CA 1
ATOM 5676 C C . ALA A 1 729 ? -31.765 18.927 50.599 1.00 97.75 729 ALA A C 1
ATOM 5678 O O . ALA A 1 729 ? -31.583 19.916 49.890 1.00 97.75 729 ALA A O 1
ATOM 5679 N N . ARG A 1 730 ? -31.213 18.809 51.815 1.00 97.69 730 ARG A N 1
ATOM 5680 C CA . ARG A 1 730 ? -30.333 19.829 52.394 1.00 97.69 730 ARG A CA 1
ATOM 5681 C C . ARG A 1 730 ? -29.006 19.882 51.645 1.00 97.69 730 ARG A C 1
ATOM 5683 O O . ARG A 1 730 ? -28.562 20.977 51.310 1.00 97.69 730 ARG A O 1
ATOM 5690 N N . THR A 1 731 ? -28.433 18.722 51.326 1.00 97.56 731 THR A N 1
ATOM 5691 C CA . THR A 1 731 ? -27.189 18.643 50.556 1.00 97.56 731 THR A CA 1
ATOM 5692 C C . THR A 1 731 ? -27.367 19.175 49.135 1.00 97.56 731 THR A C 1
ATOM 5694 O O . THR A 1 731 ? -26.564 19.991 48.701 1.00 97.56 731 THR A O 1
ATOM 5697 N N . SER A 1 732 ? -28.457 18.812 48.449 1.00 97.44 732 SER A N 1
ATOM 5698 C CA . SER A 1 732 ? -28.779 19.337 47.112 1.00 97.44 732 SER A CA 1
ATOM 5699 C C . SER A 1 732 ? -28.867 20.858 47.127 1.00 97.44 732 SER A C 1
ATOM 5701 O O . SER A 1 732 ? -28.273 21.519 46.287 1.00 97.44 732 SER A O 1
ATOM 5703 N N . LYS A 1 733 ? -29.562 21.438 48.115 1.00 97.88 733 LYS A N 1
ATOM 5704 C CA . LYS A 1 733 ? -29.676 22.896 48.238 1.00 97.88 733 LYS A CA 1
ATOM 5705 C C . LYS A 1 733 ? -28.323 23.563 48.494 1.00 97.88 733 LYS A C 1
ATOM 5707 O O . LYS A 1 733 ? -28.084 24.639 47.962 1.00 97.88 733 LYS A O 1
ATOM 5712 N N . ALA A 1 734 ? -27.469 22.943 49.307 1.00 96.94 734 ALA A N 1
ATOM 5713 C CA . ALA A 1 734 ? -26.143 23.471 49.612 1.00 96.94 734 ALA A CA 1
ATOM 5714 C C . ALA A 1 734 ? -25.196 23.428 48.402 1.00 96.94 734 ALA A C 1
ATOM 5716 O O . ALA A 1 734 ? -24.427 24.362 48.218 1.00 96.94 734 ALA A O 1
ATOM 5717 N N . LEU A 1 735 ? -25.259 22.365 47.594 1.00 96.88 735 LEU A N 1
ATOM 5718 C CA . LEU A 1 735 ? -24.360 22.161 46.454 1.00 96.88 735 LEU A CA 1
ATOM 5719 C C . LEU A 1 735 ? -24.857 22.829 45.170 1.00 96.88 735 LEU A C 1
ATOM 5721 O O . LEU A 1 735 ? -24.072 23.421 44.442 1.00 96.88 735 LEU A O 1
ATOM 5725 N N . LEU A 1 736 ? -26.154 22.717 44.887 1.00 97.62 736 LEU A N 1
ATOM 5726 C CA . LEU A 1 736 ? -26.732 23.076 43.591 1.00 97.62 736 LEU A CA 1
ATOM 5727 C C . LEU A 1 736 ? -27.586 24.345 43.64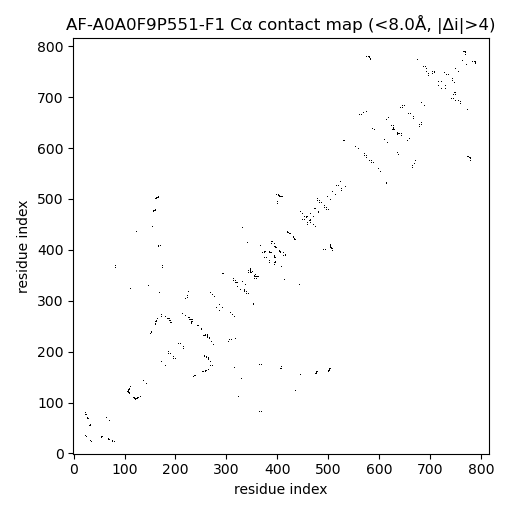4 1.00 97.62 736 LEU A C 1
ATOM 5729 O O . LEU A 1 736 ? -27.944 24.878 42.602 1.00 97.62 736 LEU A O 1
ATOM 5733 N N . GLY A 1 737 ? -27.918 24.859 44.834 1.00 96.38 737 GLY A N 1
ATOM 5734 C CA . GLY A 1 737 ? -28.884 25.955 44.981 1.00 96.38 737 GLY A CA 1
ATOM 5735 C C . GLY A 1 737 ? -28.467 27.295 44.372 1.00 96.38 737 GLY A C 1
ATOM 5736 O O . GLY A 1 737 ? -29.311 28.175 44.237 1.00 96.38 737 GLY A O 1
ATOM 5737 N N . THR A 1 738 ? -27.193 27.453 44.014 1.00 97.06 738 THR A N 1
ATOM 5738 C CA . THR A 1 738 ? -26.667 28.607 43.268 1.00 97.06 738 THR A CA 1
ATOM 5739 C C . THR A 1 738 ? -26.306 28.272 41.820 1.00 97.06 738 THR A C 1
ATOM 5741 O O . THR A 1 738 ? -25.873 29.161 41.096 1.00 97.06 738 THR A O 1
ATOM 5744 N N . VAL A 1 739 ? -26.418 27.001 41.421 1.00 97.56 739 VAL A N 1
ATOM 5745 C CA . VAL A 1 739 ? -25.976 26.477 40.118 1.00 97.56 739 VAL A CA 1
ATOM 5746 C C . VAL A 1 739 ? -27.163 26.264 39.181 1.00 97.56 739 VAL A C 1
ATOM 5748 O O . VAL A 1 739 ? -27.065 26.583 38.003 1.00 97.56 739 VAL A O 1
ATOM 5751 N N . ILE A 1 740 ? -28.281 25.762 39.710 1.00 97.75 740 ILE A N 1
ATOM 5752 C CA . ILE A 1 740 ? -29.508 25.476 38.955 1.00 97.75 740 ILE A CA 1
ATOM 5753 C C . ILE A 1 740 ? -30.690 26.268 39.523 1.00 97.75 740 ILE A C 1
ATOM 5755 O O . ILE A 1 740 ? -30.659 26.727 40.671 1.00 97.75 740 ILE A O 1
ATOM 5759 N N . SER A 1 741 ? -31.741 26.441 38.725 1.00 97.56 741 SER A N 1
ATOM 5760 C CA . SER A 1 741 ? -32.942 27.175 39.128 1.00 97.56 741 SER A CA 1
ATOM 5761 C C . SER A 1 741 ? -33.689 26.489 40.289 1.00 97.56 741 SER A C 1
ATOM 5763 O O . SER A 1 741 ? -33.524 25.289 40.543 1.00 97.56 741 SER A O 1
ATOM 5765 N N . PRO A 1 742 ? -34.536 27.223 41.035 1.00 97.81 742 PRO A N 1
ATOM 5766 C CA . PRO A 1 742 ? -35.318 26.648 42.130 1.00 97.81 742 PRO A CA 1
ATOM 5767 C C . PRO A 1 742 ? -36.228 25.482 41.713 1.00 97.81 742 PRO A C 1
ATOM 5769 O O . PRO A 1 742 ? -36.434 24.557 42.507 1.00 97.81 742 PRO A O 1
ATOM 5772 N N . GLU A 1 743 ? -36.782 25.522 40.501 1.00 97.81 743 GLU A N 1
ATOM 5773 C CA . GLU A 1 743 ? -37.617 24.472 39.914 1.00 97.81 743 GLU A CA 1
ATOM 5774 C C . GLU A 1 743 ? -36.795 23.209 39.631 1.00 97.81 743 GLU A C 1
ATOM 5776 O O . GLU A 1 743 ? -37.169 22.119 40.064 1.00 97.81 743 GLU A O 1
ATOM 5781 N N . GLU A 1 744 ? -35.637 23.365 38.991 1.00 98.00 744 GLU A N 1
ATOM 5782 C CA . GLU A 1 744 ? -34.688 22.283 38.701 1.00 98.00 744 GLU A CA 1
ATOM 5783 C C . GLU A 1 744 ? -34.183 21.628 39.990 1.00 98.00 744 GLU A C 1
ATOM 5785 O O . GLU A 1 744 ? -34.255 20.410 40.159 1.00 98.00 744 GLU A O 1
ATOM 5790 N N . LEU A 1 745 ? -33.771 22.441 40.969 1.00 97.88 745 LEU A N 1
ATOM 5791 C CA . LEU A 1 745 ? -33.374 21.962 42.291 1.00 97.88 745 LEU A CA 1
ATOM 5792 C C . LEU A 1 745 ? -34.503 21.173 42.961 1.00 97.88 745 LEU A C 1
ATOM 5794 O O . LEU A 1 745 ? -34.256 20.150 43.605 1.00 97.88 745 LEU A O 1
ATOM 5798 N N . ARG A 1 746 ? -35.751 21.640 42.845 1.00 97.88 746 ARG A N 1
ATOM 5799 C CA . ARG A 1 746 ? -36.910 20.949 43.416 1.00 97.88 746 ARG A CA 1
ATOM 5800 C C . ARG A 1 746 ? -37.100 19.574 42.778 1.00 97.88 746 ARG A C 1
ATOM 5802 O O . ARG A 1 746 ? -37.380 18.633 43.523 1.00 97.88 746 ARG A O 1
ATOM 5809 N N . ASP A 1 747 ? -36.927 19.445 41.470 1.00 98.12 747 ASP A N 1
ATOM 5810 C CA . ASP A 1 747 ? -37.046 18.170 40.760 1.00 98.12 747 ASP A CA 1
ATOM 5811 C C . ASP A 1 747 ? -35.908 17.206 41.094 1.00 98.12 747 ASP A C 1
ATOM 5813 O O . ASP A 1 747 ? -36.174 16.049 41.431 1.00 98.12 747 ASP A O 1
ATOM 5817 N N . VAL A 1 748 ? -34.666 17.696 41.169 1.00 97.44 748 VAL A N 1
ATOM 5818 C CA . VAL A 1 748 ? -33.516 16.918 41.665 1.00 97.44 748 VAL A CA 1
ATOM 5819 C C . VAL A 1 748 ? -33.798 16.390 43.072 1.00 97.44 748 VAL A C 1
ATOM 5821 O O . VAL A 1 748 ? -33.641 15.200 43.335 1.00 97.44 748 VAL A O 1
ATOM 5824 N N . ILE A 1 749 ? -34.315 17.226 43.978 1.00 97.62 749 ILE A N 1
ATOM 5825 C CA . ILE A 1 749 ? -34.711 16.802 45.332 1.00 97.62 749 ILE A CA 1
ATOM 5826 C C . ILE A 1 749 ? -35.872 15.796 45.301 1.00 97.62 749 ILE A C 1
ATOM 5828 O O . ILE A 1 749 ? -35.929 14.874 46.123 1.00 97.62 749 ILE A O 1
ATOM 5832 N N . ASN A 1 750 ? -36.844 15.990 44.410 1.00 97.75 750 ASN A N 1
ATOM 5833 C CA . ASN A 1 750 ? -38.018 15.133 44.296 1.00 97.75 750 ASN A CA 1
ATOM 5834 C C . ASN A 1 750 ? -37.694 13.766 43.685 1.00 97.75 750 ASN A C 1
ATOM 5836 O O . ASN A 1 750 ? -38.373 12.803 44.040 1.00 97.75 750 ASN A O 1
ATOM 5840 N N . SER A 1 751 ? -36.633 13.651 42.881 1.00 96.75 751 SER A N 1
ATOM 5841 C CA . SER A 1 751 ? -36.160 12.388 42.292 1.00 96.75 751 SER A CA 1
ATOM 5842 C C . SER A 1 751 ? -35.873 11.300 43.339 1.00 96.75 751 SER A C 1
ATOM 5844 O O . SER A 1 751 ? -36.008 10.109 43.072 1.00 96.75 751 SER A O 1
ATOM 5846 N N . ARG A 1 752 ? -35.541 11.690 44.580 1.00 95.88 752 ARG A N 1
ATOM 5847 C CA . ARG A 1 752 ? -35.264 10.774 45.702 1.00 95.88 752 ARG A CA 1
ATOM 5848 C C . ARG A 1 752 ? -36.475 10.490 46.599 1.00 95.88 752 ARG A C 1
ATOM 5850 O O . ARG A 1 752 ? -36.336 9.865 47.650 1.00 95.88 752 ARG A O 1
ATOM 5857 N N . LYS A 1 753 ? -37.676 10.943 46.229 1.00 95.62 753 LYS A N 1
ATOM 5858 C CA . LYS A 1 753 ? -38.910 10.729 47.004 1.00 95.62 753 LYS A CA 1
ATOM 5859 C C . LYS A 1 753 ? -39.830 9.743 46.287 1.00 95.62 753 LYS A C 1
ATOM 5861 O O . LYS A 1 753 ? -40.333 10.037 45.209 1.00 95.62 753 LYS A O 1
ATOM 5866 N N . VAL A 1 754 ? -40.189 8.656 46.973 1.00 94.94 754 VAL A N 1
ATOM 5867 C CA . VAL A 1 754 ? -41.050 7.567 46.457 1.00 94.94 754 VAL A CA 1
ATOM 5868 C C . VAL A 1 754 ? -42.342 8.063 45.793 1.00 94.94 754 VAL A C 1
ATOM 5870 O O . VAL A 1 754 ? -42.772 7.517 44.788 1.00 94.94 754 VAL A O 1
ATOM 5873 N N . ARG A 1 755 ? -42.971 9.131 46.304 1.00 96.62 755 ARG A N 1
ATOM 5874 C CA . ARG A 1 755 ? -44.227 9.652 45.726 1.00 96.62 755 ARG A CA 1
ATOM 5875 C C . ARG A 1 755 ? -44.090 10.173 44.285 1.00 96.62 755 ARG A C 1
ATOM 5877 O O . ARG A 1 755 ? -45.084 10.148 43.557 1.00 96.62 755 ARG A O 1
ATOM 5884 N N . PHE A 1 756 ? -42.898 10.640 43.905 1.00 97.00 756 PHE A N 1
ATOM 5885 C CA . PHE A 1 756 ? -42.576 11.135 42.561 1.00 97.00 756 PHE A CA 1
ATOM 5886 C C . PHE A 1 756 ? -41.952 10.056 41.673 1.00 97.00 756 PHE A C 1
ATOM 5888 O O . PHE A 1 756 ? -41.724 10.305 40.495 1.00 97.00 756 PHE A O 1
ATOM 5895 N N . GLU A 1 757 ? -41.711 8.859 42.208 1.00 96.25 757 GLU A N 1
ATOM 5896 C CA . GLU A 1 757 ? -41.318 7.719 41.394 1.00 96.25 757 GLU A CA 1
ATOM 5897 C C . GLU A 1 757 ? -42.519 7.233 40.571 1.00 96.25 757 GLU A C 1
ATOM 5899 O O . GLU A 1 757 ? -43.662 7.217 41.050 1.00 96.25 757 GLU A O 1
ATOM 5904 N N . ASN A 1 758 ? -42.273 6.871 39.315 1.00 96.50 758 ASN A N 1
ATOM 5905 C CA . ASN A 1 758 ? -43.295 6.288 38.461 1.00 96.50 758 ASN A CA 1
ATOM 5906 C C . ASN A 1 758 ? -43.688 4.894 39.002 1.00 96.50 758 ASN A C 1
ATOM 5908 O O . ASN A 1 758 ? -42.819 4.032 39.137 1.00 96.50 758 ASN A O 1
ATOM 5912 N N . PRO A 1 759 ? -44.978 4.623 39.293 1.00 96.00 759 PRO A N 1
ATOM 5913 C CA . PRO A 1 759 ? -45.417 3.319 39.790 1.00 96.00 759 PRO A CA 1
ATOM 5914 C C . PRO A 1 759 ? -45.065 2.147 38.871 1.00 96.00 759 PRO A C 1
ATOM 5916 O O . PRO A 1 759 ? -44.807 1.047 39.361 1.00 96.00 759 PRO A O 1
ATOM 5919 N N . GLU A 1 760 ? -45.058 2.366 37.555 1.00 95.06 760 GLU A N 1
ATOM 5920 C CA . GLU A 1 760 ? -44.652 1.351 36.582 1.00 95.06 760 GLU A CA 1
ATOM 5921 C C . GLU A 1 760 ? -43.154 1.044 36.710 1.00 95.06 760 GLU A C 1
ATOM 5923 O O . GLU A 1 760 ? -42.772 -0.124 36.730 1.00 95.06 760 GLU A O 1
ATOM 5928 N N . TYR A 1 761 ? -42.323 2.064 36.943 1.00 95.31 761 TYR A N 1
ATOM 5929 C CA . TYR A 1 761 ? -40.895 1.892 37.201 1.00 95.31 761 TYR A CA 1
ATOM 5930 C C . TYR A 1 761 ? -40.651 1.176 38.535 1.00 95.31 761 TYR A C 1
ATOM 5932 O O . TYR A 1 761 ? -39.867 0.233 38.610 1.00 95.31 761 TYR A O 1
ATOM 5940 N N . THR A 1 762 ? -41.382 1.539 39.595 1.00 94.44 762 THR A N 1
ATOM 5941 C CA . THR A 1 762 ? -41.326 0.824 40.881 1.00 94.44 762 THR A CA 1
ATOM 5942 C C . THR A 1 762 ? -41.715 -0.648 40.729 1.00 94.44 762 THR A C 1
ATOM 5944 O O . THR A 1 762 ? -41.101 -1.517 41.352 1.00 94.44 762 THR A O 1
ATOM 5947 N N . LYS A 1 763 ? -42.727 -0.940 39.904 1.00 94.62 763 LYS A N 1
ATOM 5948 C CA . LYS A 1 763 ? -43.143 -2.309 39.594 1.00 94.62 763 LYS A CA 1
ATOM 5949 C C . LYS A 1 763 ? -42.029 -3.062 38.863 1.00 94.62 763 LYS A C 1
ATOM 5951 O O . LYS A 1 763 ? -41.681 -4.157 39.292 1.00 94.62 763 LYS A O 1
ATOM 5956 N N . LEU A 1 764 ? -41.441 -2.457 37.833 1.00 94.62 764 LEU A N 1
ATOM 5957 C CA . LEU A 1 764 ? -40.332 -3.032 37.073 1.00 94.62 764 LEU A CA 1
ATOM 5958 C C . LEU A 1 764 ? -39.139 -3.333 37.990 1.00 94.62 764 LEU A C 1
ATOM 5960 O O . LEU A 1 764 ? -38.654 -4.457 37.997 1.00 94.62 764 LEU A O 1
ATOM 5964 N N . LYS A 1 765 ? -38.760 -2.402 38.876 1.00 94.56 765 LYS A N 1
ATOM 5965 C CA . LYS A 1 765 ? -37.685 -2.625 39.860 1.00 94.56 765 LYS A CA 1
ATOM 5966 C C . LYS A 1 765 ? -37.876 -3.852 40.742 1.00 94.56 765 LYS A C 1
ATOM 5968 O O . LYS A 1 765 ? -36.908 -4.475 41.171 1.00 94.56 765 LYS A O 1
ATOM 5973 N N . ARG A 1 766 ? -39.127 -4.162 41.072 1.00 94.31 766 ARG A N 1
ATOM 5974 C CA . ARG A 1 766 ? -39.467 -5.342 41.865 1.00 94.31 766 ARG A CA 1
ATOM 5975 C C . ARG A 1 766 ? -39.419 -6.607 41.014 1.00 94.31 766 ARG A C 1
ATOM 5977 O O . ARG A 1 766 ? -38.928 -7.624 41.494 1.00 94.31 766 ARG A O 1
ATOM 5984 N N . ASP A 1 767 ? -39.966 -6.538 39.805 1.00 94.88 767 ASP A N 1
ATOM 5985 C CA . ASP A 1 767 ? -40.146 -7.694 38.930 1.00 94.88 767 ASP A CA 1
ATOM 5986 C C . ASP A 1 767 ? -38.807 -8.128 38.280 1.00 94.88 767 ASP A C 1
ATOM 5988 O O . ASP A 1 767 ? -38.592 -9.321 38.107 1.00 94.88 767 ASP A O 1
ATOM 5992 N N . PHE A 1 768 ? -37.869 -7.197 38.051 1.00 95.94 768 PHE A N 1
ATOM 5993 C CA . PHE A 1 768 ? -36.547 -7.427 37.432 1.00 95.94 768 PHE A CA 1
ATOM 5994 C C . PHE A 1 768 ? -35.390 -7.115 38.390 1.00 95.94 768 PHE A C 1
ATOM 5996 O O . PHE A 1 768 ? -34.403 -6.454 38.062 1.00 95.94 768 PHE A O 1
ATOM 6003 N N . ARG A 1 769 ? -35.537 -7.525 39.656 1.00 95.88 769 ARG A N 1
ATOM 6004 C CA . ARG A 1 769 ? -34.569 -7.190 40.712 1.00 95.88 769 ARG A CA 1
ATOM 6005 C C . ARG A 1 769 ? -33.164 -7.733 40.424 1.00 95.88 769 ARG A C 1
ATOM 6007 O O . ARG A 1 769 ? -32.202 -7.123 40.882 1.00 95.88 769 ARG A O 1
ATOM 6014 N N . LYS A 1 770 ? -33.052 -8.879 39.743 1.00 96.31 770 LYS A N 1
ATOM 6015 C CA . LYS A 1 770 ? -31.768 -9.523 39.439 1.00 96.31 770 LYS A CA 1
ATOM 6016 C C . LYS A 1 770 ? -31.025 -8.745 38.356 1.00 96.31 770 LYS A C 1
ATOM 6018 O O . LYS A 1 770 ? -29.879 -8.372 38.563 1.00 96.31 770 LYS A O 1
ATOM 6023 N N . GLU A 1 771 ? -31.701 -8.468 37.254 1.00 97.06 771 GLU A N 1
ATOM 6024 C CA . GLU A 1 771 ? -31.183 -7.763 36.086 1.00 97.06 771 GLU A CA 1
ATOM 6025 C C . GLU A 1 771 ? -30.754 -6.338 36.475 1.00 97.06 771 GLU A C 1
ATOM 6027 O O . GLU A 1 771 ? -29.728 -5.824 36.045 1.00 97.06 771 GLU A O 1
ATOM 6032 N N . LEU A 1 772 ? -31.472 -5.710 37.408 1.00 96.38 772 LEU A N 1
ATOM 6033 C CA . LEU A 1 772 ? -31.120 -4.381 37.909 1.00 96.38 772 LEU A CA 1
ATOM 6034 C C . LEU A 1 772 ? -29.916 -4.346 38.858 1.00 96.38 772 LEU A C 1
ATOM 6036 O O . LEU A 1 772 ? -29.503 -3.260 39.271 1.00 96.38 772 LEU A O 1
ATOM 6040 N N . LEU A 1 773 ? -29.320 -5.494 39.202 1.00 96.56 773 LEU A N 1
ATOM 6041 C CA . LEU A 1 773 ? -28.067 -5.516 39.959 1.00 96.56 773 LEU A CA 1
ATOM 6042 C C . LEU A 1 773 ? -26.914 -4.889 39.164 1.00 96.56 773 LEU A C 1
ATOM 6044 O O . LEU A 1 773 ? -26.050 -4.274 39.784 1.00 96.56 773 LEU A O 1
ATOM 6048 N N . TRP A 1 774 ? -26.942 -4.935 37.827 1.00 97.00 774 TRP A N 1
ATOM 6049 C CA . TRP A 1 774 ? -25.955 -4.274 36.958 1.00 97.00 774 TRP A CA 1
ATOM 6050 C C . TRP A 1 774 ? -25.900 -2.745 37.125 1.00 97.00 774 TRP A C 1
ATOM 6052 O O . TRP A 1 774 ? -24.902 -2.114 36.788 1.00 97.00 774 TRP A O 1
ATOM 6062 N N . PHE A 1 775 ? -26.946 -2.145 37.698 1.00 94.69 775 PHE A N 1
ATOM 6063 C CA . PHE A 1 775 ? -27.050 -0.705 37.966 1.00 94.69 775 PHE A CA 1
ATOM 6064 C C . PHE A 1 775 ? -26.912 -0.373 39.460 1.00 94.69 775 PHE A C 1
ATOM 6066 O O . PHE A 1 775 ? -27.132 0.764 39.880 1.00 94.69 775 PHE A O 1
ATOM 6073 N N . ASN A 1 776 ? -26.577 -1.363 40.294 1.00 92.88 776 ASN A N 1
ATOM 6074 C CA . ASN A 1 776 ? -26.392 -1.185 41.726 1.00 92.88 776 ASN A CA 1
ATOM 6075 C C . ASN A 1 776 ? -24.891 -1.144 42.066 1.00 92.88 776 ASN A C 1
ATOM 6077 O O . ASN A 1 776 ? -24.238 -2.186 42.011 1.00 92.88 776 ASN A O 1
ATOM 6081 N N . PRO A 1 777 ? -24.347 -0.004 42.536 1.00 90.31 777 PRO A N 1
ATOM 6082 C CA . PRO A 1 777 ? -22.912 0.148 42.812 1.00 90.31 777 PRO A CA 1
ATOM 6083 C C . PRO A 1 777 ? -22.409 -0.707 43.986 1.00 90.31 777 PRO A C 1
ATOM 6085 O O . PRO A 1 777 ? -21.229 -0.694 44.314 1.00 90.31 777 PRO A O 1
ATOM 6088 N N . ARG A 1 778 ? -23.304 -1.426 44.674 1.00 92.31 778 ARG A N 1
ATOM 6089 C CA . ARG A 1 778 ? -22.968 -2.347 45.768 1.00 92.31 778 ARG A CA 1
ATOM 6090 C C . ARG A 1 778 ? -23.161 -3.815 45.405 1.00 92.31 778 ARG A C 1
ATOM 6092 O O . ARG A 1 778 ? -22.939 -4.665 46.260 1.00 92.31 778 ARG A O 1
ATOM 6099 N N . ALA A 1 779 ? -23.665 -4.111 44.211 1.00 95.94 779 ALA A N 1
ATOM 6100 C CA . ALA A 1 779 ? -23.829 -5.485 43.770 1.00 95.94 779 ALA A CA 1
ATOM 6101 C C . ALA A 1 779 ? -22.502 -6.009 43.222 1.00 95.94 779 ALA A C 1
ATOM 6103 O O . ALA A 1 779 ? -21.853 -5.335 42.428 1.00 95.94 779 ALA A O 1
ATOM 6104 N N . ASP A 1 780 ? -22.127 -7.213 43.634 1.00 97.19 780 ASP A N 1
ATOM 6105 C CA . ASP A 1 780 ? -21.013 -7.973 43.078 1.00 97.19 780 ASP A CA 1
ATOM 6106 C C . ASP A 1 780 ? -21.537 -9.206 42.318 1.00 97.19 780 ASP A C 1
ATOM 6108 O O . ASP A 1 780 ? -22.745 -9.472 42.250 1.00 97.19 780 ASP A O 1
ATOM 6112 N N . TRP A 1 781 ? -20.623 -9.978 41.732 1.00 97.75 781 TRP A N 1
ATOM 6113 C CA . TRP A 1 781 ? -20.970 -11.186 40.981 1.00 97.75 781 TRP A CA 1
ATOM 6114 C C . TRP A 1 781 ? -21.631 -12.277 41.833 1.00 97.75 781 TRP A C 1
ATOM 6116 O O . TRP A 1 781 ? -22.502 -13.011 41.362 1.00 97.75 781 TRP A O 1
ATOM 6126 N N . ASN A 1 782 ? -21.270 -12.382 43.112 1.00 97.31 782 ASN A N 1
ATOM 6127 C CA . ASN A 1 782 ? -21.880 -13.356 44.012 1.00 97.31 782 ASN A CA 1
ATOM 6128 C C . ASN A 1 782 ? -23.339 -12.982 44.323 1.00 97.31 782 ASN A C 1
ATOM 6130 O O . ASN A 1 782 ? -24.230 -13.830 44.286 1.00 97.31 782 ASN A O 1
ATOM 6134 N N . ALA A 1 783 ? -23.622 -11.699 44.561 1.00 97.06 783 ALA A N 1
ATOM 6135 C CA . ALA A 1 783 ? -24.983 -11.193 44.707 1.00 97.06 783 ALA A CA 1
ATOM 6136 C C . ALA A 1 783 ? -25.817 -11.451 43.442 1.00 97.06 783 ALA A C 1
ATOM 6138 O O . ALA A 1 783 ? -26.990 -11.806 43.544 1.00 97.06 783 ALA A O 1
ATOM 6139 N N . TYR A 1 784 ? -25.208 -11.321 42.262 1.00 97.62 784 TYR A N 1
ATOM 6140 C CA . TYR A 1 784 ? -25.855 -11.614 40.985 1.00 97.62 784 TYR A CA 1
ATOM 6141 C C . TYR A 1 784 ? -26.223 -13.092 40.818 1.00 97.62 784 TYR A C 1
ATOM 6143 O O . TYR A 1 784 ? -27.383 -13.425 40.568 1.00 97.62 784 TYR A O 1
ATOM 6151 N N . THR A 1 785 ? -25.250 -13.983 41.000 1.00 96.94 785 THR A N 1
ATOM 6152 C CA . THR A 1 785 ? -25.412 -15.432 40.799 1.00 96.94 785 THR A CA 1
ATOM 6153 C C . THR A 1 785 ? -26.312 -16.085 41.850 1.00 96.94 785 THR A C 1
ATOM 6155 O O . THR A 1 785 ? -27.033 -17.033 41.542 1.00 96.94 785 THR A O 1
ATOM 6158 N N . THR A 1 786 ? -26.332 -15.562 43.079 1.00 96.56 786 THR A N 1
ATOM 6159 C CA . THR A 1 786 ? -27.228 -16.042 44.148 1.00 96.56 786 THR A CA 1
ATOM 6160 C C . THR A 1 786 ? -28.647 -15.477 44.052 1.00 96.56 786 THR A C 1
ATOM 6162 O O . THR A 1 786 ? -29.578 -16.053 44.627 1.00 96.56 786 THR A O 1
ATOM 6165 N N . SER A 1 787 ? -28.846 -14.378 43.318 1.00 95.19 787 SER A N 1
ATOM 6166 C CA . SER A 1 787 ? -30.165 -13.785 43.109 1.00 95.19 787 SER A CA 1
ATOM 6167 C C . SER A 1 787 ? -31.017 -14.669 42.197 1.00 95.19 787 SER A C 1
ATOM 6169 O O . SER A 1 787 ? -30.650 -14.985 41.065 1.00 95.19 787 SER A O 1
ATOM 6171 N N . GLN A 1 788 ? -32.189 -15.065 42.690 1.00 89.94 788 GLN A N 1
ATOM 6172 C CA . GLN A 1 788 ? -33.168 -15.803 41.897 1.00 89.94 788 GLN A CA 1
ATOM 6173 C C . GLN A 1 788 ? -34.012 -14.817 41.081 1.00 89.94 788 GLN A C 1
ATOM 6175 O O . GLN A 1 788 ? -34.483 -13.823 41.648 1.00 89.94 788 GLN A O 1
ATOM 6180 N N . PRO A 1 789 ? -34.256 -15.080 39.784 1.00 85.75 789 PRO A N 1
ATOM 6181 C CA . PRO A 1 789 ? -35.193 -14.280 39.011 1.00 85.75 789 PRO A CA 1
ATOM 6182 C C . PRO A 1 789 ? -36.568 -14.347 39.682 1.00 85.75 789 PRO A C 1
ATOM 6184 O O . PRO A 1 789 ? -37.090 -15.427 39.985 1.00 85.75 789 PRO A O 1
ATOM 6187 N N . VAL A 1 790 ? -37.153 -13.183 39.960 1.00 80.75 790 VAL A N 1
ATOM 6188 C CA . VAL A 1 790 ? -38.499 -13.113 40.526 1.00 80.75 790 VAL A CA 1
ATOM 6189 C C . VAL A 1 790 ? -39.445 -13.511 39.408 1.00 80.75 790 VAL A C 1
ATOM 6191 O O . VAL A 1 790 ? -39.659 -12.739 38.480 1.00 80.75 790 VAL A O 1
ATOM 6194 N N . GLN A 1 791 ? -40.013 -14.719 39.465 1.00 76.38 791 GLN A N 1
ATOM 6195 C CA . GLN A 1 791 ? -41.016 -15.085 38.471 1.00 76.38 791 GLN A CA 1
ATOM 6196 C C . GLN A 1 791 ? -42.151 -14.058 38.536 1.00 76.38 791 GLN A C 1
ATOM 6198 O O . GLN A 1 791 ? -42.736 -13.886 39.615 1.00 76.38 791 GLN A O 1
ATOM 6203 N N . PRO A 1 792 ? -42.467 -13.362 37.426 1.00 68.75 792 PRO A N 1
ATOM 6204 C CA . PRO A 1 792 ? -43.525 -12.372 37.422 1.00 68.75 792 PRO A CA 1
ATOM 6205 C C . PRO A 1 792 ? -44.800 -13.087 37.843 1.00 68.75 792 PRO A C 1
ATOM 6207 O O . PRO A 1 792 ? -45.305 -13.962 37.137 1.00 68.75 792 PRO A O 1
ATOM 6210 N N . THR A 1 793 ? -45.286 -12.781 39.050 1.00 63.88 793 THR A N 1
ATOM 6211 C CA . THR A 1 793 ? -46.474 -13.456 39.569 1.00 63.88 793 THR A CA 1
ATOM 6212 C C . THR A 1 793 ? -47.584 -13.247 38.547 1.00 63.88 793 THR A C 1
ATOM 6214 O O . THR A 1 793 ? -47.949 -12.110 38.242 1.00 63.88 793 THR A O 1
ATOM 6217 N N . ALA A 1 794 ? -48.121 -14.334 37.990 1.00 61.44 794 ALA A N 1
ATOM 6218 C CA . ALA A 1 794 ? -49.157 -14.313 36.954 1.00 61.44 794 ALA A CA 1
ATOM 6219 C C . ALA A 1 794 ? -50.515 -13.760 37.459 1.00 61.44 794 ALA A C 1
ATOM 6221 O O . ALA A 1 794 ? -51.579 -14.058 36.919 1.00 61.44 794 ALA A O 1
ATOM 6222 N N . SER A 1 795 ? -50.504 -12.959 38.525 1.00 53.50 795 SER A N 1
ATOM 6223 C CA . SER A 1 795 ? -51.639 -12.563 39.350 1.00 53.50 795 SER A CA 1
ATOM 6224 C C . SER A 1 795 ? -52.505 -11.441 38.754 1.00 53.50 795 SER A C 1
ATOM 6226 O O . SER A 1 795 ? -53.478 -11.033 39.382 1.00 53.50 795 SER A O 1
ATOM 6228 N N . GLY A 1 796 ? -52.232 -10.971 37.529 1.00 51.91 796 GLY A N 1
ATOM 6229 C CA . GLY A 1 796 ? -52.910 -9.799 36.954 1.00 51.91 796 GLY A CA 1
ATOM 6230 C C . GLY A 1 796 ? -53.857 -10.021 35.766 1.00 51.91 796 GLY A C 1
ATOM 6231 O O . GLY A 1 796 ? -54.788 -9.235 35.598 1.00 51.91 796 GLY A O 1
ATOM 6232 N N . SER A 1 797 ? -53.688 -11.055 34.930 1.00 47.34 797 SER A N 1
ATOM 6233 C CA . SER A 1 797 ? -54.401 -11.103 33.629 1.00 47.34 797 SER A CA 1
ATOM 6234 C C . SER A 1 797 ? -55.778 -11.786 33.647 1.00 47.34 797 SER A C 1
ATOM 6236 O O . SER A 1 797 ? -56.394 -11.984 32.601 1.00 47.34 797 SER A O 1
ATOM 6238 N N . ARG A 1 798 ? -56.345 -12.089 34.825 1.00 47.16 798 ARG A N 1
ATOM 6239 C CA . ARG A 1 798 ? -57.692 -12.690 34.929 1.00 47.16 798 ARG A CA 1
ATOM 6240 C C . ARG A 1 798 ? -58.866 -11.713 34.757 1.00 47.16 798 ARG A C 1
ATOM 6242 O O . ARG A 1 798 ? -60.014 -12.137 34.874 1.00 47.16 798 ARG A O 1
ATOM 6249 N N . ARG A 1 799 ? -58.641 -10.437 34.419 1.00 48.34 799 ARG A N 1
ATOM 6250 C CA . ARG A 1 799 ? -59.728 -9.516 34.030 1.00 48.34 799 ARG A CA 1
ATOM 6251 C C . ARG A 1 799 ? -59.916 -9.458 32.512 1.00 48.34 799 ARG A C 1
ATOM 6253 O O . ARG A 1 799 ? -59.412 -8.582 31.827 1.00 48.34 799 ARG A O 1
ATOM 6260 N N . GLY A 1 800 ? -60.704 -10.420 32.034 1.00 50.78 800 GLY A N 1
ATOM 6261 C CA . GLY A 1 800 ? -61.730 -10.256 31.001 1.00 50.78 800 GLY A CA 1
ATOM 6262 C C . GLY A 1 800 ? -61.426 -9.362 29.799 1.00 50.78 800 GLY A C 1
ATOM 6263 O O . GLY A 1 800 ? -62.048 -8.317 29.649 1.00 50.78 800 GLY A O 1
ATOM 6264 N N . THR A 1 801 ? -60.627 -9.842 28.848 1.00 43.19 801 THR A N 1
ATOM 6265 C CA . THR A 1 801 ? -60.850 -9.490 27.438 1.00 43.19 801 THR A CA 1
ATOM 6266 C C . THR A 1 801 ? -61.684 -10.586 26.787 1.00 43.19 801 THR A C 1
ATOM 6268 O O . THR A 1 801 ? -61.207 -11.629 26.352 1.00 43.19 801 THR A O 1
ATOM 6271 N N . ARG A 1 802 ? -62.991 -10.329 26.720 1.00 50.56 802 ARG A N 1
ATOM 6272 C CA . ARG A 1 802 ? -63.945 -11.039 25.866 1.00 50.56 802 ARG A CA 1
ATOM 6273 C C . ARG A 1 802 ? -63.627 -10.662 24.408 1.00 50.56 802 ARG A C 1
ATOM 6275 O O . ARG A 1 802 ? -64.322 -9.844 23.821 1.00 50.56 802 ARG A O 1
ATOM 6282 N N . ARG A 1 803 ? -62.534 -11.183 23.836 1.00 44.38 803 ARG A N 1
ATOM 6283 C CA . ARG A 1 803 ? -62.220 -11.052 22.401 1.00 44.38 803 ARG A CA 1
ATOM 6284 C C . ARG A 1 803 ? -62.585 -12.343 21.676 1.00 44.38 803 ARG A C 1
ATOM 6286 O O . ARG A 1 803 ? -62.275 -13.442 22.125 1.00 44.38 803 ARG A O 1
ATOM 6293 N N . GLY A 1 804 ? -63.339 -12.173 20.593 1.00 43.38 804 GLY A N 1
ATOM 6294 C CA . GLY A 1 804 ? -63.959 -13.237 19.821 1.00 43.38 804 GLY A CA 1
ATOM 6295 C C . GLY A 1 804 ? -62.965 -14.259 19.276 1.00 43.38 804 GLY A C 1
ATOM 6296 O O . GLY A 1 804 ? -61.854 -13.933 18.866 1.00 43.38 804 GLY A O 1
ATOM 6297 N N . ARG A 1 805 ? -63.430 -15.510 19.234 1.00 39.38 805 ARG A N 1
ATOM 6298 C CA . ARG A 1 805 ? -62.861 -16.598 18.437 1.00 39.38 805 ARG A CA 1
ATOM 6299 C C . ARG A 1 805 ? -62.691 -16.137 16.986 1.00 39.38 805 ARG A C 1
ATOM 6301 O O . ARG A 1 805 ? -63.662 -16.124 16.234 1.00 39.38 805 ARG A O 1
ATOM 6308 N N . VAL A 1 806 ? -61.460 -15.866 16.570 1.00 44.12 806 VAL A N 1
ATOM 6309 C CA . VAL A 1 806 ? -61.064 -16.004 15.166 1.00 44.12 806 VAL A CA 1
ATOM 6310 C C . VAL A 1 806 ? -60.418 -17.379 15.032 1.00 44.12 806 VAL A C 1
ATOM 6312 O O . VAL A 1 806 ? -59.422 -17.687 15.682 1.00 44.12 806 VAL A O 1
ATOM 6315 N N . ARG A 1 807 ? -61.055 -18.248 14.242 1.00 38.50 807 ARG A N 1
ATOM 6316 C CA . ARG A 1 807 ? -60.553 -19.580 13.889 1.00 38.50 807 ARG A CA 1
ATOM 6317 C C . ARG A 1 807 ? -59.276 -19.431 13.056 1.00 38.50 807 ARG A C 1
ATOM 6319 O O . ARG A 1 807 ? -59.362 -19.096 11.879 1.00 38.50 807 ARG A O 1
ATOM 6326 N N . ALA A 1 808 ? -58.121 -19.758 13.628 1.00 34.84 808 ALA A N 1
ATOM 6327 C CA . ALA A 1 808 ? -56.928 -20.063 12.848 1.00 34.84 808 ALA A CA 1
ATOM 6328 C C . ALA A 1 808 ? -57.094 -21.458 12.216 1.00 34.84 808 ALA A C 1
ATOM 6330 O O . ALA A 1 808 ? -57.166 -22.470 12.915 1.00 34.84 808 ALA A O 1
ATOM 6331 N N . ARG A 1 809 ? -57.219 -21.509 10.884 1.00 35.81 809 ARG A N 1
ATOM 6332 C CA . ARG A 1 809 ? -57.107 -22.748 10.100 1.00 35.81 809 ARG A CA 1
ATOM 6333 C C . ARG A 1 809 ? -55.642 -23.184 10.106 1.00 35.81 809 ARG A C 1
ATOM 6335 O O . ARG A 1 809 ? -54.784 -22.451 9.630 1.00 35.81 809 ARG A O 1
ATOM 6342 N N . SER A 1 810 ? -55.379 -24.390 10.600 1.00 32.94 810 SER A N 1
ATOM 6343 C CA . SER A 1 810 ? -54.087 -25.055 10.460 1.00 32.94 810 SER A CA 1
ATOM 6344 C C . SER A 1 810 ? -53.830 -25.399 8.991 1.00 32.94 810 SER A C 1
ATOM 6346 O O . SER A 1 810 ? -54.576 -26.188 8.406 1.00 32.94 810 SER A O 1
ATOM 6348 N N . ILE A 1 811 ? -52.753 -24.875 8.413 1.00 36.22 811 ILE A N 1
ATOM 6349 C CA . ILE A 1 811 ? -52.147 -25.448 7.210 1.00 36.22 811 ILE A CA 1
ATOM 6350 C C . ILE A 1 811 ? -51.030 -26.375 7.693 1.00 36.22 811 ILE A C 1
ATOM 6352 O O . ILE A 1 811 ? -49.925 -25.939 7.992 1.00 36.22 811 ILE A O 1
ATOM 6356 N N . ARG A 1 812 ? -51.342 -27.672 7.803 1.00 36.09 812 ARG A N 1
ATOM 6357 C CA . ARG A 1 812 ? -50.333 -28.737 7.762 1.00 36.09 812 ARG A CA 1
ATOM 6358 C C . ARG A 1 812 ? -49.981 -28.947 6.291 1.00 36.09 812 ARG A C 1
ATOM 6360 O O . ARG A 1 812 ? -50.826 -29.431 5.541 1.00 36.09 812 ARG A O 1
ATOM 6367 N N . ARG A 1 813 ? -48.761 -28.601 5.875 1.00 42.97 813 ARG A N 1
ATOM 6368 C CA . ARG A 1 813 ? -48.166 -29.159 4.655 1.00 42.97 813 ARG A CA 1
ATOM 6369 C C . ARG A 1 813 ? -47.347 -30.383 5.043 1.00 42.97 813 ARG A C 1
ATOM 6371 O O . ARG A 1 813 ? -46.476 -30.319 5.901 1.00 42.97 813 ARG A O 1
ATOM 6378 N N . SER A 1 814 ? -47.729 -31.494 4.434 1.00 43.25 814 SER A N 1
ATOM 6379 C CA . SER A 1 814 ? -47.095 -32.801 4.482 1.00 43.25 814 SER A CA 1
ATOM 6380 C C . SER A 1 814 ? -45.723 -32.772 3.816 1.00 43.25 814 SER A C 1
ATOM 6382 O O . SER A 1 814 ? -45.597 -32.285 2.694 1.00 43.25 814 SER A O 1
ATOM 6384 N N . ILE A 1 815 ? -44.750 -33.379 4.487 1.00 41.12 815 ILE A N 1
ATOM 6385 C CA . ILE A 1 815 ? -43.545 -33.934 3.878 1.00 41.12 815 ILE A CA 1
ATOM 6386 C C . ILE A 1 815 ? -43.949 -35.219 3.142 1.00 41.12 815 ILE A C 1
ATOM 6388 O O . ILE A 1 815 ? -44.543 -36.120 3.744 1.00 41.12 815 ILE A O 1
ATOM 6392 N N . ARG A 1 816 ? -43.630 -35.279 1.850 1.00 40.69 816 ARG A N 1
ATOM 6393 C CA . ARG A 1 816 ? -43.280 -36.494 1.114 1.00 40.69 816 ARG A CA 1
ATOM 6394 C C . ARG A 1 816 ? -42.271 -36.134 0.042 1.00 40.69 816 ARG A C 1
ATOM 6396 O O . ARG A 1 816 ? -42.490 -35.080 -0.596 1.00 40.69 816 ARG A O 1
#

pLDDT: mean 77.64, std 19.24, range [26.3, 98.12]

Sequence (816 aa):
MMVITRKERVRRAIKFQDPDGFYLPRNVAENGRELKPQVRVANRPIGGAAAGFEKPRQMPTMVRGIKAGFSYPPFNEALTKYVDSVAIRVAEKNLGKAVLKLEKKGARGRVSLFQTRDVDIPAEVSDVINKEVAKIKGVVGSEEGNLFTQINNNLRGIMASGDASRVGIQSLPFMADNPRLALASFRVAFRTLLDPDAITEFVKNFDEQALAKATPTSDRWVSSGLEFSKSSGAGTDIGGLSTIIEQKTGPFGSLIKRTNRLFSDGGNIDRLNMADMLYKQQQEGGIGLLGSATNIKSGASEQEILDAISRIVNRSSGFTDNVIGGDLGRAIFFAPRFFTSQLETIIKAFSDGTIEGQIARRQMTKLFAAGAGITFLINEVRDKETVFDPRDSNFMRIRDVFGADISLFGPWDSLIRGFVRSVPHPTSDGGFTLGKPDNFLRSKLSPVLSLTIDLISGETFLGEESRTPENLIRSVMPFALGDIDEESFTTTAGAVEAATGFLGVKTTPLTFSEELDNLLSNAGIERDDPDYLIKRREWMAQNQDKVPRAKRGEFKERQEIRDDVTSRRKANEQFTINGKQSLVDFRETRSGLLKEQRIRLDAIGDFSSNTNTQQEEWLDSYFNILESSQDEISGDVNSDLFDTALAPWLATNGKEALDFVHEFLGAGLGEVESAYYDDLRVLDEAGFFNINRYRGMQSSLTEAEINQWASHVDSARLANPSLQTQTFARTSKALLGTVISPEELRDVINSRKVRFENPEYTKLKRDFRKELLWFNPRADWNAYTTSQPVQPTASGSRRGTRRGRVRARSIRRSIR

Foldseek 3Di:
DDDDDDDDDDPDDDDPPDDDDDDQDQFDFPPPATDDDDDPDPDDDDDDDDDDDRDGDDDPDPVVCVVVVTDTDDPVVSLLVSLLVVLVVLCCVPVVVVLVVVVPDADFAWQPFPPADTDTDGNLVSVVVNVVSVVCVVQPPDPNNVVLLLVLQLLLLQQCFLAQQLQLALCLLVCLVPVPLSVVLLVLLLVCLVPVCSLVVLLVVLQVVCVVVVHDHLVRLVVLVQDQDDLQLPQGCNDCVLVVCCVPVPPSSSSRSSSSNSLRSSVSSSLSSQLRVVVVCVVVCVLCVQDVPAPPPPDDDPSNSSNLSSQLSQLSNQADPDFSNPVVLSSWFSRRRRVVSLVVLVCLCSPNPHSSNSSSVVSVSSSSSNLQSVLCVQCVVVVHDADCDLLDPLHSWNPCPVQKTWRSNQCNSLVSSLSSLQDWDQDPVRDTDRHDNVLSSLVGTGLVVQLVVCVVVCAHSVGHRSPDPLNVVLSSHHQLPSPADPVLVPDPSSVVSSVCSSNSTDIDGDALVRQLQVVCVVVVQHPPPLCNLVSSLVCCVVPVVSNPPRPDDLVVLLVVLLVVLLVQLVVLVVCQVVQVFALQVSLQSVQQSVLSLVVSVVVSHDPDDVDPHPLVVLQVLLVVLNQVQADPPPRGRPSLSSLLSVLVVCVVVHPVSVQSNCVSSVNGDDPSRVVLNVLSVVCVVLCVSPDDFFADQDDPDDSVRLVVLLVVLVVVLVVDVVSVPDDSLVSLCVPCVVPDDPSSSVSSNCSPPPVGTDVSNVVCCVQSVLSCSSVPRPHGPVNNVPDDRRHPPPPPDPPDDPDDDDDDDDDDDDDD

Organism: NCBI:txid412755